Protein 5DOQ (pdb70)

Secondary structure (DSSP, 8-state):
-TTTHHHHHHHHHHHHHHHHHHHTTHHHHHHHHHHHHHHHHHHHHT-TTHHHHHHHHHHHHHHHHHHHHHHHHHHHHHHHHH-HHHHHHHHHHHHHHHHHHHHHHHHHHHHHHHHHHHTTTSS-SHHHHHHHHHHHHHHHHHHHHHHHHHHHHHS--S-EEETTEEE---HHHHHT-SSHHHHHHHHHHHHHHHHHHHHHHHHHHHHHSS--HHHHHHHHHHHHHHHHHHHHHHHHHHHHHHHHHHHH-HHHHHHHTT--S-BSS--EEEEEEE-SSS-EEEEEEE---TTTTSSS-TT--BPPSTTS-TTT---STHHHHHHHHHHHHHHHHHHHHHIIIIIITTS--TT-HHHHHHHHHHHHHHHHHHHHHHHHHHHTTHHHIIIII--GGGT---STTHHHHHHHHHHHHHHHHHHHHHHHHHHHHH--/-HHHHHHHHHHHHHHHHHHHHHHHHHHHHHHHHHHTTSS--HHHHHHHHTTSHHHHHHHHHHHHHHHHHHHHH-HHHHHHHHHH-HHHHHHHHHHHHHHHHHHHHHHT-HHHHHHTTHHHHHHHHHHHHHHHHHHHHTTS-SS--SSS-----GGGSSS-TTHHHHHHHHHHHHHHHHHHHHHHT--SSS-HHHHHHHHHHHHHIIIIIHHHHHHHHHHHTTS-HHHHHHHHHSHHHHHHHHHHHHHHHHHHHS-S-THHHHHHHHHHHHHHHHHHHHHH-S-BSBSTTSTTSSPPPSHHHHHHHHHHHHHHHHHHHHHHHHHHHTT---/-HHHHHHHHHHHHHHHHHHHHHIIIIIS--

Radius of gyration: 27.72 Å; Cα contacts (8 Å, |Δi|>4): 1238; chains: 3; bounding box: 81×44×66 Å

InterPro domains:
  IPR002585 Cytochrome ubiquinol oxidase subunit 1 [PF01654] (9-432)
  IPR002585 Cytochrome ubiquinol oxidase subunit 1 [PIRSF006446] (4-441)
  IPR002585 Cytochrome ubiquinol oxidase subunit 1 [PTHR30365] (5-436)

Organism: Geobacillus thermodenitrificans (strain NG80-2) (NCBI:txid420246)

Structure (mmCIF, N/CA/C/O backbone):
data_5DOQ
#
_entry.id   5DOQ
#
_cell.length_a   110.060
_cell.length_b   120.860
_cell.length_c   122.720
_cell.angle_alpha   90.00
_cell.angle_beta   90.00
_cell.angle_gamma   90.00
#
_symmetry.space_group_name_H-M   'P 21 21 21'
#
loop_
_entity.id
_entity.type
_entity.pdbx_description
1 polymer 'Bd-type quinol oxidase subunit I'
2 polymer 'Bd-type quinol oxidase subunit II'
3 polymer 'Putative membrane protein'
4 non-polymer 'HEME B/C'
5 non-polymer 'CIS-HEME D HYDROXYCHLORIN GAMMA-SPIROLACTONE'
#
loop_
_atom_site.group_PDB
_atom_site.id
_atom_site.type_symbol
_atom_site.label_atom_id
_atom_site.label_alt_id
_atom_site.label_comp_id
_atom_site.label_asym_id
_atom_site.label_entity_id
_atom_site.label_seq_id
_atom_site.pdbx_PDB_ins_code
_atom_site.Cartn_x
_atom_site.Cartn_y
_atom_site.Cartn_z
_atom_site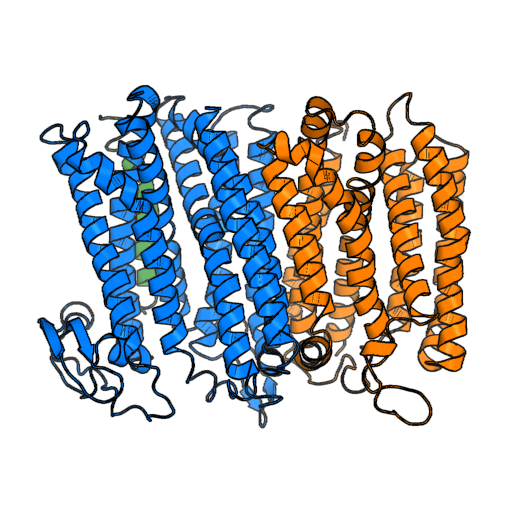.occupancy
_atom_site.B_iso_or_equiv
_atom_site.auth_seq_id
_atom_site.auth_comp_id
_atom_site.auth_asym_id
_atom_site.auth_atom_id
_atom_site.pdbx_PDB_model_num
ATOM 1 N N . MET A 1 1 ? -5.173 10.954 80.109 1.00 194.37 1 MET A N 1
ATOM 2 C CA . MET A 1 1 ? -5.317 11.397 78.686 1.00 170.73 1 MET A CA 1
ATOM 3 C C . MET A 1 1 ? -4.034 11.250 77.844 1.00 173.09 1 MET A C 1
ATOM 4 O O . MET A 1 1 ? -4.065 11.497 76.635 1.00 166.27 1 MET A O 1
ATOM 9 N N . ASN A 1 2 ? -2.918 10.854 78.467 1.00 203.12 2 ASN A N 1
ATOM 10 C CA . ASN A 1 2 ? -1.691 10.517 77.724 1.00 186.28 2 ASN A CA 1
ATOM 11 C C . ASN A 1 2 ? -1.753 9.126 77.067 1.00 181.59 2 ASN A C 1
ATOM 12 O O . ASN A 1 2 ? -0.865 8.762 76.292 1.00 168.85 2 ASN A O 1
ATOM 17 N N . GLY A 1 3 ? -2.791 8.356 77.398 1.00 192.52 3 GLY A N 1
ATOM 18 C CA . GLY A 1 3 ? -3.113 7.108 76.701 1.00 178.51 3 GLY A CA 1
ATOM 19 C C . GLY A 1 3 ? -4.614 6.865 76.587 1.00 194.58 3 GLY A C 1
ATOM 20 O O . GLY A 1 3 ? -5.065 5.718 76.646 1.00 183.35 3 GLY A O 1
ATOM 21 N N . TYR A 1 4 ? -5.384 7.949 76.439 1.00 198.77 4 TYR A N 1
ATOM 22 C CA . TYR A 1 4 ? -6.846 7.880 76.252 1.00 175.07 4 TYR A CA 1
ATOM 23 C C . TYR A 1 4 ? -7.369 8.831 75.149 1.00 160.85 4 TYR A C 1
ATOM 24 O O . TYR A 1 4 ? -8.305 8.482 74.425 1.00 160.47 4 TYR A O 1
ATOM 33 N N . ASP A 1 5 ? -6.772 10.018 75.020 1.00 164.00 5 ASP A N 1
ATOM 34 C CA . ASP A 1 5 ? -6.971 10.868 73.837 1.00 146.10 5 ASP A CA 1
ATOM 35 C C . ASP A 1 5 ? -6.861 10.055 72.541 1.00 125.26 5 ASP A C 1
ATOM 36 O O . ASP A 1 5 ? -7.748 10.128 71.679 1.00 115.07 5 ASP A O 1
ATOM 41 N N . PRO A 1 6 ? -5.777 9.268 72.396 1.00 139.33 6 PRO A N 1
ATOM 42 C CA . PRO A 1 6 ? -5.637 8.437 71.203 1.00 144.94 6 PRO A CA 1
ATOM 43 C C . PRO A 1 6 ? -6.803 7.485 70.949 1.00 126.58 6 PRO A C 1
ATOM 44 O O . PRO A 1 6 ? -7.080 7.173 69.800 1.00 107.38 6 PRO A O 1
ATOM 48 N N . VAL A 1 7 ? -7.487 7.034 71.995 1.00 118.04 7 VAL A N 1
ATOM 49 C CA . VAL A 1 7 ? -8.679 6.212 71.809 1.00 111.58 7 VAL A CA 1
ATOM 50 C C . VAL A 1 7 ? -9.628 6.903 70.833 1.00 131.23 7 VAL A C 1
ATOM 51 O O . VAL A 1 7 ? -10.324 6.243 70.068 1.00 140.39 7 VAL A O 1
ATOM 55 N N . LEU A 1 8 ? -9.636 8.232 70.854 1.00 120.86 8 LEU A N 1
ATOM 56 C CA . LEU A 1 8 ? -10.483 9.014 69.963 1.00 116.47 8 LEU A CA 1
ATOM 57 C C . LEU A 1 8 ? -9.686 9.467 68.737 1.00 103.12 8 LEU A C 1
ATOM 58 O O . LEU A 1 8 ? -10.065 9.187 67.577 1.00 96.57 8 LEU A O 1
ATOM 63 N N . LEU A 1 9 ? -8.557 10.124 68.997 1.00 93.67 9 LEU A N 1
ATOM 64 C CA . LEU A 1 9 ? -7.710 10.653 67.917 1.00 101.89 9 LEU A CA 1
ATOM 65 C C . LEU A 1 9 ? -7.389 9.607 66.844 1.00 115.06 9 LEU A C 1
ATOM 66 O O . LEU A 1 9 ? -7.419 9.908 65.646 1.00 120.77 9 LEU A O 1
ATOM 71 N N . SER A 1 10 ? -7.082 8.387 67.278 1.00 119.71 10 SER A N 1
ATOM 72 C CA . SER A 1 10 ? -6.801 7.287 66.359 1.00 105.12 10 SER A CA 1
ATOM 73 C C . SER A 1 10 ? -8.007 7.002 65.484 1.00 81.46 10 SER A C 1
ATOM 74 O O . SER A 1 10 ? -7.896 6.972 64.255 1.00 66.13 10 SER A O 1
ATOM 77 N N . ARG A 1 11 ? -9.156 6.802 66.128 1.00 88.29 11 ARG A N 1
ATOM 78 C CA . ARG A 1 11 ? -10.409 6.547 65.422 1.00 90.81 11 ARG A CA 1
ATOM 79 C C . ARG A 1 11 ? -10.580 7.631 64.350 1.00 90.95 11 ARG A C 1
ATOM 80 O O . ARG A 1 11 ? -10.753 7.350 63.126 1.00 105.83 11 ARG A O 1
ATOM 88 N N . ILE A 1 12 ? -10.453 8.872 64.817 1.00 86.89 12 ILE A N 1
ATOM 89 C CA . ILE A 1 12 ? -10.563 10.034 63.941 1.00 65.78 12 ILE A CA 1
ATOM 90 C C . ILE A 1 12 ? -9.605 9.953 62.743 1.00 76.98 12 ILE A C 1
ATOM 91 O O . ILE A 1 12 ? -10.042 10.080 61.602 1.00 98.19 12 ILE A O 1
ATOM 96 N N . LEU A 1 13 ? -8.313 9.737 62.997 1.00 71.85 13 LEU A N 1
ATOM 97 C CA . LEU A 1 13 ? -7.317 9.656 61.914 1.00 76.47 13 LEU A CA 1
ATOM 98 C C . LEU A 1 13 ? -7.648 8.550 60.938 1.00 83.85 13 LEU A C 1
ATOM 99 O O . LEU A 1 13 ? -7.704 8.774 59.723 1.00 82.88 13 LEU A O 1
ATOM 104 N N . THR A 1 14 ? -7.836 7.352 61.480 1.00 90.40 14 THR A N 1
ATOM 105 C CA . THR A 1 14 ? -8.184 6.187 60.679 1.00 86.46 14 THR A CA 1
ATOM 106 C C . THR A 1 14 ? -9.368 6.512 59.758 1.00 90.53 1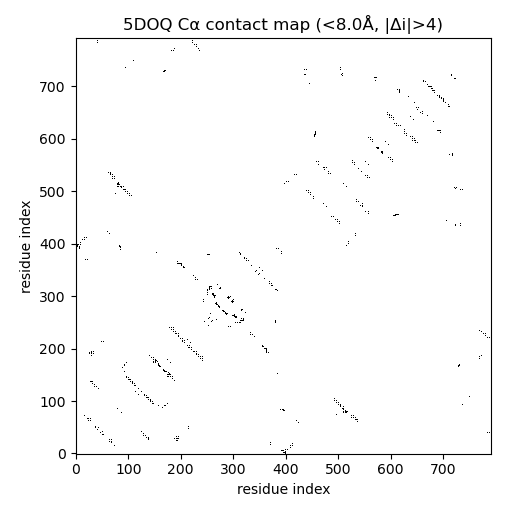4 THR A C 1
ATOM 107 O O . THR A 1 14 ? -9.296 6.311 58.515 1.00 94.39 14 THR A O 1
ATOM 111 N N . GLU A 1 15 ? -10.441 7.045 60.350 1.00 74.36 15 GLU A N 1
ATOM 112 C CA . GLU A 1 15 ? -11.540 7.513 59.513 1.00 71.44 15 GLU A CA 1
ATOM 113 C C . GLU A 1 15 ? -10.996 8.348 58.359 1.00 64.42 15 GLU A C 1
ATOM 114 O O . GLU A 1 15 ? -11.266 8.058 57.213 1.00 61.74 15 GLU A O 1
ATOM 120 N N . LEU A 1 16 ? -10.228 9.384 58.678 1.00 67.81 16 LEU A N 1
ATOM 121 C CA . LEU A 1 16 ? -9.751 10.322 57.669 1.00 69.34 16 LEU A CA 1
ATOM 122 C C . LEU A 1 16 ? -8.933 9.646 56.591 1.00 68.75 16 LEU A C 1
ATOM 123 O O . LEU A 1 16 ? -9.033 10.019 55.429 1.00 81.14 16 LEU A O 1
ATOM 128 N N . THR A 1 17 ? -8.129 8.656 56.956 1.00 64.47 17 THR A N 1
ATOM 129 C CA . THR A 1 17 ? -7.369 7.931 55.940 1.00 70.79 17 THR A CA 1
ATOM 130 C C . THR A 1 17 ? -8.320 7.122 55.092 1.00 60.11 17 THR A C 1
ATOM 131 O O . THR A 1 17 ? -8.476 7.366 53.891 1.00 50.13 17 THR A O 1
ATOM 135 N N . LEU A 1 18 ? -8.987 6.171 55.730 1.00 61.35 18 LEU A N 1
ATOM 136 C CA . LEU A 1 18 ? -9.737 5.176 54.966 1.00 72.10 18 LEU A CA 1
ATOM 137 C C . LEU A 1 18 ? -10.855 5.820 54.132 1.00 61.69 18 LEU A C 1
ATOM 138 O O . LEU A 1 18 ? -11.073 5.467 52.969 1.00 80.99 18 LEU A O 1
ATOM 143 N N . THR A 1 19 ? -11.541 6.783 54.739 1.00 62.77 19 THR A N 1
ATOM 144 C CA . THR A 1 19 ? -12.557 7.587 54.072 1.00 55.43 19 THR A CA 1
ATOM 145 C C . THR A 1 19 ? -12.047 8.015 52.716 1.00 49.76 19 THR A C 1
ATOM 146 O O . THR A 1 19 ? -12.783 7.987 51.739 1.00 48.96 19 THR A O 1
ATOM 150 N N . VAL A 1 20 ? -10.776 8.401 52.666 1.00 50.23 20 VAL A N 1
ATOM 151 C CA . VAL A 1 20 ? -10.147 8.772 51.415 1.00 47.37 20 VAL A CA 1
ATOM 152 C C . VAL A 1 20 ? -9.945 7.500 50.603 1.00 64.43 20 VAL A C 1
ATOM 153 O O . VAL A 1 20 ? -10.470 7.369 49.493 1.00 71.81 20 VAL A O 1
ATOM 157 N N . HIS A 1 21 ? -9.219 6.549 51.176 1.00 60.17 21 HIS A N 1
ATOM 158 C CA . HIS A 1 21 ? -8.967 5.280 50.504 1.00 52.22 21 HIS A CA 1
ATOM 159 C C . HIS A 1 21 ? -10.152 4.856 49.655 1.00 56.44 21 HIS A C 1
ATOM 160 O O . HIS A 1 21 ? -10.001 4.633 48.455 1.00 64.53 21 HIS A O 1
ATOM 167 N N . ILE A 1 22 ? -11.335 4.793 50.262 1.00 49.33 22 ILE A N 1
ATOM 168 C CA . ILE A 1 22 ? -12.516 4.218 49.583 1.00 45.88 22 ILE A CA 1
ATOM 169 C C . ILE A 1 22 ? -12.930 4.932 48.288 1.00 54.63 22 ILE A C 1
ATOM 170 O O . ILE A 1 22 ? -13.375 4.287 47.329 1.00 56.59 22 ILE A O 1
ATOM 175 N N . ILE A 1 23 ? -12.747 6.249 48.256 1.00 66.55 23 ILE A N 1
ATOM 176 C CA . ILE A 1 23 ? -13.045 7.031 47.061 1.00 52.82 23 ILE A CA 1
ATOM 177 C C . ILE A 1 23 ? -12.234 6.467 45.900 1.00 54.47 23 ILE A C 1
ATOM 178 O O . ILE A 1 23 ? -12.733 6.335 44.783 1.00 54.17 23 ILE A O 1
ATOM 183 N N . TYR A 1 24 ? -10.989 6.098 46.195 1.00 56.13 24 TYR A N 1
ATOM 184 C CA . TYR A 1 24 ? -10.056 5.598 45.188 1.00 66.51 24 TYR A CA 1
ATOM 185 C C . TYR A 1 24 ? -10.007 4.073 45.143 1.00 77.39 24 TYR A C 1
ATOM 186 O O . TYR A 1 24 ? -9.005 3.499 44.720 1.00 109.34 24 TYR A O 1
ATOM 195 N N . ALA A 1 25 ? -11.092 3.417 45.544 1.00 58.71 25 ALA A N 1
ATOM 196 C CA . ALA A 1 25 ? -11.047 1.980 45.758 1.00 52.79 25 ALA A CA 1
ATOM 197 C C . ALA A 1 25 ? -12.217 1.261 45.130 1.00 62.88 25 ALA A C 1
ATOM 198 O O . ALA A 1 25 ? -12.026 0.397 44.289 1.00 76.43 25 ALA A O 1
ATOM 200 N N . THR A 1 26 ? -13.430 1.611 45.544 1.00 71.26 26 THR A N 1
ATOM 201 C CA . THR A 1 26 ? -14.646 1.005 44.984 1.00 82.37 26 THR A CA 1
ATOM 202 C C . THR A 1 26 ? -14.686 1.229 43.480 1.00 80.10 26 THR A C 1
ATOM 203 O O . THR A 1 26 ? -15.297 0.465 42.733 1.00 82.75 26 THR A O 1
ATOM 207 N N . ILE A 1 27 ? -14.026 2.302 43.058 1.00 88.55 27 ILE A N 1
ATOM 208 C CA . ILE A 1 27 ? -13.731 2.551 41.663 1.00 81.25 27 ILE A CA 1
ATOM 209 C C . ILE A 1 27 ? -12.823 1.434 41.183 1.00 73.73 27 ILE A C 1
ATOM 210 O O . ILE A 1 27 ? -13.144 0.740 40.237 1.00 68.36 27 ILE A O 1
ATOM 215 N N . GLY A 1 28 ? -11.695 1.257 41.860 1.00 67.46 28 GLY A N 1
ATOM 216 C CA . GLY A 1 28 ? -10.791 0.135 41.603 1.00 68.72 28 GLY A CA 1
ATOM 217 C C . GLY A 1 28 ? -11.473 -1.217 41.463 1.00 68.46 28 GLY A C 1
ATOM 218 O O . GLY A 1 28 ? -11.023 -2.061 40.693 1.00 78.21 28 GLY A O 1
ATOM 219 N N . VAL A 1 29 ? -12.550 -1.415 42.222 1.00 58.96 29 VAL A N 1
ATOM 220 C CA . VAL A 1 29 ? -13.340 -2.647 42.204 1.00 78.15 29 VAL A CA 1
ATOM 221 C C . VAL A 1 29 ? -14.344 -2.695 41.051 1.00 89.25 29 VAL A C 1
ATOM 222 O O . VAL A 1 29 ? -14.456 -3.710 40.358 1.00 95.93 29 VAL A O 1
ATOM 226 N N . GLY A 1 30 ? -15.077 -1.603 40.857 1.00 78.33 30 GLY A N 1
ATOM 227 C CA . GLY A 1 30 ? -16.195 -1.587 39.918 1.00 65.14 30 GLY A CA 1
ATOM 228 C C . GLY A 1 30 ? -15.812 -1.261 38.490 1.00 59.23 30 GLY A C 1
ATOM 229 O O . GLY A 1 30 ? -16.315 -1.858 37.533 1.00 63.24 30 GLY A O 1
ATOM 230 N N . VAL A 1 31 ? -14.918 -0.300 38.342 1.00 57.34 31 VAL A N 1
ATOM 231 C CA . VAL A 1 31 ? -14.454 0.108 37.031 1.00 59.56 31 VAL A CA 1
ATOM 232 C C . VAL A 1 31 ? -14.017 -1.063 36.164 1.00 61.84 31 VAL A C 1
ATOM 233 O O . VAL A 1 31 ? -14.531 -1.216 35.070 1.00 67.05 31 VAL A O 1
ATOM 237 N N . PRO A 1 32 ? -13.080 -1.896 36.647 1.00 61.61 32 PRO A N 1
ATOM 238 C CA . PRO A 1 32 ? -12.545 -2.917 35.752 1.00 65.18 32 PRO A CA 1
ATOM 239 C C . PRO A 1 32 ? -13.624 -3.831 35.188 1.00 65.54 32 PRO A C 1
ATOM 240 O O . PRO A 1 32 ? -13.560 -4.201 34.010 1.00 72.16 32 PRO A O 1
ATOM 244 N N . LEU A 1 33 ? -14.615 -4.174 36.005 1.00 62.74 33 LEU A N 1
ATOM 245 C CA . LEU A 1 33 ? -15.764 -4.915 35.504 1.00 61.87 33 LEU A CA 1
ATOM 246 C C . LEU A 1 33 ? -16.379 -4.183 34.323 1.00 61.10 33 LEU A C 1
ATOM 247 O O . LEU A 1 33 ? -16.558 -4.749 33.243 1.00 67.74 33 LEU A O 1
ATOM 252 N N . MET A 1 34 ? -16.694 -2.914 34.546 1.00 61.75 34 MET A N 1
ATOM 253 C CA . MET A 1 34 ? -17.337 -2.091 33.534 1.00 57.14 34 MET A CA 1
ATOM 254 C C . MET A 1 34 ? -16.506 -2.024 32.263 1.00 61.59 34 MET A C 1
ATOM 255 O O . MET A 1 34 ? -17.033 -2.087 31.154 1.00 63.86 34 MET A O 1
ATOM 260 N N . ILE A 1 35 ? -15.200 -1.911 32.446 1.00 67.64 35 ILE A N 1
ATOM 261 C CA . ILE A 1 35 ? -14.256 -1.886 31.345 1.00 67.31 35 ILE A CA 1
ATOM 262 C C . ILE A 1 35 ? -14.395 -3.196 30.578 1.00 78.14 35 ILE A C 1
ATOM 263 O O . ILE A 1 35 ? -14.711 -3.203 29.375 1.00 94.19 35 ILE A O 1
ATOM 268 N N . ALA A 1 36 ? -14.197 -4.302 31.284 1.00 66.47 36 ALA A N 1
ATOM 269 C CA . ALA A 1 36 ? -14.381 -5.611 30.680 1.00 61.42 36 ALA A CA 1
ATOM 270 C C . ALA A 1 36 ? -15.671 -5.656 29.867 1.00 60.08 36 ALA A C 1
ATOM 271 O O . ALA A 1 36 ? -15.657 -5.993 28.680 1.00 56.81 36 ALA A O 1
ATOM 273 N N . ILE A 1 37 ? -16.779 -5.283 30.502 1.00 60.78 37 ILE A N 1
ATOM 274 C CA . ILE A 1 37 ? -18.081 -5.297 29.839 1.00 63.24 37 ILE A CA 1
ATOM 275 C C . ILE A 1 37 ? -18.085 -4.446 28.580 1.00 63.35 37 ILE A C 1
ATOM 276 O O . ILE A 1 37 ? -18.629 -4.860 27.567 1.00 67.60 37 ILE A O 1
ATOM 281 N N . ALA A 1 38 ? -17.489 -3.259 28.653 1.00 53.49 38 ALA A N 1
ATOM 282 C CA . ALA A 1 38 ? -17.411 -2.350 27.500 1.00 65.25 38 ALA A CA 1
ATOM 283 C C . ALA A 1 38 ? -16.624 -2.959 26.353 1.00 73.04 38 ALA A C 1
ATOM 284 O O . ALA A 1 38 ? -17.058 -2.944 25.193 1.00 85.05 38 ALA A O 1
ATOM 286 N N . GLN A 1 39 ? -15.454 -3.491 26.686 1.00 73.30 39 GLN A N 1
ATOM 287 C CA . GLN A 1 39 ? -14.661 -4.212 25.700 1.00 68.60 39 GLN A CA 1
ATOM 288 C C . GLN A 1 39 ? -15.530 -5.287 25.071 1.00 80.43 39 GLN A C 1
ATOM 289 O O . GLN A 1 39 ? -15.715 -5.304 23.864 1.00 90.74 39 GLN A O 1
ATOM 295 N N . TRP A 1 40 ? -16.081 -6.154 25.915 1.00 73.46 40 TRP A N 1
ATOM 296 C CA . TRP A 1 40 ? -16.900 -7.286 25.475 1.00 90.84 40 TRP A CA 1
ATOM 297 C C . TRP A 1 40 ? -18.042 -6.853 24.559 1.00 101.63 40 TRP A C 1
ATOM 298 O O . TRP A 1 40 ? -18.301 -7.496 23.547 1.00 103.55 40 TRP A O 1
ATOM 309 N N . VAL A 1 41 ? -18.721 -5.768 24.922 1.00 79.80 41 VAL A N 1
ATOM 310 C CA . VAL A 1 41 ? -19.792 -5.213 24.098 1.00 79.18 41 VAL A CA 1
ATOM 311 C C . VAL A 1 41 ? -19.232 -4.736 22.771 1.00 92.65 41 VAL A C 1
ATOM 312 O O . VAL A 1 41 ? -19.794 -5.045 21.722 1.00 101.89 41 VAL A O 1
ATOM 316 N N . GLY A 1 42 ? -18.138 -3.977 22.823 1.00 86.99 42 GLY A N 1
ATOM 317 C CA . GLY A 1 42 ? -17.486 -3.491 21.605 1.00 88.75 42 GLY A CA 1
ATOM 318 C C . GLY A 1 42 ? -17.113 -4.617 20.652 1.00 98.74 42 GLY A C 1
ATOM 319 O O . GLY A 1 42 ? -17.322 -4.515 19.434 1.00 121.08 42 GLY A O 1
ATOM 320 N N . ILE A 1 43 ? -16.569 -5.688 21.228 1.00 84.79 43 ILE A N 1
ATOM 321 C CA . ILE A 1 43 ? -16.140 -6.879 20.501 1.00 104.39 43 ILE A CA 1
ATOM 322 C C . ILE A 1 43 ? -17.336 -7.622 19.924 1.00 105.34 43 ILE A C 1
ATOM 323 O O . ILE A 1 43 ? -17.413 -7.857 18.721 1.00 125.11 43 ILE A O 1
ATOM 328 N N . ARG A 1 44 ? -18.270 -7.985 20.790 1.00 92.96 44 ARG A N 1
ATOM 329 C CA . ARG A 1 44 ? -19.450 -8.727 20.373 1.00 119.00 44 ARG A CA 1
ATOM 330 C C . ARG A 1 44 ? -20.281 -7.951 19.351 1.00 123.10 44 ARG A C 1
ATOM 331 O O . ARG A 1 44 ? -20.907 -8.550 18.480 1.00 146.65 44 ARG A O 1
ATOM 339 N N . LYS A 1 45 ? -20.278 -6.624 19.461 1.00 98.81 45 LYS A N 1
ATOM 340 C CA . LYS A 1 45 ? -21.064 -5.756 18.580 1.00 112.59 45 LYS A CA 1
ATOM 341 C C . LYS A 1 45 ? -20.265 -5.206 17.385 1.00 102.78 45 LYS A C 1
ATOM 342 O O . LYS A 1 45 ? -20.840 -4.573 16.494 1.00 105.09 45 LYS A O 1
ATOM 348 N N . ASN A 1 46 ? -18.954 -5.460 17.364 1.00 92.68 46 ASN A N 1
ATOM 349 C CA . ASN A 1 46 ? -18.042 -4.878 16.373 1.00 108.69 46 ASN A CA 1
ATOM 350 C C . ASN A 1 46 ? -18.232 -3.375 16.299 1.00 90.23 46 ASN A C 1
ATOM 351 O O . ASN A 1 46 ? -18.367 -2.798 15.221 1.00 94.69 46 ASN A O 1
ATOM 356 N N . ASP A 1 47 ? -18.263 -2.752 17.469 1.00 92.77 47 ASP A N 1
ATOM 357 C CA . ASP A 1 47 ? -18.449 -1.317 17.561 1.00 88.91 47 ASP A CA 1
ATOM 358 C C . ASP A 1 47 ? -17.255 -0.774 18.301 1.00 84.71 47 ASP A C 1
ATOM 359 O O . ASP A 1 47 ? -17.179 -0.844 19.528 1.00 82.66 47 ASP A O 1
ATOM 364 N N . MET A 1 48 ? -16.318 -0.226 17.542 1.00 83.08 48 MET A N 1
ATOM 365 C CA . MET A 1 48 ? -15.040 0.178 18.096 1.00 89.76 48 MET A CA 1
ATOM 366 C C . MET A 1 48 ? -15.130 1.593 18.648 1.00 102.60 48 MET A C 1
ATOM 367 O O . MET A 1 48 ? -14.245 2.415 18.433 1.00 111.96 48 MET A O 1
ATOM 372 N N . HIS A 1 49 ? -16.238 1.854 19.340 1.00 114.03 49 HIS A N 1
ATOM 373 C CA . HIS A 1 49 ? -16.418 3.024 20.189 1.00 105.68 49 HIS A CA 1
ATOM 374 C C . HIS A 1 49 ? -16.372 2.579 21.663 1.00 104.43 49 HIS A C 1
ATOM 375 O O . HIS A 1 49 ? -15.731 3.226 22.490 1.00 101.01 49 HIS A O 1
ATOM 382 N N . TYR A 1 50 ? -17.035 1.468 21.983 1.00 102.61 50 TYR A N 1
ATOM 383 C CA . TYR A 1 50 ? -16.999 0.890 23.332 1.00 100.21 50 TYR A CA 1
ATOM 384 C C . TYR A 1 50 ? -15.558 0.548 23.710 1.00 95.90 50 TYR A C 1
ATOM 385 O O . TYR A 1 50 ? -15.065 0.860 24.822 1.00 95.63 50 TYR A O 1
ATOM 394 N N . ILE A 1 51 ? -14.884 -0.069 22.748 1.00 85.31 51 ILE A N 1
ATOM 395 C CA . ILE A 1 51 ? -13.480 -0.399 22.867 1.00 83.62 51 ILE A CA 1
ATOM 396 C C . ILE A 1 51 ? -12.635 0.845 23.132 1.00 96.67 51 ILE A C 1
ATOM 397 O O . ILE A 1 51 ? -11.571 0.748 23.738 1.00 86.49 51 ILE A O 1
ATOM 402 N N . LEU A 1 52 ? -13.100 2.007 22.678 1.00 105.03 52 LEU A N 1
ATOM 403 C CA . LEU A 1 52 ? -12.457 3.270 23.041 1.00 89.85 52 LEU A CA 1
ATOM 404 C C . LEU A 1 52 ? -12.783 3.701 24.469 1.00 110.58 52 LEU A C 1
ATOM 405 O O . LEU A 1 52 ? -11.929 4.264 25.150 1.00 102.20 52 LEU A O 1
ATOM 410 N N . LEU A 1 53 ? -14.013 3.454 24.917 1.00 117.16 53 LEU A N 1
ATOM 411 C CA . LEU A 1 53 ? -14.412 3.791 26.288 1.00 112.61 53 LEU A CA 1
ATOM 412 C C . LEU A 1 53 ? -13.708 2.929 27.330 1.00 94.04 53 LEU A C 1
ATOM 413 O O . LEU A 1 53 ? -13.371 3.419 28.417 1.00 86.54 53 LEU A O 1
ATOM 418 N N . ALA A 1 54 ? -13.487 1.653 27.004 1.00 88.87 54 ALA A N 1
ATOM 419 C CA . ALA A 1 54 ? -12.676 0.783 27.877 1.00 72.05 54 ALA A CA 1
ATOM 420 C C . ALA A 1 54 ? -11.348 1.455 28.281 1.00 94.37 54 ALA A C 1
ATOM 421 O O . ALA A 1 54 ? -11.073 1.673 29.475 1.00 124.90 54 ALA A O 1
ATOM 423 N N . ARG A 1 55 ? -10.542 1.795 27.277 1.00 98.23 55 ARG A N 1
ATOM 424 C CA . ARG A 1 55 ? -9.254 2.451 27.502 1.00 89.76 55 ARG A CA 1
ATOM 425 C C . ARG A 1 55 ? -9.431 3.875 28.017 1.00 81.95 55 ARG A C 1
ATOM 426 O O . ARG A 1 55 ? -8.710 4.295 28.908 1.00 78.53 55 ARG A O 1
ATOM 434 N N . ARG A 1 56 ? -10.392 4.611 27.463 1.00 72.52 56 ARG A N 1
ATOM 435 C CA . ARG A 1 56 ? -10.713 5.959 27.948 1.00 104.43 56 ARG A CA 1
ATOM 436 C C . ARG A 1 56 ? -10.921 5.937 29.460 1.00 100.62 56 ARG A C 1
ATOM 437 O O . ARG A 1 56 ? -10.540 6.876 30.162 1.00 108.75 56 ARG A O 1
ATOM 445 N N . TRP A 1 57 ? -11.528 4.864 29.954 1.00 88.42 57 TRP A N 1
ATOM 446 C CA . TRP A 1 57 ? -11.664 4.667 31.385 1.00 96.80 57 TRP A CA 1
ATOM 447 C C . TRP A 1 57 ? -10.339 4.227 32.001 1.00 81.87 57 TRP A C 1
ATOM 448 O O . TRP A 1 57 ? -9.831 4.861 32.941 1.00 87.89 57 TRP A O 1
ATOM 459 N N . THR A 1 58 ? -9.767 3.154 31.464 1.00 72.99 58 THR A N 1
ATOM 460 C CA . THR A 1 58 ? -8.520 2.614 32.010 1.00 78.19 58 THR A CA 1
ATOM 461 C C . THR A 1 58 ? -7.488 3.720 32.301 1.00 93.16 58 THR A C 1
ATOM 462 O O . THR A 1 58 ? -6.885 3.779 33.401 1.00 115.51 58 THR A O 1
ATOM 466 N N . ARG A 1 59 ? -7.320 4.603 31.317 1.00 75.88 59 ARG A N 1
ATOM 467 C CA . ARG A 1 59 ? -6.349 5.691 31.372 1.00 96.28 59 ARG A CA 1
ATOM 468 C C . ARG A 1 59 ? -6.445 6.484 32.680 1.00 95.57 59 ARG A C 1
ATOM 469 O O . ARG A 1 59 ? -5.429 6.974 33.173 1.00 105.34 59 ARG A O 1
ATOM 477 N N . GLY A 1 60 ? -7.656 6.600 33.235 1.00 92.40 60 GLY A N 1
ATOM 478 C CA . GLY A 1 60 ? -7.874 7.211 34.565 1.00 106.37 60 GLY A CA 1
ATOM 479 C C . GLY A 1 60 ? -7.930 6.199 35.705 1.00 85.57 60 GLY A C 1
ATOM 480 O O . GLY A 1 60 ? -7.489 6.479 36.845 1.00 84.73 60 GLY A O 1
ATOM 481 N N . PHE A 1 61 ? -8.489 5.026 35.397 1.00 83.94 61 PHE A N 1
ATOM 482 C CA . PHE A 1 61 ? -8.405 3.864 36.286 1.00 73.05 61 PHE A CA 1
ATOM 483 C C . PHE A 1 61 ? -7.013 3.748 36.882 1.00 81.25 61 PHE A C 1
ATOM 484 O O . PHE A 1 61 ? -6.870 3.462 38.067 1.00 83.30 61 PHE A O 1
ATOM 492 N N . VAL A 1 62 ? -5.992 3.971 36.055 1.00 81.46 62 VAL A N 1
ATOM 493 C CA . VAL A 1 62 ? -4.613 4.026 36.560 1.00 72.91 62 VAL A CA 1
ATOM 494 C C . VAL A 1 62 ? -4.456 5.014 37.734 1.00 84.18 62 VAL A C 1
ATOM 495 O O . VAL A 1 62 ? -4.063 4.641 38.870 1.00 82.91 62 VAL A O 1
ATOM 499 N N . ILE A 1 63 ? -4.763 6.276 37.451 1.00 84.49 63 ILE A N 1
ATOM 500 C CA . ILE A 1 63 ? -4.549 7.356 38.412 1.00 84.72 63 ILE A CA 1
ATOM 501 C C . ILE A 1 63 ? -5.361 7.121 39.674 1.00 78.96 63 ILE A C 1
ATOM 502 O O . ILE A 1 63 ? -4.860 7.286 40.790 1.00 76.27 63 ILE A O 1
ATOM 507 N N . THR A 1 64 ? -6.621 6.748 39.498 1.00 69.98 64 THR A N 1
ATOM 508 C CA . THR A 1 64 ? -7.409 6.287 40.632 1.00 65.63 64 THR A CA 1
ATOM 509 C C . THR A 1 64 ? -6.603 5.241 41.415 1.00 79.52 64 THR A C 1
ATOM 510 O O . THR A 1 64 ? -6.320 5.400 42.624 1.00 88.98 64 THR A O 1
ATOM 514 N N . VAL A 1 65 ? -6.222 4.184 40.695 1.00 87.43 65 VAL A N 1
ATOM 515 C CA . VAL A 1 65 ? -5.485 3.069 41.276 1.00 76.06 65 VAL A CA 1
ATOM 516 C C . VAL A 1 65 ? -4.343 3.568 42.144 1.00 77.57 65 VAL A C 1
ATOM 517 O O . VAL A 1 65 ? -4.335 3.286 43.330 1.00 86.51 65 VAL A O 1
ATOM 521 N N . ALA A 1 66 ? -3.405 4.327 41.582 1.00 68.29 66 ALA A N 1
ATOM 522 C CA . ALA A 1 66 ? -2.238 4.759 42.391 1.00 72.20 66 ALA A CA 1
ATOM 523 C C . ALA A 1 66 ? -2.602 5.454 43.736 1.00 75.51 66 ALA A C 1
ATOM 524 O O . ALA A 1 66 ? -2.113 5.073 44.842 1.00 78.08 66 ALA A O 1
ATOM 526 N N . VAL A 1 67 ? -3.466 6.464 43.638 1.00 66.25 67 VAL A N 1
ATOM 527 C CA . VAL A 1 67 ? -3.928 7.197 44.817 1.00 63.82 67 VAL A CA 1
ATOM 528 C C . VAL A 1 67 ? -4.530 6.183 45.776 1.00 73.27 67 VAL A C 1
ATOM 529 O O . VAL A 1 67 ? -4.310 6.253 46.987 1.00 83.35 67 VAL A O 1
ATOM 533 N N . GLY A 1 68 ? -5.292 5.239 45.228 1.00 85.24 68 GLY A N 1
ATOM 534 C CA . GLY A 1 68 ? -5.757 4.112 46.021 1.00 76.44 68 GLY A CA 1
ATOM 535 C C . GLY A 1 68 ? -4.611 3.433 46.758 1.00 70.25 68 GLY A C 1
ATOM 536 O O . GLY A 1 68 ? -4.654 3.276 47.979 1.00 64.74 68 GLY A O 1
ATOM 537 N N . VAL A 1 69 ? -3.573 3.057 46.013 1.00 55.45 69 VAL A N 1
ATOM 538 C CA . VAL A 1 69 ? -2.423 2.356 46.572 1.00 57.18 69 VAL A CA 1
ATOM 539 C C . VAL A 1 69 ? -1.867 3.153 47.733 1.00 57.64 69 VAL A C 1
ATOM 540 O O . VAL A 1 69 ? -1.839 2.654 48.857 1.00 77.43 69 VAL A O 1
ATOM 544 N N . VAL A 1 70 ? -1.446 4.391 47.488 1.00 57.41 70 VAL A N 1
ATOM 545 C CA . VAL A 1 70 ? -0.757 5.118 48.582 1.00 58.44 70 VAL A CA 1
ATOM 546 C C . VAL A 1 70 ? -1.569 5.173 49.898 1.00 66.59 70 VAL A C 1
ATOM 547 O O . VAL A 1 70 ? -1.030 4.928 50.997 1.00 74.21 70 VAL A O 1
ATOM 551 N N . THR A 1 71 ? -2.865 5.455 49.778 1.00 64.50 71 THR A N 1
ATOM 552 C CA . THR A 1 71 ? -3.764 5.507 50.936 1.00 66.49 71 THR A CA 1
ATOM 553 C C . THR A 1 71 ? -3.913 4.114 51.549 1.00 68.44 71 THR A C 1
ATOM 554 O O . THR A 1 71 ? -4.017 3.960 52.779 1.00 85.28 71 THR A O 1
ATOM 558 N N . GLY A 1 72 ? -3.919 3.108 50.676 1.00 67.56 72 GLY A N 1
ATOM 559 C CA . GLY A 1 72 ? -3.895 1.711 51.091 1.00 68.28 72 GLY A CA 1
ATOM 560 C C . GLY A 1 72 ? -2.695 1.404 51.961 1.00 67.99 72 GLY A C 1
ATOM 561 O O . GLY A 1 72 ? -2.841 0.831 53.034 1.00 67.05 72 GLY A O 1
ATOM 562 N N . THR A 1 73 ? -1.507 1.791 51.499 1.00 60.39 73 THR A N 1
ATOM 563 C CA . THR A 1 73 ? -0.289 1.656 52.300 1.00 63.12 73 THR A CA 1
ATOM 564 C C . THR A 1 73 ? -0.470 2.406 53.611 1.00 74.17 73 THR A C 1
ATOM 565 O O . THR A 1 73 ? -0.271 1.851 54.701 1.00 73.45 73 THR A O 1
ATOM 569 N N . ALA A 1 74 ? -0.862 3.671 53.499 1.00 75.44 74 ALA A N 1
ATOM 570 C CA . ALA A 1 74 ? -1.095 4.460 54.697 1.00 73.53 74 ALA A CA 1
ATOM 571 C C . ALA A 1 74 ? -1.895 3.638 55.701 1.00 68.32 74 ALA A C 1
ATOM 572 O O . ALA A 1 74 ? -1.373 3.300 56.769 1.00 72.15 74 ALA A O 1
ATOM 574 N N . ILE A 1 75 ? -3.135 3.277 55.352 1.00 59.97 75 ILE A N 1
ATOM 575 C CA . ILE A 1 75 ? -3.975 2.537 56.307 1.00 88.04 75 ILE A CA 1
ATOM 576 C C . ILE A 1 75 ? -3.288 1.259 56.765 1.00 70.70 75 ILE A C 1
ATOM 577 O O . ILE A 1 75 ? -3.248 0.961 57.961 1.00 82.92 75 ILE A O 1
ATOM 582 N N . GLY A 1 76 ? -2.729 0.524 55.812 1.00 59.30 76 GLY A N 1
ATOM 583 C CA . GLY A 1 76 ? -2.041 -0.720 56.106 1.00 92.49 76 GLY A CA 1
ATOM 584 C C . GLY A 1 76 ? -1.095 -0.524 57.262 1.00 104.43 76 GLY A C 1
ATOM 585 O O . GLY A 1 76 ? -1.172 -1.234 58.262 1.00 105.56 76 GLY A O 1
ATOM 586 N N . LEU A 1 77 ? -0.226 0.473 57.140 1.00 96.84 77 LEU A N 1
ATOM 587 C CA . LEU A 1 77 ? 0.735 0.742 58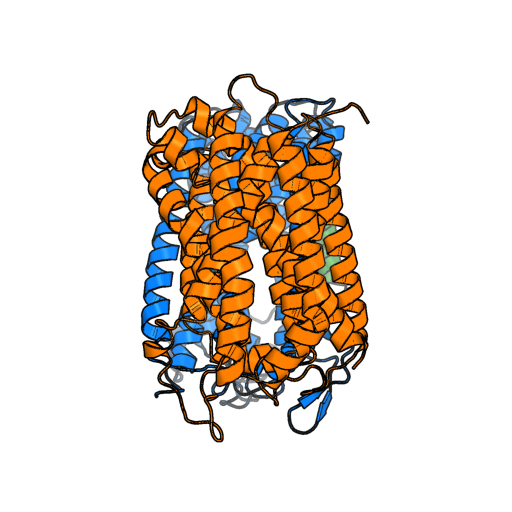.197 1.00 97.46 77 LEU A CA 1
ATOM 588 C C . LEU A 1 77 ? 0.043 1.243 59.456 1.00 87.54 77 LEU A C 1
ATOM 589 O O . LEU A 1 77 ? 0.310 0.746 60.547 1.00 103.82 77 LEU A O 1
ATOM 594 N N . GLN A 1 78 ? -0.865 2.202 59.296 1.00 90.88 78 GLN A N 1
ATOM 595 C CA . GLN A 1 78 ? -1.604 2.773 60.433 1.00 104.75 78 GLN A CA 1
ATOM 596 C C . GLN A 1 78 ? -2.264 1.723 61.321 1.00 81.36 78 GLN A C 1
ATOM 597 O O . GLN A 1 78 ? -2.361 1.900 62.535 1.00 70.46 78 GLN A O 1
ATOM 603 N N . LEU A 1 79 ? -2.715 0.642 60.692 1.00 76.54 79 LEU A N 1
ATOM 604 C CA . LEU A 1 79 ? -3.395 -0.460 61.363 1.00 90.04 79 LEU A CA 1
ATOM 605 C C . LEU A 1 79 ? -2.779 -0.817 62.720 1.00 105.57 79 LEU A C 1
ATOM 606 O O . LEU A 1 79 ? -3.312 -0.442 63.774 1.00 95.42 79 LEU A O 1
ATOM 611 N N . SER A 1 80 ? -1.654 -1.527 62.687 1.00 96.64 80 SER A N 1
ATOM 612 C CA . SER A 1 80 ? -0.994 -1.988 63.902 1.00 98.69 80 SER A CA 1
ATOM 613 C C . SER A 1 80 ? -0.434 -0.821 64.714 1.00 110.47 80 SER A C 1
ATOM 614 O O . SER A 1 80 ? -0.350 -0.904 65.941 1.00 110.48 80 SER A O 1
ATOM 617 N N . LEU A 1 81 ? -0.066 0.261 64.025 1.00 100.37 81 LEU A N 1
ATOM 618 C CA . LEU A 1 81 ? 0.480 1.461 64.667 1.00 87.69 81 LEU A CA 1
ATOM 619 C C . LEU A 1 81 ? -0.487 2.051 65.680 1.00 104.27 81 LEU A C 1
ATOM 620 O O . LEU A 1 81 ? -0.129 2.300 66.835 1.00 132.39 81 LEU A O 1
ATOM 625 N N . LEU A 1 82 ? -1.716 2.265 65.235 1.00 83.72 82 LEU A N 1
ATOM 626 C CA . LEU A 1 82 ? -2.730 2.899 66.060 1.00 96.21 82 LEU A CA 1
ATOM 627 C C . LEU A 1 82 ? -3.417 1.905 66.980 1.00 113.12 82 LEU A C 1
ATOM 628 O O . LEU A 1 82 ? -3.912 2.284 68.038 1.00 112.05 82 LEU A O 1
ATOM 633 N N . TRP A 1 83 ? -3.436 0.635 66.583 1.00 113.01 83 TRP A N 1
ATOM 634 C CA . TRP A 1 83 ? -4.109 -0.396 67.361 1.00 109.79 83 TRP A CA 1
ATOM 635 C C . TRP A 1 83 ? -3.223 -1.608 67.637 1.00 85.82 83 TRP A C 1
ATOM 636 O O . TRP A 1 83 ? -3.555 -2.716 67.225 1.00 77.33 83 TRP A O 1
ATOM 647 N N . PRO A 1 84 ? -2.095 -1.409 68.348 1.00 103.69 84 PRO A N 1
ATOM 648 C CA . PRO A 1 84 ? -1.181 -2.530 68.582 1.00 98.05 84 PRO A CA 1
ATOM 649 C C . PRO A 1 84 ? -1.816 -3.735 69.285 1.00 99.90 84 PRO A C 1
ATOM 650 O O . PRO A 1 84 ? -1.832 -4.832 68.721 1.00 96.53 84 PRO A O 1
ATOM 654 N N . ASN A 1 85 ? -2.349 -3.528 70.488 1.00 96.28 85 ASN A N 1
ATOM 655 C CA . ASN A 1 85 ? -2.893 -4.628 71.297 1.00 119.18 85 ASN A CA 1
ATOM 656 C C . ASN A 1 85 ? -3.954 -5.445 70.560 1.00 118.71 85 ASN A C 1
ATOM 657 O O . ASN A 1 85 ? -4.151 -6.628 70.829 1.00 118.55 85 ASN A O 1
ATOM 662 N N . PHE A 1 86 ? -4.644 -4.790 69.639 1.00 116.64 86 PHE A N 1
ATOM 663 C CA . PHE A 1 86 ? -5.583 -5.450 68.752 1.00 121.66 86 PHE A CA 1
ATOM 664 C C . PHE A 1 86 ? -4.871 -6.529 67.940 1.00 108.91 86 PHE A C 1
ATOM 665 O O . PHE A 1 86 ? -5.231 -7.718 67.972 1.00 91.61 86 PHE A O 1
ATOM 673 N N . MET A 1 87 ? -3.835 -6.102 67.231 1.00 102.03 87 MET A N 1
ATOM 674 C CA . MET A 1 87 ? -3.091 -6.989 66.355 1.00 94.79 87 MET A CA 1
ATOM 675 C C . MET A 1 87 ? -2.311 -8.008 67.182 1.00 100.17 87 MET A C 1
ATOM 676 O O . MET A 1 87 ? -2.112 -9.138 66.734 1.00 91.78 87 MET A O 1
ATOM 681 N N . GLN A 1 88 ? -1.896 -7.612 68.387 1.00 107.53 88 GLN A N 1
ATOM 682 C CA . GLN A 1 88 ? -1.265 -8.529 69.348 1.00 124.46 88 GLN A CA 1
ATOM 683 C C . GLN A 1 88 ? -2.040 -9.848 69.455 1.00 134.54 88 GLN A C 1
ATOM 684 O O . GLN A 1 88 ? -1.443 -10.918 69.594 1.00 132.01 88 GLN A O 1
ATOM 690 N N . LEU A 1 89 ? -3.366 -9.765 69.395 1.00 115.48 89 LEU A N 1
ATOM 691 C CA . LEU A 1 89 ? -4.204 -10.953 69.418 1.00 101.10 89 LEU A CA 1
ATOM 692 C C . LEU A 1 89 ? -4.560 -11.340 68.001 1.00 100.79 89 LEU A C 1
ATOM 693 O O . LEU A 1 89 ? -4.177 -12.406 67.523 1.00 124.17 89 LEU A O 1
ATOM 698 N N . ALA A 1 90 ? -5.276 -10.446 67.325 1.00 100.07 90 ALA A N 1
ATOM 699 C CA . ALA A 1 90 ? -5.997 -10.815 66.111 1.00 76.92 90 ALA A CA 1
ATOM 700 C C . ALA A 1 90 ? -5.120 -10.878 64.863 1.00 79.08 90 ALA A C 1
ATOM 701 O O . ALA A 1 90 ? -5.532 -11.446 63.846 1.00 84.73 90 ALA A O 1
ATOM 703 N N . GLY A 1 91 ? -3.920 -10.301 64.939 1.00 78.90 91 GLY A N 1
ATOM 704 C CA . GLY A 1 91 ? -2.988 -10.280 63.808 1.00 82.26 91 GLY A CA 1
ATOM 705 C C . GLY A 1 91 ? -2.746 -11.657 63.212 1.00 94.16 91 GLY A C 1
ATOM 706 O O . GLY A 1 91 ? -2.659 -11.815 61.986 1.00 109.74 91 GLY A O 1
ATOM 707 N N . GLN A 1 92 ? -2.669 -12.652 64.095 1.00 107.83 92 GLN A N 1
ATOM 708 C CA . GLN A 1 92 ? -2.476 -14.048 63.709 1.00 111.25 92 GLN A CA 1
ATOM 709 C C . GLN A 1 92 ? -3.561 -14.481 62.738 1.00 89.81 92 GLN A C 1
ATOM 710 O O . GLN A 1 92 ? -3.291 -15.215 61.797 1.00 87.60 92 GLN A O 1
ATOM 716 N N . VAL A 1 93 ? -4.779 -13.997 62.977 1.00 94.55 93 VAL A N 1
ATOM 717 C CA . VAL A 1 93 ? -5.973 -14.353 62.202 1.00 100.71 93 VAL A CA 1
ATOM 718 C C . VAL A 1 93 ? -6.239 -13.427 61.007 1.00 97.77 93 VAL A C 1
ATOM 719 O O . VAL A 1 93 ? -6.731 -13.865 59.967 1.00 92.86 93 VAL A O 1
ATOM 723 N N . ILE A 1 94 ? -5.940 -12.145 61.164 1.00 86.52 94 ILE A N 1
ATOM 724 C CA . ILE A 1 94 ? -6.135 -11.184 60.080 1.00 80.77 94 ILE A CA 1
ATOM 725 C C . ILE A 1 94 ? -5.035 -11.250 59.021 1.00 87.83 94 ILE A C 1
ATOM 726 O O . ILE A 1 94 ? -5.290 -10.978 57.848 1.00 83.43 94 ILE A O 1
ATOM 731 N N . SER A 1 95 ? -3.817 -11.587 59.443 1.00 86.92 95 SER A N 1
ATOM 732 C CA . SER A 1 95 ? -2.651 -11.634 58.554 1.00 79.07 95 SER A CA 1
ATOM 733 C C . SER A 1 95 ? -2.949 -12.046 57.115 1.00 69.06 95 SER A C 1
ATOM 734 O O . SER A 1 95 ? -2.641 -11.323 56.172 1.00 77.65 95 SER A O 1
ATOM 737 N N . LEU A 1 96 ? -3.546 -13.218 56.960 1.00 84.12 96 LEU A N 1
ATOM 738 C CA . LEU A 1 96 ? -3.706 -13.838 55.647 1.00 84.09 96 LEU A CA 1
ATOM 739 C C . LEU A 1 96 ? -4.602 -13.055 54.678 1.00 83.05 96 LEU A C 1
ATOM 740 O O . LEU A 1 96 ? -4.124 -12.599 53.636 1.00 89.29 96 LEU A O 1
ATOM 745 N N . PRO A 1 97 ? -5.901 -12.898 55.004 1.00 79.05 97 PRO A N 1
ATOM 746 C CA . PRO A 1 97 ? -6.775 -12.211 54.050 1.00 74.69 97 PRO A CA 1
ATOM 747 C C . PRO A 1 97 ? -6.197 -10.871 53.620 1.00 71.76 97 PRO A C 1
ATOM 748 O O . PRO A 1 97 ? -6.104 -10.588 52.423 1.00 73.91 97 PRO A O 1
ATOM 752 N N . LEU A 1 98 ? -5.789 -10.076 54.605 1.00 71.83 98 LEU A N 1
ATOM 753 C CA . LEU A 1 98 ? -5.151 -8.798 54.357 1.00 66.19 98 LEU A CA 1
ATOM 754 C C . LEU A 1 98 ? -4.103 -8.943 53.264 1.00 66.01 98 LEU A C 1
ATOM 755 O O . LEU A 1 98 ? -4.092 -8.164 52.320 1.00 65.07 98 LEU A O 1
ATOM 760 N N . PHE A 1 99 ? -3.242 -9.953 53.383 1.00 75.88 99 PHE A N 1
ATOM 761 C CA . PHE A 1 99 ? -2.245 -10.261 52.352 1.00 79.54 99 PHE A CA 1
ATOM 762 C C . PHE A 1 99 ? -2.934 -10.569 51.028 1.00 80.99 99 PHE A C 1
ATOM 763 O O . PHE A 1 99 ? -2.582 -10.011 49.976 1.00 90.80 99 PHE A O 1
ATOM 771 N N . MET A 1 100 ? -3.925 -11.455 51.086 1.00 80.37 100 MET A N 1
ATOM 772 C CA . MET A 1 100 ? -4.589 -11.942 49.872 1.00 76.89 100 MET A CA 1
ATOM 773 C C . MET A 1 100 ? -5.276 -10.843 49.058 1.00 75.21 100 MET A C 1
ATOM 774 O O . MET A 1 100 ? -5.338 -10.917 47.826 1.00 73.35 100 MET A O 1
ATOM 779 N N . GLU A 1 101 ? -5.779 -9.828 49.747 1.00 76.13 101 GLU A N 1
ATOM 780 C CA . GLU A 1 101 ? -6.265 -8.626 49.088 1.00 68.73 101 GLU A CA 1
ATOM 781 C C . GLU A 1 101 ? -5.239 -8.098 48.102 1.00 58.37 101 GLU A C 1
ATOM 782 O O . GLU A 1 101 ? -5.497 -7.984 46.897 1.00 61.23 101 GLU A O 1
ATOM 788 N N . THR A 1 102 ? -4.063 -7.790 48.640 1.00 66.25 102 THR A N 1
ATOM 789 C CA . THR A 1 102 ? -3.000 -7.140 47.877 1.00 69.22 102 THR A CA 1
ATOM 790 C C . THR A 1 102 ? -2.348 -8.104 46.892 1.00 70.26 102 THR A C 1
ATOM 791 O O . THR A 1 102 ? -1.899 -7.695 45.819 1.00 65.15 102 THR A O 1
ATOM 795 N N . PHE A 1 103 ? -2.289 -9.381 47.262 1.00 68.02 103 PHE A N 1
ATOM 796 C CA . PHE A 1 103 ? -1.873 -10.410 46.317 1.00 72.93 103 PHE A CA 1
ATOM 797 C C . PHE A 1 103 ? -2.790 -10.410 45.091 1.00 67.91 103 PHE A C 1
ATOM 798 O O . PHE A 1 103 ? -2.320 -10.333 43.940 1.00 53.92 103 PHE A O 1
ATOM 806 N N . ALA A 1 104 ? -4.095 -10.498 45.351 1.00 76.35 104 ALA A N 1
ATOM 807 C CA . ALA A 1 104 ? -5.103 -10.438 44.297 1.00 62.49 104 ALA A CA 1
ATOM 808 C C . ALA A 1 104 ? -4.942 -9.152 43.499 1.00 55.30 104 ALA A C 1
ATOM 809 O O . ALA A 1 104 ? -5.031 -9.146 42.250 1.00 61.66 104 ALA A O 1
ATOM 811 N N . PHE A 1 105 ? -4.683 -8.058 44.215 1.00 68.25 105 PHE A N 1
ATOM 812 C CA . PHE A 1 105 ? -4.405 -6.806 43.529 1.00 77.55 105 PHE A CA 1
ATOM 813 C C . PHE A 1 105 ? -3.184 -6.880 42.598 1.00 79.13 105 PHE A C 1
ATOM 814 O O . PHE A 1 105 ? -3.216 -6.332 41.504 1.00 80.74 105 PHE A O 1
ATOM 822 N N . PHE A 1 106 ? -2.097 -7.511 43.031 1.00 69.53 106 PHE A N 1
ATOM 823 C CA . PHE A 1 106 ? -0.915 -7.624 42.164 1.00 73.06 106 PHE A CA 1
ATOM 824 C C . PHE A 1 106 ? -1.208 -8.529 40.972 1.00 69.47 106 PHE A C 1
ATOM 825 O O . PHE A 1 106 ? -0.904 -8.184 39.815 1.00 70.85 106 PHE A O 1
ATOM 833 N N . PHE A 1 107 ? -1.822 -9.675 41.260 1.00 73.71 107 PHE A N 1
ATOM 834 C CA . PHE A 1 107 ? -2.322 -10.548 40.200 1.00 72.95 107 PHE A CA 1
ATOM 835 C C . PHE A 1 107 ? -3.149 -9.765 39.175 1.00 66.34 107 PHE A C 1
ATOM 836 O O . PHE A 1 107 ? -2.931 -9.929 37.978 1.00 59.12 107 PHE A O 1
ATOM 844 N N . GLU A 1 108 ? -4.085 -8.917 39.618 1.00 61.15 108 GLU A N 1
ATOM 845 C CA . GLU A 1 108 ? -4.825 -8.098 38.637 1.00 58.48 108 GLU A CA 1
ATOM 846 C C . GLU A 1 108 ? -3.913 -7.085 37.955 1.00 58.62 108 GLU A C 1
ATOM 847 O O . GLU A 1 108 ? -4.055 -6.821 36.764 1.00 69.89 108 GLU A O 1
ATOM 853 N N . ALA A 1 109 ? -2.979 -6.532 38.723 1.00 50.39 109 ALA A N 1
ATOM 854 C CA . ALA A 1 109 ? -2.126 -5.437 38.271 1.00 54.88 109 ALA A CA 1
ATOM 855 C C . ALA A 1 109 ? -1.199 -5.876 37.150 1.00 73.05 109 ALA A C 1
ATOM 856 O O . ALA A 1 109 ? -0.904 -5.094 36.235 1.00 83.48 109 ALA A O 1
ATOM 858 N N . ILE A 1 110 ? -0.745 -7.127 37.223 1.00 75.35 110 ILE A N 1
ATOM 859 C CA . ILE A 1 110 ? 0.017 -7.726 36.119 1.00 85.49 110 ILE A CA 1
ATOM 860 C C . ILE A 1 110 ? -0.758 -7.607 34.800 1.00 82.18 110 ILE A C 1
ATOM 861 O O . ILE A 1 110 ? -0.310 -6.955 33.862 1.00 87.42 110 ILE A O 1
ATOM 866 N N . PHE A 1 111 ? -1.935 -8.223 34.757 1.00 88.24 111 PHE A N 1
ATOM 867 C CA . PHE A 1 111 ? -2.746 -8.287 33.544 1.00 97.88 111 PHE A CA 1
ATOM 868 C C . PHE A 1 111 ? -3.208 -6.897 33.119 1.00 90.89 111 PHE A C 1
ATOM 869 O O . PHE A 1 111 ? -3.175 -6.553 31.935 1.00 89.66 111 PHE A O 1
ATOM 877 N N . LEU A 1 112 ? -3.624 -6.098 34.094 1.00 73.18 112 LEU A N 1
ATOM 878 C CA . LEU A 1 112 ? -3.903 -4.690 33.864 1.00 65.67 112 LEU A CA 1
ATOM 879 C C . LEU A 1 112 ? -2.727 -4.063 33.108 1.00 71.36 112 LEU A C 1
ATOM 880 O O . LEU A 1 112 ? -2.914 -3.431 32.058 1.00 93.05 112 LEU A O 1
ATOM 885 N N . GLY A 1 113 ? -1.515 -4.278 33.625 1.00 78.34 113 GLY A N 1
ATOM 886 C CA . GLY A 1 113 ? -0.289 -3.774 32.987 1.00 98.43 113 GLY A CA 1
ATOM 887 C C . GLY A 1 113 ? -0.011 -4.344 31.605 1.00 77.95 113 GLY A C 1
ATOM 888 O O . GLY A 1 113 ? 0.527 -3.657 30.735 1.00 84.19 113 GLY A O 1
ATOM 889 N N . ILE A 1 114 ? -0.368 -5.608 31.409 1.00 77.35 114 ILE A N 1
ATOM 890 C CA . ILE A 1 114 ? -0.255 -6.249 30.106 1.00 92.66 114 ILE A CA 1
ATOM 891 C C . ILE A 1 114 ? -1.194 -5.548 29.135 1.00 96.31 114 ILE A C 1
ATOM 892 O O . ILE A 1 114 ? -0.731 -4.935 28.186 1.00 106.30 114 ILE A O 1
ATOM 897 N N . TYR A 1 115 ? -2.504 -5.619 29.380 1.00 84.94 115 TYR A N 1
ATOM 898 C CA . TYR A 1 115 ? -3.485 -4.919 28.530 1.00 106.74 115 TYR A CA 1
ATOM 899 C C . TYR A 1 115 ? -3.046 -3.484 28.268 1.00 92.74 115 TYR A C 1
ATOM 900 O O . TYR A 1 115 ? -3.051 -3.015 27.129 1.00 90.64 115 TYR A O 1
ATOM 909 N N . LEU A 1 116 ? -2.660 -2.798 29.339 1.00 89.14 116 LEU A N 1
ATOM 910 C CA . LEU A 1 116 ? -2.231 -1.415 29.240 1.00 79.47 116 LEU A CA 1
ATOM 911 C C . LEU A 1 116 ? -1.086 -1.251 28.239 1.00 100.36 116 LEU A C 1
ATOM 912 O O . LEU A 1 116 ? -1.070 -0.287 27.477 1.00 113.10 116 LEU A O 1
ATOM 917 N N . TYR A 1 117 ? -0.144 -2.198 28.236 1.00 115.55 117 TYR A N 1
ATOM 918 C CA . TYR A 1 117 ? 1.041 -2.137 27.363 1.00 124.63 117 TYR A CA 1
ATOM 919 C C . TYR A 1 117 ? 1.162 -3.288 26.350 1.00 102.29 117 TYR A C 1
ATOM 920 O O . TYR A 1 117 ? 2.264 -3.638 25.932 1.00 82.75 117 TYR A O 1
ATOM 929 N N . THR A 1 118 ? 0.033 -3.875 25.964 1.00 113.67 118 THR A N 1
ATOM 930 C CA . THR A 1 118 ? -0.016 -4.808 24.828 1.00 111.50 118 THR A CA 1
ATOM 931 C C . THR A 1 118 ? -1.125 -4.462 23.836 1.00 123.71 118 THR A C 1
ATOM 932 O O . THR A 1 118 ? -1.002 -4.774 22.647 1.00 138.34 118 THR A O 1
ATOM 936 N N . TRP A 1 119 ? -2.205 -3.843 24.322 1.00 124.83 119 TRP A N 1
ATOM 937 C CA . TRP A 1 119 ? -3.251 -3.280 23.458 1.00 126.90 119 TRP A CA 1
ATOM 938 C C . TRP A 1 119 ? -2.680 -2.333 22.399 1.00 150.33 119 TRP A C 1
ATOM 939 O O . TRP A 1 119 ? -3.272 -2.153 21.332 1.00 160.75 119 TRP A O 1
ATOM 950 N N . ASP A 1 120 ? -1.528 -1.736 22.701 1.00 135.87 120 ASP A N 1
ATOM 951 C CA . ASP A 1 120 ? -0.802 -0.896 21.748 1.00 152.31 120 ASP A CA 1
ATOM 952 C C . ASP A 1 120 ? 0.387 -1.617 21.079 1.00 174.49 120 ASP A C 1
ATOM 953 O O . ASP A 1 120 ? 1.330 -0.961 20.631 1.00 164.07 120 ASP A O 1
ATOM 958 N N . ARG A 1 121 ? 0.335 -2.952 20.993 1.00 183.12 121 ARG A N 1
ATOM 959 C CA . ARG A 1 121 ? 1.425 -3.742 20.390 1.00 194.28 121 ARG A CA 1
ATOM 960 C C . ARG A 1 121 ? 0.946 -5.032 19.717 1.00 183.36 121 ARG A C 1
ATOM 961 O O . ARG A 1 121 ? 1.095 -5.196 18.501 1.00 167.27 121 ARG A O 1
ATOM 969 N N . PHE A 1 122 ? 0.380 -5.943 20.509 1.00 183.70 1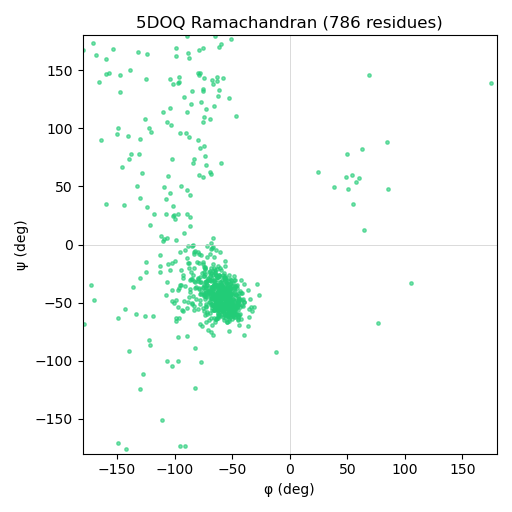22 PHE A N 1
ATOM 970 C CA . PHE A 1 122 ? 0.045 -7.285 20.017 1.00 195.87 122 PHE A CA 1
ATOM 971 C C . PHE A 1 122 ? -1.414 -7.410 19.546 1.00 173.63 122 PHE A C 1
ATOM 972 O O . PHE A 1 122 ? -2.140 -6.418 19.482 1.00 161.70 122 PHE A O 1
ATOM 980 N N . GLU A 1 123 ? -1.831 -8.632 19.217 1.00 167.08 123 GLU A N 1
ATOM 981 C CA . GLU A 1 123 ? -2.947 -8.859 18.294 1.00 152.00 123 GLU A CA 1
ATOM 982 C C . GLU A 1 123 ? -4.329 -9.088 18.923 1.00 155.66 123 GLU A C 1
ATOM 983 O O . GLU A 1 123 ? -4.447 -9.695 19.985 1.00 145.97 123 GLU A O 1
ATOM 989 N N . ASN A 1 124 ? -5.357 -8.577 18.240 1.00 137.53 124 ASN A N 1
ATOM 990 C CA . ASN A 1 124 ? -6.764 -8.955 18.449 1.00 115.61 124 ASN A CA 1
ATOM 991 C C . ASN A 1 124 ? -7.388 -8.516 19.774 1.00 126.33 124 ASN A C 1
ATOM 992 O O . ASN A 1 124 ? -6.727 -8.502 20.811 1.00 142.14 124 ASN A O 1
ATOM 997 N N . GLN A 1 125 ? -8.680 -8.193 19.728 1.00 151.40 125 GLN A N 1
ATOM 998 C CA . GLN A 1 125 ? -9.385 -7.605 20.873 1.00 138.51 125 GLN A CA 1
ATOM 999 C C . GLN A 1 125 ? -9.830 -8.622 21.915 1.00 116.00 125 GLN A C 1
ATOM 1000 O O . GLN A 1 125 ? -9.803 -8.327 23.115 1.00 93.44 125 GLN A O 1
ATOM 1006 N N . LYS A 1 126 ? -10.241 -9.810 21.476 1.00 90.23 126 LYS A N 1
ATOM 1007 C CA . LYS A 1 126 ? -10.542 -10.875 22.423 1.00 102.66 126 LYS A CA 1
ATOM 1008 C C . LYS A 1 126 ? -9.324 -11.100 23.306 1.00 97.52 126 LYS A C 1
ATOM 1009 O O . LYS A 1 126 ? -9.441 -11.133 24.527 1.00 94.71 126 LYS A O 1
ATOM 1015 N N . LYS A 1 127 ? -8.150 -11.209 22.691 1.00 105.42 127 LYS A N 1
ATOM 1016 C CA . LYS A 1 127 ? -6.912 -11.382 23.449 1.00 94.44 127 LYS A CA 1
ATOM 1017 C C . LYS A 1 127 ? -6.617 -10.218 24.397 1.00 84.50 127 LYS A C 1
ATOM 1018 O O . LYS A 1 127 ? -5.665 -10.288 25.167 1.00 89.15 127 LYS A O 1
ATOM 1024 N N . HIS A 1 128 ? -7.415 -9.152 24.323 1.00 75.39 128 HIS A N 1
ATOM 1025 C CA . HIS A 1 128 ? -7.385 -8.087 25.320 1.00 91.68 128 HIS A CA 1
ATOM 1026 C C . HIS A 1 128 ? -8.567 -8.156 26.280 1.00 83.88 128 HIS A C 1
ATOM 1027 O O . HIS A 1 128 ? -8.491 -7.620 27.384 1.00 87.24 128 HIS A O 1
ATOM 1034 N N . LEU A 1 129 ? -9.652 -8.811 25.868 1.00 83.88 129 LEU A N 1
ATOM 1035 C CA . LEU A 1 129 ? -10.723 -9.181 26.791 1.00 86.19 129 LEU A CA 1
ATOM 1036 C C . LEU A 1 129 ? -10.207 -10.180 27.821 1.00 72.88 129 LEU A C 1
ATOM 1037 O O . LEU A 1 129 ? -10.413 -10.020 29.033 1.00 75.18 129 LEU A O 1
ATOM 1042 N N . LEU A 1 130 ? -9.519 -11.202 27.324 1.00 67.53 130 LEU A N 1
ATOM 1043 C CA . LEU A 1 130 ? -8.995 -12.268 28.163 1.00 75.10 130 LEU A CA 1
ATOM 1044 C C . LEU A 1 130 ? -8.005 -11.721 29.185 1.00 80.00 130 LEU A C 1
ATOM 1045 O O . LEU A 1 130 ? -7.825 -12.316 30.238 1.00 85.02 130 LEU A O 1
ATOM 1050 N N . LEU A 1 131 ? -7.368 -10.592 28.866 1.00 79.90 131 LEU A N 1
ATOM 1051 C CA . LEU A 1 131 ? -6.488 -9.892 29.807 1.00 84.75 131 LEU A CA 1
ATOM 1052 C C . LEU A 1 131 ? -7.268 -9.045 30.807 1.00 85.82 131 LEU A C 1
ATOM 1053 O O . LEU A 1 131 ? -6.801 -8.822 31.925 1.00 85.77 131 LEU A O 1
ATOM 1058 N N . LEU A 1 132 ? -8.444 -8.570 30.396 1.00 88.38 132 LEU A N 1
ATOM 1059 C CA . LEU A 1 132 ? -9.301 -7.737 31.244 1.00 80.28 132 LEU A CA 1
ATOM 1060 C C . LEU A 1 132 ? -10.282 -8.529 32.102 1.00 80.69 132 LEU A C 1
ATOM 1061 O O . LEU A 1 132 ? -10.909 -7.967 32.996 1.00 76.27 132 LEU A O 1
ATOM 1066 N N . ILE A 1 133 ? -10.435 -9.820 31.828 1.00 77.35 133 ILE A N 1
ATOM 1067 C CA . ILE A 1 133 ? -11.216 -10.680 32.716 1.00 66.26 133 ILE A CA 1
ATOM 1068 C C . ILE A 1 133 ? -10.518 -10.902 34.068 1.00 66.84 133 ILE A C 1
ATOM 1069 O O . ILE A 1 133 ? -11.140 -10.726 35.114 1.00 72.27 133 ILE A O 1
ATOM 1074 N N . PRO A 1 134 ? -9.229 -11.281 34.056 1.00 64.37 134 PRO A N 1
ATOM 1075 C CA . PRO A 1 134 ? -8.507 -11.501 35.305 1.00 68.13 134 PRO A CA 1
ATOM 1076 C C . PRO A 1 134 ? -8.481 -10.270 36.196 1.00 69.48 134 PRO A C 1
ATOM 1077 O O . PRO A 1 134 ? -8.448 -10.394 37.425 1.00 65.25 134 PRO A O 1
ATOM 1081 N N . VAL A 1 135 ? -8.505 -9.094 35.575 1.00 77.94 135 VAL A N 1
ATOM 1082 C CA . VAL A 1 135 ? -8.427 -7.839 36.308 1.00 74.42 135 VAL A CA 1
ATOM 1083 C C . VAL A 1 135 ? -9.605 -7.731 37.272 1.00 73.96 135 VAL A C 1
ATOM 1084 O O . VAL A 1 135 ? -9.413 -7.686 38.489 1.00 89.13 135 VAL A O 1
ATOM 1088 N N . ALA A 1 136 ? -10.819 -7.717 36.727 1.00 62.56 136 ALA A N 1
ATOM 1089 C CA . ALA A 1 136 ? -12.024 -7.537 37.538 1.00 64.94 136 ALA A CA 1
ATOM 1090 C C . ALA A 1 136 ? -12.143 -8.623 38.608 1.00 68.67 136 ALA A C 1
ATOM 1091 O O . ALA A 1 136 ? -12.495 -8.351 39.771 1.00 78.50 136 ALA A O 1
ATOM 1093 N N . ILE A 1 137 ? -11.823 -9.847 38.198 1.00 61.10 137 ILE A N 1
ATOM 1094 C CA . ILE A 1 137 ? -11.763 -10.996 39.095 1.00 62.47 137 ILE A CA 1
ATOM 1095 C C . ILE A 1 137 ? -10.816 -10.735 40.268 1.00 79.16 137 ILE A C 1
ATOM 1096 O O . ILE A 1 137 ? -11.157 -10.997 41.425 1.00 84.73 137 ILE A O 1
ATOM 1101 N N . GLY A 1 138 ? -9.628 -10.224 39.959 1.00 70.49 138 GLY A N 1
ATOM 1102 C CA . GLY A 1 138 ? -8.657 -9.857 40.989 1.00 67.32 138 GLY A CA 1
ATOM 1103 C C . GLY A 1 138 ? -9.117 -8.700 41.865 1.00 62.41 138 GLY A C 1
ATOM 1104 O O . GLY A 1 138 ? -8.821 -8.654 43.067 1.00 68.94 138 GLY A O 1
ATOM 1105 N N . SER A 1 139 ? -9.835 -7.759 41.257 1.00 56.52 139 SER A N 1
ATOM 1106 C CA . SER A 1 139 ? -10.419 -6.645 41.986 1.00 59.02 139 SER A CA 1
ATOM 1107 C C . SER A 1 139 ? -11.399 -7.181 43.015 1.00 68.91 139 SER A C 1
ATOM 1108 O O . SER A 1 139 ? -11.204 -7.001 44.222 1.00 85.13 139 SER A O 1
ATOM 1111 N N . SER A 1 140 ? -12.424 -7.881 42.533 1.00 57.58 140 SER A N 1
ATOM 1112 C CA . SER A 1 140 ? -13.446 -8.456 43.409 1.00 58.72 140 SER A CA 1
ATOM 1113 C C . SER A 1 140 ? -12.841 -9.429 44.421 1.00 56.20 140 SER A C 1
ATOM 1114 O O . SER A 1 140 ? -13.329 -9.545 45.547 1.00 66.46 140 SER A O 1
ATOM 1117 N N . ALA A 1 141 ? -11.777 -10.119 44.012 1.00 46.54 141 ALA A N 1
ATOM 1118 C CA . ALA A 1 141 ? -11.016 -10.959 44.918 1.00 48.29 141 ALA A CA 1
ATOM 1119 C C . ALA A 1 141 ? -10.414 -10.143 46.062 1.00 55.40 141 ALA A C 1
ATOM 1120 O O . ALA A 1 141 ? -10.427 -10.597 47.207 1.00 68.40 141 ALA A O 1
ATOM 1122 N N . SER A 1 142 ? -9.907 -8.940 45.773 1.00 56.97 142 SER A N 1
ATOM 1123 C CA . SER A 1 142 ? -9.397 -8.063 46.840 1.00 49.89 142 SER A CA 1
ATOM 1124 C C . SER A 1 142 ? -10.484 -7.888 47.861 1.00 60.70 142 SER A C 1
ATOM 1125 O O . SER A 1 142 ? -10.391 -8.395 48.968 1.00 121.40 142 SER A O 1
ATOM 1128 N N . ALA A 1 143 ? -11.542 -7.215 47.437 1.00 56.11 143 ALA A N 1
ATOM 1129 C CA . ALA A 1 143 ? -12.735 -7.030 48.238 1.00 58.78 143 ALA A CA 1
ATOM 1130 C C . ALA A 1 143 ? -13.137 -8.282 49.013 1.00 65.27 143 ALA A C 1
ATOM 1131 O O . ALA A 1 143 ? -13.328 -8.208 50.214 1.00 76.37 143 ALA A O 1
ATOM 1133 N N . MET A 1 144 ? -13.279 -9.427 48.348 1.00 65.51 144 MET A N 1
ATOM 1134 C CA . MET A 1 144 ? -13.624 -10.655 49.071 1.00 61.25 144 MET A CA 1
ATOM 1135 C C . MET A 1 144 ? -12.731 -10.739 50.294 1.00 67.01 144 MET A C 1
ATOM 1136 O O . MET A 1 144 ? -13.203 -10.727 51.440 1.00 78.90 144 MET A O 1
ATOM 1141 N N . PHE A 1 145 ? -11.427 -10.769 50.036 1.00 70.67 145 PHE A N 1
ATOM 1142 C CA . PHE A 1 145 ? -10.475 -11.177 51.052 1.00 72.18 145 PHE A CA 1
ATOM 1143 C C . PHE A 1 145 ? -10.297 -10.151 52.124 1.00 62.89 145 PHE A C 1
ATOM 1144 O O . PHE A 1 145 ? -10.280 -10.474 53.299 1.00 62.96 145 PHE A O 1
ATOM 1152 N N . ILE A 1 146 ? -10.172 -8.908 51.708 1.00 59.95 146 ILE A N 1
ATOM 1153 C CA . ILE A 1 146 ? -10.020 -7.825 52.636 1.00 65.05 146 ILE A CA 1
ATOM 1154 C C . ILE A 1 146 ? -11.288 -7.665 53.459 1.00 70.47 146 ILE A C 1
ATOM 1155 O O . ILE A 1 146 ? -11.197 -7.547 54.670 1.00 73.38 146 ILE A O 1
ATOM 1160 N N . THR A 1 147 ? -12.462 -7.720 52.831 1.00 68.33 147 THR A N 1
ATOM 1161 C CA . THR A 1 147 ? -13.727 -7.634 53.574 1.00 58.41 147 THR A CA 1
ATOM 1162 C C . THR A 1 147 ? -13.849 -8.734 54.586 1.00 68.37 147 THR A C 1
ATOM 1163 O O . THR A 1 147 ? -14.329 -8.501 55.687 1.00 72.20 147 THR A O 1
ATOM 1167 N N . MET A 1 148 ? -13.404 -9.931 54.229 1.00 77.72 148 MET A N 1
ATOM 1168 C CA . MET A 1 148 ? -13.337 -11.003 55.220 1.00 76.54 148 MET A CA 1
ATOM 1169 C C . MET A 1 148 ? -12.664 -10.579 56.537 1.00 67.52 148 MET A C 1
ATOM 1170 O O . MET A 1 148 ? -12.954 -11.144 57.591 1.00 63.03 148 MET A O 1
ATOM 1175 N N . VAL A 1 149 ? -11.767 -9.602 56.486 1.00 62.26 149 VAL A N 1
ATOM 1176 C CA . VAL A 1 149 ? -11.241 -9.052 57.712 1.00 51.33 149 VAL A CA 1
ATOM 1177 C C . VAL A 1 149 ? -12.395 -8.418 58.464 1.00 62.69 149 VAL A C 1
ATOM 1178 O O . VAL A 1 149 ? -12.737 -8.886 59.541 1.00 60.17 149 VAL A O 1
ATOM 1182 N N . ASN A 1 150 ? -13.021 -7.386 57.899 1.00 60.18 150 ASN A N 1
ATOM 1183 C CA . ASN A 1 150 ? -14.050 -6.658 58.640 1.00 86.04 150 ASN A CA 1
ATOM 1184 C C . ASN A 1 150 ? -15.121 -7.623 59.105 1.00 62.07 150 ASN A C 1
ATOM 1185 O O . ASN A 1 150 ? -15.487 -7.653 60.281 1.00 45.76 150 ASN A O 1
ATOM 1190 N N . ALA A 1 151 ? -15.601 -8.431 58.176 1.00 66.44 151 ALA A N 1
ATOM 1191 C CA . ALA A 1 151 ? -16.588 -9.443 58.468 1.00 58.48 151 ALA A CA 1
ATOM 1192 C C . ALA A 1 151 ? -16.219 -10.228 59.718 1.00 59.98 151 ALA A C 1
ATOM 1193 O O . ALA A 1 151 ? -17.071 -10.494 60.568 1.00 58.16 151 ALA A O 1
ATOM 1195 N N . PHE A 1 152 ? -14.943 -10.591 59.817 1.00 62.87 152 PHE A N 1
ATOM 1196 C CA . PHE A 1 152 ? -14.425 -11.322 60.976 1.00 76.50 152 PHE A CA 1
ATOM 1197 C C . PHE A 1 152 ? -14.396 -10.443 62.218 1.00 80.65 152 PHE A C 1
ATOM 1198 O O . PHE A 1 152 ? -14.815 -10.864 63.288 1.00 93.82 152 PHE A O 1
ATOM 1206 N N . MET A 1 153 ? -13.900 -9.221 62.067 1.00 77.07 153 MET A N 1
ATOM 1207 C CA . MET A 1 153 ? -13.893 -8.260 63.160 1.00 70.38 153 MET A CA 1
ATOM 1208 C C . MET A 1 153 ? -15.278 -8.162 63.773 1.00 80.98 153 MET A C 1
ATOM 1209 O O . MET A 1 153 ? -15.418 -8.114 64.991 1.00 99.33 153 MET A O 1
ATOM 1214 N N . ASN A 1 154 ? -16.298 -8.128 62.920 1.00 70.59 154 ASN A N 1
ATOM 1215 C CA . ASN A 1 154 ? -17.690 -8.106 63.376 1.00 85.86 154 ASN A CA 1
ATOM 1216 C C . ASN A 1 154 ? -18.098 -9.378 64.121 1.00 115.18 154 ASN A C 1
ATOM 1217 O O . ASN A 1 154 ? -18.887 -9.320 65.064 1.00 147.38 154 ASN A O 1
ATOM 1222 N N . THR A 1 155 ? -17.564 -10.518 63.694 1.00 87.24 155 THR A N 1
ATOM 1223 C CA . THR A 1 155 ? -17.923 -11.795 64.283 1.00 91.01 155 THR A CA 1
ATOM 1224 C C . THR A 1 155 ? -16.749 -12.782 64.280 1.00 74.38 155 THR A C 1
ATOM 1225 O O . THR A 1 155 ? -16.081 -12.948 63.266 1.00 94.35 155 THR A O 1
ATOM 1229 N N . PRO A 1 156 ? -16.482 -13.419 65.432 1.00 65.98 156 PRO A N 1
ATOM 1230 C CA . PRO A 1 156 ? -15.712 -14.656 65.575 1.00 97.81 156 PRO A CA 1
ATOM 1231 C C . PRO A 1 156 ? -16.213 -15.773 64.637 1.00 122.79 156 PRO A C 1
ATOM 1232 O O . PRO A 1 156 ? -17.216 -15.577 63.954 1.00 155.52 156 PRO A O 1
ATOM 1236 N N . GLN A 1 157 ? -15.573 -16.944 64.613 1.00 111.36 157 GLN A N 1
ATOM 1237 C CA . GLN A 1 157 ? -14.505 -17.321 65.533 1.00 144.97 157 GLN A CA 1
ATOM 1238 C C . GLN A 1 157 ? -13.295 -17.854 64.759 1.00 119.01 157 GLN A C 1
ATOM 1239 O O . GLN A 1 157 ? -12.785 -17.154 63.884 1.00 102.94 157 GLN A O 1
ATOM 1245 N N . GLY A 1 158 ? -12.845 -19.073 65.060 1.00 126.39 158 GLY A N 1
ATOM 1246 C CA . GLY A 1 158 ? -11.551 -19.556 64.598 1.00 130.30 158 GLY A CA 1
ATOM 1247 C C . GLY A 1 158 ? -10.457 -19.107 65.547 1.00 124.72 158 GLY A C 1
ATOM 1248 O O . GLY A 1 158 ? -9.428 -18.587 65.122 1.00 129.85 158 GLY A O 1
ATOM 1249 N N . PHE A 1 159 ? -10.690 -19.297 66.841 1.00 122.19 159 PHE A N 1
ATOM 1250 C CA . PHE A 1 159 ? -9.702 -18.968 67.859 1.00 115.86 159 PHE A CA 1
ATOM 1251 C C . PHE A 1 159 ? -10.149 -19.483 69.218 1.00 142.88 159 PHE A C 1
ATOM 1252 O O . PHE A 1 159 ? -11.264 -19.982 69.370 1.00 137.38 159 PHE A O 1
ATOM 1260 N N . GLU A 1 160 ? -9.260 -19.353 70.195 1.00 129.16 160 GLU A N 1
ATOM 1261 C CA . GLU A 1 160 ? -9.566 -19.640 71.585 1.00 118.44 160 GLU A CA 1
ATOM 1262 C C . GLU A 1 160 ? -8.750 -18.693 72.456 1.00 109.65 160 GLU A C 1
ATOM 1263 O O . GLU A 1 160 ? -7.617 -18.336 72.109 1.00 103.91 160 GLU A O 1
ATOM 1269 N N . LEU A 1 161 ? -9.342 -18.294 73.579 1.00 113.28 161 LEU A N 1
ATOM 1270 C CA . LEU A 1 161 ? -8.754 -17.307 74.477 1.00 111.69 161 LEU A CA 1
ATOM 1271 C C . LEU A 1 161 ? -8.131 -17.952 75.719 1.00 143.72 161 LEU A C 1
ATOM 1272 O O . LEU A 1 161 ? -8.837 -18.355 76.646 1.00 130.35 161 LEU A O 1
ATOM 1277 N N . LYS A 1 162 ? -6.803 -18.047 75.718 1.00 156.32 162 LYS A N 1
ATOM 1278 C CA . LYS A 1 162 ? -6.037 -18.451 76.894 1.00 137.59 162 LYS A CA 1
ATOM 1279 C C . LYS A 1 162 ? -5.735 -17.205 77.734 1.00 154.43 162 LYS A C 1
ATOM 1280 O O . LYS A 1 162 ? -4.737 -16.514 77.490 1.00 145.86 162 LYS A O 1
ATOM 1286 N N . ASN A 1 163 ? -6.611 -16.923 78.704 1.00 164.12 163 ASN A N 1
ATOM 1287 C CA . ASN A 1 163 ? -6.546 -15.709 79.545 1.00 164.68 163 ASN A CA 1
ATOM 1288 C C . ASN A 1 163 ? -6.111 -14.461 78.762 1.00 169.27 163 ASN A C 1
ATOM 1289 O O . ASN A 1 163 ? -5.201 -13.731 79.173 1.00 174.82 163 ASN A O 1
ATOM 1294 N N . GLY A 1 164 ? -6.767 -14.235 77.626 1.00 161.87 164 GLY A N 1
ATOM 1295 C CA . GLY A 1 164 ? -6.464 -13.099 76.756 1.00 137.38 164 GLY A CA 1
ATOM 1296 C C . GLY A 1 164 ? -5.704 -13.468 75.493 1.00 141.59 164 GLY A C 1
ATOM 1297 O O . GLY A 1 164 ? -5.894 -12.834 74.457 1.00 154.87 164 GLY A O 1
ATOM 1298 N N . GLU A 1 165 ? -4.842 -14.483 75.565 1.00 128.27 165 GLU A N 1
ATOM 1299 C CA . GLU A 1 165 ? -4.031 -14.876 74.411 1.00 133.77 165 GLU A CA 1
ATOM 1300 C C . GLU A 1 165 ? -4.837 -15.671 73.386 1.00 141.57 165 GLU A C 1
ATOM 1301 O O . GLU A 1 165 ? -5.392 -16.720 73.697 1.00 137.76 165 GLU A O 1
ATOM 1307 N N . LEU A 1 166 ? -4.867 -15.170 72.156 1.00 138.09 166 LEU A N 1
ATOM 1308 C CA . LEU A 1 166 ? -5.696 -15.729 71.092 1.00 122.47 166 LEU A CA 1
ATOM 1309 C C . LEU A 1 166 ? -4.938 -16.811 70.322 1.00 130.71 166 LEU A C 1
ATOM 1310 O O . LEU A 1 166 ? -3.954 -16.512 69.642 1.00 128.36 166 LEU A O 1
ATOM 1315 N N . VAL A 1 167 ? -5.396 -18.061 70.424 1.00 129.86 167 VAL A N 1
ATOM 1316 C CA . VAL A 1 167 ? -4.717 -19.196 69.769 1.00 123.95 167 VAL A CA 1
ATOM 1317 C C . VAL A 1 167 ? -5.723 -20.209 69.226 1.00 129.29 167 VAL A C 1
ATOM 1318 O O . VAL A 1 167 ? -6.920 -19.973 69.287 1.00 132.69 167 VAL A O 1
ATOM 1322 N N . ASN A 1 168 ? -5.229 -21.327 68.689 1.00 142.33 168 ASN A N 1
ATOM 1323 C CA . ASN A 1 168 ? -6.079 -22.384 68.127 1.00 138.30 168 ASN A CA 1
ATOM 1324 C C . ASN A 1 168 ? -6.928 -21.840 66.986 1.00 132.83 168 ASN A C 1
ATOM 1325 O O . ASN A 1 168 ? -8.157 -21.910 66.994 1.00 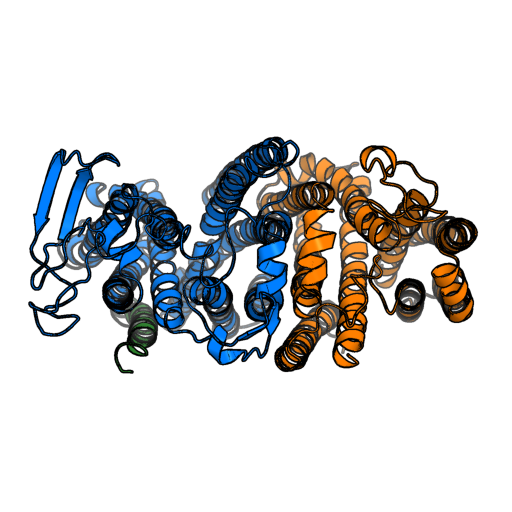123.24 168 ASN A O 1
ATOM 1330 N N . ILE A 1 169 ? -6.225 -21.301 66.000 1.00 137.75 169 ILE A N 1
ATOM 1331 C CA . ILE A 1 169 ? -6.813 -20.559 64.901 1.00 124.18 169 ILE A CA 1
ATOM 1332 C C . ILE A 1 169 ? -7.120 -21.455 63.704 1.00 99.96 169 ILE A C 1
ATOM 1333 O O . ILE A 1 169 ? -6.242 -22.167 63.218 1.00 100.79 169 ILE A O 1
ATOM 1338 N N . ASP A 1 170 ? -8.366 -21.408 63.236 1.00 94.16 170 ASP A N 1
ATOM 1339 C CA . ASP A 1 170 ? -8.748 -22.023 61.964 1.00 113.15 170 ASP A CA 1
ATOM 1340 C C . ASP A 1 170 ? -8.916 -20.941 60.896 1.00 116.86 170 ASP A C 1
ATOM 1341 O O . ASP A 1 170 ? -9.800 -20.091 61.018 1.00 115.83 170 ASP A O 1
ATOM 1346 N N . PRO A 1 171 ? -8.087 -20.982 59.836 1.00 107.00 171 PRO A N 1
ATOM 1347 C CA . PRO A 1 171 ? -8.161 -19.975 58.783 1.00 115.98 171 PRO A CA 1
ATOM 1348 C C . PRO A 1 171 ? -9.5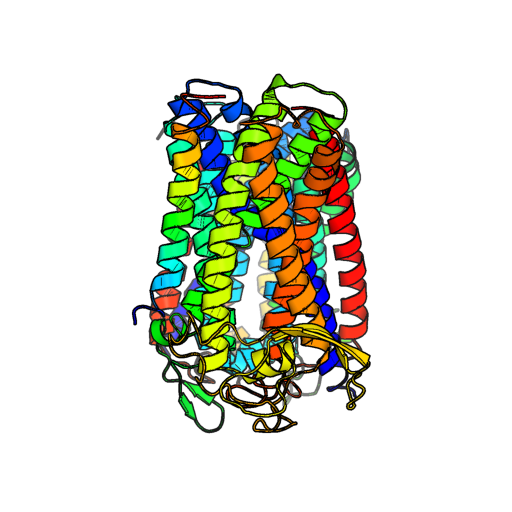72 -19.743 58.265 1.00 106.80 171 PRO A C 1
ATOM 1349 O O . PRO A 1 171 ? -10.114 -18.645 58.412 1.00 105.01 171 PRO A O 1
ATOM 1353 N N . ILE A 1 172 ? -10.174 -20.779 57.699 1.00 107.25 172 ILE A N 1
ATOM 1354 C CA . ILE A 1 172 ? -11.407 -20.595 56.955 1.00 104.92 172 ILE A CA 1
ATOM 1355 C C . ILE A 1 172 ? -12.625 -20.376 57.842 1.00 110.59 172 ILE A C 1
ATOM 1356 O O . ILE A 1 172 ? -13.652 -19.925 57.357 1.00 98.90 172 ILE A O 1
ATOM 1361 N N . VAL A 1 173 ? -12.531 -20.700 59.126 1.00 114.33 173 VAL A N 1
ATOM 1362 C CA . VAL A 1 173 ? -13.625 -20.403 60.045 1.00 108.09 173 VAL A CA 1
ATOM 1363 C C . VAL A 1 173 ? -13.654 -18.912 60.338 1.00 107.22 173 VAL A C 1
ATOM 1364 O O . VAL A 1 173 ? -14.711 -18.285 60.295 1.00 108.26 173 VAL A O 1
ATOM 1368 N N . ALA A 1 174 ? -12.488 -18.357 60.642 1.00 107.28 174 ALA A N 1
ATOM 1369 C CA . ALA A 1 174 ? -12.363 -16.926 60.860 1.00 105.40 174 ALA A CA 1
ATOM 1370 C C . ALA A 1 174 ? -12.599 -16.145 59.568 1.00 91.98 174 ALA A C 1
ATOM 1371 O O . ALA A 1 174 ? -13.246 -15.096 59.588 1.00 83.07 174 ALA A O 1
ATOM 1373 N N . MET A 1 175 ? -12.077 -16.649 58.452 1.00 82.59 175 MET A N 1
ATOM 1374 C CA . MET A 1 175 ? -12.279 -15.992 57.168 1.00 85.09 175 MET A CA 1
ATOM 1375 C C . MET A 1 175 ? -13.733 -16.072 56.726 1.00 95.84 175 MET A C 1
ATOM 1376 O O . MET A 1 175 ? -14.339 -15.048 56.410 1.00 113.30 175 MET A O 1
ATOM 1381 N N . PHE A 1 176 ? -14.290 -17.282 56.717 1.00 89.58 176 PHE A N 1
ATOM 1382 C CA . PHE A 1 176 ? -15.659 -17.513 56.241 1.00 83.05 176 PHE A CA 1
ATOM 1383 C C . PHE A 1 176 ? -16.670 -17.484 57.386 1.00 78.78 176 PHE A C 1
ATOM 1384 O O . PHE A 1 176 ? -17.505 -18.376 57.518 1.00 88.90 176 PHE A O 1
ATOM 1392 N N . ASN A 1 177 ? -16.593 -16.437 58.197 1.00 81.17 177 ASN A N 1
ATOM 1393 C CA . ASN A 1 177 ? -17.534 -16.204 59.290 1.00 79.43 177 ASN A CA 1
ATOM 1394 C C . ASN A 1 177 ? -18.966 -15.943 58.778 1.00 81.47 177 ASN A C 1
ATOM 1395 O O . ASN A 1 177 ? -19.201 -15.953 57.571 1.00 92.33 177 ASN A O 1
ATOM 1400 N N . PRO A 1 178 ? -19.932 -15.727 59.692 1.00 76.63 178 PRO A N 1
ATOM 1401 C CA . PRO A 1 178 ? -21.322 -15.499 59.280 1.00 83.54 178 PRO A CA 1
ATOM 1402 C C . PRO A 1 178 ? -21.590 -14.204 58.502 1.00 94.83 178 PRO A C 1
ATOM 1403 O O . PRO A 1 178 ? -22.563 -14.150 57.745 1.00 95.55 178 PRO A O 1
ATOM 1407 N N . ALA A 1 179 ? -20.763 -13.177 58.702 1.00 94.18 179 ALA A N 1
ATOM 1408 C CA . ALA A 1 179 ? -20.966 -11.863 58.075 1.00 67.72 179 ALA A CA 1
ATOM 1409 C C . ALA A 1 179 ? -20.378 -11.798 56.654 1.00 58.02 179 ALA A C 1
ATOM 1410 O O . ALA A 1 179 ? -20.892 -11.084 55.752 1.00 58.70 179 ALA A O 1
ATOM 1412 N N . MET A 1 180 ? -19.317 -12.578 56.458 1.00 67.74 180 MET A N 1
ATOM 1413 C CA . MET A 1 180 ? -18.559 -12.593 55.212 1.00 58.63 180 MET A CA 1
ATOM 1414 C C . MET A 1 180 ? -19.426 -12.605 53.953 1.00 56.99 180 MET A C 1
ATOM 1415 O O . MET A 1 180 ? -19.160 -11.842 53.026 1.00 68.23 180 MET A O 1
ATOM 1420 N N . PRO A 1 181 ? -20.457 -13.470 53.903 1.00 49.81 181 PRO A N 1
ATOM 1421 C CA . PRO A 1 181 ? -21.270 -13.493 52.690 1.00 59.83 181 PRO A CA 1
ATOM 1422 C C . PRO A 1 181 ? -21.892 -12.136 52.388 1.00 65.77 181 PRO A C 1
ATOM 1423 O O . PRO A 1 181 ? -21.733 -11.603 51.279 1.00 73.28 181 PRO A O 1
ATOM 1427 N N . THR A 1 182 ? -22.557 -11.574 53.395 1.00 68.93 182 THR A N 1
ATOM 1428 C CA . THR A 1 182 ? -23.327 -10.344 53.229 1.00 77.04 182 THR A CA 1
ATOM 1429 C C . THR A 1 182 ? -22.421 -9.155 53.018 1.00 66.00 182 THR A C 1
ATOM 1430 O O . THR A 1 182 ? -22.722 -8.264 52.207 1.00 53.81 182 THR A O 1
ATOM 1434 N N . LYS A 1 183 ? -21.313 -9.145 53.758 1.00 64.48 183 LYS A N 1
ATOM 1435 C CA . LYS A 1 183 ? -20.298 -8.114 53.555 1.00 45.91 183 LYS A CA 1
ATOM 1436 C C . LYS A 1 183 ? -19.753 -8.198 52.131 1.00 48.51 183 LYS A C 1
ATOM 1437 O O . LYS A 1 183 ? -19.899 -7.262 51.347 1.00 56.23 183 LYS A O 1
ATOM 1443 N N . VAL A 1 184 ? -19.168 -9.334 51.781 1.00 86.16 184 VAL A N 1
ATOM 1444 C CA . VAL A 1 184 ? -18.592 -9.485 50.457 1.00 46.97 184 VAL A CA 1
ATOM 1445 C C . VAL A 1 184 ? -19.614 -9.070 49.395 1.00 54.81 184 VAL A C 1
ATOM 1446 O O . VAL A 1 184 ? -19.320 -8.228 48.516 1.00 76.24 184 VAL A O 1
ATOM 1450 N N . ALA A 1 185 ? -20.823 -9.630 49.509 1.00 52.02 185 ALA A N 1
ATOM 1451 C CA . ALA A 1 185 ? -21.878 -9.418 48.512 1.00 63.52 185 ALA A CA 1
ATOM 1452 C C . ALA A 1 185 ? -22.312 -7.957 48.411 1.00 66.36 185 ALA A C 1
ATOM 1453 O O . ALA A 1 185 ? -22.260 -7.344 47.319 1.00 77.68 185 ALA A O 1
ATOM 1455 N N . HIS A 1 186 ? -22.725 -7.393 49.543 1.00 62.35 186 HIS A N 1
ATOM 1456 C CA . HIS A 1 186 ? -23.178 -6.009 49.549 1.00 69.26 186 HIS A CA 1
ATOM 1457 C C . HIS A 1 186 ? -22.081 -5.059 49.113 1.00 66.03 186 HIS A C 1
ATOM 1458 O O . HIS A 1 186 ? -22.345 -4.107 48.380 1.00 76.17 186 HIS A O 1
ATOM 1465 N N . VAL A 1 187 ? -20.854 -5.329 49.553 1.00 49.87 187 VAL A N 1
ATOM 1466 C CA . VAL A 1 187 ? -19.695 -4.526 49.150 1.00 44.60 187 VAL A CA 1
ATOM 1467 C C . VAL A 1 187 ? -19.420 -4.602 47.652 1.00 82.47 187 VAL A C 1
ATOM 1468 O O . VAL A 1 187 ? -19.196 -3.578 47.018 1.00 45.80 187 VAL A O 1
ATOM 1472 N N . LEU A 1 188 ? -19.402 -5.809 47.093 1.00 70.79 188 LEU A N 1
ATOM 1473 C CA . LEU A 1 188 ? -19.209 -5.935 45.647 1.00 74.50 188 LEU A CA 1
ATOM 1474 C C . LEU A 1 188 ? -20.345 -5.259 44.871 1.00 73.01 188 LEU A C 1
ATOM 1475 O O . LEU A 1 188 ? -20.105 -4.410 43.979 1.00 76.02 188 LEU A O 1
ATOM 1480 N N . ALA A 1 189 ? -21.578 -5.615 45.218 1.00 58.96 189 ALA A N 1
ATOM 1481 C CA . ALA A 1 189 ? -22.714 -5.003 44.556 1.00 54.42 189 ALA A CA 1
ATOM 1482 C C . ALA A 1 189 ? -22.632 -3.468 44.632 1.00 60.25 189 ALA A C 1
ATOM 1483 O O . ALA A 1 189 ? -22.570 -2.780 43.593 1.00 56.88 189 ALA A O 1
ATOM 1485 N N . THR A 1 190 ? -22.583 -2.927 45.849 1.00 65.37 190 THR A N 1
ATOM 1486 C CA . THR A 1 190 ? -22.491 -1.470 46.037 1.00 68.76 190 THR A CA 1
ATOM 1487 C C . THR A 1 190 ? -21.057 -0.972 45.819 1.00 70.55 190 THR A C 1
ATOM 1488 O O . THR A 1 190 ? -20.437 -0.386 46.708 1.00 68.19 190 THR A O 1
ATOM 1492 N N . SER A 1 191 ? -20.555 -1.220 44.617 1.00 68.37 191 SER A N 1
ATOM 1493 C CA . SER A 1 191 ? -19.204 -0.838 44.186 1.00 70.77 191 SER A CA 1
ATOM 1494 C C . SER A 1 191 ? -19.103 -1.144 42.705 1.00 65.89 191 SER A C 1
ATOM 1495 O O . SER A 1 191 ? -18.431 -0.429 41.967 1.00 76.36 191 SER A O 1
ATOM 1498 N N . TYR A 1 192 ? -19.762 -2.212 42.266 1.00 62.58 192 TYR A N 1
ATOM 1499 C CA . TYR A 1 192 ? -20.139 -2.256 40.868 1.00 68.09 192 TYR A CA 1
ATOM 1500 C C . TYR A 1 192 ? -21.089 -1.088 40.631 1.00 69.23 192 TYR A C 1
ATOM 1501 O O . TYR A 1 192 ? -20.844 -0.212 39.774 1.00 69.91 192 TYR A O 1
ATOM 1510 N N . MET A 1 193 ? -22.156 -1.052 41.424 1.00 60.99 193 MET A N 1
ATOM 1511 C CA . MET A 1 193 ? -23.155 -0.004 41.278 1.00 60.63 193 MET A CA 1
ATOM 1512 C C . MET A 1 193 ? -22.494 1.368 41.222 1.00 65.93 193 MET A C 1
ATOM 1513 O O . MET A 1 193 ? -22.618 2.096 40.232 1.00 72.28 193 MET A O 1
ATOM 1518 N N . THR A 1 194 ? -21.772 1.702 42.284 1.00 59.22 194 THR A N 1
ATOM 1519 C CA . THR A 1 194 ? -21.202 3.026 42.430 1.00 53.67 194 THR A CA 1
ATOM 1520 C C . THR A 1 194 ? -20.473 3.466 41.177 1.00 57.98 194 THR A C 1
ATOM 1521 O O . THR A 1 194 ? -20.875 4.438 40.547 1.00 59.99 194 THR A O 1
ATOM 1525 N N . SER A 1 195 ? -19.420 2.750 40.802 1.00 56.46 195 SER A N 1
ATOM 1526 C CA . SER A 1 195 ? -18.691 3.058 39.570 1.00 55.44 195 SER A CA 1
ATOM 1527 C C . SER A 1 195 ? -19.625 3.103 38.358 1.00 49.74 195 SER A C 1
ATOM 1528 O O . SER A 1 195 ? -19.470 3.980 37.468 1.00 52.56 195 SER A O 1
ATOM 1531 N N . ALA A 1 196 ? -20.601 2.184 38.334 1.00 49.66 196 ALA A N 1
ATOM 1532 C CA . ALA A 1 196 ? -21.600 2.180 37.254 1.00 55.28 196 ALA A CA 1
ATOM 1533 C C . ALA A 1 196 ? -22.302 3.524 37.142 1.00 65.70 196 ALA A C 1
ATOM 1534 O O . ALA A 1 196 ? -22.485 4.034 36.042 1.00 85.50 196 ALA A O 1
ATOM 1536 N N . PHE A 1 197 ? -22.682 4.104 38.277 1.00 69.39 197 PHE A N 1
ATOM 1537 C CA . PHE A 1 197 ? -23.232 5.466 38.269 1.00 72.26 197 PHE A CA 1
ATOM 1538 C C . PHE A 1 197 ? -22.168 6.539 38.003 1.00 72.06 197 PHE A C 1
ATOM 1539 O O . PHE A 1 197 ? -22.463 7.573 37.397 1.00 68.65 197 PHE A O 1
ATOM 1547 N N . VAL A 1 198 ? -20.938 6.293 38.448 1.00 71.74 198 VAL A N 1
ATOM 1548 C CA . VAL A 1 198 ? -19.832 7.211 38.173 1.00 66.97 198 VAL A CA 1
ATOM 1549 C C . VAL A 1 198 ? -19.569 7.387 36.691 1.00 79.38 198 VAL A C 1
ATOM 1550 O O . VAL A 1 198 ? -19.306 8.497 36.249 1.00 80.34 198 VAL A O 1
ATOM 1554 N N . LEU A 1 199 ? -19.618 6.315 35.914 1.00 79.06 199 LEU A N 1
ATOM 1555 C CA . LEU A 1 199 ? -19.341 6.488 34.477 1.00 74.90 199 LEU A CA 1
ATOM 1556 C C . LEU A 1 199 ? -20.514 7.208 33.775 1.00 75.05 199 LEU A C 1
ATOM 1557 O O . LEU A 1 199 ? -20.326 8.136 32.942 1.00 87.20 199 LEU A O 1
ATOM 1562 N N . ALA A 1 200 ? -21.723 6.809 34.164 1.00 61.93 200 ALA A N 1
ATOM 1563 C CA . ALA A 1 200 ? -22.938 7.505 33.771 1.00 57.30 200 ALA A CA 1
ATOM 1564 C C . ALA A 1 200 ? -22.848 8.993 34.089 1.00 64.55 200 ALA A C 1
ATOM 1565 O O . ALA A 1 200 ? -23.305 9.817 33.316 1.00 71.64 200 ALA A O 1
ATOM 1567 N N . SER A 1 201 ? -22.263 9.337 35.230 1.00 57.82 201 SER A N 1
ATOM 1568 C CA . SER A 1 201 ? -22.066 10.744 35.586 1.00 66.39 201 SER A CA 1
ATOM 1569 C C . SER A 1 201 ? -20.991 11.464 34.762 1.00 70.79 201 SER A C 1
ATOM 1570 O O . SER A 1 201 ? -20.870 12.682 34.850 1.00 72.34 201 SER A O 1
ATOM 1573 N N . ILE A 1 202 ? -20.202 10.732 33.985 1.00 63.03 202 ILE A N 1
ATOM 1574 C CA . ILE A 1 202 ? -19.305 11.363 33.028 1.00 70.51 202 ILE A CA 1
ATOM 1575 C C . ILE A 1 202 ? -20.100 11.510 31.756 1.00 71.17 202 ILE A C 1
ATOM 1576 O O . ILE A 1 202 ? -20.250 12.622 31.217 1.00 77.97 202 ILE A O 1
ATOM 1581 N N . ALA A 1 203 ? -20.641 10.388 31.295 1.00 68.78 203 ALA A N 1
ATOM 1582 C CA . ALA A 1 203 ? -21.398 10.403 30.047 1.00 67.48 203 ALA A CA 1
ATOM 1583 C C . ALA A 1 203 ? -22.494 11.470 30.057 1.00 68.13 203 ALA A C 1
ATOM 1584 O O . ALA A 1 203 ? -22.679 12.167 29.074 1.00 79.61 203 ALA A O 1
ATOM 1586 N N . ALA A 1 204 ? -23.203 11.609 31.170 1.00 70.93 204 ALA A N 1
ATOM 1587 C CA . ALA A 1 204 ? -24.257 12.612 31.281 1.00 73.00 204 ALA A CA 1
ATOM 1588 C C . ALA A 1 204 ? -23.693 14.029 31.344 1.00 76.66 204 ALA A C 1
ATOM 1589 O O . ALA A 1 204 ? -24.362 14.967 30.932 1.00 78.84 204 ALA A O 1
ATOM 1591 N N . TRP A 1 205 ? -22.477 14.193 31.865 1.00 79.91 205 TRP A N 1
ATOM 1592 C CA . TRP A 1 205 ? -21.845 15.506 31.878 1.00 91.18 205 TRP A CA 1
ATOM 1593 C C . TRP A 1 205 ? -21.488 15.847 30.439 1.00 82.63 205 TRP A C 1
ATOM 1594 O O . TRP A 1 205 ? -22.094 16.750 29.828 1.00 104.78 205 TRP A O 1
ATOM 1605 N N . HIS A 1 206 ? -20.566 15.064 29.875 1.00 76.72 206 HIS A N 1
ATOM 1606 C CA . HIS A 1 206 ? -20.091 15.302 28.509 1.00 81.85 206 HIS A CA 1
ATOM 1607 C C . HIS A 1 206 ? -21.237 15.388 27.498 1.00 106.51 206 HIS A C 1
ATOM 1608 O O . HIS A 1 206 ? -21.189 16.212 26.590 1.00 116.51 206 HIS A O 1
ATOM 1615 N N . LEU A 1 207 ? -22.261 14.547 27.657 1.00 102.74 207 LEU A N 1
ATOM 1616 C CA . LEU A 1 207 ? -23.415 14.562 26.752 1.00 88.15 207 LEU A CA 1
ATOM 1617 C C . LEU A 1 207 ? -24.296 15.765 27.008 1.00 84.15 207 LEU A C 1
ATOM 1618 O O . LEU A 1 207 ? -24.869 16.327 26.076 1.00 90.65 207 LEU A O 1
ATOM 1623 N N . TRP A 1 208 ? -24.417 16.153 28.270 1.00 79.69 208 TRP A N 1
ATOM 1624 C CA . TRP A 1 208 ? -25.212 17.313 28.605 1.00 86.59 208 TRP A CA 1
ATOM 1625 C C . TRP A 1 208 ? -24.590 18.540 27.983 1.00 111.17 208 TRP A C 1
ATOM 1626 O O . TRP A 1 208 ? -25.277 19.300 27.305 1.00 125.83 208 TRP A O 1
ATOM 1637 N N . LYS A 1 209 ? -23.288 18.720 28.180 1.00 116.40 209 LYS A N 1
ATOM 1638 C CA . LYS A 1 209 ? -22.624 19.921 27.660 1.00 129.83 209 LYS A CA 1
ATOM 1639 C C . LYS A 1 209 ? -22.359 19.826 26.134 1.00 157.32 209 LYS A C 1
ATOM 1640 O O . LYS A 1 209 ? -23.282 20.036 25.339 1.00 157.29 209 LYS A O 1
ATOM 1646 N N . GLY A 1 210 ? -21.126 19.513 25.724 1.00 170.56 210 GLY A N 1
ATOM 1647 C CA . GLY A 1 210 ? -20.792 19.358 24.303 1.00 163.41 210 GLY A CA 1
ATOM 1648 C C . GLY A 1 210 ? -21.343 18.050 23.766 1.00 137.98 210 GLY A C 1
ATOM 1649 O O . GLY A 1 210 ? -20.637 17.036 23.714 1.00 127.75 210 GLY A O 1
ATOM 1650 N N . ASN A 1 211 ? -22.609 18.085 23.358 1.00 131.44 211 ASN A N 1
ATOM 1651 C CA . ASN A 1 211 ? -23.371 16.884 23.023 1.00 111.54 211 ASN A CA 1
ATOM 1652 C C . ASN A 1 211 ? -22.765 16.063 21.878 1.00 126.87 211 ASN A C 1
ATOM 1653 O O . ASN A 1 211 ? -23.325 16.007 20.779 1.00 116.82 211 ASN A O 1
ATOM 1658 N N . ARG A 1 212 ? -21.627 15.419 22.140 1.00 130.23 212 ARG A N 1
ATOM 1659 C CA . ARG A 1 212 ? -21.027 14.495 21.179 1.00 124.78 212 ARG A CA 1
ATOM 1660 C C . ARG A 1 212 ? -21.725 13.152 21.341 1.00 121.13 212 ARG A C 1
ATOM 1661 O O . ARG A 1 212 ? -21.155 12.219 21.906 1.00 132.13 212 ARG A O 1
ATOM 1669 N N . HIS A 1 213 ? -22.965 13.067 20.862 1.00 112.63 213 HIS A N 1
ATOM 1670 C CA . HIS A 1 213 ? -23.767 11.842 20.967 1.00 124.35 213 HIS A CA 1
ATOM 1671 C C . HIS A 1 213 ? -22.896 10.587 20.860 1.00 120.08 213 HIS A C 1
ATOM 1672 O O . HIS A 1 213 ? -23.014 9.663 21.688 1.00 108.39 213 HIS A O 1
ATOM 1679 N N . ILE A 1 214 ? -22.012 10.611 19.856 1.00 124.53 214 ILE A N 1
ATOM 1680 C CA . ILE A 1 214 ? -21.003 9.575 19.564 1.00 116.29 214 ILE A CA 1
ATOM 1681 C C . ILE A 1 214 ? -20.823 8.537 20.697 1.00 124.41 214 ILE A C 1
ATOM 1682 O O . ILE A 1 214 ? -21.548 7.537 20.729 1.00 122.65 214 ILE A O 1
ATOM 1687 N N . TYR A 1 215 ? -19.884 8.766 21.618 1.00 138.86 215 TYR A N 1
ATOM 1688 C CA . TYR A 1 215 ? -19.660 7.834 22.731 1.00 97.81 215 TYR A CA 1
ATOM 1689 C C . TYR A 1 215 ? -20.750 8.077 23.750 1.00 83.88 215 TYR A C 1
ATOM 1690 O O . TYR A 1 215 ? -21.414 7.156 24.236 1.00 86.51 215 TYR A O 1
ATOM 1699 N N . HIS A 1 216 ? -20.937 9.357 24.036 1.00 91.15 216 HIS A N 1
ATOM 1700 C CA . HIS A 1 216 ? -21.542 9.786 25.271 1.00 85.90 216 HIS A CA 1
ATOM 1701 C C . HIS A 1 216 ? -23.012 9.397 25.417 1.00 95.90 216 HIS A C 1
ATOM 1702 O O . HIS A 1 216 ? -23.527 9.416 26.532 1.00 112.57 216 HIS A O 1
ATOM 1709 N N . ARG A 1 217 ? -23.690 9.022 24.333 1.00 81.43 217 ARG A N 1
ATOM 1710 C CA . ARG A 1 217 ? -25.038 8.466 24.502 1.00 91.26 217 ARG A CA 1
ATOM 1711 C C . ARG A 1 217 ? -24.991 6.961 24.749 1.00 92.61 217 ARG A C 1
ATOM 1712 O O . ARG A 1 217 ? -25.762 6.423 25.563 1.00 109.19 217 ARG A O 1
ATOM 1720 N N . LYS A 1 218 ? -24.072 6.293 24.060 1.00 97.28 218 LYS A N 1
ATOM 1721 C CA . LYS A 1 218 ? -23.865 4.854 24.220 1.00 82.76 218 LYS A CA 1
ATOM 1722 C C . LYS A 1 218 ? -23.436 4.562 25.657 1.00 69.84 218 LYS A C 1
ATOM 1723 O O . LYS A 1 218 ? -24.024 3.701 26.364 1.00 71.35 218 LYS A O 1
ATOM 1729 N N . ALA A 1 219 ? -22.418 5.308 26.086 1.00 74.14 219 ALA A N 1
ATOM 1730 C CA . ALA A 1 219 ? -21.951 5.253 27.460 1.00 73.62 219 ALA A CA 1
ATOM 1731 C C . ALA A 1 219 ? -23.137 5.286 28.412 1.00 79.06 219 ALA A C 1
ATOM 1732 O O . ALA A 1 219 ? -23.402 4.301 29.103 1.00 78.73 219 ALA A O 1
ATOM 1734 N N . LEU A 1 220 ? -23.869 6.399 28.426 1.00 73.67 220 LEU A N 1
ATOM 1735 C CA . LEU A 1 220 ? -25.032 6.516 29.296 1.00 69.19 220 LEU A CA 1
ATOM 1736 C C . LEU A 1 220 ? -25.953 5.319 29.151 1.00 73.35 220 LEU A C 1
ATOM 1737 O O . LEU A 1 220 ? -26.309 4.680 30.157 1.00 83.59 220 LEU A O 1
ATOM 1742 N N . HIS A 1 221 ? -26.327 5.000 27.912 1.00 73.10 221 HIS A N 1
ATOM 1743 C CA . HIS A 1 221 ? -27.272 3.910 27.707 1.00 100.47 221 HIS A CA 1
ATOM 1744 C C . HIS A 1 221 ? -26.814 2.615 28.363 1.00 85.89 221 HIS A C 1
ATOM 1745 O O . HIS A 1 221 ? -27.641 1.906 28.945 1.00 86.75 221 HIS A O 1
ATOM 1752 N N . LEU A 1 222 ? -25.523 2.291 28.271 1.00 70.53 222 LEU A N 1
ATOM 1753 C CA . LEU A 1 222 ? -25.035 1.078 28.951 1.00 75.96 222 LEU A CA 1
ATOM 1754 C C . LEU A 1 222 ? -24.957 1.270 30.482 1.00 71.61 222 LEU A C 1
ATOM 1755 O O . LEU A 1 222 ? -25.638 0.559 31.296 1.00 87.83 222 LEU A O 1
ATOM 1760 N N . THR A 1 223 ? -24.136 2.250 30.863 1.00 57.57 223 THR A N 1
ATOM 1761 C CA . THR A 1 223 ? -23.796 2.460 32.254 1.00 58.12 223 THR A CA 1
ATOM 1762 C C . THR A 1 223 ? -25.068 2.562 33.071 1.00 63.97 223 THR A C 1
ATOM 1763 O O . THR A 1 223 ? -25.167 1.937 34.120 1.00 79.51 223 THR A O 1
ATOM 1767 N N . MET A 1 224 ? -26.060 3.301 32.585 1.00 80.23 224 MET A N 1
ATOM 1768 C CA . MET A 1 224 ? -27.304 3.412 33.342 1.00 65.00 224 MET A CA 1
ATOM 1769 C C . MET A 1 224 ? -27.976 2.056 33.535 1.00 61.38 224 MET A C 1
ATOM 1770 O O . MET A 1 224 ? -28.362 1.693 34.658 1.00 59.64 224 MET A O 1
ATOM 1775 N N . LYS A 1 225 ? -28.082 1.290 32.456 1.00 57.70 225 LYS A N 1
ATOM 1776 C CA . LYS A 1 225 ? -28.772 0.012 32.535 1.00 76.91 225 LYS A CA 1
ATOM 1777 C C . LYS A 1 225 ? -28.048 -0.892 33.517 1.00 69.29 225 LYS A C 1
ATOM 1778 O O . LYS A 1 225 ? -28.673 -1.454 34.430 1.00 72.86 225 LYS A O 1
ATOM 1784 N N . THR A 1 226 ? -26.730 -1.012 33.362 1.00 56.39 226 THR A N 1
ATOM 1785 C CA . THR A 1 226 ? -25.973 -1.836 34.313 1.00 53.31 226 THR A CA 1
ATOM 1786 C C . THR A 1 226 ? -26.138 -1.329 35.769 1.00 64.79 226 THR A C 1
ATOM 1787 O O . THR A 1 226 ? -26.360 -2.119 36.717 1.00 78.58 226 THR A O 1
ATOM 1791 N N . ALA A 1 227 ? -26.071 -0.005 35.921 1.00 55.49 227 ALA A N 1
ATOM 1792 C CA . ALA A 1 227 ? -26.250 0.667 37.214 1.00 59.96 227 ALA A CA 1
ATOM 1793 C C . ALA A 1 227 ? -27.567 0.290 37.861 1.00 51.29 227 ALA A C 1
ATOM 1794 O O . ALA A 1 227 ? -27.622 0.008 39.067 1.00 59.01 227 ALA A O 1
ATOM 1796 N N . PHE A 1 228 ? -28.628 0.277 37.062 1.00 64.83 228 PHE A N 1
ATOM 1797 C CA . PHE A 1 228 ? -29.911 -0.215 37.551 1.00 67.17 228 PHE A CA 1
ATOM 1798 C C . PHE A 1 228 ? -29.739 -1.608 38.171 1.00 68.75 228 PHE A C 1
ATOM 1799 O O . PHE A 1 228 ? -30.024 -1.828 39.370 1.00 67.89 228 PHE A O 1
ATOM 1807 N N . ILE A 1 229 ? -29.226 -2.532 37.364 1.00 55.44 229 ILE A N 1
ATOM 1808 C CA . ILE A 1 229 ? -29.058 -3.924 37.799 1.00 57.49 229 ILE A CA 1
ATOM 1809 C C . ILE A 1 229 ? -28.298 -3.983 39.129 1.00 49.57 229 ILE A C 1
ATOM 1810 O O . ILE A 1 229 ? -28.786 -4.529 40.155 1.00 56.64 229 ILE A O 1
ATOM 1815 N N . PHE A 1 230 ? -27.104 -3.394 39.105 1.00 55.59 230 PHE A N 1
ATOM 1816 C CA . PHE A 1 230 ? -26.255 -3.406 40.288 1.00 57.77 230 PHE A CA 1
ATOM 1817 C C . PHE A 1 230 ? -26.910 -2.754 41.495 1.00 63.73 230 PHE A C 1
ATOM 1818 O O . PHE A 1 230 ? -26.684 -3.190 42.616 1.00 63.75 230 PHE A O 1
ATOM 1826 N N . SER A 1 231 ? -27.712 -1.714 41.279 1.00 55.91 231 SER A N 1
ATOM 1827 C CA . SER A 1 231 ? -28.418 -1.111 42.400 1.00 52.84 231 SER A CA 1
ATOM 1828 C C . SER A 1 231 ? -29.448 -2.080 42.918 1.00 55.75 231 SER A C 1
ATOM 1829 O O . SER A 1 231 ? -29.605 -2.212 44.126 1.00 60.23 231 SER A O 1
ATOM 1832 N N . VAL A 1 232 ? -30.155 -2.756 42.014 1.00 47.30 232 VAL A N 1
ATOM 1833 C CA . VAL A 1 232 ? -31.141 -3.751 42.460 1.00 49.51 232 VAL A CA 1
ATOM 1834 C C . VAL A 1 232 ? -30.472 -4.840 43.293 1.00 54.89 232 VAL A C 1
ATOM 1835 O O . VAL A 1 232 ? -30.870 -5.113 44.442 1.00 72.21 232 VAL A O 1
ATOM 1839 N N . ALA A 1 233 ? -29.453 -5.466 42.717 1.00 46.85 233 ALA A N 1
ATOM 1840 C CA . ALA A 1 233 ? -28.729 -6.492 43.464 1.00 52.42 233 ALA A CA 1
ATOM 1841 C C . ALA A 1 233 ? -28.254 -5.938 44.803 1.00 54.60 233 ALA A C 1
ATOM 1842 O O . ALA A 1 233 ? -28.492 -6.536 45.870 1.00 57.61 233 ALA A O 1
ATOM 1844 N N . SER A 1 234 ? -27.599 -4.780 44.730 1.00 48.66 234 SER A N 1
ATOM 1845 C CA . SER A 1 234 ? -27.157 -4.037 45.910 1.00 50.63 234 SER A CA 1
ATOM 1846 C C . SER A 1 234 ? -28.231 -3.980 46.971 1.00 53.12 234 SER A C 1
ATOM 1847 O O . SER A 1 234 ? -27.975 -4.298 48.129 1.00 51.80 234 SER A O 1
ATOM 1850 N N . ALA A 1 235 ? -29.431 -3.567 46.571 1.00 48.17 235 ALA A N 1
ATOM 1851 C CA . ALA A 1 235 ? -30.567 -3.498 47.496 1.00 51.12 235 ALA A CA 1
ATOM 1852 C C . ALA A 1 235 ? -30.962 -4.878 48.026 1.00 58.29 235 ALA A C 1
ATOM 1853 O O . ALA A 1 235 ? -31.151 -5.051 49.239 1.00 66.00 235 ALA A O 1
ATOM 1855 N N . LEU A 1 236 ? -31.073 -5.864 47.137 1.00 54.10 236 LEU A N 1
ATOM 1856 C CA . LEU A 1 236 ? -31.366 -7.229 47.595 1.00 54.17 236 LEU A CA 1
ATOM 1857 C C . LEU A 1 236 ? -30.406 -7.638 48.719 1.00 56.05 236 LEU A C 1
ATOM 1858 O O . LEU A 1 236 ? -30.834 -8.016 49.840 1.00 58.36 236 LEU A O 1
ATOM 1863 N N . VAL A 1 237 ? -29.106 -7.551 48.415 1.00 43.97 237 VAL A N 1
ATOM 1864 C CA . VAL A 1 237 ? -28.070 -7.953 49.390 1.00 48.86 237 VAL A CA 1
ATOM 1865 C C . VAL A 1 237 ? -28.033 -7.024 50.609 1.00 55.42 237 VAL A C 1
ATOM 1866 O O . VAL A 1 237 ? -27.567 -7.408 51.688 1.00 67.31 237 VAL A O 1
ATOM 1870 N N . GLY A 1 238 ? -28.540 -5.807 50.419 1.00 56.42 238 GLY A N 1
ATOM 1871 C CA . GLY A 1 238 ? -28.885 -4.909 51.516 1.00 52.05 238 GLY A CA 1
ATOM 1872 C C . GLY A 1 238 ? -29.915 -5.519 52.450 1.00 54.25 238 GLY A C 1
ATOM 1873 O O . GLY A 1 238 ? -29.659 -5.645 53.645 1.00 53.77 238 GLY A O 1
ATOM 1874 N N . ASP A 1 239 ? -31.080 -5.896 51.910 1.00 56.07 239 ASP A N 1
ATOM 1875 C CA . ASP A 1 239 ? -32.127 -6.590 52.700 1.00 57.94 239 ASP A CA 1
ATOM 1876 C C . ASP A 1 239 ? -31.554 -7.821 53.369 1.00 55.33 239 ASP A C 1
ATOM 1877 O O . ASP A 1 239 ? -31.759 -8.052 54.572 1.00 76.10 239 ASP A O 1
ATOM 1882 N N . LEU A 1 240 ? -30.834 -8.615 52.582 1.00 50.33 240 LEU A N 1
ATOM 1883 C CA . LEU A 1 240 ? -30.140 -9.772 53.144 1.00 61.05 240 LEU A CA 1
ATOM 1884 C C . LEU A 1 240 ? -29.266 -9.409 54.355 1.00 66.49 240 LEU A C 1
ATOM 1885 O O . LEU A 1 240 ? -29.513 -9.883 55.477 1.00 88.43 240 LEU A O 1
ATOM 1890 N N . SER A 1 241 ? -28.261 -8.564 54.142 1.00 66.61 241 SER A N 1
ATOM 1891 C CA . SER A 1 241 ? -27.395 -8.148 55.242 1.00 56.97 241 SER A CA 1
ATOM 1892 C C . SER A 1 241 ? -28.207 -7.620 56.433 1.00 58.40 241 SER A C 1
ATOM 1893 O O . SER A 1 241 ? -27.932 -7.965 57.581 1.00 65.32 241 SER A O 1
ATOM 1896 N N . GLY A 1 242 ? -29.216 -6.798 56.158 1.00 53.64 242 GLY A N 1
ATOM 1897 C CA . GLY A 1 242 ? -30.124 -6.320 57.206 1.00 52.95 242 GLY A CA 1
ATOM 1898 C C . GLY A 1 242 ? -30.728 -7.456 58.009 1.00 62.32 242 GLY A C 1
ATOM 1899 O O . GLY A 1 242 ? -30.697 -7.453 59.248 1.00 69.55 242 GLY A O 1
ATOM 1900 N N . LYS A 1 243 ? -31.273 -8.441 57.307 1.00 58.13 243 LYS A N 1
ATOM 1901 C CA . LYS A 1 243 ? -31.791 -9.626 57.985 1.00 78.38 243 LYS A CA 1
ATOM 1902 C C . LYS A 1 243 ? -30.682 -10.304 58.820 1.00 69.08 243 LYS A C 1
ATOM 1903 O O . LYS A 1 243 ? -30.895 -10.651 60.004 1.00 74.06 243 LYS A O 1
ATOM 1909 N N . PHE A 1 244 ? -29.499 -10.473 58.217 1.00 57.79 244 PHE A N 1
ATOM 1910 C CA . PHE A 1 244 ? -28.358 -11.020 58.958 1.00 55.03 244 PHE A CA 1
ATOM 1911 C C . PHE A 1 244 ? -28.214 -10.278 60.261 1.00 54.72 244 PHE A C 1
ATOM 1912 O O . PHE A 1 244 ? -28.192 -10.901 61.295 1.00 58.09 244 PHE A O 1
ATOM 1920 N N . LEU A 1 245 ? -28.123 -8.948 60.197 1.00 50.39 245 LEU A N 1
ATOM 1921 C CA . LEU A 1 245 ? -28.012 -8.107 61.406 1.00 52.35 245 LEU A CA 1
ATOM 1922 C C . LEU A 1 245 ? -29.135 -8.373 62.398 1.00 63.85 245 LEU A C 1
ATOM 1923 O O . LEU A 1 245 ? -28.885 -8.598 63.592 1.00 81.86 245 LEU A O 1
ATOM 1928 N N . ALA A 1 246 ? -30.368 -8.316 61.896 1.00 62.34 246 ALA A N 1
ATOM 1929 C CA . ALA A 1 246 ? -31.543 -8.583 62.717 1.00 62.96 246 ALA A CA 1
ATOM 1930 C C . ALA A 1 246 ? -31.444 -9.921 63.434 1.00 75.01 246 ALA A C 1
ATOM 1931 O O . ALA A 1 246 ? -31.940 -10.053 64.552 1.00 82.11 246 ALA A O 1
ATOM 1933 N N . GLU A 1 247 ? -30.820 -10.913 62.796 1.00 72.63 247 GLU A N 1
ATOM 1934 C CA . GLU A 1 247 ? -30.642 -12.213 63.453 1.00 62.07 247 GLU A CA 1
ATOM 1935 C C . GLU A 1 247 ? -29.413 -12.308 64.383 1.00 56.36 247 GLU A C 1
ATOM 1936 O O . GLU A 1 247 ? -29.534 -12.804 65.502 1.00 68.34 247 GLU A O 1
ATOM 1942 N N . TYR A 1 248 ? -28.263 -11.799 63.940 1.00 62.63 248 TYR A N 1
ATOM 1943 C CA . TYR A 1 248 ? -26.955 -12.031 64.587 1.00 66.91 248 TYR A CA 1
ATOM 1944 C C . TYR A 1 248 ? -26.372 -10.844 65.362 1.00 81.50 248 TYR A C 1
ATOM 1945 O O . TYR A 1 248 ? -25.642 -11.047 66.330 1.00 92.64 248 TYR A O 1
ATOM 1954 N N . GLN A 1 249 ? -26.635 -9.620 64.910 1.00 76.20 249 GLN A N 1
ATOM 1955 C CA . GLN A 1 249 ? -26.124 -8.420 65.583 1.00 65.37 249 GLN A CA 1
ATOM 1956 C C . GLN A 1 249 ? -27.114 -7.264 65.481 1.00 74.33 249 GLN A C 1
ATOM 1957 O O . GLN A 1 249 ? -26.833 -6.250 64.828 1.00 76.39 249 GLN A O 1
ATOM 1963 N N . PRO A 1 250 ? -28.279 -7.407 66.137 1.00 72.41 250 PRO A N 1
ATOM 1964 C CA . PRO A 1 250 ? -29.277 -6.335 66.165 1.00 99.27 250 PRO A CA 1
ATOM 1965 C C . PRO A 1 250 ? -28.851 -5.103 66.966 1.00 91.26 250 PRO A C 1
ATOM 1966 O O . PRO A 1 250 ? -29.590 -4.132 67.008 1.00 76.60 250 PRO A O 1
ATOM 1970 N N . GLU A 1 251 ? -27.691 -5.146 67.618 1.00 94.69 251 GLU A N 1
ATOM 1971 C CA . GLU A 1 251 ? -27.158 -3.957 68.268 1.00 92.28 251 GLU A CA 1
ATOM 1972 C C . GLU A 1 251 ? -27.029 -2.835 67.247 1.00 87.13 251 GLU A C 1
ATOM 1973 O O . GLU A 1 251 ? -27.403 -1.698 67.523 1.00 89.28 251 GLU A O 1
ATOM 1979 N N . LYS A 1 252 ? -26.541 -3.168 66.055 1.00 83.81 252 LYS A N 1
ATOM 1980 C CA . LYS A 1 252 ? -26.389 -2.179 65.005 1.00 88.40 252 LYS A CA 1
ATOM 1981 C C . LYS A 1 252 ? -27.765 -1.798 64.566 1.00 88.18 252 LYS A C 1
ATOM 1982 O O . LYS A 1 252 ? -28.167 -0.652 64.689 1.00 114.68 252 LYS A O 1
ATOM 1988 N N . LEU A 1 253 ? -28.500 -2.798 64.106 1.00 78.75 253 LEU A N 1
ATOM 1989 C CA . LEU A 1 253 ? -29.752 -2.582 63.412 1.00 80.75 253 LEU A CA 1
ATOM 1990 C C . LEU A 1 253 ? -30.772 -1.812 64.234 1.00 101.15 253 LEU A C 1
ATOM 1991 O O . LEU A 1 253 ? -31.464 -0.949 63.714 1.00 105.25 253 LEU A O 1
ATOM 1996 N N . ALA A 1 254 ? -30.855 -2.135 65.517 1.00 94.13 254 ALA A N 1
ATOM 1997 C CA . ALA A 1 254 ? -31.776 -1.487 66.434 1.00 80.97 254 ALA A CA 1
ATOM 1998 C C . ALA A 1 254 ? -31.367 -0.051 66.716 1.00 80.61 254 ALA A C 1
ATOM 1999 O O . ALA A 1 254 ? -32.197 0.758 67.128 1.00 86.41 254 ALA A O 1
ATOM 2001 N N . ALA A 1 255 ? -30.081 0.237 66.531 1.00 88.92 255 ALA A N 1
ATOM 2002 C CA . ALA A 1 255 ? -29.552 1.590 66.645 1.00 87.31 255 ALA A CA 1
ATOM 2003 C C . ALA A 1 255 ? -29.773 2.344 65.351 1.00 78.27 255 ALA A C 1
ATOM 2004 O O . ALA A 1 255 ? -29.925 3.565 65.345 1.00 97.19 255 ALA A O 1
ATOM 2006 N N . ALA A 1 256 ? -29.759 1.605 64.253 1.00 77.83 256 ALA A N 1
ATOM 2007 C CA . ALA A 1 256 ? -30.021 2.157 62.950 1.00 70.11 256 ALA A CA 1
ATOM 2008 C C . ALA A 1 256 ? -31.484 2.536 62.851 1.00 80.61 256 ALA A C 1
ATOM 2009 O O . ALA A 1 256 ? -31.816 3.595 62.337 1.00 90.71 256 ALA A O 1
ATOM 2011 N N . GLU A 1 257 ? -32.357 1.679 63.365 1.00 78.84 257 GLU A N 1
ATOM 2012 C CA . GLU A 1 257 ? -33.791 1.881 63.235 1.00 92.97 257 GLU A CA 1
ATOM 2013 C C . GLU A 1 257 ? -34.438 2.329 64.543 1.00 108.82 257 GLU A C 1
ATOM 2014 O O . GLU A 1 257 ? -35.657 2.462 64.615 1.00 111.38 257 GLU A O 1
ATOM 2020 N N . TRP A 1 258 ? -33.622 2.587 65.561 1.00 84.41 258 TRP A N 1
ATOM 2021 C CA . TRP A 1 258 ? -34.111 3.011 66.870 1.00 103.13 258 TRP A CA 1
ATOM 2022 C C . TRP A 1 258 ? -35.245 2.119 67.384 1.00 107.39 258 TRP A C 1
ATOM 2023 O O . TRP A 1 258 ? -36.352 2.596 67.647 1.00 126.57 258 TRP A O 1
ATOM 2034 N N . HIS A 1 259 ? -34.974 0.819 67.505 1.00 109.29 259 HIS A N 1
ATOM 2035 C CA . HIS A 1 259 ? -35.928 -0.093 68.147 1.00 116.34 259 HIS A CA 1
ATOM 2036 C C . HIS A 1 259 ? -35.455 -0.387 69.546 1.00 125.85 259 HIS A C 1
ATOM 2037 O O . HIS A 1 259 ? -34.975 -1.475 69.832 1.00 113.87 259 HIS A O 1
ATOM 2044 N N . PHE A 1 260 ? -35.603 0.597 70.420 1.00 135.25 260 PHE A N 1
ATOM 2045 C CA . PHE A 1 260 ? -35.237 0.434 71.817 1.00 119.99 260 PHE A CA 1
ATOM 2046 C C . PHE A 1 260 ? -35.992 -0.750 72.387 1.00 121.71 260 PHE A C 1
ATOM 2047 O O . PHE A 1 260 ? -35.422 -1.568 73.118 1.00 119.36 260 PHE A O 1
ATOM 2055 N N . GLU A 1 261 ? -37.262 -0.845 71.998 1.00 126.72 261 GLU A N 1
ATOM 2056 C CA . GLU A 1 261 ? -38.174 -1.860 72.492 1.00 126.14 261 GLU A CA 1
ATOM 2057 C C . GLU A 1 261 ? -38.244 -3.050 71.521 1.00 145.75 261 GLU A C 1
ATOM 2058 O O . GLU A 1 261 ? -38.245 -2.874 70.300 1.00 128.07 261 GLU A O 1
ATOM 2064 N N . THR A 1 262 ? -38.291 -4.254 72.087 1.00 151.61 262 THR A N 1
ATOM 2065 C CA . THR A 1 262 ? -38.406 -5.498 71.329 1.00 112.26 262 THR A CA 1
ATOM 2066 C C . THR A 1 262 ? -39.871 -5.797 71.019 1.00 143.91 262 THR A C 1
ATOM 2067 O O . THR A 1 262 ? -40.712 -5.759 71.915 1.00 137.28 262 THR A O 1
ATOM 2071 N N . SER A 1 263 ? -40.168 -6.120 69.762 1.00 132.34 263 SER A N 1
ATOM 2072 C CA . SER A 1 263 ? -41.546 -6.382 69.339 1.00 133.64 263 SER A CA 1
ATOM 2073 C C . SER A 1 263 ? -41.614 -7.322 68.137 1.00 125.71 263 SER A C 1
ATOM 2074 O O . SER A 1 263 ? -40.603 -7.600 67.490 1.00 116.24 263 SER A O 1
ATOM 2077 N N . SER A 1 264 ? -42.824 -7.797 67.852 1.00 139.94 264 SER A N 1
ATOM 2078 C CA . SER A 1 264 ? -43.076 -8.680 66.717 1.00 146.28 264 SER A CA 1
ATOM 2079 C C . SER A 1 264 ? -43.073 -7.889 65.410 1.00 144.79 264 SER A C 1
ATOM 2080 O O . SER A 1 264 ? -42.150 -8.021 64.605 1.00 148.47 264 SER A O 1
ATOM 2083 N N . HIS A 1 265 ? -44.102 -7.065 65.213 1.00 144.07 265 HIS A N 1
ATOM 2084 C CA . HIS A 1 265 ? -44.205 -6.212 64.030 1.00 139.96 265 HIS A CA 1
ATOM 2085 C C . HIS A 1 265 ? -43.646 -4.835 64.376 1.00 112.78 265 HIS A C 1
ATOM 2086 O O . HIS A 1 265 ? -44.351 -4.002 64.940 1.00 84.79 265 HIS A O 1
ATOM 2093 N N . ALA A 1 266 ? -42.375 -4.610 64.042 1.00 111.73 266 ALA A N 1
ATOM 2094 C CA . ALA A 1 266 ? -41.655 -3.401 64.452 1.00 136.59 266 ALA A CA 1
ATOM 2095 C C . ALA A 1 266 ? -41.369 -2.447 63.283 1.00 114.92 266 ALA A C 1
ATOM 2096 O O . ALA A 1 266 ? -40.575 -2.773 62.397 1.00 109.59 266 ALA A O 1
ATOM 2098 N N . PRO A 1 267 ? -41.981 -1.246 63.299 1.00 111.18 267 PRO A N 1
ATOM 2099 C CA . PRO A 1 267 ? -41.859 -0.336 62.159 1.00 124.71 267 PRO A CA 1
ATOM 2100 C C . PRO A 1 267 ? -40.451 0.235 61.916 1.00 103.20 267 PRO A C 1
ATOM 2101 O O . PRO A 1 267 ? -39.756 0.624 62.853 1.00 106.57 267 PRO A O 1
ATOM 2105 N N . LEU A 1 268 ? -40.058 0.287 60.649 1.00 91.21 268 LEU A N 1
ATOM 2106 C CA . LEU A 1 268 ? -38.840 0.946 60.229 1.00 93.99 268 LEU A CA 1
ATOM 2107 C C . LEU A 1 268 ? -39.065 2.441 60.164 1.00 115.24 268 LEU A C 1
ATOM 2108 O O . LEU A 1 268 ? -40.197 2.905 60.200 1.00 123.11 268 LEU A O 1
ATOM 2113 N N . ILE A 1 269 ? -37.977 3.191 60.041 1.00 114.72 269 ILE A N 1
ATOM 2114 C CA . ILE A 1 269 ? -38.048 4.641 60.008 1.00 119.73 269 ILE A CA 1
ATOM 2115 C C . ILE A 1 269 ? -37.373 5.191 58.764 1.00 108.94 269 ILE A C 1
ATOM 2116 O O . ILE A 1 269 ? -36.337 4.688 58.324 1.00 97.43 269 ILE A O 1
ATOM 2121 N N . LEU A 1 270 ? -37.983 6.238 58.217 1.00 137.88 270 LEU A N 1
ATOM 2122 C CA . LEU A 1 270 ? -37.523 6.895 56.999 1.00 153.19 270 LEU A CA 1
ATOM 2123 C C . LEU A 1 270 ? -36.516 7.972 57.354 1.00 123.25 270 LEU A C 1
ATOM 2124 O O . LEU A 1 270 ? -35.445 8.062 56.765 1.00 103.63 270 LEU A O 1
ATOM 2129 N N . PHE A 1 271 ? -36.890 8.807 58.310 1.00 113.59 271 PHE A N 1
ATOM 2130 C CA . PHE A 1 271 ? -35.986 9.787 58.856 1.00 101.37 271 PHE A CA 1
ATOM 2131 C C . PHE A 1 271 ? -36.601 10.307 60.132 1.00 88.88 271 PHE A C 1
ATOM 2132 O O . PHE A 1 271 ? -37.812 10.512 60.208 1.00 97.13 271 PHE A O 1
ATOM 2140 N N . GLY A 1 272 ? -35.758 10.507 61.136 1.00 97.25 272 GLY A N 1
ATOM 2141 C CA . GLY A 1 272 ? -36.186 11.114 62.378 1.00 103.38 272 GLY A CA 1
ATOM 2142 C C . GLY A 1 272 ? -35.062 11.892 63.016 1.00 104.27 272 GLY A C 1
ATOM 2143 O O . GLY A 1 272 ? -34.015 12.104 62.403 1.00 109.02 272 GLY A O 1
ATOM 2144 N N . THR A 1 273 ? -35.294 12.330 64.249 1.00 118.75 273 THR A N 1
ATOM 2145 C CA . THR A 1 273 ? -34.275 13.011 65.037 1.00 119.21 273 THR A CA 1
ATOM 2146 C C . THR A 1 273 ? -34.494 12.757 66.519 1.00 127.85 273 THR A C 1
ATOM 2147 O O . THR A 1 273 ? -35.294 13.427 67.166 1.00 128.79 273 THR A O 1
ATOM 2151 N N . LEU A 1 274 ? -33.787 11.758 67.030 1.00 134.80 274 LEU A N 1
ATOM 2152 C CA . LEU A 1 274 ? -33.669 11.525 68.456 1.00 140.38 274 LEU A CA 1
ATOM 2153 C C . LEU A 1 274 ? -32.262 11.939 68.822 1.00 149.30 274 LEU A C 1
ATOM 2154 O O . LEU A 1 274 ? -31.304 11.236 68.497 1.00 142.79 274 LEU A O 1
ATOM 2159 N N . GLU A 1 275 ? -32.133 13.096 69.465 1.00 167.80 275 GLU A N 1
ATOM 2160 C CA . GLU A 1 275 ? -30.850 13.503 70.027 1.00 175.36 275 GLU A CA 1
ATOM 2161 C C . GLU A 1 275 ? -30.509 12.469 71.105 1.00 180.96 275 GLU A C 1
ATOM 2162 O O . GLU A 1 275 ? -31.398 12.023 71.834 1.00 195.04 275 GLU A O 1
ATOM 2168 N N . GLU A 1 276 ? -29.231 12.097 71.193 1.00 180.53 276 GLU A N 1
ATOM 2169 C CA . GLU A 1 276 ? -28.752 10.948 72.001 1.00 163.20 276 GLU A CA 1
ATOM 2170 C C . GLU A 1 276 ? -29.586 10.586 73.256 1.00 158.69 276 GLU A C 1
ATOM 2171 O O . GLU A 1 276 ? -29.700 9.406 73.607 1.00 146.48 276 GLU A O 1
ATOM 2177 N N . ASP A 1 277 ? -30.166 11.593 73.912 1.00 183.71 277 ASP A N 1
ATOM 2178 C CA . ASP A 1 277 ? -30.889 11.411 75.182 1.00 196.60 277 ASP A CA 1
ATOM 2179 C C . ASP A 1 277 ? -32.431 11.482 75.078 1.00 222.60 277 ASP A C 1
ATOM 2180 O O . ASP A 1 277 ? -33.070 12.308 75.739 1.00 225.89 277 ASP A O 1
ATOM 2185 N N . ASN A 1 278 ? -33.019 10.597 74.271 1.00 215.37 278 ASN A N 1
ATOM 2186 C CA . ASN A 1 278 ? -34.484 10.505 74.115 1.00 200.25 278 ASN A CA 1
ATOM 2187 C C . ASN A 1 278 ? -35.172 11.845 73.846 1.00 189.93 278 ASN A C 1
ATOM 2188 O O . ASN A 1 278 ? -35.77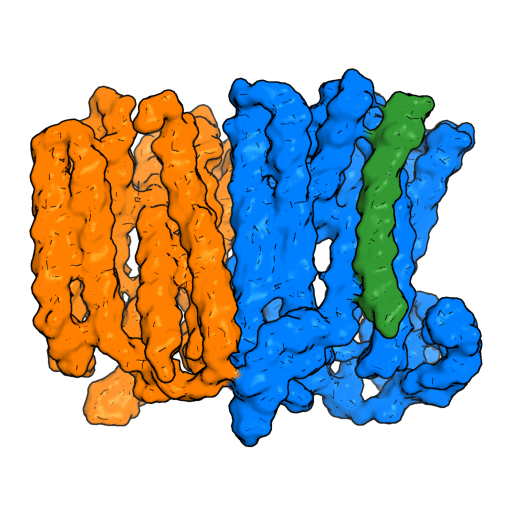3 12.452 74.742 1.00 163.94 278 ASN A O 1
ATOM 2193 N N . GLU A 1 279 ? -35.068 12.290 72.598 1.00 196.41 279 GLU A N 1
ATOM 2194 C CA . GLU A 1 279 ? -35.677 13.533 72.145 1.00 171.09 279 GLU A CA 1
ATOM 2195 C C . GLU A 1 279 ? -36.251 13.296 70.751 1.00 168.59 279 GLU A C 1
ATOM 2196 O O . GLU A 1 279 ? -35.706 13.765 69.753 1.00 169.02 279 GLU A O 1
ATOM 2202 N N . VAL A 1 280 ? -37.359 12.557 70.703 1.00 198.65 280 VAL A N 1
ATOM 2203 C CA . VAL A 1 280 ? -38.007 12.176 69.441 1.00 175.69 280 VAL A CA 1
ATOM 2204 C C . VAL A 1 280 ? -38.617 13.416 68.776 1.00 198.91 280 VAL A C 1
ATOM 2205 O O . VAL A 1 280 ? -39.617 13.952 69.259 1.00 217.02 280 VAL A O 1
ATOM 2209 N N . LYS A 1 281 ? -38.010 13.871 67.677 1.00 175.15 281 LYS A N 1
ATOM 2210 C CA . LYS A 1 281 ? -38.498 15.047 66.942 1.00 154.02 281 LYS A CA 1
ATOM 2211 C C . LYS A 1 281 ? -39.253 14.614 65.669 1.00 132.15 281 LYS A C 1
ATOM 2212 O O . LYS A 1 281 ? -40.391 14.149 65.763 1.00 102.18 281 LYS A O 1
ATOM 2218 N N . TYR A 1 282 ? -38.637 14.757 64.493 1.00 148.54 282 TYR A N 1
ATOM 2219 C CA . TYR A 1 282 ? -39.260 14.309 63.243 1.00 144.44 282 TYR A CA 1
ATOM 2220 C C . TYR A 1 282 ? -39.484 12.810 63.343 1.00 137.01 282 TYR A C 1
ATOM 2221 O O . TYR A 1 282 ? -38.599 12.077 63.774 1.00 168.30 282 TYR A O 1
ATOM 2230 N N . ALA A 1 283 ? -40.678 12.364 62.975 1.00 141.64 283 ALA A N 1
ATOM 2231 C CA . ALA A 1 283 ? -41.054 10.969 63.163 1.00 151.78 283 ALA A CA 1
ATOM 2232 C C . ALA A 1 283 ? -41.847 10.470 61.969 1.00 160.68 283 ALA A C 1
ATOM 2233 O O . ALA A 1 283 ? -43.069 10.627 61.906 1.00 151.11 283 ALA A O 1
ATOM 2235 N N . LEU A 1 284 ? -41.129 9.875 61.024 1.00 156.81 284 LEU A N 1
ATOM 2236 C CA . LEU A 1 284 ? -41.729 9.313 59.826 1.00 150.39 284 LEU A CA 1
ATOM 2237 C C . LEU A 1 284 ? -41.290 7.850 59.724 1.00 113.17 284 LEU A C 1
ATOM 2238 O O . LEU A 1 284 ? -40.128 7.553 59.444 1.00 108.10 284 LEU A O 1
ATOM 2243 N N . GLU A 1 285 ? -42.232 6.946 59.986 1.00 97.85 285 GLU A N 1
ATOM 2244 C CA . GLU A 1 285 ? -41.948 5.520 60.107 1.00 93.03 285 GLU A CA 1
ATOM 2245 C C . GLU A 1 285 ? -43.028 4.677 59.439 1.00 107.89 285 GLU A C 1
ATOM 2246 O O . GLU A 1 285 ? -44.192 5.071 59.385 1.00 123.11 285 GLU A O 1
ATOM 2252 N N . ILE A 1 286 ? -42.629 3.508 58.951 1.00 108.75 286 ILE A N 1
ATOM 2253 C CA . ILE A 1 286 ? -43.530 2.592 58.248 1.00 96.09 286 ILE A CA 1
ATOM 2254 C C . ILE A 1 286 ? -43.497 1.240 58.938 1.00 124.69 286 ILE A C 1
ATOM 2255 O O . ILE A 1 286 ? -42.583 0.989 59.696 1.00 169.93 286 ILE A O 1
ATOM 2260 N N . PRO A 1 287 ? -44.477 0.356 58.670 1.00 107.36 287 PRO A N 1
ATOM 2261 C CA . PRO A 1 287 ? -44.410 -0.998 59.251 1.00 105.45 287 PRO A CA 1
ATOM 2262 C C . PRO A 1 287 ? -43.181 -1.816 58.814 1.00 114.11 287 PRO A C 1
ATOM 2263 O O . PRO A 1 287 ? -42.449 -1.412 57.906 1.00 121.78 287 PRO A O 1
ATOM 2267 N N . TYR A 1 288 ? -42.972 -2.960 59.461 1.00 119.89 288 TYR A N 1
ATOM 2268 C CA . TYR A 1 288 ? -41.693 -3.677 59.388 1.00 122.71 288 TYR A CA 1
ATOM 2269 C C . TYR A 1 288 ? -41.461 -4.401 58.072 1.00 116.88 288 TYR A C 1
ATOM 2270 O O . TYR A 1 288 ? -42.392 -4.955 57.495 1.00 133.20 288 TYR A O 1
ATOM 2279 N N . ALA A 1 289 ? -40.213 -4.400 57.609 1.00 111.87 289 ALA A N 1
ATOM 2280 C CA . ALA A 1 289 ? -39.830 -5.138 56.414 1.00 133.94 289 ALA A CA 1
ATOM 2281 C C . ALA A 1 289 ? -39.197 -6.471 56.774 1.00 114.35 289 ALA A C 1
ATOM 2282 O O . ALA A 1 289 ? -39.782 -7.528 56.522 1.00 122.11 289 ALA A O 1
ATOM 2284 N N . LEU A 1 290 ? -38.032 -6.414 57.415 1.00 116.95 290 LEU A N 1
ATOM 2285 C CA . LEU A 1 290 ? -37.122 -7.566 57.505 1.00 119.29 290 LEU A CA 1
ATOM 2286 C C . LEU A 1 290 ? -37.673 -8.688 58.385 1.00 145.42 290 LEU A C 1
ATOM 2287 O O . LEU A 1 290 ? -37.074 -9.090 59.390 1.00 114.03 290 LEU A O 1
ATOM 2292 N N . SER A 1 291 ? -38.803 -9.218 57.932 1.00 145.74 291 SER A N 1
ATOM 2293 C CA . SER A 1 291 ? -39.608 -10.189 58.661 1.00 147.47 291 SER A CA 1
ATOM 2294 C C . SER A 1 291 ? -40.683 -10.763 57.747 1.00 148.76 291 SER A C 1
ATOM 2295 O O . SER A 1 291 ? -40.854 -11.974 57.681 1.00 139.06 291 SER A O 1
ATOM 2298 N N . ILE A 1 292 ? -41.390 -9.883 57.035 1.00 141.03 292 ILE A N 1
ATOM 2299 C CA . ILE A 1 292 ? -42.522 -10.282 56.186 1.00 172.43 292 ILE A CA 1
ATOM 2300 C C . ILE A 1 292 ? -42.087 -11.151 54.997 1.00 193.32 292 ILE A C 1
ATOM 2301 O O . ILE A 1 292 ? -42.612 -12.250 54.807 1.00 185.79 292 ILE A O 1
ATOM 2306 N N . LEU A 1 293 ? -41.160 -10.636 54.188 1.00 190.07 293 LEU A N 1
ATOM 2307 C CA . LEU A 1 293 ? -40.591 -11.379 53.052 1.00 176.92 293 LEU A CA 1
ATOM 2308 C C . LEU A 1 293 ? -39.161 -11.863 53.337 1.00 168.10 293 LEU A C 1
ATOM 2309 O O . LEU A 1 293 ? -38.654 -12.746 52.640 1.00 156.93 293 LEU A O 1
ATOM 2314 N N . ALA A 1 294 ? -38.521 -11.284 54.355 1.00 176.25 294 ALA A N 1
ATOM 2315 C CA . ALA A 1 294 ? -37.209 -11.734 54.817 1.00 160.13 294 ALA A CA 1
ATOM 2316 C C . ALA A 1 294 ? -37.368 -13.000 55.665 1.00 184.59 294 ALA A C 1
ATOM 2317 O O . ALA A 1 294 ? -36.966 -14.080 55.235 1.00 195.08 294 ALA A O 1
ATOM 2319 N N . HIS A 1 295 ? -37.967 -12.871 56.852 1.00 180.96 295 HIS A N 1
ATOM 2320 C CA . HIS A 1 295 ? -38.240 -14.026 57.725 1.00 159.70 295 HIS A CA 1
ATOM 2321 C C . HIS A 1 295 ? -39.484 -14.829 57.308 1.00 181.15 295 HIS A C 1
ATOM 2322 O O . HIS A 1 295 ? -39.761 -15.874 57.900 1.00 185.00 295 HIS A O 1
ATOM 2329 N N . ASN A 1 296 ? -40.233 -14.339 56.315 1.00 186.95 296 ASN A N 1
ATOM 2330 C CA . ASN A 1 296 ? -41.484 -14.973 55.846 1.00 181.12 296 ASN A CA 1
ATOM 2331 C C . ASN A 1 296 ? -42.627 -14.994 56.888 1.00 194.70 296 ASN A C 1
ATOM 2332 O O . ASN A 1 296 ? -43.639 -15.672 56.685 1.00 189.99 296 ASN A O 1
ATOM 2337 N N . HIS A 1 297 ? -42.471 -14.238 57.980 1.00 193.79 297 HIS A N 1
ATOM 2338 C CA . HIS A 1 297 ? -43.462 -14.165 59.063 1.00 183.29 297 HIS A CA 1
ATOM 2339 C C . HIS A 1 297 ? -43.427 -12.773 59.717 1.00 169.89 297 HIS A C 1
ATOM 2340 O O . HIS A 1 297 ? -42.561 -12.507 60.557 1.00 176.03 297 HIS A O 1
ATOM 2347 N N . PRO A 1 298 ? -44.377 -11.886 59.349 1.00 157.48 298 PRO A N 1
ATOM 2348 C CA . PRO A 1 298 ? -44.389 -10.478 59.783 1.00 120.55 298 PRO A CA 1
ATOM 2349 C C . PRO A 1 298 ? -44.142 -10.269 61.275 1.00 140.81 298 PRO A C 1
ATOM 2350 O O . PRO A 1 298 ? -43.496 -9.295 61.662 1.00 138.41 298 PRO A O 1
ATOM 2354 N N . ALA A 1 299 ? -44.653 -11.184 62.096 1.00 155.55 299 ALA A N 1
ATOM 2355 C CA . ALA A 1 299 ? -44.521 -11.098 63.549 1.00 156.38 299 ALA A CA 1
ATOM 2356 C C . ALA A 1 299 ? -43.226 -11.727 64.086 1.00 156.32 299 ALA A C 1
ATOM 2357 O O . ALA A 1 299 ? -43.175 -12.122 65.253 1.00 143.73 299 ALA A O 1
ATOM 2359 N N . ALA A 1 300 ? -42.189 -11.826 63.249 1.00 172.30 300 ALA A N 1
ATOM 2360 C CA . ALA A 1 300 ? -40.862 -12.233 63.722 1.00 158.83 300 ALA A CA 1
ATOM 2361 C C . ALA A 1 300 ? -40.322 -11.163 64.669 1.00 159.91 300 ALA A C 1
ATOM 2362 O O . ALA A 1 300 ? -40.139 -10.010 64.273 1.00 134.39 300 ALA A O 1
ATOM 2364 N N . VAL A 1 301 ? -40.068 -11.552 65.916 1.00 145.19 301 VAL A N 1
ATOM 2365 C CA . VAL A 1 301 ? -39.764 -10.595 66.972 1.00 124.87 301 VAL A CA 1
ATOM 2366 C C . VAL A 1 301 ? -38.356 -10.038 66.837 1.00 133.73 301 VAL A C 1
ATOM 2367 O O . VAL A 1 301 ? -37.373 -10.747 67.064 1.00 162.49 301 VAL A O 1
ATOM 2371 N N . VAL A 1 302 ? -38.271 -8.764 66.466 1.00 124.50 302 VAL A N 1
ATOM 2372 C CA . VAL A 1 302 ? -36.987 -8.087 66.359 1.00 110.85 302 VAL A CA 1
ATOM 2373 C C . VAL A 1 302 ? -36.463 -7.761 67.740 1.00 125.69 302 VAL A C 1
ATOM 2374 O O . VAL A 1 302 ? -37.185 -7.227 68.579 1.00 140.33 302 VAL A O 1
ATOM 2378 N N . THR A 1 303 ? -35.197 -8.079 67.967 1.00 95.92 303 THR A N 1
ATOM 2379 C CA . THR A 1 303 ? -34.554 -7.754 69.222 1.00 103.80 303 THR A CA 1
ATOM 2380 C C . THR A 1 303 ? -34.516 -6.235 69.384 1.00 127.68 303 THR A C 1
ATOM 2381 O O . THR A 1 303 ? -34.371 -5.501 68.407 1.00 145.69 303 THR A O 1
ATOM 2385 N N . GLY A 1 304 ? -34.671 -5.779 70.623 1.00 97.11 304 GLY A N 1
ATOM 2386 C CA . GLY A 1 304 ? -34.638 -4.358 70.947 1.00 116.77 304 GLY A CA 1
ATOM 2387 C C . GLY A 1 304 ? -33.280 -3.940 71.481 1.00 130.76 304 GLY A C 1
ATOM 2388 O O . GLY A 1 304 ? -32.485 -4.775 71.911 1.00 123.47 304 GLY A O 1
ATOM 2389 N N . LEU A 1 305 ? -33.020 -2.639 71.460 1.00 102.11 305 LEU A N 1
ATOM 2390 C CA . LEU A 1 305 ? -31.742 -2.094 71.897 1.00 97.36 305 LEU A CA 1
ATOM 2391 C C . LEU A 1 305 ? -31.658 -1.995 73.415 1.00 116.18 305 LEU A C 1
ATOM 2392 O O . LEU A 1 305 ? -30.572 -2.105 73.992 1.00 129.24 305 LEU A O 1
ATOM 2397 N N . ASN A 1 306 ? -32.794 -1.775 74.069 1.00 117.51 306 ASN A N 1
ATOM 2398 C CA . ASN A 1 306 ? -32.805 -1.767 75.520 1.00 115.83 306 ASN A CA 1
ATOM 2399 C C . ASN A 1 306 ? -32.253 -3.081 76.034 1.00 113.11 306 ASN A C 1
ATOM 2400 O O . ASN A 1 306 ? -31.448 -3.097 76.959 1.00 133.43 306 ASN A O 1
ATOM 2405 N N . ASP A 1 307 ? -32.649 -4.176 75.390 1.00 102.87 307 ASP A N 1
ATOM 2406 C CA . ASP A 1 307 ? -32.162 -5.504 75.757 1.00 93.22 307 ASP A CA 1
ATOM 2407 C C . ASP A 1 307 ? -30.664 -5.697 75.492 1.00 89.55 307 ASP A C 1
ATOM 2408 O O . ASP A 1 307 ? -30.115 -6.757 75.788 1.00 90.28 307 ASP A O 1
ATOM 2413 N N . ILE A 1 308 ? -30.010 -4.682 74.932 1.00 107.86 308 ILE A N 1
ATOM 2414 C CA . ILE A 1 308 ? -28.560 -4.663 74.814 1.00 126.58 308 ILE A CA 1
ATOM 2415 C C . ILE A 1 308 ? -28.008 -3.768 75.913 1.00 150.31 308 ILE A C 1
ATOM 2416 O O . ILE A 1 308 ? -28.573 -2.702 76.175 1.00 145.59 308 ILE A O 1
ATOM 2421 N N . PRO A 1 309 ? -26.907 -4.197 76.563 1.00 162.32 309 PRO A N 1
ATOM 2422 C CA . PRO A 1 309 ? -26.246 -3.352 77.558 1.00 153.74 309 PRO A CA 1
ATOM 2423 C C . PRO A 1 309 ? -25.810 -2.017 76.973 1.00 112.44 309 PRO A C 1
ATOM 2424 O O . PRO A 1 309 ? -25.373 -1.955 75.821 1.00 125.74 309 PRO A O 1
ATOM 2428 N N . GLU A 1 310 ? -25.908 -0.961 77.769 1.00 123.37 310 GLU A N 1
ATOM 2429 C CA . GLU A 1 310 ? -25.634 0.380 77.275 1.00 130.78 310 GLU A CA 1
ATOM 2430 C C . GLU A 1 310 ? -24.133 0.650 77.180 1.00 113.43 310 GLU A C 1
ATOM 2431 O O . GLU A 1 310 ? -23.721 1.683 76.652 1.00 124.86 310 GLU A O 1
ATOM 2437 N N . ASP A 1 311 ? -23.326 -0.271 77.702 1.00 108.94 311 ASP A N 1
ATOM 2438 C CA . ASP A 1 311 ? -21.890 -0.289 77.421 1.00 122.26 311 ASP A CA 1
ATOM 2439 C C . ASP A 1 311 ? -21.597 -1.112 76.170 1.00 118.16 311 ASP A C 1
ATOM 2440 O O . ASP A 1 311 ? -20.502 -1.028 75.611 1.00 121.43 311 ASP A O 1
ATOM 2445 N N . GLU A 1 312 ? -22.575 -1.914 75.751 1.00 113.33 312 GLU A N 1
ATOM 2446 C CA . GLU A 1 312 ? -22.471 -2.729 74.541 1.00 115.11 312 GLU A CA 1
ATOM 2447 C C . GLU A 1 312 ? -23.173 -2.109 73.322 1.00 110.93 312 GLU A C 1
ATOM 2448 O O . GLU A 1 312 ? -22.948 -2.559 72.200 1.00 138.16 312 GLU A O 1
ATOM 2454 N N . ARG A 1 313 ? -24.014 -1.092 73.530 1.00 107.94 313 ARG A N 1
ATOM 2455 C CA . ARG A 1 313 ? -24.696 -0.413 72.417 1.00 111.06 313 ARG A CA 1
ATOM 2456 C C . ARG A 1 313 ? -23.786 0.605 71.713 1.00 86.74 313 ARG A C 1
ATOM 2457 O O . ARG A 1 313 ? -22.935 1.224 72.353 1.00 111.41 313 ARG A O 1
ATOM 2465 N N . PRO A 1 314 ? -23.966 0.785 70.391 1.00 105.72 314 PRO A N 1
ATOM 2466 C CA . PRO A 1 314 ? -23.319 1.870 69.663 1.00 98.06 314 PRO A CA 1
ATOM 2467 C C . PRO A 1 314 ? -24.202 3.122 69.686 1.00 108.43 314 PRO A C 1
ATOM 2468 O O . PRO A 1 314 ? -25.287 3.086 70.275 1.00 117.37 314 PRO A O 1
ATOM 2472 N N . PRO A 1 315 ? -23.744 4.227 69.064 1.00 102.28 315 PRO A N 1
ATOM 2473 C CA . PRO A 1 315 ? -24.512 5.479 69.070 1.00 89.83 315 PRO A CA 1
ATOM 2474 C C . PRO A 1 315 ? -25.896 5.381 68.437 1.00 82.70 315 PRO A C 1
ATOM 2475 O O . PRO A 1 315 ? -26.246 4.357 67.854 1.00 95.33 315 PRO A O 1
ATOM 2479 N N . LEU A 1 316 ? -26.666 6.456 68.564 1.00 85.75 316 LEU A N 1
ATOM 2480 C CA . LEU A 1 316 ? -27.993 6.549 67.965 1.00 87.60 316 LEU A CA 1
ATOM 2481 C C . LEU A 1 316 ? -27.984 7.399 66.696 1.00 78.14 316 LEU A C 1
ATOM 2482 O O . LEU A 1 316 ? -28.913 7.328 65.889 1.00 76.98 316 LEU A O 1
ATOM 2487 N N . TYR A 1 317 ? -26.918 8.174 66.508 1.00 74.08 317 TYR A N 1
ATOM 2488 C CA . TYR A 1 317 ? -26.731 8.949 65.288 1.00 77.03 317 TYR A CA 1
ATOM 2489 C C . TYR A 1 317 ? -26.481 8.072 64.071 1.00 69.40 317 TYR A C 1
ATOM 2490 O O . TYR A 1 317 ? -26.354 8.587 62.965 1.00 73.53 317 TYR A O 1
ATOM 2499 N N . ILE A 1 318 ? -26.400 6.757 64.280 1.00 69.61 318 ILE A N 1
ATOM 2500 C CA . ILE A 1 318 ? -26.281 5.787 63.193 1.00 64.76 318 ILE A CA 1
ATOM 2501 C C . ILE A 1 318 ? -27.483 5.831 62.242 1.00 65.14 318 ILE A C 1
ATOM 2502 O O . ILE A 1 318 ? -27.299 5.806 61.030 1.00 68.08 318 ILE A O 1
ATOM 2507 N N . HIS A 1 319 ? -28.697 5.905 62.779 1.00 67.76 319 HIS A N 1
ATOM 2508 C CA . HIS A 1 319 ? -29.906 5.972 61.952 1.00 74.06 319 HIS A CA 1
ATOM 2509 C C . HIS A 1 319 ? -29.754 6.857 60.700 1.00 78.79 319 HIS A C 1
ATOM 2510 O O . HIS A 1 319 ? -30.048 6.439 59.558 1.00 77.93 319 HIS A O 1
ATOM 2517 N N . TYR A 1 320 ? -29.246 8.064 60.920 1.00 80.21 320 TYR A N 1
ATOM 2518 C CA . TYR A 1 320 ? -29.100 9.065 59.865 1.00 71.97 320 TYR A CA 1
ATOM 2519 C C . TYR A 1 320 ? -28.391 8.453 58.651 1.00 66.27 320 TYR A C 1
ATOM 2520 O O . TYR A 1 320 ? -28.783 8.662 57.495 1.00 66.94 320 TYR A O 1
ATOM 2529 N N . LEU A 1 321 ? -27.369 7.659 58.932 1.00 55.03 321 LEU A N 1
ATOM 2530 C CA . LEU A 1 321 ? -26.593 7.010 57.895 1.00 52.02 321 LEU A CA 1
ATOM 2531 C C . LEU A 1 321 ? -27.409 5.994 57.123 1.00 60.37 321 LEU A C 1
ATOM 2532 O O . LEU A 1 321 ? -27.309 5.913 55.905 1.00 60.84 321 LEU A O 1
ATOM 2537 N N . PHE A 1 322 ? -28.210 5.215 57.832 1.00 56.80 322 PHE A N 1
ATOM 2538 C CA . PHE A 1 322 ? -29.077 4.246 57.189 1.00 61.17 322 PHE A CA 1
ATOM 2539 C C . PHE A 1 322 ? -30.016 5.005 56.282 1.00 57.37 322 PHE A C 1
ATOM 2540 O O . PHE A 1 322 ? -30.215 4.651 55.109 1.00 57.06 322 PHE A O 1
ATOM 2548 N N . ASP A 1 323 ? -30.578 6.074 56.828 1.00 53.34 323 ASP A N 1
ATOM 2549 C CA . ASP A 1 323 ? -31.421 6.939 56.023 1.00 63.72 323 ASP A CA 1
ATOM 2550 C C . ASP A 1 323 ? -30.679 7.300 54.731 1.00 46.26 323 ASP A C 1
ATOM 2551 O O . ASP A 1 323 ? -31.095 6.896 53.632 1.00 47.19 323 ASP A O 1
ATOM 2556 N N . VAL A 1 324 ? -29.561 8.016 54.879 1.00 57.12 324 VAL A N 1
ATOM 2557 C CA . VAL A 1 324 ? -28.750 8.443 53.731 1.00 58.39 324 VAL A CA 1
ATOM 2558 C C . VAL A 1 324 ? -28.596 7.285 52.742 1.00 64.84 324 VAL A C 1
ATOM 2559 O O . VAL A 1 324 ? -29.165 7.290 51.637 1.00 70.65 324 VAL A O 1
ATOM 2563 N N . MET A 1 325 ? -27.845 6.282 53.182 1.00 64.15 325 MET A N 1
ATOM 2564 C CA . MET A 1 325 ? -27.461 5.138 52.371 1.00 62.95 325 MET A CA 1
ATOM 2565 C C . MET A 1 325 ? -28.669 4.549 51.643 1.00 60.34 325 MET A C 1
ATOM 2566 O O . MET A 1 325 ? -28.710 4.523 50.402 1.00 67.32 325 MET A O 1
ATOM 2571 N N . VAL A 1 326 ? -29.679 4.142 52.403 1.00 58.73 326 VAL A N 1
ATOM 2572 C CA . VAL A 1 326 ? -30.841 3.502 51.797 1.00 53.39 326 VAL A CA 1
ATOM 2573 C C . VAL A 1 326 ? -31.568 4.410 50.813 1.00 54.64 326 VAL A C 1
ATOM 2574 O O . VAL A 1 326 ? -31.897 3.993 49.693 1.00 63.89 326 VAL A O 1
ATOM 2578 N N . THR A 1 327 ? -31.829 5.644 51.234 1.00 51.80 327 THR A N 1
ATOM 2579 C CA . THR A 1 327 ? -32.603 6.565 50.402 1.00 55.26 327 THR A CA 1
ATOM 2580 C C . THR A 1 327 ? -31.869 6.860 49.108 1.00 49.11 327 THR A C 1
ATOM 2581 O O . THR A 1 327 ? -32.472 6.870 48.029 1.00 62.78 327 THR A O 1
ATOM 2585 N N . ILE A 1 328 ? -30.561 7.080 49.217 1.00 48.30 328 ILE A N 1
ATOM 2586 C CA . ILE A 1 328 ? -29.734 7.207 48.026 1.00 46.95 328 ILE A CA 1
ATOM 2587 C C . ILE A 1 328 ? -29.919 5.954 47.184 1.00 55.42 328 ILE A C 1
ATOM 2588 O O . ILE A 1 328 ? -30.202 6.044 45.989 1.00 63.71 328 ILE A O 1
ATOM 2593 N N . GLY A 1 329 ? -29.769 4.793 47.818 1.00 54.06 329 GLY A N 1
ATOM 2594 C CA . GLY A 1 329 ? -30.030 3.526 47.144 1.00 49.29 329 GLY A CA 1
ATOM 2595 C C . GLY A 1 329 ? -31.273 3.579 46.290 1.00 52.43 329 GLY A C 1
ATOM 2596 O O . GLY A 1 329 ? -31.192 3.496 45.052 1.00 72.18 329 GLY A O 1
ATOM 2597 N N . VAL A 1 330 ? -32.415 3.776 46.948 1.00 57.88 330 VAL A N 1
ATOM 2598 C CA . VAL A 1 330 ? -33.722 3.759 46.266 1.00 61.41 330 VAL A CA 1
ATOM 2599 C C . VAL A 1 330 ? -33.870 4.856 45.208 1.00 64.65 330 VAL A C 1
ATOM 2600 O O . VAL A 1 330 ? -34.192 4.578 44.057 1.00 65.62 330 VAL A O 1
ATOM 2604 N N . PHE A 1 331 ? -33.661 6.100 45.614 1.00 59.79 331 PHE A N 1
ATOM 2605 C CA . PHE A 1 331 ? -33.709 7.214 44.685 1.00 51.54 331 PHE A CA 1
ATOM 2606 C C . PHE A 1 331 ? -32.905 6.921 43.420 1.00 56.35 331 PHE A C 1
ATOM 2607 O O . PHE A 1 331 ? -33.408 7.003 42.284 1.00 67.69 331 PHE A O 1
ATOM 2615 N N . LEU A 1 332 ? -31.644 6.570 43.645 1.00 57.49 332 LEU A N 1
ATOM 2616 C CA . LEU A 1 332 ? -30.678 6.382 42.572 1.00 60.79 332 LEU A CA 1
ATOM 2617 C C . LEU A 1 332 ? -31.101 5.206 41.686 1.00 95.32 332 LEU A C 1
ATOM 2618 O O . LEU A 1 332 ? -31.063 5.280 40.425 1.00 65.98 332 LEU A O 1
ATOM 2623 N N . MET A 1 333 ? -31.550 4.138 42.345 1.00 62.91 333 MET A N 1
ATOM 2624 C CA . MET A 1 333 ? -32.178 3.048 41.619 1.00 69.77 333 MET A CA 1
ATOM 2625 C C . MET A 1 333 ? -33.318 3.543 40.747 1.00 76.88 333 MET A C 1
ATOM 2626 O O . MET A 1 333 ? -33.447 3.096 39.625 1.00 93.83 333 MET A O 1
ATOM 2631 N N . VAL A 1 334 ? -34.161 4.431 41.263 1.00 58.24 334 VAL A N 1
ATOM 2632 C CA . VAL A 1 334 ? -35.287 4.941 40.479 1.00 63.29 334 VAL A CA 1
ATOM 2633 C C . VAL A 1 334 ? -34.800 5.743 39.290 1.00 74.19 334 VAL A C 1
ATOM 2634 O O . VAL A 1 334 ? -35.193 5.477 38.159 1.00 79.20 334 VAL A O 1
ATOM 2638 N N . VAL A 1 335 ? -33.944 6.723 39.545 1.00 66.46 335 VAL A N 1
ATOM 2639 C CA . VAL A 1 335 ? -33.336 7.468 38.441 1.00 52.45 335 VAL A CA 1
ATOM 2640 C C . VAL A 1 335 ? -32.831 6.498 37.363 1.00 65.57 335 VAL A C 1
ATOM 2641 O O . VAL A 1 335 ? -33.185 6.620 36.165 1.00 76.61 335 VAL A O 1
ATOM 2645 N N . ALA A 1 336 ? -32.022 5.527 37.796 1.00 74.94 336 ALA A N 1
ATOM 2646 C CA . ALA A 1 336 ? -31.517 4.514 36.860 1.00 71.79 336 ALA A CA 1
ATOM 2647 C C . ALA A 1 336 ? -32.628 3.809 36.099 1.00 70.02 336 ALA A C 1
ATOM 2648 O O . ALA A 1 336 ? -32.585 3.720 34.882 1.00 85.16 336 ALA A O 1
ATOM 2650 N N . ALA A 1 337 ? -33.621 3.334 36.844 1.00 68.22 337 ALA A N 1
ATOM 2651 C CA . ALA A 1 337 ? -34.752 2.558 36.324 1.00 74.34 337 ALA A CA 1
ATOM 2652 C C . ALA A 1 337 ? -35.608 3.349 35.357 1.00 89.02 337 ALA A C 1
ATOM 2653 O O . ALA A 1 337 ? -36.272 2.768 34.506 1.00 93.90 337 ALA A O 1
ATOM 2655 N N . VAL A 1 338 ? -35.627 4.667 35.514 1.00 91.84 338 VAL A N 1
ATOM 2656 C CA . VAL A 1 338 ? -36.326 5.510 34.569 1.00 78.72 338 VAL A CA 1
ATOM 2657 C C . VAL A 1 338 ? -35.452 5.779 33.371 1.00 73.09 338 VAL A C 1
ATOM 2658 O O . VAL A 1 338 ? -35.889 5.564 32.257 1.00 80.98 338 VAL A O 1
ATOM 2662 N N . TYR A 1 339 ? -34.227 6.261 33.585 1.00 71.42 339 TYR A N 1
ATOM 2663 C CA . TYR A 1 339 ? -33.413 6.662 32.436 1.00 84.67 339 TYR A CA 1
ATOM 2664 C C . TYR A 1 339 ? -33.630 5.742 31.233 1.00 88.30 339 TYR A C 1
ATOM 2665 O O . TYR A 1 339 ? -34.236 6.154 30.242 1.00 139.08 339 TYR A O 1
ATOM 2674 N N . TRP A 1 340 ? -33.155 4.503 31.328 1.00 72.98 340 TRP A N 1
ATOM 2675 C CA . TRP A 1 340 ? -33.244 3.563 30.213 1.00 96.29 340 TRP A CA 1
ATOM 2676 C C . TRP A 1 340 ? -34.687 3.331 29.793 1.00 113.22 340 TRP A C 1
ATOM 2677 O O . TRP A 1 340 ? -34.987 3.267 28.604 1.00 122.85 340 TRP A O 1
ATOM 2688 N N . LEU A 1 341 ? -35.577 3.213 30.769 1.00 97.16 341 LEU A N 1
ATOM 2689 C CA . LEU A 1 341 ? -36.971 2.924 30.483 1.00 90.95 341 LEU A CA 1
ATOM 2690 C C . LEU A 1 341 ? -37.598 4.109 29.749 1.00 99.84 341 LEU A C 1
ATOM 2691 O O . LEU A 1 341 ? -37.727 4.088 28.514 1.00 130.61 341 LEU A O 1
ATOM 2696 N N . GLY A 1 342 ? -37.931 5.152 30.509 1.00 94.74 342 GLY A N 1
ATOM 2697 C CA . GLY A 1 342 ? -38.636 6.322 30.006 1.00 151.68 342 GLY A CA 1
ATOM 2698 C C . GLY A 1 342 ? -37.843 7.209 29.060 1.00 158.88 342 GLY A C 1
ATOM 2699 O O . GLY A 1 342 ? -38.385 7.673 28.042 1.00 165.88 342 GLY A O 1
ATOM 2700 N N . SER A 1 343 ? -36.567 7.447 29.378 1.00 150.35 343 SER A N 1
ATOM 2701 C CA . SER A 1 343 ? -35.778 8.425 28.621 1.00 140.73 343 SER A CA 1
ATOM 2702 C C . SER A 1 343 ? -35.170 7.860 27.330 1.00 142.03 343 SER A C 1
ATOM 2703 O O . SER A 1 343 ? -34.611 8.624 26.533 1.00 146.87 343 SER A O 1
ATOM 2706 N N . ILE A 1 344 ? -35.279 6.541 27.137 1.00 138.24 344 ILE A N 1
ATOM 2707 C CA . ILE A 1 344 ? -34.819 5.872 25.915 1.00 142.39 344 ILE A CA 1
ATOM 2708 C C . ILE A 1 344 ? -35.935 5.036 25.274 1.00 153.47 344 ILE A C 1
ATOM 2709 O O . ILE A 1 344 ? -36.337 5.315 24.140 1.00 165.36 344 ILE A O 1
ATOM 2714 N N . PHE A 1 345 ? -36.444 4.027 25.987 1.00 131.51 345 PHE A N 1
ATOM 2715 C CA . PHE A 1 345 ? -37.392 3.079 25.377 1.00 130.14 345 PHE A CA 1
ATOM 2716 C C . PHE A 1 345 ? -38.853 3.529 25.445 1.00 146.77 345 PHE A C 1
ATOM 2717 O O . PHE A 1 345 ? -39.764 2.725 25.231 1.00 116.85 345 PHE A O 1
ATOM 2725 N N . ARG A 1 346 ? -39.069 4.812 25.728 1.00 156.12 346 ARG A N 1
ATOM 2726 C CA . ARG A 1 346 ? -40.401 5.400 25.704 1.00 133.78 346 ARG A CA 1
ATOM 2727 C C . ARG A 1 346 ? -40.360 6.799 25.081 1.00 124.40 346 ARG A C 1
ATOM 2728 O O . ARG A 1 346 ? -40.439 6.920 23.861 1.00 112.93 346 ARG A O 1
ATOM 2736 N N . TRP A 1 347 ? -40.190 7.838 25.905 1.00 118.45 347 TRP A N 1
ATOM 2737 C CA . TRP A 1 347 ? -40.474 9.218 25.489 1.00 129.79 347 TRP A CA 1
ATOM 2738 C C . TRP A 1 347 ? -39.220 10.069 25.260 1.00 136.85 347 TRP A C 1
ATOM 2739 O O . TRP A 1 347 ? -39.203 11.250 25.608 1.00 120.88 347 TRP A O 1
ATOM 2750 N N . LYS A 1 348 ? -38.184 9.474 24.668 1.00 135.02 348 LYS A N 1
ATOM 2751 C CA . LYS A 1 348 ? -36.938 10.186 24.329 1.00 182.09 348 LYS A CA 1
ATOM 2752 C C . LYS A 1 348 ? -36.672 11.429 25.194 1.00 177.12 348 LYS A C 1
ATOM 2753 O O . LYS A 1 348 ? -36.619 12.561 24.700 1.00 169.10 348 LYS A O 1
ATOM 2759 N N . TRP A 1 349 ? -36.520 11.191 26.493 1.00 177.54 349 TRP A N 1
ATOM 2760 C CA . TRP A 1 349 ? -36.132 12.226 27.448 1.00 154.84 349 TRP A CA 1
ATOM 2761 C C . TRP A 1 349 ? -34.619 12.325 27.657 1.00 157.88 349 TRP A C 1
ATOM 2762 O O . TRP A 1 349 ? -34.165 13.226 28.360 1.00 118.51 349 TRP A O 1
ATOM 2773 N N . THR A 1 350 ? -33.838 11.424 27.054 1.00 174.68 350 THR A N 1
ATOM 2774 C CA . THR A 1 350 ? -32.376 11.429 27.237 1.00 161.50 350 THR A CA 1
ATOM 2775 C C . THR A 1 350 ? -31.775 12.831 27.107 1.00 156.80 350 THR A C 1
ATOM 2776 O O . THR A 1 350 ? -31.087 13.296 28.015 1.00 146.22 350 THR A O 1
ATOM 2780 N N . ALA A 1 351 ? -32.059 13.501 25.990 1.00 171.53 351 ALA A N 1
ATOM 2781 C CA . ALA A 1 351 ? -31.505 14.834 25.708 1.00 165.65 351 ALA A CA 1
ATOM 2782 C C . ALA A 1 351 ? -31.987 15.927 26.673 1.00 162.07 351 ALA A C 1
ATOM 2783 O O . ALA A 1 351 ? -31.451 17.042 26.661 1.00 116.15 351 ALA A O 1
ATOM 2785 N N . LYS A 1 352 ? -32.996 15.619 27.492 1.00 151.24 352 LYS A N 1
ATOM 2786 C CA . LYS A 1 352 ? -33.446 16.546 28.530 1.00 139.64 352 LYS A CA 1
ATOM 2787 C C . LYS A 1 352 ? -32.365 16.698 29.593 1.00 145.41 352 LYS A C 1
ATOM 2788 O O . LYS A 1 352 ? -31.692 15.729 29.956 1.00 140.92 352 LYS A O 1
ATOM 2794 N N . ASN A 1 353 ? -32.206 17.921 30.086 1.00 160.79 353 ASN A N 1
ATOM 2795 C CA . ASN A 1 353 ? -31.269 18.203 31.169 1.00 141.67 353 ASN A CA 1
ATOM 2796 C C . ASN A 1 353 ? -31.804 17.625 32.482 1.00 108.15 353 ASN A C 1
ATOM 2797 O O . ASN A 1 353 ? -31.028 17.132 33.316 1.00 108.81 353 ASN A O 1
ATOM 2802 N N . TRP A 1 354 ? -33.136 17.665 32.626 1.00 124.10 354 TRP A N 1
ATOM 2803 C CA . TRP A 1 354 ? -33.862 17.081 33.768 1.00 120.33 354 TRP A CA 1
ATOM 2804 C C . TRP A 1 354 ? -33.327 15.703 34.172 1.00 129.73 354 TRP A C 1
ATOM 2805 O O . TRP A 1 354 ? -33.414 15.327 35.341 1.00 141.90 354 TRP A O 1
ATOM 2816 N N . PHE A 1 355 ? -32.797 14.947 33.210 1.00 124.83 355 PHE A N 1
ATOM 2817 C CA . PHE A 1 355 ? -32.088 13.708 33.518 1.00 115.65 355 PHE A CA 1
ATOM 2818 C C . PHE A 1 355 ? -30.595 13.939 33.661 1.00 102.43 355 PHE A C 1
ATOM 2819 O O . PHE A 1 355 ? -30.026 13.632 34.707 1.00 100.75 355 PHE A O 1
ATOM 2827 N N . PHE A 1 356 ? -29.971 14.503 32.628 1.00 89.07 356 PHE A N 1
ATOM 2828 C CA . PHE A 1 356 ? -28.515 14.639 32.607 1.00 83.17 356 PHE A CA 1
ATOM 2829 C C . PHE A 1 356 ? -27.973 15.215 33.909 1.00 89.67 356 PHE A C 1
ATOM 2830 O O . PHE A 1 356 ? -26.904 14.809 34.353 1.00 98.39 356 PHE A O 1
ATOM 2838 N N . GLY A 1 357 ? -28.703 16.141 34.526 1.00 84.13 357 GLY A N 1
ATOM 2839 C CA . GLY A 1 357 ? -28.301 16.684 35.827 1.00 82.85 357 GLY A CA 1
ATOM 2840 C C . GLY A 1 357 ? -28.280 15.632 36.926 1.00 78.47 357 GLY A C 1
ATOM 2841 O O . GLY A 1 357 ? -27.257 15.417 37.605 1.00 82.60 357 GLY A O 1
ATOM 2842 N N . LEU A 1 358 ? -29.419 14.967 37.091 1.00 87.21 358 LEU A N 1
ATOM 2843 C CA . LEU A 1 358 ? -29.564 13.890 38.062 1.00 76.07 358 LEU A CA 1
ATOM 2844 C C . LEU A 1 358 ? -28.528 12.805 37.846 1.00 83.15 358 LEU A C 1
ATOM 2845 O O . LEU A 1 358 ? -27.980 12.257 38.803 1.00 97.06 358 LEU A O 1
ATOM 2850 N N . LEU A 1 359 ? -28.272 12.507 36.576 1.00 77.02 359 LEU A N 1
ATOM 2851 C CA . LEU A 1 359 ? -27.321 11.475 36.190 1.00 93.10 359 LEU A CA 1
ATOM 2852 C C . LEU A 1 359 ? -25.889 11.953 36.406 1.00 82.49 359 LEU A C 1
ATOM 2853 O O . LEU A 1 359 ? -24.999 11.135 36.619 1.00 91.78 359 LEU A O 1
ATOM 2858 N N . VAL A 1 360 ? -25.674 13.268 36.342 1.00 76.51 360 VAL A N 1
ATOM 2859 C CA . VAL A 1 360 ? -24.413 13.861 36.772 1.00 63.80 360 VAL A CA 1
ATOM 2860 C C . VAL A 1 360 ? -24.265 13.701 38.280 1.00 55.96 360 VAL A C 1
ATOM 2861 O O . VAL A 1 360 ? -23.212 13.287 38.752 1.00 74.48 360 VAL A O 1
ATOM 2865 N N . ALA A 1 361 ? -25.310 14.003 39.044 1.00 54.32 361 ALA A N 1
ATOM 2866 C CA . ALA A 1 361 ? -25.254 13.775 40.504 1.00 70.38 361 ALA A CA 1
ATOM 2867 C C . ALA A 1 361 ? -25.088 12.283 40.877 1.00 64.77 361 ALA A C 1
ATOM 2868 O O . ALA A 1 361 ? -24.523 11.932 41.931 1.00 55.89 361 ALA A O 1
ATOM 2870 N N . GLY A 1 362 ? -25.584 11.423 39.988 1.00 74.84 362 GLY A N 1
ATOM 2871 C CA . GLY A 1 362 ? -25.647 9.977 40.181 1.00 71.53 362 GLY A CA 1
ATOM 2872 C C . GLY A 1 362 ? -24.505 9.333 40.928 1.00 72.28 362 GLY A C 1
ATOM 2873 O O . GLY A 1 362 ? -24.710 8.759 41.989 1.00 89.28 362 GLY A O 1
ATOM 2874 N N . GLY A 1 363 ? -23.303 9.426 40.370 1.00 61.67 363 GLY A N 1
ATOM 2875 C CA . GLY A 1 363 ? -22.119 8.808 40.964 1.00 65.35 363 GLY A CA 1
ATOM 2876 C C . GLY A 1 363 ? -21.755 9.365 42.331 1.00 64.73 363 GLY A C 1
ATOM 2877 O O . GLY A 1 363 ? -21.633 8.608 43.309 1.00 69.63 363 GLY A O 1
ATOM 2878 N N . PRO A 1 364 ? -21.567 10.692 42.416 1.00 61.59 364 PRO A N 1
ATOM 2879 C CA . PRO A 1 364 ? -21.285 11.308 43.707 1.00 93.86 364 PRO A CA 1
ATOM 2880 C C . PRO A 1 364 ? -22.262 10.871 44.806 1.00 55.41 364 PRO A C 1
ATOM 2881 O O . PRO A 1 364 ? -21.835 10.535 45.925 1.00 51.54 364 PRO A O 1
ATOM 2885 N N . LEU A 1 365 ? -23.552 10.830 44.475 1.00 64.24 365 LEU A N 1
ATOM 2886 C CA . LEU A 1 365 ? -24.550 10.308 45.412 1.00 67.83 365 LEU A CA 1
ATOM 2887 C C . LEU A 1 365 ? -24.189 8.898 45.884 1.00 67.89 365 LEU A C 1
ATOM 2888 O O . LEU A 1 365 ? -24.213 8.600 47.086 1.00 75.04 365 LEU A O 1
ATOM 2893 N N . ALA A 1 366 ? -23.842 8.036 44.934 1.00 70.77 366 ALA A N 1
ATOM 2894 C CA . ALA A 1 366 ? -23.441 6.679 45.258 1.00 64.46 366 ALA A CA 1
ATOM 2895 C C . ALA A 1 366 ? -22.210 6.669 46.153 1.00 61.94 366 ALA A C 1
ATOM 2896 O O . ALA A 1 366 ? -22.217 6.019 47.186 1.00 65.62 366 ALA A O 1
ATOM 2898 N N . MET A 1 367 ? -21.163 7.397 45.793 1.00 67.80 367 MET A N 1
ATOM 2899 C CA . MET A 1 367 ? -19.979 7.406 46.653 1.00 71.23 367 MET A CA 1
ATOM 2900 C C . MET A 1 367 ? -20.341 7.887 48.069 1.00 76.68 367 MET A C 1
ATOM 2901 O O . MET A 1 367 ? -19.908 7.302 49.098 1.00 71.22 367 MET A O 1
ATOM 2906 N N . ILE A 1 368 ? -21.164 8.932 48.126 1.00 73.16 368 ILE A N 1
ATOM 2907 C CA . ILE A 1 368 ? -21.681 9.413 49.410 1.00 67.65 368 ILE A CA 1
ATOM 2908 C C . ILE A 1 368 ? -22.321 8.250 50.170 1.00 65.60 368 ILE A C 1
ATOM 2909 O O . ILE A 1 368 ? -21.962 7.973 51.330 1.00 80.39 368 ILE A O 1
ATOM 2914 N N . ALA A 1 369 ? -23.249 7.560 49.503 1.00 61.09 369 ALA A N 1
ATOM 2915 C CA . ALA A 1 369 ? -23.901 6.384 50.093 1.00 59.86 369 ALA A CA 1
ATOM 2916 C C . ALA A 1 369 ? -22.894 5.341 50.551 1.00 65.36 369 ALA A C 1
ATOM 2917 O O . ALA A 1 369 ? -23.139 4.642 51.528 1.00 67.34 369 ALA A O 1
ATOM 2919 N N . ILE A 1 370 ? -21.775 5.239 49.837 1.00 70.88 370 ILE A N 1
ATOM 2920 C CA . ILE A 1 370 ? -20.673 4.370 50.229 1.00 63.94 370 ILE A CA 1
ATOM 2921 C C . ILE A 1 370 ? -20.117 4.822 51.572 1.00 63.48 370 ILE A C 1
ATOM 2922 O O . ILE A 1 370 ? -20.180 4.084 52.588 1.00 69.29 370 ILE A O 1
ATOM 2927 N N . GLU A 1 371 ? -19.586 6.043 51.596 1.00 57.51 371 GLU A N 1
ATOM 2928 C CA . GLU A 1 371 ? -19.002 6.536 52.853 1.00 60.70 371 GLU A CA 1
ATOM 2929 C C . GLU A 1 371 ? -20.007 6.342 54.015 1.00 60.74 371 GLU A C 1
ATOM 2930 O O . GLU A 1 371 ? -19.684 5.746 55.080 1.00 71.92 371 GLU A O 1
ATOM 2936 N N . ALA A 1 372 ? -21.234 6.811 53.776 1.00 55.46 372 ALA A N 1
ATOM 2937 C CA . ALA A 1 372 ? -22.321 6.679 54.742 1.00 52.91 372 ALA A CA 1
ATOM 2938 C C . ALA A 1 372 ? -22.467 5.247 55.222 1.00 59.37 372 ALA A C 1
ATOM 2939 O O . ALA A 1 372 ? -22.367 4.962 56.418 1.00 69.65 372 ALA A O 1
ATOM 2941 N N . GLY A 1 373 ? -22.708 4.346 54.279 1.00 58.53 373 GLY A N 1
ATOM 2942 C CA . GLY A 1 373 ? -22.872 2.935 54.597 1.00 59.57 373 GLY A CA 1
ATOM 2943 C C . GLY A 1 373 ? -21.730 2.431 55.455 1.00 64.67 373 GLY A C 1
ATOM 2944 O O . GLY A 1 373 ? -21.961 1.802 56.508 1.00 62.18 373 GLY A O 1
ATOM 2945 N N . TRP A 1 374 ? -20.495 2.722 55.026 1.00 65.57 374 TRP A N 1
ATOM 2946 C CA . TRP A 1 374 ? -19.327 2.262 55.801 1.00 64.66 374 TRP A CA 1
ATOM 2947 C C . TRP A 1 374 ? -19.342 2.790 57.219 1.00 74.13 374 TRP A C 1
ATOM 2948 O O . TRP A 1 374 ? -19.102 2.027 58.179 1.00 64.01 374 TRP A O 1
ATOM 2959 N N . TYR A 1 375 ? -19.635 4.088 57.346 1.00 73.97 375 TYR A N 1
ATOM 2960 C CA . TYR A 1 375 ? -19.836 4.673 58.676 1.00 71.95 375 TYR A CA 1
ATOM 2961 C C . TYR A 1 375 ? -20.877 3.849 59.446 1.00 68.49 375 TYR A C 1
ATOM 2962 O O . TYR A 1 375 ? -20.639 3.465 60.586 1.00 98.35 375 TYR A O 1
ATOM 2971 N N . LEU A 1 376 ? -22.009 3.552 58.812 1.00 50.27 376 LEU A N 1
ATOM 2972 C CA . LEU A 1 376 ? -23.070 2.797 59.482 1.00 68.66 376 LEU A CA 1
ATOM 2973 C C . LEU A 1 376 ? -22.586 1.448 59.977 1.00 75.77 376 LEU A C 1
ATOM 2974 O O . LEU A 1 376 ? -22.685 1.139 61.164 1.00 80.59 376 LEU A O 1
ATOM 2979 N N . ALA A 1 377 ? -22.073 0.641 59.058 1.00 54.10 377 ALA A N 1
ATOM 2980 C CA . ALA A 1 377 ? -21.655 -0.719 59.403 1.00 71.31 377 ALA A CA 1
ATOM 2981 C C . ALA A 1 377 ? -20.469 -0.756 60.369 1.00 76.13 377 ALA A C 1
ATOM 2982 O O . ALA A 1 377 ? -20.365 -1.673 61.182 1.00 93.37 377 ALA A O 1
ATOM 2984 N N . GLU A 1 378 ? -19.583 0.236 60.283 1.00 56.95 378 GLU A N 1
ATOM 2985 C CA . GLU A 1 378 ? -18.399 0.265 61.144 1.00 46.57 378 GLU A CA 1
ATOM 2986 C C . GLU A 1 378 ? -18.630 0.903 62.515 1.00 70.49 378 GLU A C 1
ATOM 2987 O O . GLU A 1 378 ? -17.949 0.558 63.473 1.00 120.48 378 GLU A O 1
ATOM 2993 N N . VAL A 1 379 ? -19.553 1.856 62.604 1.00 68.60 379 VAL A N 1
ATOM 2994 C CA . VAL A 1 379 ? -19.783 2.577 63.859 1.00 53.06 379 VAL A CA 1
ATOM 2995 C C . VAL A 1 379 ? -20.757 1.830 64.749 1.00 66.70 379 VAL A C 1
ATOM 2996 O O . VAL A 1 379 ? -20.718 1.984 65.964 1.00 92.53 379 VAL A O 1
ATOM 3000 N N . GLY A 1 380 ? -21.595 0.982 64.165 1.00 62.94 380 GLY A N 1
ATOM 3001 C CA . GLY A 1 380 ? -22.358 0.021 64.961 1.00 79.26 380 GLY A CA 1
ATOM 3002 C C . GLY A 1 380 ? -21.460 -1.024 65.626 1.00 75.60 380 GLY A C 1
ATOM 3003 O O . GLY A 1 380 ? -21.942 -1.958 66.292 1.00 57.30 380 GLY A O 1
ATOM 3004 N N . ARG A 1 381 ? -20.148 -0.832 65.473 1.00 87.85 381 ARG A N 1
ATOM 3005 C CA . ARG A 1 381 ? -19.137 -1.827 65.787 1.00 83.99 381 ARG A CA 1
ATOM 3006 C C . ARG A 1 381 ? -18.235 -1.468 66.982 1.00 98.30 381 ARG A C 1
ATOM 3007 O O . ARG A 1 381 ? -17.594 -2.350 67.553 1.00 107.19 381 ARG A O 1
ATOM 3015 N N . GLN A 1 382 ? -18.192 -0.193 67.372 1.00 76.53 382 GLN A N 1
ATOM 3016 C CA . GLN A 1 382 ? -17.166 0.292 68.310 1.00 89.00 382 GLN A CA 1
ATOM 3017 C C . GLN A 1 382 ? -17.192 -0.380 69.686 1.00 75.52 382 GLN A C 1
ATOM 3018 O O . GLN A 1 382 ? -16.135 -0.673 70.255 1.00 97.94 382 GLN A O 1
ATOM 3024 N N . PRO A 1 383 ? -18.396 -0.626 70.223 1.00 87.35 383 PRO A N 1
ATOM 3025 C CA . PRO A 1 383 ? -18.511 -1.205 71.557 1.00 107.31 383 PRO A CA 1
ATOM 3026 C C . PRO A 1 383 ? -18.586 -2.741 71.638 1.00 135.77 383 PRO A C 1
ATOM 3027 O O . PRO A 1 383 ? -18.875 -3.261 72.718 1.00 156.74 383 PRO A O 1
ATOM 3031 N N . TRP A 1 384 ? -18.348 -3.468 70.542 1.00 131.23 384 TRP A N 1
ATOM 3032 C CA . TRP A 1 384 ? -18.181 -4.934 70.633 1.00 132.62 384 TRP A CA 1
ATOM 3033 C C . TRP A 1 384 ? -16.711 -5.326 70.679 1.00 178.19 384 TRP A C 1
ATOM 3034 O O . TRP A 1 384 ? -16.344 -6.255 71.402 1.00 189.00 384 TRP A O 1
ATOM 3045 N N . ILE A 1 385 ? -15.876 -4.640 69.897 1.00 162.34 385 ILE A N 1
ATOM 3046 C CA . ILE A 1 385 ? -14.435 -4.898 69.910 1.00 169.34 385 ILE A CA 1
ATOM 3047 C C . ILE A 1 385 ? -13.906 -4.894 71.348 1.00 176.59 385 ILE A C 1
ATOM 3048 O O . ILE A 1 385 ? -13.053 -5.701 71.688 1.00 169.23 385 ILE A O 1
ATOM 3053 N N . LEU A 1 386 ? -14.452 -4.030 72.199 1.00 161.85 386 LEU A N 1
ATOM 3054 C CA . LEU A 1 386 ? -14.052 -3.992 73.606 1.00 144.77 386 LEU A CA 1
ATOM 3055 C C . LEU A 1 386 ? -14.448 -5.203 74.480 1.00 168.91 386 LEU A C 1
ATOM 3056 O O . LEU A 1 386 ? -14.134 -5.206 75.672 1.00 192.80 386 LEU A O 1
ATOM 3061 N N . ARG A 1 387 ? -15.104 -6.224 73.911 1.00 181.13 387 ARG A N 1
ATOM 3062 C CA . ARG A 1 387 ? -15.576 -7.399 74.682 1.00 176.59 387 ARG A CA 1
ATOM 3063 C C . ARG A 1 387 ? -15.006 -8.747 74.186 1.00 176.02 387 ARG A C 1
ATOM 3064 O O . ARG A 1 387 ? -13.993 -9.218 74.709 1.00 151.42 387 ARG A O 1
ATOM 3072 N N . GLY A 1 388 ? -15.650 -9.366 73.194 1.00 168.96 388 GLY A N 1
ATOM 3073 C CA . GLY A 1 388 ? -15.241 -10.686 72.709 1.00 144.16 388 GLY A CA 1
ATOM 3074 C C . GLY A 1 388 ? -13.864 -10.660 72.082 1.00 112.99 388 GLY A C 1
ATOM 3075 O O . GLY A 1 388 ? -13.203 -11.693 71.975 1.00 89.01 388 GLY A O 1
ATOM 3076 N N . TYR A 1 389 ? -13.454 -9.468 71.650 1.00 128.14 389 TYR A N 1
ATOM 3077 C CA . TYR A 1 389 ? -12.094 -9.209 71.191 1.00 147.68 389 TYR A CA 1
ATOM 3078 C C . TYR A 1 389 ? -11.266 -8.601 72.326 1.00 141.52 389 TYR A C 1
ATOM 3079 O O . TYR A 1 389 ? -10.808 -9.330 73.206 1.00 147.86 389 TYR A O 1
ATOM 3088 N N . MET A 1 390 ? -11.092 -7.279 72.316 1.00 121.29 390 MET A N 1
ATOM 3089 C CA . MET A 1 390 ? -10.280 -6.588 73.316 1.00 170.52 390 MET A CA 1
ATOM 3090 C C . MET A 1 390 ? -10.632 -5.097 73.411 1.00 175.65 390 MET A C 1
ATOM 3091 O O . MET A 1 390 ? -10.987 -4.466 72.412 1.00 164.86 390 MET A O 1
ATOM 3096 N N . LYS A 1 391 ? -10.526 -4.548 74.622 1.00 209.12 391 LYS A N 1
ATOM 3097 C CA . LYS A 1 391 ? -10.937 -3.166 74.919 1.00 200.10 391 LYS A CA 1
ATOM 3098 C C . LYS A 1 391 ? -10.425 -2.149 73.886 1.00 182.12 391 LYS A C 1
ATOM 3099 O O . LYS A 1 391 ? -9.225 -1.897 73.802 1.00 172.06 391 LYS A O 1
ATOM 3105 N N . THR A 1 392 ? -11.337 -1.590 73.089 1.00 185.05 392 THR A N 1
ATOM 3106 C CA . THR A 1 392 ? -11.003 -0.494 72.183 1.00 164.02 392 THR A CA 1
ATOM 3107 C C . THR A 1 392 ? -10.243 0.586 72.948 1.00 171.09 392 THR A C 1
ATOM 3108 O O . THR A 1 392 ? -9.201 1.062 72.495 1.00 135.91 392 THR A O 1
ATOM 3112 N N . ALA A 1 393 ? -10.763 0.941 74.123 1.00 178.99 393 ALA A N 1
ATOM 3113 C CA . ALA A 1 393 ? -10.114 1.902 75.019 1.00 190.32 393 ALA A CA 1
ATOM 3114 C C . ALA A 1 393 ? -8.651 1.542 75.285 1.00 186.46 393 ALA A C 1
ATOM 3115 O O . ALA A 1 393 ? -7.802 2.427 75.400 1.00 190.96 393 ALA A O 1
ATOM 3117 N N . GLU A 1 394 ? -8.368 0.245 75.387 1.00 188.61 394 GLU A N 1
ATOM 3118 C CA . GLU A 1 394 ? -7.001 -0.253 75.533 1.00 197.34 394 GLU A CA 1
ATOM 3119 C C . GLU A 1 394 ? -6.489 -0.845 74.211 1.00 186.42 394 GLU A C 1
ATOM 3120 O O . GLU A 1 394 ? -5.885 -1.919 74.191 1.00 163.22 394 GLU A O 1
ATOM 3126 N N . GLY A 1 395 ? -6.747 -0.142 73.108 1.00 163.09 395 GLY A N 1
ATOM 3127 C CA . GLY A 1 395 ? -6.218 -0.519 71.797 1.00 118.21 395 GLY A CA 1
ATOM 3128 C C . GLY A 1 395 ? -5.202 0.456 71.218 1.00 133.84 395 GLY A C 1
ATOM 3129 O O . GLY A 1 395 ? -4.390 0.067 70.387 1.00 125.19 395 GLY A O 1
ATOM 3130 N N . ALA A 1 396 ? -5.238 1.715 71.661 1.00 143.12 396 AL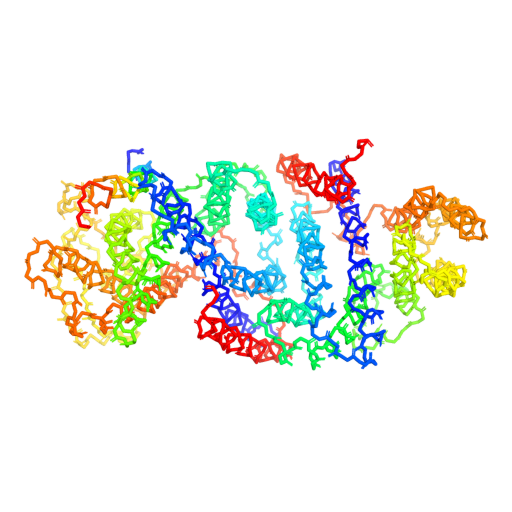A A N 1
ATOM 3131 C CA . ALA A 1 396 ? -4.367 2.775 71.135 1.00 114.40 396 ALA A CA 1
ATOM 3132 C C . ALA A 1 396 ? -3.055 2.904 71.924 1.00 133.12 396 ALA A C 1
ATOM 3133 O O . ALA A 1 396 ? -2.786 2.088 72.800 1.00 147.49 396 ALA A O 1
ATOM 3135 N N . THR A 1 397 ? -2.248 3.925 71.619 1.00 124.36 397 THR A N 1
ATOM 3136 C CA . THR A 1 397 ? -0.904 4.073 72.215 1.00 154.93 397 THR A CA 1
ATOM 3137 C C . THR A 1 397 ? -0.657 5.394 72.969 1.00 168.93 397 THR A C 1
ATOM 3138 O O . THR A 1 397 ? -0.752 5.426 74.197 1.00 179.18 397 THR A O 1
ATOM 3142 N N . THR A 1 398 ? -0.327 6.465 72.238 1.00 183.06 398 THR A N 1
ATOM 3143 C CA . THR A 1 398 ? 0.041 7.764 72.834 1.00 168.37 398 THR A CA 1
ATOM 3144 C C . THR A 1 398 ? -0.713 8.919 72.164 1.00 151.28 398 THR A C 1
ATOM 3145 O O . THR A 1 398 ? -1.277 8.746 71.088 1.00 142.40 398 THR A O 1
ATOM 3149 N N . SER A 1 399 ? -0.703 10.096 72.793 1.00 155.49 399 SER A N 1
ATOM 3150 C CA . SER A 1 399 ? -1.535 11.233 72.358 1.00 154.96 399 SER A CA 1
ATOM 3151 C C . SER A 1 399 ? -0.790 12.277 71.513 1.00 153.68 399 SER A C 1
ATOM 3152 O O . SER A 1 399 ? -1.119 12.484 70.335 1.00 149.81 399 SER A O 1
ATOM 3155 N N . ALA A 1 400 ? 0.217 12.915 72.115 1.00 148.26 400 ALA A N 1
ATOM 3156 C CA . ALA A 1 400 ? 0.880 14.104 71.542 1.00 155.55 400 ALA A CA 1
ATOM 3157 C C . ALA A 1 400 ? 1.623 13.873 70.216 1.00 160.70 400 ALA A C 1
ATOM 3158 O O . ALA A 1 400 ? 2.148 14.824 69.626 1.00 151.82 400 ALA A O 1
ATOM 3160 N N . HIS A 1 401 ? 1.682 12.620 69.769 1.00 149.65 401 HIS A N 1
ATOM 3161 C CA . HIS A 1 401 ? 2.115 12.291 68.416 1.00 127.69 401 HIS A CA 1
ATOM 3162 C C . HIS A 1 401 ? 0.914 12.231 67.476 1.00 136.08 401 HIS A C 1
ATOM 3163 O O . HIS A 1 401 ? 0.914 12.840 66.395 1.00 123.21 401 HIS A O 1
ATOM 3170 N N . VAL A 1 402 ? -0.119 11.510 67.907 1.00 146.00 402 VAL A N 1
ATOM 3171 C CA . VAL A 1 402 ? -1.277 11.256 67.060 1.00 137.95 402 VAL A CA 1
ATOM 3172 C C . VAL A 1 402 ? -1.931 12.565 66.637 1.00 115.57 402 VAL A C 1
ATOM 3173 O O . VAL A 1 402 ? -2.156 12.778 65.453 1.00 84.43 402 VAL A O 1
ATOM 3177 N N . ASP A 1 403 ? -2.206 13.447 67.597 1.00 122.23 403 ASP A N 1
ATOM 3178 C CA . ASP A 1 403 ? -2.902 14.707 67.301 1.00 121.97 403 ASP A CA 1
ATOM 3179 C C . ASP A 1 403 ? -2.295 15.458 66.107 1.00 106.75 403 ASP A C 1
ATOM 3180 O O . ASP A 1 403 ? -3.022 16.044 65.308 1.00 109.84 403 ASP A O 1
ATOM 3185 N N . THR A 1 404 ? -0.969 15.418 65.989 1.00 127.29 404 THR A N 1
ATOM 3186 C CA . THR A 1 404 ? -0.246 16.136 64.938 1.00 127.64 404 THR A CA 1
ATOM 3187 C C . THR A 1 404 ? -0.183 15.335 63.633 1.00 90.59 404 THR A C 1
ATOM 3188 O O . THR A 1 404 ? -0.514 15.848 62.545 1.00 94.19 404 THR A O 1
ATOM 3192 N N . MET A 1 405 ? 0.240 14.077 63.750 1.00 88.58 405 MET A N 1
ATOM 3193 C CA . MET A 1 405 ? 0.309 13.185 62.592 1.00 88.58 405 MET A CA 1
ATOM 3194 C C . MET A 1 405 ? -1.047 13.129 61.886 1.00 88.01 405 MET A C 1
ATOM 3195 O O . MET A 1 405 ? -1.122 13.066 60.655 1.00 89.71 405 MET A O 1
ATOM 3200 N N . LEU A 1 406 ? -2.110 13.173 62.683 1.00 79.22 406 LEU A N 1
ATOM 3201 C CA . LEU A 1 406 ? -3.474 13.264 62.184 1.00 77.52 406 LEU A CA 1
ATOM 3202 C C . LEU A 1 406 ? -3.665 14.433 61.244 1.00 81.48 406 LEU A C 1
ATOM 3203 O O . LEU A 1 406 ? -4.286 14.292 60.193 1.00 90.72 406 LEU A O 1
ATOM 3208 N N . VAL A 1 407 ? -3.153 15.593 61.642 1.00 96.19 407 VAL A N 1
ATOM 3209 C CA . VAL A 1 407 ? -3.286 16.809 60.844 1.00 92.13 407 VAL A CA 1
ATOM 3210 C C . VAL A 1 407 ? -2.348 16.766 59.634 1.00 96.64 407 VAL A C 1
ATOM 3211 O O . VAL A 1 407 ? -2.746 17.132 58.521 1.00 89.22 407 VAL A O 1
ATOM 3215 N N . LEU A 1 408 ? -1.110 16.322 59.847 1.00 85.79 408 LEU A N 1
ATOM 3216 C CA . LEU A 1 408 ? -0.200 16.083 58.726 1.00 70.88 408 LEU A CA 1
ATOM 3217 C C . LEU A 1 408 ? -0.915 15.263 57.656 1.00 91.73 408 LEU A C 1
ATOM 3218 O O . LEU A 1 408 ? -1.039 15.679 56.494 1.00 95.30 408 LEU A O 1
ATOM 3223 N N . PHE A 1 409 ? -1.395 14.095 58.064 1.00 79.58 409 PHE A N 1
ATOM 3224 C CA . PHE A 1 409 ? -2.119 13.232 57.154 1.00 79.18 409 PHE A CA 1
ATOM 3225 C C . PHE A 1 409 ? -3.331 13.941 56.576 1.00 81.01 409 PHE A C 1
ATOM 3226 O O . PHE A 1 409 ? -3.573 13.856 55.379 1.00 88.24 409 PHE A O 1
ATOM 3234 N N . CYS A 1 410 ? -4.078 14.644 57.424 1.00 78.01 410 CYS A N 1
ATOM 3235 C CA . CYS A 1 410 ? -5.228 15.426 56.977 1.00 70.32 410 CYS A CA 1
ATOM 3236 C C . CYS A 1 410 ? -4.823 16.264 55.758 1.00 62.82 410 CYS A C 1
ATOM 3237 O O . CYS A 1 410 ? -5.328 16.056 54.642 1.00 78.93 410 CYS A O 1
ATOM 3240 N N . LEU A 1 411 ? -3.873 17.169 55.959 1.00 66.17 411 LEU A N 1
ATOM 3241 C CA . LEU A 1 411 ? -3.282 17.905 54.848 1.00 78.89 411 LEU A CA 1
ATOM 3242 C C . LEU A 1 411 ? -2.955 16.974 53.668 1.00 81.50 411 LEU A C 1
ATOM 3243 O O . LEU A 1 411 ? -3.499 17.131 52.564 1.00 75.58 411 LEU A O 1
ATOM 3248 N N . LEU A 1 412 ? -2.077 16.002 53.911 1.00 80.26 412 LEU A N 1
ATOM 3249 C CA . LEU A 1 412 ? -1.597 15.127 52.842 1.00 58.76 412 LEU A CA 1
ATOM 3250 C C . LEU A 1 412 ? -2.743 14.664 51.957 1.00 59.19 412 LEU A C 1
ATOM 3251 O O . LEU A 1 412 ? -2.754 14.885 50.739 1.00 77.11 412 LEU A O 1
ATOM 3256 N N . TYR A 1 413 ? -3.726 14.047 52.591 1.00 50.34 413 TYR A N 1
ATOM 3257 C CA . TYR A 1 413 ? -4.866 13.519 51.878 1.00 59.66 413 TYR A CA 1
ATOM 3258 C C . TYR A 1 413 ? -5.611 14.635 51.189 1.00 65.31 413 TYR A C 1
ATOM 3259 O O . TYR A 1 413 ? -5.976 14.502 50.014 1.00 69.55 413 TYR A O 1
ATOM 3268 N N . ILE A 1 414 ? -5.824 15.741 51.901 1.00 68.70 414 ILE A N 1
ATOM 3269 C CA . ILE A 1 414 ? -6.476 16.897 51.281 1.00 70.27 414 ILE A CA 1
ATOM 3270 C C . ILE A 1 414 ? -5.820 17.181 49.937 1.00 73.20 414 ILE A C 1
ATOM 3271 O O . ILE A 1 414 ? -6.495 17.255 48.910 1.00 96.53 414 ILE A O 1
ATOM 3276 N N . VAL A 1 415 ? -4.499 17.315 49.952 1.00 71.01 415 VAL A N 1
ATOM 3277 C CA . VAL A 1 415 ? -3.752 17.524 48.716 1.00 78.44 415 VAL A CA 1
ATOM 3278 C C . VAL A 1 415 ? -4.034 16.396 47.716 1.00 82.27 415 VAL A C 1
ATOM 3279 O O . VAL A 1 415 ? -4.432 16.653 46.558 1.00 72.02 415 VAL A O 1
ATOM 3283 N N . LEU A 1 416 ? -3.847 15.154 48.170 1.00 91.65 416 LEU A N 1
ATOM 3284 C CA . LEU A 1 416 ? -4.054 13.998 47.292 1.00 75.96 416 LEU A CA 1
ATOM 3285 C C . LEU A 1 416 ? -5.348 14.138 46.513 1.00 74.09 416 LEU A C 1
ATOM 3286 O O . LEU A 1 416 ? -5.345 14.193 45.267 1.00 75.83 416 LEU A O 1
ATOM 3291 N N . VAL A 1 417 ? -6.444 14.231 47.265 1.00 70.57 417 VAL A N 1
ATOM 3292 C CA . VAL A 1 417 ? -7.795 14.211 46.693 1.00 82.20 417 VAL A CA 1
ATOM 3293 C C . VAL A 1 417 ? -7.947 15.270 45.606 1.00 91.81 417 VAL A C 1
ATOM 3294 O O . VAL A 1 417 ? -8.324 14.983 44.453 1.00 97.79 417 VAL A O 1
ATOM 3298 N N . ILE A 1 418 ? -7.623 16.494 46.000 1.00 89.12 418 ILE A N 1
ATOM 3299 C CA . ILE A 1 418 ? -7.699 17.648 45.126 1.00 81.19 418 ILE A CA 1
ATOM 3300 C C . ILE A 1 418 ? -6.884 17.388 43.864 1.00 94.41 418 ILE A C 1
ATOM 3301 O O . ILE A 1 418 ? -7.427 17.383 42.747 1.00 87.76 418 ILE A O 1
ATOM 3306 N N . ALA A 1 419 ? -5.585 17.150 44.050 1.00 77.75 419 ALA A N 1
ATOM 3307 C CA . ALA A 1 419 ? -4.682 16.982 42.913 1.00 76.56 419 ALA A CA 1
ATOM 3308 C C . ALA A 1 419 ? -5.207 15.917 41.950 1.00 76.64 419 ALA A C 1
ATOM 3309 O O . ALA A 1 419 ? -5.345 16.147 40.719 1.00 91.78 419 ALA A O 1
ATOM 3311 N N . SER A 1 420 ? -5.511 14.756 42.526 1.00 69.31 420 SER A N 1
ATOM 3312 C CA . SER A 1 420 ? -6.081 13.658 41.763 1.00 83.99 420 SER A CA 1
ATOM 3313 C C . SER A 1 420 ? -7.292 14.133 40.975 1.00 92.89 420 SER A C 1
ATOM 3314 O O . SER A 1 420 ? -7.325 13.997 39.750 1.00 89.58 420 SER A O 1
ATOM 3317 N N . ALA A 1 421 ? -8.270 14.718 41.662 1.00 85.59 421 ALA A N 1
ATOM 3318 C CA . ALA A 1 421 ? -9.440 15.243 40.956 1.00 59.51 421 ALA A CA 1
ATOM 3319 C C . ALA A 1 421 ? -9.007 16.110 39.776 1.00 72.03 421 ALA A C 1
ATOM 3320 O O . ALA A 1 421 ? -9.430 15.883 38.636 1.00 85.52 421 ALA A O 1
ATOM 3322 N N . THR A 1 422 ? -8.134 17.077 40.052 1.00 74.64 422 THR A N 1
ATOM 3323 C CA . THR A 1 422 ? -7.653 18.007 39.017 1.00 85.02 422 THR A CA 1
ATOM 3324 C C . THR A 1 422 ? -7.071 17.288 37.794 1.00 99.83 422 THR A C 1
ATOM 3325 O O . THR A 1 422 ? -7.575 17.445 36.664 1.00 86.01 422 THR A O 1
ATOM 3329 N N . VAL A 1 423 ? -6.022 16.495 38.017 1.00 88.80 423 VAL A N 1
ATOM 3330 C CA . VAL A 1 423 ? -5.380 15.787 36.897 1.00 81.66 423 VAL A CA 1
ATOM 3331 C C . VAL A 1 423 ? -6.421 14.943 36.161 1.00 93.31 423 VAL A C 1
ATOM 3332 O O . VAL A 1 423 ? -6.515 14.960 34.918 1.00 104.13 423 VAL A O 1
ATOM 3336 N N . LEU A 1 424 ? -7.219 14.237 36.961 1.00 101.91 424 LEU A N 1
ATOM 3337 C CA . LEU A 1 424 ? -8.233 13.309 36.466 1.00 104.95 424 LEU A CA 1
ATOM 3338 C C . LEU A 1 424 ? -9.359 14.007 35.690 1.00 106.55 424 LEU A C 1
ATOM 3339 O O . LEU A 1 424 ? -10.075 13.362 34.927 1.00 111.23 424 LEU A O 1
ATOM 3344 N N . ILE A 1 425 ? -9.532 15.311 35.894 1.00 96.02 425 ILE A N 1
ATOM 3345 C CA . ILE A 1 425 ? -10.413 16.108 35.031 1.00 90.25 425 ILE A CA 1
ATOM 3346 C C . ILE A 1 425 ? -9.648 16.562 33.781 1.00 93.24 425 ILE A C 1
ATOM 3347 O O . ILE A 1 425 ? -10.098 16.365 32.627 1.00 96.12 425 ILE A O 1
ATOM 3352 N N . ARG A 1 426 ? -8.480 17.157 34.026 1.00 89.21 426 ARG A N 1
ATOM 3353 C CA . ARG A 1 426 ? -7.589 17.604 32.950 1.00 105.69 426 ARG A CA 1
ATOM 3354 C C . ARG A 1 426 ? -7.489 16.565 31.838 1.00 112.61 426 ARG A C 1
ATOM 3355 O O . ARG A 1 426 ? -7.726 16.876 30.662 1.00 111.72 426 ARG A O 1
ATOM 3363 N N . MET A 1 427 ? -7.152 15.330 32.211 1.00 115.41 427 MET A N 1
ATOM 3364 C CA . MET A 1 427 ? -7.113 14.243 31.229 1.00 101.21 427 MET A CA 1
ATOM 3365 C C . MET A 1 427 ? -8.397 14.220 30.398 1.00 126.21 427 MET A C 1
ATOM 3366 O O . MET A 1 427 ? -8.334 14.324 29.174 1.00 145.60 427 MET A O 1
ATOM 3371 N N . PHE A 1 428 ? -9.557 14.109 31.055 1.00 131.12 428 PHE A N 1
ATOM 3372 C CA . PHE A 1 428 ? -10.834 13.972 30.329 1.00 134.15 428 PHE A CA 1
ATOM 3373 C C . PHE A 1 428 ? -11.075 15.175 29.426 1.00 113.56 428 PHE A C 1
ATOM 3374 O O . PHE A 1 428 ? -11.628 15.028 28.331 1.00 105.13 428 PHE A O 1
ATOM 3382 N N . ARG A 1 429 ? -10.653 16.357 29.877 1.00 107.77 429 ARG A N 1
ATOM 3383 C CA . ARG A 1 429 ? -10.798 17.556 29.044 1.00 132.24 429 ARG A CA 1
ATOM 3384 C C . ARG A 1 429 ? -9.792 17.592 27.886 1.00 135.13 429 ARG A C 1
ATOM 3385 O O . ARG A 1 429 ? -10.048 18.248 26.879 1.00 114.67 429 ARG A O 1
ATOM 3393 N N . ARG A 1 430 ? -8.662 16.892 28.021 1.00 123.33 430 ARG A N 1
ATOM 3394 C CA . ARG A 1 430 ? -7.740 16.686 26.884 1.00 121.36 430 ARG A CA 1
ATOM 3395 C C . ARG A 1 430 ? -8.308 15.778 25.781 1.00 127.13 430 ARG A C 1
ATOM 3396 O O . ARG A 1 430 ? -7.820 15.798 24.652 1.00 122.66 430 ARG A O 1
ATOM 3404 N N . ASN A 1 431 ? -9.312 14.973 26.127 1.00 147.38 431 ASN A N 1
ATOM 3405 C CA . ASN A 1 431 ? -9.976 14.047 25.198 1.00 135.42 431 ASN A CA 1
ATOM 3406 C C . ASN A 1 431 ? -9.038 13.073 24.454 1.00 169.11 431 ASN A C 1
ATOM 3407 O O . ASN A 1 431 ? -8.979 13.089 23.223 1.00 171.46 431 ASN A O 1
ATOM 3412 N N . PRO A 1 432 ? -8.294 12.231 25.202 1.00 159.45 432 PRO A N 1
ATOM 3413 C CA . PRO A 1 432 ? -7.594 11.099 24.584 1.00 187.74 432 PRO A CA 1
ATOM 3414 C C . PRO A 1 432 ? -8.459 9.826 24.525 1.00 170.25 432 PRO A C 1
ATOM 3415 O O . PRO A 1 432 ? -9.652 9.835 24.846 1.00 163.70 432 PRO A O 1
ATOM 3419 N N . MET B 2 1 ? 8.426 -23.979 66.866 1.00 165.54 1 MET B N 1
ATOM 3420 C CA . MET B 2 1 ? 8.812 -22.612 66.389 1.00 160.32 1 MET B CA 1
ATOM 3421 C C . MET B 2 1 ? 9.716 -22.599 65.138 1.00 173.68 1 MET B C 1
ATOM 3422 O O . MET B 2 1 ? 10.219 -21.540 64.756 1.00 172.36 1 MET B O 1
ATOM 3427 N N . THR B 2 2 ? 9.901 -23.750 64.487 1.00 178.55 2 THR B N 1
ATOM 3428 C CA . THR B 2 2 ? 10.705 -23.830 63.258 1.00 172.40 2 THR B CA 1
ATOM 3429 C C . THR B 2 2 ? 10.052 -23.000 62.162 1.00 157.70 2 THR B C 1
ATOM 3430 O O . THR B 2 2 ? 10.690 -22.140 61.540 1.00 144.14 2 THR B O 1
ATOM 3434 N N . LEU B 2 3 ? 8.762 -23.248 61.965 1.00 163.50 3 LEU B N 1
ATOM 3435 C CA . LEU B 2 3 ? 7.955 -22.499 61.014 1.00 147.53 3 LEU B CA 1
ATOM 3436 C C . LEU B 2 3 ? 8.092 -21.000 61.264 1.00 151.62 3 LEU B C 1
ATOM 3437 O O . LEU B 2 3 ? 8.131 -20.210 60.322 1.00 161.60 3 LEU B O 1
ATOM 3442 N N . GLU B 2 4 ? 8.182 -20.619 62.537 1.00 159.29 4 GLU B N 1
ATOM 3443 C CA . GLU B 2 4 ? 8.345 -19.218 62.912 1.00 154.23 4 GLU B CA 1
ATOM 3444 C C . GLU B 2 4 ? 9.718 -18.659 62.513 1.00 141.98 4 GLU B C 1
ATOM 3445 O O . GLU B 2 4 ? 9.828 -17.474 62.207 1.00 120.85 4 GLU B O 1
ATOM 3451 N N . VAL B 2 5 ? 10.749 -19.506 62.492 1.00 148.85 5 VAL B N 1
ATOM 3452 C CA . VAL B 2 5 ? 12.079 -19.091 62.017 1.00 146.63 5 VAL B CA 1
ATOM 3453 C C . VAL B 2 5 ? 12.124 -19.067 60.487 1.00 154.12 5 VAL B C 1
ATOM 3454 O O . VAL B 2 5 ? 12.753 -18.189 59.885 1.00 149.95 5 VAL B O 1
ATOM 3458 N N . ILE B 2 6 ? 11.451 -20.030 59.863 1.00 168.66 6 ILE B N 1
ATOM 3459 C CA . ILE B 2 6 ? 11.354 -20.075 58.405 1.00 154.29 6 ILE B CA 1
ATOM 3460 C C . ILE B 2 6 ? 10.598 -18.849 57.895 1.00 135.20 6 ILE B C 1
ATOM 3461 O O . ILE B 2 6 ? 11.004 -18.223 56.917 1.00 112.30 6 ILE B O 1
ATOM 3466 N N . GLY B 2 7 ? 9.500 -18.513 58.566 1.00 149.26 7 GLY B N 1
ATOM 3467 C CA . GLY B 2 7 ? 8.713 -17.336 58.224 1.00 126.62 7 GLY B CA 1
ATOM 3468 C C . GLY B 2 7 ? 9.578 -16.096 58.130 1.00 132.98 7 GLY B C 1
ATOM 3469 O O . GLY B 2 7 ? 9.675 -15.481 57.067 1.00 135.36 7 GLY B O 1
ATOM 3470 N N . ILE B 2 8 ? 10.222 -15.743 59.241 1.00 129.30 8 ILE B N 1
ATOM 3471 C CA . ILE B 2 8 ? 11.127 -14.589 59.277 1.00 142.24 8 ILE B CA 1
ATOM 3472 C C . ILE B 2 8 ? 12.274 -14.766 58.274 1.00 147.47 8 ILE B C 1
ATOM 3473 O O . ILE B 2 8 ? 12.679 -13.800 57.613 1.00 155.89 8 ILE B O 1
ATOM 3478 N N . SER B 2 9 ? 12.774 -15.996 58.141 1.00 129.56 9 SER B N 1
ATOM 3479 C CA . SER B 2 9 ? 13.791 -16.293 57.133 1.00 146.10 9 SER B CA 1
ATOM 3480 C C . SER B 2 9 ? 13.344 -15.839 55.741 1.00 152.38 9 SER B C 1
ATOM 3481 O O . SER B 2 9 ? 14.105 -15.181 55.035 1.00 173.35 9 SER B O 1
ATOM 3484 N N . VAL B 2 10 ? 12.110 -16.172 55.362 1.00 150.42 10 VAL B N 1
ATOM 3485 C CA . VAL B 2 10 ? 11.574 -15.806 54.039 1.00 148.90 10 VAL B CA 1
ATOM 3486 C C . VAL B 2 10 ? 11.213 -14.328 53.948 1.00 126.85 10 VAL B C 1
ATOM 3487 O O . VAL B 2 10 ? 11.506 -13.664 52.951 1.00 113.21 10 VAL B O 1
ATOM 3491 N N . LEU B 2 11 ? 10.552 -13.827 54.984 1.00 141.35 11 LEU B N 1
ATOM 3492 C CA . LEU B 2 11 ? 10.126 -12.434 55.014 1.00 124.27 11 LEU B CA 1
ATOM 3493 C C . LEU B 2 11 ? 11.330 -11.491 54.950 1.00 141.13 11 LEU B C 1
ATOM 3494 O O . LEU B 2 11 ? 11.263 -10.424 54.325 1.00 162.44 11 LEU B O 1
ATOM 3499 N N . TRP B 2 12 ? 12.436 -11.893 55.574 1.00 150.97 12 TRP B N 1
ATOM 3500 C CA . TRP B 2 12 ? 13.694 -11.166 55.417 1.00 145.77 12 TRP B CA 1
ATOM 3501 C C . TRP B 2 12 ? 14.044 -11.030 53.937 1.00 163.47 12 TRP B C 1
ATOM 3502 O O . TRP B 2 12 ? 14.493 -9.976 53.483 1.00 163.32 12 TRP B O 1
ATOM 3513 N N . LEU B 2 13 ? 13.820 -12.107 53.193 1.00 163.12 13 LEU B N 1
ATOM 3514 C CA . LEU B 2 13 ? 14.070 -12.125 51.759 1.00 159.57 13 LEU B CA 1
ATOM 3515 C C . LEU B 2 13 ? 12.949 -11.439 50.971 1.00 149.85 13 LEU B C 1
ATOM 3516 O O . LEU B 2 13 ? 13.129 -11.122 49.798 1.00 144.04 13 LEU B O 1
ATOM 3521 N N . PHE B 2 14 ? 11.794 -11.227 51.601 1.00 160.64 14 PHE B N 1
ATOM 3522 C CA . PHE B 2 14 ? 10.816 -10.265 51.075 1.00 149.53 14 PHE B CA 1
ATOM 3523 C C . PHE B 2 14 ? 11.344 -8.847 51.212 1.00 127.08 14 PHE B C 1
ATOM 3524 O O . PHE B 2 14 ? 11.192 -8.042 50.300 1.00 122.17 14 PHE B O 1
ATOM 3532 N N . LEU B 2 15 ? 11.934 -8.538 52.364 1.00 127.90 15 LEU B N 1
ATOM 3533 C CA . LEU B 2 15 ? 12.547 -7.228 52.574 1.00 114.83 15 LEU B CA 1
ATOM 3534 C C . LEU B 2 15 ? 13.711 -7.037 51.610 1.00 122.99 15 LEU B C 1
ATOM 3535 O O . LEU B 2 15 ? 13.876 -5.963 51.038 1.00 129.52 15 LEU B O 1
ATOM 3540 N N . PHE B 2 16 ? 14.508 -8.083 51.420 1.00 118.52 16 PHE B N 1
ATOM 3541 C CA . PHE B 2 16 ? 15.563 -8.044 50.417 1.00 143.65 16 PHE B CA 1
ATOM 3542 C C . PHE B 2 16 ? 14.970 -7.861 49.029 1.00 145.42 16 PHE B C 1
ATOM 3543 O O . PHE B 2 16 ? 15.378 -6.975 48.292 1.00 145.30 16 PHE B O 1
ATOM 3551 N N . GLY B 2 17 ? 14.005 -8.708 48.684 1.00 135.10 17 GLY B N 1
ATOM 3552 C CA . GLY B 2 17 ? 13.312 -8.629 47.400 1.00 131.08 17 GLY B CA 1
ATOM 3553 C C . GLY B 2 17 ? 12.774 -7.239 47.131 1.00 122.54 17 GLY B C 1
ATOM 3554 O O . GLY B 2 17 ? 12.772 -6.772 45.991 1.00 119.60 17 GLY B O 1
ATOM 3555 N N . TYR B 2 18 ? 12.313 -6.584 48.192 1.00 121.33 18 TYR B N 1
ATOM 3556 C CA . TYR B 2 18 ? 11.924 -5.192 48.130 1.00 112.13 18 TYR B CA 1
ATOM 3557 C C . TYR B 2 18 ? 13.149 -4.348 47.848 1.00 120.37 18 TYR B C 1
ATOM 3558 O O . TYR B 2 18 ? 13.182 -3.591 46.879 1.00 133.44 18 TYR B O 1
ATOM 3567 N N . ILE B 2 19 ? 14.156 -4.491 48.704 1.00 117.01 19 ILE B N 1
ATOM 3568 C CA . ILE B 2 19 ? 15.397 -3.742 48.569 1.00 119.77 19 ILE B CA 1
ATOM 3569 C C . ILE B 2 19 ? 15.883 -3.742 47.117 1.00 126.69 19 ILE B C 1
ATOM 3570 O O . ILE B 2 19 ? 16.269 -2.696 46.593 1.00 136.86 19 ILE B O 1
ATOM 3575 N N . ILE B 2 20 ? 15.826 -4.902 46.467 1.00 130.24 20 ILE B N 1
ATOM 3576 C CA . ILE B 2 20 ? 16.287 -5.049 45.084 1.00 141.08 20 ILE B CA 1
ATOM 3577 C C . ILE B 2 20 ? 15.641 -4.007 44.171 1.00 136.15 20 ILE B C 1
ATOM 3578 O O . ILE B 2 20 ? 16.322 -3.133 43.633 1.00 129.38 20 ILE B O 1
ATOM 3583 N N . VAL B 2 21 ? 14.326 -4.112 44.004 1.00 152.77 21 VAL B N 1
ATOM 3584 C CA . VAL B 2 21 ? 13.589 -3.238 43.082 1.00 136.27 21 VAL B CA 1
ATOM 3585 C C . VAL B 2 21 ? 13.584 -1.794 43.580 1.00 109.47 21 VAL B C 1
ATOM 3586 O O . VAL B 2 21 ? 13.828 -0.853 42.809 1.00 95.48 21 VAL B O 1
ATOM 3590 N N . ALA B 2 22 ? 13.366 -1.637 44.882 1.00 115.71 22 ALA B N 1
ATOM 3591 C CA . ALA B 2 22 ? 13.343 -0.327 45.513 1.00 110.09 22 ALA B CA 1
ATOM 3592 C C . ALA B 2 22 ? 14.638 0.429 45.245 1.00 121.56 22 ALA B C 1
ATOM 3593 O O . ALA B 2 22 ? 14.614 1.636 45.023 1.00 118.30 22 ALA B O 1
ATOM 3595 N N . SER B 2 23 ? 15.765 -0.281 45.265 1.00 127.64 23 SER B N 1
ATOM 3596 C CA . SER B 2 23 ? 17.046 0.325 44.904 1.00 151.89 23 SER B CA 1
ATOM 3597 C C . SER B 2 23 ? 16.973 0.886 43.493 1.00 134.77 23 SER B C 1
ATOM 3598 O O . SER B 2 23 ? 17.349 2.033 43.252 1.00 126.37 23 SER B O 1
ATOM 3601 N N . ILE B 2 24 ? 16.463 0.075 42.571 1.00 138.56 24 ILE B N 1
ATOM 3602 C CA . ILE B 2 24 ? 16.429 0.449 41.165 1.00 116.40 24 ILE B CA 1
ATOM 3603 C C . ILE B 2 24 ? 15.538 1.667 40.978 1.00 128.93 24 ILE B C 1
ATOM 3604 O O . ILE B 2 24 ? 15.928 2.651 40.336 1.00 114.35 24 ILE B O 1
ATOM 3609 N N . ASP B 2 25 ? 14.346 1.600 41.561 1.00 123.87 25 ASP B N 1
ATOM 3610 C CA . ASP B 2 25 ? 13.376 2.681 41.436 1.00 133.61 25 ASP B CA 1
ATOM 3611 C C . ASP B 2 25 ? 13.818 3.972 42.127 1.00 131.10 25 ASP B C 1
ATOM 3612 O O . ASP B 2 25 ? 13.662 5.054 41.568 1.00 132.60 25 ASP B O 1
ATOM 3617 N N . PHE B 2 26 ? 14.343 3.860 43.345 1.00 124.94 26 PHE B N 1
ATOM 3618 C CA . PHE B 2 26 ? 14.771 5.036 44.105 1.00 123.08 26 PHE B CA 1
ATOM 3619 C C . PHE B 2 26 ? 16.067 5.621 43.575 1.00 136.09 26 PHE B C 1
ATOM 3620 O O . PHE B 2 26 ? 16.316 6.815 43.736 1.00 136.02 26 PHE B O 1
ATOM 3628 N N . GLY B 2 27 ? 16.895 4.781 42.961 1.00 127.78 27 GLY B N 1
ATOM 3629 C CA . GLY B 2 27 ? 18.064 5.257 42.233 1.00 135.41 27 GLY B CA 1
ATOM 3630 C C . GLY B 2 27 ? 17.629 5.977 40.971 1.00 147.09 27 GLY B C 1
ATOM 3631 O O . GLY B 2 27 ? 18.071 7.101 40.695 1.00 144.56 27 GLY B O 1
ATOM 3632 N N . ALA B 2 28 ? 16.751 5.327 40.207 1.00 130.51 28 ALA B N 1
ATOM 3633 C CA . ALA B 2 28 ? 16.207 5.926 38.994 1.00 133.86 28 ALA B CA 1
ATOM 3634 C C . ALA B 2 28 ? 15.573 7.284 39.302 1.00 168.28 28 ALA B C 1
ATOM 3635 O O . ALA B 2 28 ? 16.093 8.323 38.875 1.00 158.63 28 ALA B O 1
ATOM 3637 N N . GLY B 2 29 ? 14.482 7.273 40.071 1.00 163.88 29 GLY B N 1
ATOM 3638 C CA . GLY B 2 29 ? 13.764 8.490 40.466 1.00 153.94 29 GLY B CA 1
ATOM 3639 C C . GLY B 2 29 ? 14.578 9.351 41.414 1.00 145.80 29 GLY B C 1
ATOM 3640 O O . GLY B 2 29 ? 14.167 9.630 42.547 1.00 133.73 29 GLY B O 1
ATOM 3641 N N . PHE B 2 30 ? 15.734 9.777 40.914 1.00 151.78 30 PHE B N 1
ATOM 3642 C CA . PHE B 2 30 ? 16.730 10.511 41.673 1.00 143.28 30 PHE B CA 1
ATOM 3643 C C . PHE B 2 30 ? 17.877 10.836 40.704 1.00 150.72 30 PHE B C 1
ATOM 3644 O O . PHE B 2 30 ? 18.042 11.993 40.300 1.00 151.50 30 PHE B O 1
ATOM 3652 N N . PHE B 2 31 ? 18.618 9.815 40.271 1.00 134.48 31 PHE B N 1
ATOM 3653 C CA . PHE B 2 31 ? 19.659 10.019 39.259 1.00 150.47 31 PHE B CA 1
ATOM 3654 C C . PHE B 2 31 ? 19.034 10.602 38.007 1.00 155.70 31 PHE B C 1
ATOM 3655 O O . PHE B 2 31 ? 19.533 11.585 37.448 1.00 178.38 31 PHE B O 1
ATOM 3663 N N . SER B 2 32 ? 17.938 9.982 37.575 1.00 145.58 32 SER B N 1
ATOM 3664 C CA . SER B 2 32 ? 17.177 10.486 36.442 1.00 149.40 32 SER B CA 1
ATOM 3665 C C . SER B 2 32 ? 16.691 11.907 36.719 1.00 173.90 32 SER B C 1
ATOM 3666 O O . SER B 2 32 ? 16.644 12.738 35.810 1.00 179.39 32 SER B O 1
ATOM 3669 N N . VAL B 2 33 ? 16.342 12.180 37.978 1.00 168.19 33 VAL B N 1
ATOM 3670 C CA . VAL B 2 33 ? 15.844 13.497 38.369 1.00 161.91 33 VAL B CA 1
ATOM 3671 C C . VAL B 2 33 ? 16.937 14.551 38.203 1.00 176.68 33 VAL B C 1
ATOM 3672 O O . VAL B 2 33 ? 16.667 15.627 37.668 1.00 198.51 33 VAL B O 1
ATOM 3676 N N . TYR B 2 34 ? 18.162 14.254 38.649 1.00 176.65 34 TYR B N 1
ATOM 3677 C CA . TYR B 2 34 ? 19.272 15.187 38.426 1.00 171.89 34 TYR B CA 1
ATOM 3678 C C . TYR B 2 34 ? 19.600 15.277 36.943 1.00 185.12 34 TYR B C 1
ATOM 3679 O O . TYR B 2 34 ? 19.642 16.373 36.382 1.00 191.92 34 TYR B O 1
ATOM 3688 N N . SER B 2 35 ? 19.812 14.128 36.306 1.00 177.52 35 SER B N 1
ATOM 3689 C CA . SER B 2 35 ? 20.149 14.112 34.879 1.00 189.02 35 SER B CA 1
ATOM 3690 C C . SER B 2 35 ? 19.090 14.823 34.012 1.00 195.14 35 SER B C 1
ATOM 3691 O O . SER B 2 35 ? 19.408 15.287 32.917 1.00 199.34 35 SER B O 1
ATOM 3694 N N . HIS B 2 36 ? 17.847 14.899 34.497 1.00 190.41 36 HIS B N 1
ATOM 3695 C CA . HIS B 2 36 ? 16.795 15.686 33.835 1.00 194.00 36 HIS B CA 1
ATOM 3696 C C . HIS B 2 36 ? 16.395 16.963 34.590 1.00 205.58 36 HIS B C 1
ATOM 3697 O O . HIS B 2 36 ? 15.463 17.655 34.172 1.00 212.17 36 HIS B O 1
ATOM 3704 N N . TRP B 2 37 ? 17.081 17.276 35.692 1.00 207.86 37 TRP B N 1
ATOM 3705 C CA . TRP B 2 37 ? 16.961 18.602 36.311 1.00 187.38 37 TRP B CA 1
ATOM 3706 C C . TRP B 2 37 ? 17.414 19.627 35.280 1.00 199.63 37 TRP B C 1
ATOM 3707 O O . TRP B 2 37 ? 16.753 20.645 35.062 1.00 190.90 37 TRP B O 1
ATOM 3718 N N . ALA B 2 38 ? 18.551 19.333 34.650 1.00 193.10 38 ALA B N 1
ATOM 3719 C CA . ALA B 2 38 ? 18.979 20.029 33.443 1.00 210.56 38 ALA B CA 1
ATOM 3720 C C . ALA B 2 38 ? 18.089 19.560 32.293 1.00 218.51 38 ALA B C 1
ATOM 3721 O O . ALA B 2 38 ? 18.092 18.376 31.945 1.00 201.70 38 ALA B O 1
ATOM 3723 N N . ASN B 2 39 ? 17.324 20.491 31.722 1.00 205.88 39 ASN B N 1
ATOM 3724 C CA . ASN B 2 39 ? 16.345 20.191 30.673 1.00 188.97 39 ASN B CA 1
ATOM 3725 C C . ASN B 2 39 ? 15.238 19.253 31.169 1.00 216.16 39 ASN B C 1
ATOM 3726 O O . ASN B 2 39 ? 15.286 18.037 30.952 1.00 219.39 39 ASN B O 1
ATOM 3731 N N . GLN B 2 40 ? 14.247 19.833 31.843 1.00 227.71 40 GLN B N 1
ATOM 3732 C CA . GLN B 2 40 ? 13.076 19.086 32.302 1.00 214.19 40 GLN B CA 1
ATOM 3733 C C . GLN B 2 40 ? 12.165 18.772 31.116 1.00 212.12 40 GLN B C 1
ATOM 3734 O O . GLN B 2 40 ? 11.122 19.404 30.939 1.00 202.28 40 GLN B O 1
ATOM 3740 N N . GLN B 2 41 ? 12.563 17.785 30.315 1.00 214.63 41 GLN B N 1
ATOM 3741 C CA . GLN B 2 41 ? 11.872 17.471 29.065 1.00 214.70 41 GLN B CA 1
ATOM 3742 C C . GLN B 2 41 ? 10.693 16.530 29.313 1.00 188.83 41 GLN B C 1
ATOM 3743 O O . GLN B 2 41 ? 10.874 15.422 29.817 1.00 191.42 41 GLN B O 1
ATOM 3749 N N . HIS B 2 42 ? 9.493 16.982 28.948 1.00 194.97 42 HIS B N 1
ATOM 3750 C CA . HIS B 2 42 ? 8.268 16.192 29.114 1.00 191.64 42 HIS B CA 1
ATOM 3751 C C . HIS B 2 42 ? 8.236 14.987 28.174 1.00 200.22 42 HIS B C 1
ATOM 3752 O O . HIS B 2 42 ? 7.575 14.001 28.468 1.00 201.96 42 HIS B O 1
ATOM 3759 N N . ILE B 2 43 ? 8.915 15.090 27.032 1.00 200.60 43 ILE B N 1
ATOM 3760 C CA . ILE B 2 43 ? 9.094 13.957 26.120 1.00 199.25 43 ILE B CA 1
ATOM 3761 C C . ILE B 2 43 ? 9.859 12.854 26.843 1.00 203.32 43 ILE B C 1
ATOM 3762 O O . ILE B 2 43 ? 9.434 11.694 26.873 1.00 197.60 43 ILE B O 1
ATOM 3767 N N . LEU B 2 44 ? 10.982 13.241 27.441 1.00 200.56 44 LEU B N 1
ATOM 3768 C CA . LEU B 2 44 ? 11.860 12.302 28.123 1.00 182.67 44 LEU B CA 1
ATOM 3769 C C . LEU B 2 44 ? 11.225 11.789 29.406 1.00 166.34 44 LEU B C 1
ATOM 3770 O O . LEU B 2 44 ? 11.328 10.617 29.702 1.00 155.69 44 LEU B O 1
ATOM 3775 N N . HIS B 2 45 ? 10.557 12.661 30.154 1.00 182.40 45 HIS B N 1
ATOM 3776 C CA . HIS B 2 45 ? 9.850 12.237 31.363 1.00 172.06 45 HIS B CA 1
ATOM 3777 C C . HIS B 2 45 ? 8.666 11.352 31.032 1.00 168.64 45 HIS B C 1
ATOM 3778 O O . HIS B 2 45 ? 8.359 10.436 31.773 1.00 164.70 45 HIS B O 1
ATOM 3785 N N . ARG B 2 46 ? 7.988 11.650 29.929 1.00 168.18 46 ARG B N 1
ATOM 3786 C CA . ARG B 2 46 ? 6.898 10.816 29.437 1.00 162.25 46 ARG B CA 1
ATOM 3787 C C . ARG B 2 46 ? 7.460 9.443 29.088 1.00 181.31 46 ARG B C 1
ATOM 3788 O O . ARG B 2 46 ? 7.044 8.430 29.672 1.00 183.08 46 ARG B O 1
ATOM 3796 N N . ILE B 2 47 ? 8.432 9.423 28.172 1.00 192.25 47 ILE B N 1
ATOM 3797 C CA . ILE B 2 47 ? 9.045 8.168 27.702 1.00 192.47 47 ILE B CA 1
ATOM 3798 C C . ILE B 2 47 ? 9.635 7.350 28.867 1.00 174.66 47 ILE B C 1
ATOM 3799 O O . ILE B 2 47 ? 9.517 6.123 28.891 1.00 145.22 47 ILE B O 1
ATOM 3804 N N . ILE B 2 48 ? 10.254 8.037 29.826 1.00 176.00 48 ILE B N 1
ATOM 3805 C CA . ILE B 2 48 ? 10.793 7.410 31.039 1.00 152.59 48 ILE B CA 1
ATOM 3806 C C . ILE B 2 48 ? 9.651 6.838 31.879 1.00 135.42 48 ILE B C 1
ATOM 3807 O O . ILE B 2 48 ? 9.476 5.614 32.002 1.00 148.70 48 ILE B O 1
ATOM 3812 N N . GLN B 2 49 ? 8.841 7.751 32.401 1.00 142.59 49 GLN B N 1
ATOM 3813 C CA . GLN B 2 49 ? 7.842 7.443 33.412 1.00 133.44 49 GLN B CA 1
ATOM 3814 C C . GLN B 2 49 ? 6.656 6.645 32.850 1.00 146.37 49 GLN B C 1
ATOM 3815 O O . GLN B 2 49 ? 5.735 6.302 33.593 1.00 159.44 49 GLN B O 1
ATOM 3821 N N . ARG B 2 50 ? 6.669 6.355 31.548 1.00 153.81 50 ARG B N 1
ATOM 3822 C CA . ARG B 2 50 ? 5.773 5.336 30.997 1.00 147.96 50 ARG B CA 1
ATOM 3823 C C . ARG B 2 50 ? 6.152 3.926 31.472 1.00 125.84 50 ARG B C 1
ATOM 3824 O O . ARG B 2 50 ? 5.298 3.038 31.499 1.00 116.97 50 ARG B O 1
ATOM 3832 N N . TYR B 2 51 ? 7.419 3.715 31.838 1.00 131.88 51 TYR B N 1
ATOM 3833 C CA . TYR B 2 51 ? 7.883 2.375 32.231 1.00 129.93 51 TYR B CA 1
ATOM 3834 C C . TYR B 2 51 ? 8.544 2.261 33.615 1.00 124.19 51 TYR B C 1
ATOM 3835 O O . TYR B 2 51 ? 8.710 1.153 34.127 1.00 111.84 51 TYR B O 1
ATOM 3844 N N . LEU B 2 52 ? 8.917 3.388 34.218 1.00 128.74 52 LEU B N 1
ATOM 3845 C CA . LEU B 2 52 ? 9.546 3.394 35.546 1.00 114.22 52 LEU B CA 1
ATOM 3846 C C . LEU B 2 52 ? 8.584 2.892 36.628 1.00 116.03 52 LEU B C 1
ATOM 3847 O O . LEU B 2 52 ? 8.891 1.958 37.383 1.00 124.17 52 LEU B O 1
ATOM 3852 N N . SER B 2 53 ? 7.412 3.521 36.666 1.00 121.28 53 SER B N 1
ATOM 3853 C CA . SER B 2 53 ? 6.416 3.313 37.717 1.00 116.60 53 SER B CA 1
ATOM 3854 C C . SER B 2 53 ? 6.077 1.853 38.028 1.00 101.20 53 SER B C 1
ATOM 3855 O O . SER B 2 53 ? 6.029 1.480 39.191 1.00 102.19 53 SER B O 1
ATOM 3858 N N . PRO B 2 54 ? 5.819 1.028 37.001 1.00 108.40 54 PRO B N 1
ATOM 3859 C CA . PRO B 2 54 ? 5.556 -0.384 37.269 1.00 101.55 54 PRO B CA 1
ATOM 3860 C C . PRO B 2 54 ? 6.502 -0.998 38.296 1.00 104.48 54 PRO B C 1
ATOM 3861 O O . PRO B 2 54 ? 6.066 -1.768 39.150 1.00 107.34 54 PRO B O 1
ATOM 3865 N N . VAL B 2 55 ? 7.781 -0.646 38.225 1.00 95.53 55 VAL B N 1
ATOM 3866 C CA . VAL B 2 55 ? 8.743 -1.142 39.200 1.00 96.72 55 VAL B CA 1
ATOM 3867 C C . VAL B 2 55 ? 8.251 -0.737 40.589 1.00 102.14 55 VAL B C 1
ATOM 3868 O O . VAL B 2 55 ? 7.946 -1.590 41.435 1.00 89.25 55 VAL B O 1
ATOM 3872 N N . TRP B 2 56 ? 8.138 0.573 40.790 1.00 112.02 56 TRP B N 1
ATOM 3873 C CA . TRP B 2 56 ? 7.635 1.154 42.032 1.00 101.90 56 TRP B CA 1
ATOM 3874 C C . TRP B 2 56 ? 6.343 0.497 42.508 1.00 92.88 56 TRP B C 1
ATOM 3875 O O . TRP B 2 56 ? 6.133 0.339 43.708 1.00 104.26 56 TRP B O 1
ATOM 3886 N N . GLU B 2 57 ? 5.474 0.125 41.576 1.00 86.74 57 GLU B N 1
ATOM 3887 C CA . GLU B 2 57 ? 4.284 -0.636 41.924 1.00 85.46 57 GLU B CA 1
ATOM 3888 C C . GLU B 2 57 ? 4.694 -1.997 42.464 1.00 87.30 57 GLU B C 1
ATOM 3889 O O . GLU B 2 57 ? 4.209 -2.411 43.514 1.00 96.04 57 GLU B O 1
ATOM 3895 N N . VAL B 2 58 ? 5.599 -2.679 41.757 1.00 82.45 58 VAL B N 1
ATOM 3896 C CA . VAL B 2 58 ? 6.078 -4.001 42.189 1.00 97.45 58 VAL B CA 1
ATOM 3897 C C . VAL B 2 58 ? 6.709 -3.944 43.587 1.00 92.00 58 VAL B C 1
ATOM 3898 O O . VAL B 2 58 ? 6.523 -4.861 44.388 1.00 94.30 58 VAL B O 1
ATOM 3902 N N . THR B 2 59 ? 7.428 -2.862 43.878 1.00 89.35 59 THR B N 1
ATOM 3903 C CA . THR B 2 59 ? 8.104 -2.706 45.179 1.00 116.45 59 THR B CA 1
ATOM 3904 C C . THR B 2 59 ? 7.132 -2.865 46.372 1.00 106.12 59 THR B C 1
ATOM 3905 O O . THR B 2 59 ? 7.329 -3.698 47.297 1.00 93.29 59 THR B O 1
ATOM 3909 N N . ASN B 2 60 ? 6.065 -2.072 46.329 1.00 90.44 60 ASN B N 1
ATOM 3910 C CA . ASN B 2 60 ? 5.113 -1.998 47.435 1.00 91.85 60 ASN B CA 1
ATOM 3911 C C . ASN B 2 60 ? 4.482 -3.349 47.716 1.00 86.14 60 ASN B C 1
ATOM 3912 O O . ASN B 2 60 ? 3.993 -3.600 48.817 1.00 94.86 60 ASN B O 1
ATOM 3917 N N . VAL B 2 61 ? 4.503 -4.219 46.711 1.00 96.03 61 VAL B N 1
ATOM 3918 C CA . VAL B 2 61 ? 4.030 -5.575 46.881 1.00 90.54 61 VAL B CA 1
ATOM 3919 C C . VAL B 2 61 ? 4.983 -6.324 47.798 1.00 81.05 61 VAL B C 1
ATOM 3920 O O . VAL B 2 61 ? 4.549 -6.922 48.769 1.00 75.87 61 VAL B O 1
ATOM 3924 N N . PHE B 2 62 ? 6.279 -6.286 47.503 1.00 69.25 62 PHE B N 1
ATOM 3925 C CA . PHE B 2 62 ? 7.259 -6.851 48.420 1.00 100.46 62 PHE B CA 1
ATOM 3926 C C . PHE B 2 62 ? 7.006 -6.237 49.780 1.00 87.17 62 PHE B C 1
ATOM 3927 O O . PHE B 2 62 ? 6.790 -6.949 50.771 1.00 85.64 62 PHE B O 1
ATOM 3935 N N . LEU B 2 63 ? 7.014 -4.905 49.812 1.00 84.61 63 LEU B N 1
ATOM 3936 C CA . LEU B 2 63 ? 6.913 -4.179 51.084 1.00 82.32 63 LEU B CA 1
ATOM 3937 C C . LEU B 2 63 ? 5.748 -4.646 51.956 1.00 92.58 63 LEU B C 1
ATOM 3938 O O . LEU B 2 63 ? 5.909 -5.001 53.133 1.00 92.64 63 LEU B O 1
ATOM 3943 N N . VAL B 2 64 ? 4.568 -4.627 51.357 1.00 84.11 64 VAL B N 1
ATOM 3944 C CA . VAL B 2 64 ? 3.343 -4.935 52.067 1.00 90.53 64 VAL B CA 1
ATOM 3945 C C . VAL B 2 64 ? 3.217 -6.432 52.331 1.00 99.67 64 VAL B C 1
ATOM 3946 O O . VAL B 2 64 ? 2.694 -6.828 53.356 1.00 121.05 64 VAL B O 1
ATOM 3950 N N . PHE B 2 65 ? 3.685 -7.263 51.409 1.00 94.17 65 PHE B N 1
ATOM 3951 C CA . PHE B 2 65 ? 3.777 -8.699 51.665 1.00 103.69 65 PHE B CA 1
ATOM 3952 C C . PHE B 2 65 ? 4.584 -8.923 52.934 1.00 105.75 65 PHE B C 1
ATOM 3953 O O . PHE B 2 65 ? 4.154 -9.649 53.826 1.00 78.43 65 PHE B O 1
ATOM 3961 N N . PHE B 2 66 ? 5.754 -8.288 53.005 1.00 108.44 66 PHE B N 1
ATOM 3962 C CA . PHE B 2 66 ? 6.579 -8.336 54.216 1.00 116.70 66 PHE B CA 1
ATOM 3963 C C . PHE B 2 66 ? 5.776 -7.853 55.433 1.00 116.15 66 PHE B C 1
ATOM 3964 O O . PHE B 2 66 ? 5.536 -8.619 56.393 1.00 102.71 66 PHE B O 1
ATOM 3972 N N . PHE B 2 67 ? 5.336 -6.598 55.363 1.00 105.29 67 PHE B N 1
ATOM 3973 C CA . PHE B 2 67 ? 4.647 -5.959 56.483 1.00 96.91 67 PHE B CA 1
ATOM 3974 C C . PHE B 2 67 ? 3.457 -6.768 57.013 1.00 105.62 67 PHE B C 1
ATOM 3975 O O . PHE B 2 67 ? 3.232 -6.840 58.219 1.00 119.43 67 PHE B O 1
ATOM 3983 N N . VAL B 2 68 ? 2.692 -7.355 56.102 1.00 81.12 68 VAL B N 1
ATOM 3984 C CA . VAL B 2 68 ? 1.491 -8.100 56.450 1.00 102.92 68 VAL B CA 1
ATOM 3985 C C . VAL B 2 68 ? 1.855 -9.513 56.886 1.00 113.46 68 VAL B C 1
ATOM 3986 O O . VAL B 2 68 ? 1.175 -10.102 57.729 1.00 124.72 68 VAL B O 1
ATOM 3990 N N . GLY B 2 69 ? 2.922 -10.056 56.306 1.00 103.38 69 GLY B N 1
ATOM 3991 C CA . GLY B 2 69 ? 3.410 -11.379 56.669 1.00 118.62 69 GLY B CA 1
ATOM 3992 C C . GLY B 2 69 ? 3.968 -11.413 58.080 1.00 118.57 69 GLY B C 1
ATOM 3993 O O . GLY B 2 69 ? 3.523 -12.216 58.908 1.00 97.75 69 GLY B O 1
ATOM 3994 N N . ILE B 2 70 ? 4.923 -10.523 58.360 1.00 139.27 70 ILE B N 1
ATOM 3995 C CA . ILE B 2 70 ? 5.627 -10.518 59.663 1.00 122.22 70 ILE B CA 1
ATOM 3996 C C . ILE B 2 70 ? 4.696 -10.625 60.898 1.00 105.22 70 ILE B C 1
ATOM 3997 O O . ILE B 2 70 ? 4.972 -11.389 61.839 1.00 114.85 70 ILE B O 1
ATOM 4002 N N . VAL B 2 71 ? 3.585 -9.894 60.877 1.00 90.13 71 VAL B N 1
ATOM 4003 C CA . VAL B 2 71 ? 2.661 -9.876 62.014 1.00 95.89 71 VAL B CA 1
ATOM 4004 C C . VAL B 2 71 ? 1.840 -11.157 62.137 1.00 107.62 71 VAL B C 1
ATOM 4005 O O . VAL B 2 71 ? 1.291 -11.436 63.202 1.00 119.21 71 VAL B O 1
ATOM 4009 N N . GLY B 2 72 ? 1.747 -11.923 61.053 1.00 87.31 72 GLY B N 1
ATOM 4010 C CA . GLY B 2 72 ? 1.098 -13.232 61.091 1.00 100.94 72 GLY B CA 1
ATOM 4011 C C . GLY B 2 72 ? 1.886 -14.235 61.909 1.00 118.43 72 GLY B C 1
ATOM 4012 O O . GLY B 2 72 ? 1.310 -15.084 62.596 1.00 91.02 72 GLY B O 1
ATOM 4013 N N . PHE B 2 73 ? 3.209 -14.136 61.824 1.00 123.39 73 PHE B N 1
ATOM 4014 C CA . PHE B 2 73 ? 4.104 -14.951 62.633 1.00 116.49 73 PHE B CA 1
ATOM 4015 C C . PHE B 2 73 ? 4.366 -14.319 63.986 1.00 107.96 73 PHE B C 1
ATOM 4016 O O . PHE B 2 73 ? 4.595 -15.031 64.962 1.00 118.52 73 PHE B O 1
ATOM 4024 N N . PHE B 2 74 ? 4.340 -12.990 64.050 1.00 115.30 74 PHE B N 1
ATOM 4025 C CA . PHE B 2 74 ? 4.697 -12.303 65.286 1.00 107.98 74 PHE B CA 1
ATOM 4026 C C . PHE B 2 74 ? 3.781 -11.126 65.614 1.00 102.72 74 PHE B C 1
ATOM 4027 O O . PHE B 2 74 ? 4.166 -9.975 65.432 1.00 104.93 74 PHE B O 1
ATOM 4035 N N . PRO B 2 75 ? 2.572 -11.406 66.134 1.00 98.01 75 PRO B N 1
ATOM 4036 C CA . PRO B 2 75 ? 1.675 -10.311 66.529 1.00 107.32 75 PRO B CA 1
ATOM 4037 C C . PRO B 2 75 ? 2.259 -9.427 67.644 1.00 138.77 75 PRO B C 1
ATOM 4038 O O . PRO B 2 75 ? 1.951 -8.222 67.741 1.00 122.55 75 PRO B O 1
ATOM 4042 N N . LYS B 2 76 ? 3.114 -10.027 68.467 1.00 136.00 76 LYS B N 1
ATOM 4043 C CA . LYS B 2 76 ? 3.770 -9.307 69.550 1.00 129.31 76 LYS B CA 1
ATOM 4044 C C . LYS B 2 76 ? 4.644 -8.171 69.005 1.00 126.64 76 LYS B C 1
ATOM 4045 O O . LYS B 2 76 ? 4.859 -7.181 69.693 1.00 132.67 76 LYS B O 1
ATOM 4051 N N . THR B 2 77 ? 5.129 -8.297 67.771 1.00 110.37 77 THR B N 1
ATOM 4052 C CA . THR B 2 77 ? 5.796 -7.167 67.122 1.00 114.60 77 THR B CA 1
ATOM 4053 C C . THR B 2 77 ? 4.762 -6.091 66.834 1.00 114.87 77 THR B C 1
ATOM 4054 O O . THR B 2 77 ? 4.978 -4.911 67.105 1.00 111.60 77 THR B O 1
ATOM 4058 N N . ALA B 2 78 ? 3.625 -6.510 66.288 1.00 110.40 78 ALA B N 1
ATOM 4059 C CA . ALA B 2 78 ? 2.520 -5.590 66.043 1.00 119.27 78 ALA B CA 1
ATOM 4060 C C . ALA B 2 78 ? 2.147 -4.863 67.329 1.00 122.16 78 ALA B C 1
ATOM 4061 O O . ALA B 2 78 ? 1.735 -3.703 67.282 1.00 106.07 78 ALA B O 1
ATOM 4063 N N . TYR B 2 79 ? 2.291 -5.536 68.473 1.00 102.07 79 TYR B N 1
ATOM 4064 C CA . TYR B 2 79 ? 2.213 -4.829 69.759 1.00 112.80 79 TYR B CA 1
ATOM 4065 C C . TYR B 2 79 ? 3.406 -3.873 69.938 1.00 125.36 79 TYR B C 1
ATOM 4066 O O . TYR B 2 79 ? 3.241 -2.653 69.889 1.00 113.88 79 TYR B O 1
ATOM 4075 N N . TYR B 2 80 ? 4.601 -4.427 70.120 1.00 127.48 80 TYR B N 1
ATOM 4076 C CA . TYR B 2 80 ? 5.770 -3.626 70.484 1.00 110.93 80 TYR B CA 1
ATOM 4077 C C . TYR B 2 80 ? 6.217 -2.695 69.343 1.00 117.66 80 TYR B C 1
ATOM 4078 O O . TYR B 2 80 ? 5.961 -1.485 69.407 1.00 130.83 80 TYR B O 1
ATOM 4087 N N . TYR B 2 81 ? 6.855 -3.240 68.305 1.00 119.11 81 TYR B N 1
ATOM 4088 C CA . TYR B 2 81 ? 7.246 -2.433 67.140 1.00 114.96 81 TYR B CA 1
ATOM 4089 C C . TYR B 2 81 ? 6.141 -1.453 66.767 1.00 104.33 81 TYR B C 1
ATOM 4090 O O . TYR B 2 81 ? 6.411 -0.281 66.534 1.00 104.77 81 TYR B O 1
ATOM 4099 N N . GLY B 2 82 ? 4.901 -1.930 66.709 1.00 105.04 82 GLY B N 1
ATOM 4100 C CA . GLY B 2 82 ? 3.776 -1.053 66.395 1.00 108.96 82 GLY B CA 1
ATOM 4101 C C . GLY B 2 82 ? 3.708 0.125 67.347 1.00 108.20 82 GLY B C 1
ATOM 4102 O O . GLY B 2 82 ? 3.765 1.281 66.929 1.00 120.31 82 GLY B O 1
ATOM 4103 N N . SER B 2 83 ? 3.619 -0.177 68.636 1.00 119.47 83 SER B N 1
ATOM 4104 C CA . SER B 2 83 ? 3.465 0.848 69.661 1.00 117.13 83 SER B CA 1
ATOM 4105 C C . SER B 2 83 ? 4.664 1.788 69.769 1.00 104.18 83 SER B C 1
ATOM 4106 O O . SER B 2 83 ? 4.519 2.926 70.208 1.00 86.00 83 SER B O 1
ATOM 4109 N N . ILE B 2 84 ? 5.843 1.313 69.384 1.00 111.72 84 ILE B N 1
ATOM 4110 C CA . ILE B 2 84 ? 7.043 2.142 69.428 1.00 118.30 84 ILE B CA 1
ATOM 4111 C C . ILE B 2 84 ? 7.150 3.021 68.190 1.00 115.78 84 ILE B C 1
ATOM 4112 O O . ILE B 2 84 ? 7.233 4.249 68.292 1.00 98.30 84 ILE B O 1
ATOM 4117 N N . LEU B 2 85 ? 7.138 2.376 67.026 1.00 132.95 85 LEU B N 1
ATOM 4118 C CA . LEU B 2 85 ? 7.494 3.009 65.753 1.00 115.05 85 LEU B CA 1
ATOM 4119 C C . LEU B 2 85 ? 6.386 3.929 65.256 1.00 123.92 85 LEU B C 1
ATOM 4120 O O . LEU B 2 85 ? 5.892 3.785 64.136 1.00 122.65 85 LEU B O 1
ATOM 4125 N N . LEU B 2 86 ? 6.037 4.908 66.084 1.00 136.79 86 LEU B N 1
ATOM 4126 C CA . LEU B 2 86 ? 4.827 5.693 65.890 1.00 133.20 86 LEU B CA 1
ATOM 4127 C C . LEU B 2 86 ? 4.980 6.738 64.799 1.00 128.41 86 LEU B C 1
ATOM 4128 O O . LEU B 2 86 ? 4.067 6.946 64.006 1.00 119.10 86 LEU B O 1
ATOM 4133 N N . VAL B 2 87 ? 6.131 7.393 64.762 1.00 114.25 87 VAL B N 1
ATOM 4134 C CA . VAL B 2 87 ? 6.345 8.507 63.841 1.00 103.48 87 VAL B CA 1
ATOM 4135 C C . VAL B 2 87 ? 6.971 8.128 62.484 1.00 113.62 87 VAL B C 1
ATOM 4136 O O . VAL B 2 87 ? 6.366 8.405 61.448 1.00 124.67 87 VAL B O 1
ATOM 4140 N N . PRO B 2 88 ? 8.164 7.490 62.472 1.00 118.10 88 PRO B N 1
ATOM 4141 C CA . PRO B 2 88 ? 8.883 7.254 61.197 1.00 119.47 88 PRO B CA 1
ATOM 4142 C C . PRO B 2 88 ? 7.998 6.654 60.107 1.00 111.42 88 PRO B C 1
ATOM 4143 O O . PRO B 2 88 ? 8.111 7.015 58.922 1.00 96.26 88 PRO B O 1
ATOM 4147 N N . ALA B 2 89 ? 7.135 5.733 60.532 1.00 124.83 89 ALA B N 1
ATOM 4148 C CA . ALA B 2 89 ? 6.126 5.131 59.675 1.00 126.65 89 ALA B CA 1
ATOM 4149 C C . ALA B 2 89 ? 5.343 6.199 58.912 1.00 118.55 89 ALA B C 1
ATOM 4150 O O . ALA B 2 89 ? 5.367 6.236 57.681 1.00 102.21 89 ALA B O 1
ATOM 4152 N N . SER B 2 90 ? 4.675 7.081 59.651 1.00 101.09 90 SER B N 1
ATOM 4153 C CA . SER B 2 90 ? 3.863 8.131 59.047 1.00 103.41 90 SER B CA 1
ATOM 4154 C C . SER B 2 90 ? 4.660 8.934 58.032 1.00 80.06 90 SER B C 1
ATOM 4155 O O . SER B 2 90 ? 4.174 9.224 56.949 1.00 71.80 90 SER B O 1
ATOM 4158 N N . ILE B 2 91 ? 5.891 9.275 58.387 1.00 85.29 91 ILE B N 1
ATOM 4159 C CA . ILE B 2 91 ? 6.756 10.028 57.492 1.00 88.89 91 ILE B CA 1
ATOM 4160 C C . ILE B 2 91 ? 6.969 9.226 56.217 1.00 83.27 91 ILE B C 1
ATOM 4161 O O . ILE B 2 91 ? 6.641 9.690 55.115 1.00 86.78 91 ILE B O 1
ATOM 4166 N N . ALA B 2 92 ? 7.495 8.014 56.377 1.00 72.81 92 ALA B N 1
ATOM 4167 C CA . ALA B 2 92 ? 7.721 7.131 55.237 1.00 98.27 92 ALA B CA 1
ATOM 4168 C C . ALA B 2 92 ? 6.486 7.094 54.346 1.00 85.75 92 ALA B C 1
ATOM 4169 O O . ALA B 2 92 ? 6.582 7.174 53.117 1.00 78.76 92 ALA B O 1
ATOM 4171 N N . ILE B 2 93 ? 5.326 7.002 54.989 1.00 78.64 93 ILE B N 1
ATOM 4172 C CA . ILE B 2 93 ? 4.040 6.957 54.306 1.00 76.87 93 ILE B CA 1
ATOM 4173 C C . ILE B 2 93 ? 3.734 8.259 53.572 1.00 83.41 93 ILE B C 1
ATOM 4174 O O . ILE B 2 93 ? 3.156 8.231 52.495 1.00 83.37 93 ILE B O 1
ATOM 4179 N N . VAL B 2 94 ? 4.113 9.391 54.157 1.00 91.34 94 VAL B N 1
ATOM 4180 C CA . VAL B 2 94 ? 3.989 10.677 53.483 1.00 83.56 94 VAL B CA 1
ATOM 4181 C C . VAL B 2 94 ? 4.845 10.638 52.237 1.00 79.02 94 VAL B C 1
ATOM 4182 O O . VAL B 2 94 ? 4.365 10.900 51.138 1.00 73.17 94 VAL B O 1
ATOM 4186 N N . LEU B 2 95 ? 6.114 10.291 52.429 1.00 77.90 95 LEU B N 1
ATOM 4187 C CA . LEU B 2 95 ? 7.074 10.219 51.325 1.00 85.13 95 LEU B CA 1
ATOM 4188 C C . LEU B 2 95 ? 6.529 9.349 50.199 1.00 77.27 95 LEU B C 1
ATOM 4189 O O . LEU B 2 95 ? 6.574 9.725 49.020 1.00 82.44 95 LEU B O 1
ATOM 4194 N N . LEU B 2 96 ? 5.994 8.193 50.573 1.00 75.75 96 LEU B N 1
ATOM 4195 C CA . LEU B 2 96 ? 5.360 7.311 49.603 1.00 74.21 96 LEU B CA 1
ATOM 4196 C C . LEU B 2 96 ? 4.210 8.023 48.911 1.00 79.92 96 LEU B C 1
ATOM 4197 O O . LEU B 2 96 ? 4.166 8.120 47.682 1.00 75.28 96 LEU B O 1
ATOM 4202 N N . ALA B 2 97 ? 3.289 8.535 49.718 1.00 80.78 97 ALA B N 1
ATOM 4203 C CA . ALA B 2 97 ? 2.124 9.238 49.212 1.00 78.21 97 ALA B CA 1
ATOM 4204 C C . ALA B 2 97 ? 2.571 10.185 48.132 1.00 83.50 97 ALA B C 1
ATOM 4205 O O . ALA B 2 97 ? 2.024 10.197 47.039 1.00 89.09 97 ALA B O 1
ATOM 4207 N N . ILE B 2 98 ? 3.606 10.945 48.444 1.00 86.54 98 ILE B N 1
ATOM 4208 C CA . ILE B 2 98 ? 4.179 11.884 47.505 1.00 81.82 98 ILE B CA 1
ATOM 4209 C C . ILE B 2 98 ? 4.666 11.152 46.255 1.00 80.63 98 ILE B C 1
ATOM 4210 O O . ILE B 2 98 ? 4.242 11.477 45.128 1.00 79.03 98 ILE B O 1
ATOM 4215 N N . ARG B 2 99 ? 5.531 10.155 46.454 1.00 82.39 99 ARG B N 1
ATOM 4216 C CA . ARG B 2 99 ? 6.070 9.391 45.324 1.00 84.94 99 ARG B CA 1
ATOM 4217 C C . ARG B 2 99 ? 4.938 9.057 44.379 1.00 90.73 99 ARG B C 1
ATOM 4218 O O . ARG B 2 99 ? 4.911 9.518 43.241 1.00 86.09 99 ARG B O 1
ATOM 4226 N N . GLY B 2 100 ? 3.986 8.287 44.893 1.00 93.72 100 GLY B N 1
ATOM 4227 C CA . GLY B 2 100 ? 2.898 7.731 44.098 1.00 89.60 100 GLY B CA 1
ATOM 4228 C C . GLY B 2 100 ? 1.981 8.774 43.497 1.00 83.22 100 GLY B C 1
ATOM 4229 O O . GLY B 2 100 ? 1.719 8.760 42.290 1.00 75.41 100 GLY B O 1
ATOM 4230 N N . SER B 2 101 ? 1.492 9.680 44.340 1.00 72.00 101 SER B N 1
ATOM 4231 C CA . SER B 2 101 ? 0.676 10.783 43.865 1.00 85.71 101 SER B CA 1
ATOM 4232 C C . SER B 2 101 ? 1.286 11.313 42.580 1.00 90.41 101 SER B C 1
ATOM 4233 O O . SER B 2 101 ? 0.612 11.403 41.548 1.00 101.48 101 SER B O 1
ATOM 4236 N N . TYR B 2 102 ? 2.576 11.622 42.625 1.00 79.34 102 TYR B N 1
ATOM 4237 C CA . TYR B 2 102 ? 3.197 12.214 41.459 1.00 93.99 102 TYR B CA 1
ATOM 4238 C C . TYR B 2 102 ? 3.490 11.210 40.359 1.00 89.80 102 TYR B C 1
ATOM 4239 O O . TYR B 2 102 ? 3.409 11.558 39.189 1.00 103.21 102 TYR B O 1
ATOM 4248 N N . TYR B 2 103 ? 3.794 9.966 40.714 1.00 80.96 103 TYR B N 1
ATOM 4249 C CA . TYR B 2 103 ? 3.917 8.916 39.702 1.00 79.50 103 TYR B CA 1
ATOM 4250 C C . TYR B 2 103 ? 2.647 8.856 38.862 1.00 84.98 103 TYR B C 1
ATOM 4251 O O . TYR B 2 103 ? 2.718 8.681 37.644 1.00 85.90 103 TYR B O 1
ATOM 4260 N N . ALA B 2 104 ? 1.495 9.027 39.511 1.00 73.37 104 ALA B N 1
ATOM 4261 C CA . ALA B 2 104 ? 0.205 9.052 38.819 1.00 73.74 104 ALA B CA 1
ATOM 4262 C C . ALA B 2 104 ? 0.017 10.357 38.063 1.00 94.23 104 ALA B C 1
ATOM 4263 O O . ALA B 2 104 ? -0.170 10.368 36.841 1.00 99.49 104 ALA B O 1
ATOM 4265 N N . PHE B 2 105 ? 0.099 11.461 38.795 1.00 90.55 105 PHE B N 1
ATOM 4266 C CA . PHE B 2 105 ? -0.195 12.771 38.230 1.00 84.48 105 PHE B CA 1
ATOM 4267 C C . PHE B 2 105 ? 0.669 13.076 37.025 1.00 96.04 105 PHE B C 1
ATOM 4268 O O . PHE B 2 105 ? 0.196 13.648 36.053 1.00 98.49 105 PHE B O 1
ATOM 4276 N N . HIS B 2 106 ? 1.928 12.664 37.085 1.00 101.21 106 HIS B N 1
ATOM 4277 C CA . HIS B 2 106 ? 2.844 12.851 35.969 1.00 115.92 106 HIS B CA 1
ATOM 4278 C C . HIS B 2 106 ? 2.377 12.099 34.723 1.00 121.61 106 HIS B C 1
ATOM 4279 O O . HIS B 2 106 ? 2.551 12.598 33.611 1.00 150.79 106 HIS B O 1
ATOM 4286 N N . THR B 2 107 ? 1.774 10.920 34.900 1.00 107.83 107 THR B N 1
ATOM 4287 C CA . THR B 2 107 ? 1.342 10.099 33.756 1.00 119.71 107 THR B CA 1
ATOM 4288 C C . THR B 2 107 ? 0.496 10.910 32.782 1.00 128.05 107 THR B C 1
ATOM 4289 O O . THR B 2 107 ? 0.647 10.787 31.563 1.00 129.39 107 THR B O 1
ATOM 4293 N N . TYR B 2 108 ? -0.392 11.731 33.339 1.00 124.12 108 TYR B N 1
ATOM 4294 C CA . TYR B 2 108 ? -1.232 12.630 32.557 1.00 146.82 108 TYR B CA 1
ATOM 4295 C C . TYR B 2 108 ? -1.211 14.033 33.165 1.00 143.52 108 TYR B C 1
ATOM 4296 O O . TYR B 2 108 ? -2.257 14.641 33.401 1.00 139.27 108 TYR B O 1
ATOM 4305 N N . GLY B 2 109 ? -0.002 14.537 33.406 1.00 132.82 109 GLY B N 1
ATOM 4306 C CA . GLY B 2 109 ? 0.188 15.869 33.972 1.00 137.09 109 GLY B CA 1
ATOM 4307 C C . GLY B 2 109 ? 1.607 16.382 33.806 1.00 161.78 109 GLY B C 1
ATOM 4308 O O . GLY B 2 109 ? 2.476 16.175 34.668 1.00 158.01 109 GLY B O 1
ATOM 4309 N N . GLU B 2 110 ? 1.830 17.071 32.691 1.00 185.60 110 GLU B N 1
ATOM 4310 C CA . GLU B 2 110 ? 3.150 17.620 32.356 1.00 180.01 110 GLU B CA 1
ATOM 4311 C C . GLU B 2 110 ? 3.590 18.782 33.269 1.00 182.33 110 GLU B C 1
ATOM 4312 O O . GLU B 2 110 ? 4.789 19.052 33.383 1.00 167.27 110 GLU B O 1
ATOM 4318 N N . THR B 2 111 ? 2.629 19.464 33.903 1.00 198.50 111 THR B N 1
ATOM 4319 C CA . THR B 2 111 ? 2.922 20.519 34.892 1.00 194.84 111 THR B CA 1
ATOM 4320 C C . THR B 2 111 ? 3.643 19.926 36.104 1.00 174.62 111 THR B C 1
ATOM 4321 O O . THR B 2 111 ? 4.619 20.495 36.599 1.00 161.33 111 THR B O 1
ATOM 4325 N N . GLU B 2 112 ? 3.149 18.782 36.569 1.00 187.24 112 GLU B N 1
ATOM 4326 C CA . GLU B 2 112 ? 3.729 18.084 37.710 1.00 143.80 112 GLU B CA 1
ATOM 4327 C C . GLU B 2 112 ? 4.982 17.333 37.270 1.00 144.10 112 GLU B C 1
ATOM 4328 O O . GLU B 2 112 ? 6.011 17.347 37.977 1.00 150.81 112 GLU B O 1
ATOM 4334 N N . ARG B 2 113 ? 4.862 16.693 36.098 1.00 144.88 113 ARG B N 1
ATOM 4335 C CA . ARG B 2 113 ? 5.951 15.975 35.399 1.00 151.14 113 ARG B CA 1
ATOM 4336 C C . ARG B 2 113 ? 7.350 16.598 35.501 1.00 170.71 113 ARG B C 1
ATOM 4337 O O . ARG B 2 113 ? 8.340 15.872 35.608 1.00 156.23 113 ARG B O 1
ATOM 4345 N N . ASN B 2 114 ? 7.427 17.927 35.444 1.00 180.64 114 ASN B N 1
ATOM 4346 C CA . ASN B 2 114 ? 8.704 18.648 35.482 1.00 175.26 114 ASN B CA 1
ATOM 4347 C C . ASN B 2 114 ? 9.037 19.237 36.856 1.00 172.32 114 ASN B C 1
ATOM 4348 O O . ASN B 2 114 ? 10.135 19.030 37.375 1.00 163.88 114 ASN B O 1
ATOM 4353 N N . TRP B 2 115 ? 8.086 19.966 37.436 1.00 162.53 115 TRP B N 1
ATOM 4354 C CA . TRP B 2 115 ? 8.294 20.645 38.720 1.00 139.37 115 TRP B CA 1
ATOM 4355 C C . TRP B 2 115 ? 8.366 19.690 39.913 1.00 146.08 115 TRP B C 1
ATOM 4356 O O . TRP B 2 115 ? 9.205 19.884 40.796 1.00 135.31 115 TRP B O 1
ATOM 4367 N N . TYR B 2 116 ? 7.515 18.660 39.948 1.00 155.51 116 TYR B N 1
ATOM 4368 C CA . TYR B 2 116 ? 7.493 17.765 41.120 1.00 152.79 116 TYR B CA 1
ATOM 4369 C C . TYR B 2 116 ? 8.466 16.578 41.010 1.00 143.69 116 TYR B C 1
ATOM 4370 O O . TYR B 2 116 ? 8.255 15.529 41.622 1.00 139.82 116 TYR B O 1
ATOM 4379 N N . LEU B 2 117 ? 9.533 16.753 40.234 1.00 153.94 117 LEU B N 1
ATOM 4380 C CA . LEU B 2 117 ? 10.667 15.836 40.260 1.00 146.11 117 LEU B CA 1
ATOM 4381 C C . LEU B 2 117 ? 11.532 16.171 41.468 1.00 143.51 117 LEU B C 1
ATOM 4382 O O . LEU B 2 117 ? 12.201 15.300 42.028 1.00 140.80 117 LEU B O 1
ATOM 4387 N N . LEU B 2 118 ? 11.520 17.448 41.845 1.00 143.27 118 LEU B N 1
ATOM 4388 C CA . LEU B 2 118 ? 11.952 17.895 43.168 1.00 139.97 118 LEU B CA 1
ATOM 4389 C C . LEU B 2 118 ? 11.572 16.849 44.221 1.00 143.75 118 LEU B C 1
ATOM 4390 O O . LEU B 2 118 ? 12.421 16.346 44.974 1.00 115.73 118 LEU B O 1
ATOM 4395 N N . ALA B 2 119 ? 10.282 16.526 44.244 1.00 152.87 119 ALA B N 1
ATOM 4396 C CA . ALA B 2 119 ? 9.727 15.553 45.177 1.00 126.90 119 ALA B CA 1
ATOM 4397 C C . ALA B 2 119 ? 10.409 14.189 45.085 1.00 112.51 119 ALA B C 1
ATOM 4398 O O . ALA B 2 119 ? 10.592 13.526 46.096 1.00 110.21 119 ALA B O 1
ATOM 4400 N N . TYR B 2 120 ? 10.762 13.767 43.876 1.00 108.34 120 TYR B N 1
ATOM 4401 C CA . TYR B 2 120 ? 11.460 12.494 43.667 1.00 107.71 120 TYR B CA 1
ATOM 4402 C C . TYR B 2 120 ? 12.892 12.572 44.147 1.00 113.26 120 TYR B C 1
ATOM 4403 O O . TYR B 2 120 ? 13.443 11.588 44.657 1.00 106.18 120 TYR B O 1
ATOM 4412 N N . GLY B 2 121 ? 13.487 13.748 43.973 1.00 119.70 121 GLY B N 1
ATOM 4413 C CA . GLY B 2 121 ? 14.761 14.058 44.599 1.00 117.82 121 GLY B CA 1
ATOM 4414 C C . GLY B 2 121 ? 14.665 13.875 46.100 1.00 122.61 121 GLY B C 1
ATOM 4415 O O . GLY B 2 121 ? 15.446 13.127 46.693 1.00 115.53 121 GLY B O 1
ATOM 4416 N N . LEU B 2 122 ? 13.687 14.546 46.709 1.00 132.65 122 LEU B N 1
ATOM 4417 C CA . LEU B 2 122 ? 13.471 14.450 48.159 1.00 130.50 122 LEU B CA 1
ATOM 4418 C C . LEU B 2 122 ? 13.248 12.999 48.607 1.00 118.42 122 LEU B C 1
ATOM 4419 O O . LEU B 2 122 ? 14.063 12.429 49.325 1.00 119.80 122 LEU B O 1
ATOM 4424 N N . THR B 2 123 ? 12.151 12.415 48.136 1.00 125.89 123 THR B N 1
ATOM 4425 C CA . THR B 2 123 ? 11.671 11.100 48.556 1.00 108.36 123 THR B CA 1
ATOM 4426 C C . THR B 2 123 ? 12.597 9.963 48.147 1.00 110.49 123 THR B C 1
ATOM 4427 O O . THR B 2 123 ? 12.988 9.135 48.984 1.00 113.05 123 THR B O 1
ATOM 4431 N N . GLY B 2 124 ? 12.931 9.931 46.857 1.00 95.53 124 GLY B N 1
ATOM 4432 C CA . GLY B 2 124 ? 13.822 8.922 46.297 1.00 100.68 124 GLY B CA 1
ATOM 4433 C C . GLY B 2 124 ? 14.989 8.600 47.210 1.00 119.97 124 GLY B C 1
ATOM 4434 O O . GLY B 2 124 ? 15.452 7.463 47.257 1.00 126.92 124 GLY B O 1
ATOM 4435 N N . LEU B 2 125 ? 15.466 9.607 47.937 1.00 123.90 125 LEU B N 1
ATOM 4436 C CA . LEU B 2 125 ? 16.512 9.415 48.935 1.00 139.46 125 LEU B CA 1
ATOM 4437 C C . LEU B 2 125 ? 15.959 9.305 50.358 1.00 123.61 125 LEU B C 1
ATOM 4438 O O . LEU B 2 125 ? 16.349 8.411 51.112 1.00 118.48 125 LEU B O 1
ATOM 4443 N N . PHE B 2 126 ? 15.064 10.220 50.724 1.00 125.31 126 PHE B N 1
ATOM 4444 C CA . PHE B 2 126 ? 14.526 10.290 52.089 1.00 114.26 126 PHE B CA 1
ATOM 4445 C C . PHE B 2 126 ? 13.913 8.970 52.545 1.00 120.42 126 PHE B C 1
ATOM 4446 O O . PHE B 2 126 ? 13.984 8.632 53.726 1.00 118.05 126 PHE B O 1
ATOM 4454 N N . ILE B 2 127 ? 13.310 8.231 51.617 1.00 120.70 127 ILE B N 1
ATOM 4455 C CA . ILE B 2 127 ? 12.637 6.974 51.963 1.00 111.80 127 ILE B CA 1
ATOM 4456 C C . ILE B 2 127 ? 13.605 5.925 52.554 1.00 107.27 127 ILE B C 1
ATOM 4457 O O . ILE B 2 127 ? 13.372 5.412 53.679 1.00 110.33 127 ILE B O 1
ATOM 4462 N N . PRO B 2 128 ? 14.689 5.604 51.812 1.00 101.13 128 PRO B N 1
ATOM 4463 C CA . PRO B 2 128 ? 15.739 4.734 52.322 1.00 115.08 128 PRO B CA 1
ATOM 4464 C C . PRO B 2 128 ? 16.082 4.982 53.788 1.00 123.70 128 PRO B C 1
ATOM 4465 O O . PRO B 2 128 ? 16.118 4.036 54.572 1.00 128.29 128 PRO B O 1
ATOM 4469 N N . ALA B 2 129 ? 16.316 6.242 54.150 1.00 117.43 129 ALA B N 1
ATOM 4470 C CA . ALA B 2 129 ? 16.594 6.611 55.538 1.00 131.70 129 ALA B CA 1
ATOM 4471 C C . ALA B 2 129 ? 15.413 6.278 56.447 1.00 118.29 129 ALA B C 1
ATOM 4472 O O . ALA B 2 129 ? 15.577 5.641 57.493 1.00 109.87 129 ALA B O 1
ATOM 4474 N N . SER B 2 130 ? 14.219 6.686 56.024 1.00 118.76 130 SER B N 1
ATOM 4475 C CA . SER B 2 130 ? 13.010 6.480 56.819 1.00 113.01 130 SER B CA 1
ATOM 4476 C C . SER B 2 130 ? 12.690 5.001 57.056 1.00 106.27 130 SER B C 1
ATOM 4477 O O . SER B 2 130 ? 12.056 4.677 58.058 1.00 116.85 130 SER B O 1
ATOM 4480 N N . LEU B 2 131 ? 13.105 4.109 56.150 1.00 109.90 131 LEU B N 1
ATOM 4481 C CA . LEU B 2 131 ? 13.107 2.660 56.483 1.00 132.14 131 LEU B CA 1
ATOM 4482 C C . LEU B 2 131 ? 14.309 2.303 57.393 1.00 125.27 131 LEU B C 1
ATOM 4483 O O . LEU B 2 131 ? 14.191 1.537 58.394 1.00 113.50 131 LEU B O 1
ATOM 4488 N N . SER B 2 132 ? 15.462 2.879 57.044 1.00 120.67 132 SER B N 1
ATOM 4489 C CA . SER B 2 132 ? 16.718 2.628 57.753 1.00 119.34 132 SER B CA 1
ATOM 4490 C C . SER B 2 132 ? 16.632 2.933 59.245 1.00 112.53 132 SER B C 1
ATOM 4491 O O . SER B 2 132 ? 17.375 2.356 60.029 1.00 128.67 132 SER B O 1
ATOM 4494 N N . ILE B 2 133 ? 15.741 3.843 59.634 1.00 110.25 133 ILE B N 1
ATOM 4495 C CA . ILE B 2 133 ? 15.498 4.114 61.056 1.00 103.69 133 ILE B CA 1
ATOM 4496 C C . ILE B 2 133 ? 14.898 2.877 61.749 1.00 112.11 133 ILE B C 1
ATOM 4497 O O . ILE B 2 133 ? 15.314 2.510 62.857 1.00 103.80 133 ILE B O 1
ATOM 4502 N N . VAL B 2 134 ? 13.927 2.238 61.095 1.00 119.12 134 VAL B N 1
ATOM 4503 C CA . VAL B 2 134 ? 13.271 1.056 61.662 1.00 102.84 134 VAL B CA 1
ATOM 4504 C C . VAL B 2 134 ? 14.222 -0.119 61.586 1.00 102.68 134 VAL B C 1
ATOM 4505 O O . VAL B 2 134 ? 14.349 -0.890 62.545 1.00 115.11 134 VAL B O 1
ATOM 4509 N N . LEU B 2 135 ? 14.894 -0.250 60.443 1.00 111.32 135 LEU B N 1
ATOM 4510 C CA . LEU B 2 135 ? 15.907 -1.297 60.309 1.00 99.62 135 LEU B CA 1
ATOM 4511 C C . LEU B 2 135 ? 17.004 -1.133 61.379 1.00 120.62 135 LEU B C 1
ATOM 4512 O O . LEU B 2 135 ? 17.518 -2.121 61.904 1.00 110.81 135 LEU B O 1
ATOM 4517 N N . THR B 2 136 ? 17.336 0.117 61.708 1.00 129.05 136 THR B N 1
ATOM 4518 C CA . THR B 2 136 ? 18.290 0.438 62.775 1.00 133.78 136 THR B CA 1
ATOM 4519 C C . THR B 2 136 ? 17.721 0.014 64.120 1.00 118.10 136 THR B C 1
ATOM 4520 O O . THR B 2 136 ? 18.260 -0.872 64.786 1.00 131.75 136 THR B O 1
ATOM 4524 N N . ILE B 2 137 ? 16.609 0.642 64.495 1.00 115.43 137 ILE B N 1
ATOM 4525 C CA . ILE B 2 137 ? 16.000 0.432 65.808 1.00 114.05 137 ILE B CA 1
ATOM 4526 C C . ILE B 2 137 ? 15.686 -1.049 66.059 1.00 137.00 137 ILE B C 1
ATOM 4527 O O . ILE B 2 137 ? 15.758 -1.512 67.202 1.00 131.34 137 ILE B O 1
ATOM 4532 N N . SER B 2 138 ? 15.369 -1.793 64.994 1.00 137.99 138 SER B N 1
ATOM 4533 C CA . SER B 2 138 ? 15.153 -3.248 65.097 1.00 159.59 138 SER B CA 1
ATOM 4534 C C . SER B 2 138 ? 16.337 -4.021 65.705 1.00 143.88 138 SER B C 1
ATOM 4535 O O . SER B 2 138 ? 16.173 -5.166 66.131 1.00 126.81 138 SER B O 1
ATOM 4538 N N . GLU B 2 139 ? 17.523 -3.410 65.715 1.00 146.01 139 GLU B N 1
ATOM 4539 C CA . GLU B 2 139 ? 18.685 -3.968 66.408 1.00 136.58 139 GLU B CA 1
ATOM 4540 C C . GLU B 2 139 ? 19.245 -2.962 67.426 1.00 129.96 139 GLU B C 1
ATOM 4541 O O . GLU B 2 139 ? 20.453 -2.936 67.679 1.00 136.94 139 GLU B O 1
ATOM 4547 N N . GLY B 2 140 ? 18.361 -2.151 68.015 1.00 133.91 140 GLY B N 1
ATOM 4548 C CA . GLY B 2 140 ? 18.762 -1.071 68.928 1.00 155.12 140 GLY B CA 1
ATOM 4549 C C . GLY B 2 140 ? 18.048 -1.098 70.271 1.00 166.26 140 GLY B C 1
ATOM 4550 O O . GLY B 2 140 ? 18.281 -1.995 71.083 1.00 165.83 140 GLY B O 1
ATOM 4551 N N . GLY B 2 141 ? 17.184 -0.112 70.512 1.00 166.58 141 GLY B N 1
ATOM 4552 C CA . GLY B 2 141 ? 16.442 -0.039 71.770 1.00 129.06 141 GLY B CA 1
ATOM 4553 C C . GLY B 2 141 ? 15.594 1.209 71.959 1.00 140.29 141 GLY B C 1
ATOM 4554 O O . GLY B 2 141 ? 16.016 2.316 71.617 1.00 171.45 141 GLY B O 1
ATOM 4555 N N . PHE B 2 142 ? 14.394 1.016 72.503 1.00 149.22 142 PHE B N 1
ATOM 4556 C CA . PHE B 2 142 ? 13.524 2.117 72.924 1.00 176.86 142 PHE B CA 1
ATOM 4557 C C . PHE B 2 142 ? 13.585 2.293 74.443 1.00 182.51 142 PHE B C 1
ATOM 4558 O O . PHE B 2 142 ? 13.556 3.420 74.942 1.00 170.28 142 PHE B O 1
ATOM 4566 N N . VAL B 2 143 ? 13.631 1.173 75.166 1.00 211.88 143 VAL B N 1
ATOM 4567 C CA . VAL B 2 143 ? 13.997 1.156 76.590 1.00 216.10 143 VAL B CA 1
ATOM 4568 C C . VAL B 2 143 ? 15.077 0.082 76.834 1.00 232.06 143 VAL B C 1
ATOM 4569 O O . VAL B 2 143 ? 15.050 -0.625 77.848 1.00 218.40 143 VAL B O 1
ATOM 4573 N N . GLU B 2 144 ? 16.032 -0.014 75.900 1.00 232.71 144 GLU B N 1
ATOM 4574 C CA . GLU B 2 144 ? 17.107 -1.023 75.934 1.00 207.38 144 GLU B CA 1
ATOM 4575 C C . GLU B 2 144 ? 18.510 -0.404 75.729 1.00 203.59 144 GLU B C 1
ATOM 4576 O O . GLU B 2 144 ? 18.982 -0.280 74.591 1.00 157.60 144 GLU B O 1
ATOM 4582 N N . GLU B 2 145 ? 19.160 -0.023 76.835 1.00 228.20 145 GLU B N 1
ATOM 4583 C CA . GLU B 2 145 ? 20.547 0.486 76.834 1.00 236.76 145 GLU B CA 1
ATOM 4584 C C . GLU B 2 145 ? 21.457 -0.566 77.511 1.00 220.93 145 GLU B C 1
ATOM 4585 O O . GLU B 2 145 ? 21.148 -1.760 77.455 1.00 215.75 145 GLU B O 1
ATOM 4591 N N . ASN B 2 146 ? 22.552 -0.151 78.152 1.00 203.85 146 ASN B N 1
ATOM 4592 C CA . ASN B 2 146 ? 23.645 -1.078 78.482 1.00 194.18 146 ASN B CA 1
ATOM 4593 C C . ASN B 2 146 ? 23.472 -1.924 79.757 1.00 196.46 146 ASN B C 1
ATOM 4594 O O . ASN B 2 146 ? 22.938 -3.034 79.688 1.00 206.58 146 ASN B O 1
ATOM 4599 N N . ALA B 2 147 ? 23.918 -1.401 80.902 1.00 209.98 147 ALA B N 1
ATOM 4600 C CA . ALA B 2 147 ? 24.137 -2.211 82.117 1.00 208.69 147 ALA B CA 1
ATOM 4601 C C . ALA B 2 147 ? 23.006 -3.197 82.431 1.00 232.96 147 ALA B C 1
ATOM 4602 O O . ALA B 2 147 ? 23.261 -4.386 82.643 1.00 248.12 147 ALA B O 1
ATOM 4604 N N . ALA B 2 148 ? 21.768 -2.702 82.464 1.00 232.52 148 ALA B N 1
ATOM 4605 C CA . ALA B 2 148 ? 20.588 -3.562 82.654 1.00 209.33 148 ALA B CA 1
ATOM 4606 C C . ALA B 2 148 ? 19.269 -2.919 82.186 1.00 234.87 148 ALA B C 1
ATOM 4607 O O . ALA B 2 148 ? 18.214 -3.153 82.784 1.00 228.79 148 ALA B O 1
ATOM 4609 N N . GLY B 2 149 ? 19.328 -2.127 81.115 1.00 246.87 149 GLY B N 1
ATOM 4610 C CA . GLY B 2 149 ? 18.132 -1.516 80.529 1.00 239.93 149 GLY B CA 1
ATOM 4611 C C . GLY B 2 149 ? 17.681 -0.213 81.172 1.00 214.62 149 GLY B C 1
ATOM 4612 O O . GLY B 2 149 ? 16.858 -0.219 82.092 1.00 188.39 149 GLY B O 1
ATOM 4613 N N . VAL B 2 150 ? 18.218 0.901 80.676 1.00 227.70 150 VAL B N 1
ATOM 4614 C CA . VAL B 2 150 ? 17.795 2.243 81.087 1.00 237.33 150 VAL B CA 1
ATOM 4615 C C . VAL B 2 150 ? 16.792 2.784 80.072 1.00 237.01 150 VAL B C 1
ATOM 4616 O O . VAL B 2 150 ? 16.966 2.601 78.868 1.00 220.96 150 VAL B O 1
ATOM 4620 N N . ALA B 2 151 ? 15.748 3.451 80.561 1.00 247.38 151 ALA B N 1
ATOM 4621 C CA . ALA B 2 151 ? 14.749 4.068 79.690 1.00 229.25 151 ALA B CA 1
ATOM 4622 C C . ALA B 2 151 ? 15.406 5.148 78.828 1.00 219.08 151 ALA B C 1
ATOM 4623 O O . ALA B 2 151 ? 16.087 6.032 79.355 1.00 206.42 151 ALA B O 1
ATOM 4625 N N . LEU B 2 152 ? 15.204 5.067 77.510 1.00 228.58 152 LEU B N 1
ATOM 4626 C CA . LEU B 2 152 ? 15.900 5.935 76.548 1.00 236.53 152 LEU B CA 1
ATOM 4627 C C . LEU B 2 152 ? 15.022 7.056 75.982 1.00 227.92 152 LEU B C 1
ATOM 4628 O O . LEU B 2 152 ? 13.834 6.856 75.713 1.00 231.65 152 LEU B O 1
ATOM 4633 N N . ASP B 2 153 ? 15.637 8.226 75.792 1.00 214.71 153 ASP B N 1
ATOM 4634 C CA . ASP B 2 153 ? 14.996 9.376 75.151 1.00 199.59 153 ASP B CA 1
ATOM 4635 C C . ASP B 2 153 ? 15.038 9.175 73.631 1.00 198.66 153 ASP B C 1
ATOM 4636 O O . ASP B 2 153 ? 15.996 9.579 72.957 1.00 175.53 153 ASP B O 1
ATOM 4641 N N . TYR B 2 154 ? 13.992 8.533 73.107 1.00 211.00 154 TYR B N 1
ATOM 4642 C CA . TYR B 2 154 ? 13.855 8.251 71.669 1.00 202.71 154 TYR B CA 1
ATOM 4643 C C . TYR B 2 154 ? 14.139 9.467 70.768 1.00 188.62 154 TYR B C 1
ATOM 4644 O O . TYR B 2 154 ? 14.617 9.309 69.644 1.00 166.05 154 TYR B O 1
ATOM 4653 N N . GLY B 2 155 ? 13.855 10.671 71.266 1.00 189.17 155 GLY B N 1
ATOM 4654 C CA . GLY B 2 155 ? 14.142 11.907 70.539 1.00 165.76 155 GLY B CA 1
ATOM 4655 C C . GLY B 2 155 ? 15.615 12.196 70.290 1.00 149.30 155 GLY B C 1
ATOM 4656 O O . GLY B 2 155 ? 15.946 12.941 69.368 1.00 145.58 155 GLY B O 1
ATOM 4657 N N . LYS B 2 156 ? 16.498 11.626 71.112 1.00 160.53 156 LYS B N 1
ATOM 4658 C CA . LYS B 2 156 ? 17.943 11.828 70.962 1.00 173.71 156 LYS B CA 1
ATOM 4659 C C . LYS B 2 156 ? 18.696 10.574 70.486 1.00 161.84 156 LYS B C 1
ATOM 4660 O O . LYS B 2 156 ? 19.918 10.603 70.366 1.00 155.81 156 LYS B O 1
ATOM 4666 N N . LEU B 2 157 ? 17.980 9.484 70.210 1.00 166.14 157 LEU B N 1
ATOM 4667 C CA . LEU B 2 157 ? 18.598 8.293 69.612 1.00 149.13 157 LEU B CA 1
ATOM 4668 C C . LEU B 2 157 ? 18.719 8.411 68.089 1.00 157.02 157 LEU B C 1
ATOM 4669 O O . LEU B 2 157 ? 19.313 7.536 67.450 1.00 144.65 157 LEU B O 1
ATOM 4674 N N . PHE B 2 158 ? 18.142 9.470 67.512 1.00 179.98 158 PHE B N 1
ATOM 4675 C CA . PHE B 2 158 ? 18.323 9.782 66.090 1.00 178.12 158 PHE B CA 1
ATOM 4676 C C . PHE B 2 158 ? 19.808 9.855 65.761 1.00 179.76 158 PHE B C 1
ATOM 4677 O O . PHE B 2 158 ? 20.318 9.061 64.967 1.00 181.15 158 PHE B O 1
ATOM 4685 N N . ALA B 2 159 ? 20.493 10.807 66.390 1.00 179.61 159 ALA B N 1
ATOM 4686 C CA . ALA B 2 159 ? 21.919 11.020 66.165 1.00 169.73 159 ALA B CA 1
ATOM 4687 C C . ALA B 2 159 ? 22.742 9.946 66.875 1.00 190.63 159 ALA B C 1
ATOM 4688 O O . ALA B 2 159 ? 22.881 9.966 68.100 1.00 196.44 159 ALA B O 1
ATOM 4690 N N . SER B 2 160 ? 23.271 9.002 66.100 1.00 182.89 160 SER B N 1
ATOM 4691 C CA . SER B 2 160 ? 24.154 7.969 66.634 1.00 172.24 160 SER B CA 1
ATOM 4692 C C . SER B 2 160 ? 25.038 7.391 65.529 1.00 197.04 160 SER B C 1
ATOM 4693 O O . SER B 2 160 ? 24.610 7.298 64.376 1.00 200.58 160 SER B O 1
ATOM 4696 N N . PRO B 2 161 ? 26.276 6.991 65.881 1.00 194.13 161 PRO B N 1
ATOM 4697 C CA . PRO B 2 161 ? 27.226 6.450 64.902 1.00 195.17 161 PRO B CA 1
ATOM 4698 C C . PRO B 2 161 ? 26.846 5.068 64.356 1.00 185.89 161 PRO B C 1
ATOM 4699 O O . PRO B 2 161 ? 27.492 4.583 63.427 1.00 183.24 161 PRO B O 1
ATOM 4703 N N . LEU B 2 162 ? 25.820 4.444 64.937 1.00 198.77 162 LEU B N 1
ATOM 4704 C CA . LEU B 2 162 ? 25.285 3.170 64.454 1.00 185.42 162 LEU B CA 1
ATOM 4705 C C . LEU B 2 162 ? 24.127 3.356 63.462 1.00 183.38 162 LEU B C 1
ATOM 4706 O O . LEU B 2 162 ? 23.885 2.488 62.624 1.00 171.36 162 LEU B O 1
ATOM 4711 N N . SER B 2 163 ? 23.415 4.478 63.560 1.00 182.37 163 SER B N 1
ATOM 4712 C CA . SER B 2 163 ? 22.251 4.741 62.707 1.00 178.17 163 SER B CA 1
ATOM 4713 C C . SER B 2 163 ? 22.673 5.192 61.314 1.00 167.13 163 SER B C 1
ATOM 4714 O O . SER B 2 163 ? 22.215 4.643 60.307 1.00 165.16 163 SER B O 1
ATOM 4717 N N . TRP B 2 164 ? 23.554 6.189 61.262 1.00 182.29 164 TRP B N 1
ATOM 4718 C CA . TRP B 2 164 ? 24.086 6.666 59.987 1.00 156.01 164 TRP B CA 1
ATOM 4719 C C . TRP B 2 164 ? 24.903 5.590 59.305 1.00 158.04 164 TRP B C 1
ATOM 4720 O O . TRP B 2 164 ? 25.074 5.628 58.096 1.00 164.46 164 TRP B O 1
ATOM 4731 N N . SER B 2 165 ? 25.433 4.652 60.089 1.00 170.68 165 SER B N 1
ATOM 4732 C CA . SER B 2 165 ? 26.059 3.458 59.532 1.00 193.76 165 SER B CA 1
ATOM 4733 C C . SER B 2 165 ? 25.031 2.667 58.724 1.00 178.01 165 SER B C 1
ATOM 4734 O O . SER B 2 165 ? 25.357 2.134 57.671 1.00 175.20 165 SER B O 1
ATOM 4737 N N . VAL B 2 166 ? 23.794 2.604 59.215 1.00 174.67 166 VAL B N 1
ATOM 4738 C CA . VAL B 2 166 ? 22.699 1.967 58.476 1.00 159.35 166 VAL B CA 1
ATOM 4739 C C . VAL B 2 166 ? 22.218 2.864 57.324 1.00 152.52 166 VAL B C 1
ATOM 4740 O O . VAL B 2 166 ? 21.883 2.365 56.247 1.00 155.35 166 VAL B O 1
ATOM 4744 N N . VAL B 2 167 ? 22.192 4.179 57.544 1.00 140.60 167 VAL B N 1
ATOM 4745 C CA . VAL B 2 167 ? 21.860 5.133 56.470 1.00 156.65 167 VAL B CA 1
ATOM 4746 C C . VAL B 2 167 ? 22.834 4.982 55.294 1.00 156.69 167 VAL B C 1
ATOM 4747 O O . VAL B 2 167 ? 22.441 5.070 54.125 1.00 136.60 167 VAL B O 1
ATOM 4751 N N . LEU B 2 168 ? 24.102 4.751 55.623 1.00 160.18 168 LEU B N 1
ATOM 4752 C CA . LEU B 2 168 ? 25.138 4.471 54.637 1.00 146.95 168 LEU B CA 1
ATOM 4753 C C . LEU B 2 168 ? 24.966 3.062 54.069 1.00 169.01 168 LEU B C 1
ATOM 4754 O O . LEU B 2 168 ? 25.028 2.877 52.855 1.00 157.63 168 LEU B O 1
ATOM 4759 N N . LEU B 2 169 ? 24.730 2.083 54.945 1.00 158.27 169 LEU B N 1
ATOM 4760 C CA . LEU B 2 169 ? 24.444 0.700 54.532 1.00 149.37 169 LEU B CA 1
ATOM 4761 C C . LEU B 2 169 ? 23.313 0.680 53.506 1.00 151.57 169 LEU B C 1
ATOM 4762 O O . LEU B 2 169 ? 23.268 -0.209 52.656 1.00 149.41 169 LEU B O 1
ATOM 4767 N N . SER B 2 170 ? 22.409 1.659 53.588 1.00 147.05 170 SER B N 1
ATOM 4768 C CA . SER B 2 170 ? 21.341 1.823 52.598 1.00 140.41 170 SER B CA 1
ATOM 4769 C C . SER B 2 170 ? 21.747 2.715 51.416 1.00 129.78 170 SER B C 1
ATOM 4770 O O . SER B 2 170 ? 22.098 2.220 50.344 1.00 143.57 170 SER B O 1
ATOM 4773 N N . VAL B 2 171 ? 21.717 4.026 51.629 1.00 138.62 171 VAL B N 1
ATOM 4774 C CA . VAL B 2 171 ? 21.753 5.007 50.538 1.00 132.45 171 VAL B CA 1
ATOM 4775 C C . VAL B 2 171 ? 22.784 4.661 49.453 1.00 132.89 171 VAL B C 1
ATOM 4776 O O . VAL B 2 171 ? 22.452 4.458 48.266 1.00 130.03 171 VAL B O 1
ATOM 4780 N N . THR B 2 172 ? 24.037 4.575 49.880 1.00 131.48 172 THR B N 1
ATOM 4781 C CA . THR B 2 172 ? 25.148 4.310 48.969 1.00 138.75 172 THR B CA 1
ATOM 4782 C C . THR B 2 172 ? 24.937 3.029 48.163 1.00 146.27 172 THR B C 1
ATOM 4783 O O . THR B 2 172 ? 25.219 2.990 46.963 1.00 140.61 172 THR B O 1
ATOM 4787 N N . SER B 2 173 ? 24.439 1.987 48.826 1.00 147.63 173 SER B N 1
ATOM 4788 C CA . SER B 2 173 ? 24.179 0.712 48.157 1.00 148.23 173 SER B CA 1
ATOM 4789 C C . SER B 2 173 ? 22.953 0.802 47.248 1.00 151.21 173 SER B C 1
ATOM 4790 O O . SER B 2 173 ? 22.896 0.118 46.231 1.00 146.58 173 SER B O 1
ATOM 4793 N N . VAL B 2 174 ? 21.976 1.635 47.609 1.00 135.32 174 VAL B N 1
ATOM 4794 C CA . VAL B 2 174 ? 20.882 1.957 46.690 1.00 129.27 174 VAL B CA 1
ATOM 4795 C C . VAL B 2 174 ? 21.535 2.486 45.425 1.00 154.00 174 VAL B C 1
ATOM 4796 O O . VAL B 2 174 ? 21.354 1.932 44.317 1.00 151.35 174 VAL B O 1
ATOM 4800 N N . LEU B 2 175 ? 22.338 3.532 45.620 1.00 147.69 175 LEU B N 1
ATOM 4801 C CA . LEU B 2 175 ? 23.073 4.149 44.516 1.00 150.44 175 LEU B CA 1
ATOM 4802 C C . LEU B 2 175 ? 23.812 3.100 43.657 1.00 167.03 175 LEU B C 1
ATOM 4803 O O . LEU B 2 175 ? 23.605 3.015 42.431 1.00 143.84 175 LEU B O 1
ATOM 4808 N N . TYR B 2 176 ? 24.636 2.286 44.316 1.00 170.00 176 TYR B N 1
ATOM 4809 C CA . TYR B 2 176 ? 25.470 1.285 43.633 1.00 169.08 176 TYR B CA 1
ATOM 4810 C C . TYR B 2 176 ? 24.669 0.212 42.905 1.00 150.39 176 TYR B C 1
ATOM 4811 O O . TYR B 2 176 ? 24.900 -0.044 41.732 1.00 143.52 176 TYR B O 1
ATOM 4820 N N . ILE B 2 177 ? 23.751 -0.426 43.622 1.00 144.00 177 ILE B N 1
ATOM 4821 C CA . ILE B 2 177 ? 22.883 -1.454 43.053 1.00 145.90 177 ILE B CA 1
ATOM 4822 C C . ILE B 2 177 ? 22.143 -0.881 41.853 1.00 155.68 177 ILE B C 1
ATOM 4823 O O . ILE B 2 177 ? 22.199 -1.440 40.736 1.00 170.81 177 ILE B O 1
ATOM 4828 N N . SER B 2 178 ? 21.460 0.242 42.080 1.00 156.59 178 SER B N 1
ATOM 4829 C CA . SER B 2 178 ? 20.743 0.895 40.991 1.00 164.65 178 SER B CA 1
ATOM 4830 C C . SER B 2 178 ? 21.686 1.104 39.805 1.00 160.98 178 SER B C 1
ATOM 4831 O O . SER B 2 178 ? 21.377 0.693 38.677 1.00 158.92 178 SER B O 1
ATOM 4834 N N . ALA B 2 179 ? 22.849 1.704 40.071 1.00 153.61 179 ALA B N 1
ATOM 4835 C CA . ALA B 2 179 ? 23.848 1.933 39.017 1.00 148.91 179 ALA B CA 1
ATOM 4836 C C . ALA B 2 179 ? 24.245 0.648 38.267 1.00 153.77 179 ALA B C 1
ATOM 4837 O O . ALA B 2 179 ? 24.381 0.663 37.037 1.00 152.13 179 ALA B O 1
ATOM 4839 N N . VAL B 2 180 ? 24.418 -0.452 39.005 1.00 158.20 180 VAL B N 1
ATOM 4840 C CA . VAL B 2 180 ? 24.742 -1.750 38.406 1.00 167.33 180 VAL B CA 1
ATOM 4841 C C . VAL B 2 180 ? 23.596 -2.206 37.521 1.00 156.13 180 VAL B C 1
ATOM 4842 O O . VAL B 2 180 ? 23.832 -2.649 36.397 1.00 195.26 180 VAL B O 1
ATOM 4846 N N . PHE B 2 181 ? 22.361 -2.118 38.020 1.00 162.48 181 PHE B N 1
ATOM 4847 C CA . PHE B 2 181 ? 21.220 -2.518 37.187 1.00 145.33 181 PHE B CA 1
ATOM 4848 C C . PHE B 2 181 ? 21.136 -1.665 35.926 1.00 154.69 181 PHE B C 1
ATOM 4849 O O . PHE B 2 181 ? 20.946 -2.190 34.834 1.00 175.14 181 PHE B O 1
ATOM 4857 N N . LEU B 2 182 ? 21.286 -0.353 36.079 1.00 160.04 182 LEU B N 1
ATOM 4858 C CA . LEU B 2 182 ? 21.245 0.554 34.929 1.00 155.49 182 LEU B CA 1
ATOM 4859 C C . LEU B 2 182 ? 22.354 0.242 33.932 1.00 148.39 182 LEU B C 1
ATOM 4860 O O . LEU B 2 182 ? 22.139 0.254 32.719 1.00 139.87 182 LEU B O 1
ATOM 4865 N N . THR B 2 183 ? 23.537 -0.043 34.461 1.00 163.53 183 THR B N 1
ATOM 4866 C CA . THR B 2 183 ? 24.676 -0.419 33.643 1.00 158.91 183 THR B CA 1
ATOM 4867 C C . THR B 2 183 ? 24.437 -1.735 32.901 1.00 150.68 183 THR B C 1
ATOM 4868 O O . THR B 2 183 ? 24.734 -1.833 31.713 1.00 135.86 183 THR B O 1
ATOM 4872 N N . TYR B 2 184 ? 23.895 -2.732 33.600 1.00 167.56 184 TYR B N 1
ATOM 4873 C CA . TYR B 2 184 ? 23.698 -4.072 33.034 1.00 163.60 184 TYR B CA 1
ATOM 4874 C C . TYR B 2 184 ? 23.109 -4.039 31.630 1.00 166.27 184 TYR B C 1
ATOM 4875 O O . TYR B 2 184 ? 23.623 -4.692 30.723 1.00 186.98 184 TYR B O 1
ATOM 4884 N N . TYR B 2 185 ? 22.038 -3.270 31.459 1.00 172.40 185 TYR B N 1
ATOM 4885 C CA . TYR B 2 185 ? 21.359 -3.163 30.168 1.00 170.14 185 TYR B CA 1
ATOM 4886 C C . TYR B 2 185 ? 21.624 -1.810 29.514 1.00 168.87 185 TYR B C 1
ATOM 4887 O O . TYR B 2 185 ? 20.830 -1.350 28.693 1.00 180.12 185 TYR B O 1
ATOM 4896 N N . ALA B 2 186 ? 22.751 -1.186 29.846 1.00 149.21 186 ALA B N 1
ATOM 4897 C CA . ALA B 2 186 ? 23.105 0.102 29.265 1.00 141.47 186 ALA B CA 1
ATOM 4898 C C . ALA B 2 186 ? 23.519 -0.084 27.805 1.00 160.41 186 ALA B C 1
ATOM 4899 O O . ALA B 2 186 ? 24.682 0.104 27.441 1.00 167.23 186 ALA B O 1
ATOM 4901 N N . ASP B 2 187 ? 22.540 -0.447 26.976 1.00 148.49 187 ASP B N 1
ATOM 4902 C CA . ASP B 2 187 ? 22.759 -0.741 25.564 1.00 171.96 187 ASP B CA 1
ATOM 4903 C C . ASP B 2 187 ? 22.750 0.565 24.784 1.00 172.70 187 ASP B C 1
ATOM 4904 O O . ASP B 2 187 ? 21.818 0.847 24.027 1.00 146.45 187 ASP B O 1
ATOM 4909 N N . ALA B 2 188 ? 23.796 1.360 24.987 1.00 190.00 188 ALA B N 1
ATOM 4910 C CA . ALA B 2 188 ? 23.925 2.662 24.344 1.00 213.72 188 ALA B CA 1
ATOM 4911 C C . ALA B 2 188 ? 25.379 3.114 24.347 1.00 212.84 188 ALA B C 1
ATOM 4912 O O . ALA B 2 188 ? 26.188 2.624 25.134 1.00 189.52 188 ALA B O 1
ATOM 4914 N N . ALA B 2 189 ? 25.705 4.044 23.455 1.00 219.59 189 ALA B N 1
ATOM 4915 C CA . ALA B 2 189 ? 27.028 4.656 23.430 1.00 201.04 189 ALA B CA 1
ATOM 4916 C C . ALA B 2 189 ? 27.176 5.623 24.602 1.00 199.00 189 ALA B C 1
ATOM 4917 O O . ALA B 2 189 ? 28.289 5.881 25.058 1.00 195.37 189 ALA B O 1
ATOM 4919 N N . GLY B 2 190 ? 26.048 6.145 25.087 1.00 193.07 190 GLY B N 1
ATOM 4920 C CA . GLY B 2 190 ? 26.026 7.026 26.249 1.00 185.19 190 GLY B CA 1
ATOM 4921 C C . GLY B 2 190 ? 25.881 6.275 27.561 1.00 178.37 190 GLY B C 1
ATOM 4922 O O . GLY B 2 190 ? 25.072 6.655 28.406 1.00 168.97 190 GLY B O 1
ATOM 4923 N N . ASP B 2 191 ? 26.663 5.210 27.731 1.00 177.24 191 ASP B N 1
ATOM 4924 C CA . ASP B 2 191 ? 26.646 4.408 28.959 1.00 181.79 191 ASP B CA 1
ATOM 4925 C C . ASP B 2 191 ? 27.946 4.547 29.761 1.00 180.61 191 ASP B C 1
ATOM 4926 O O . ASP B 2 191 ? 28.147 3.845 30.755 1.00 172.34 191 ASP B O 1
ATOM 4931 N N . GLU B 2 192 ? 28.816 5.458 29.326 1.00 178.89 192 GLU B N 1
ATOM 4932 C CA . GLU B 2 192 ? 30.098 5.705 29.992 1.00 191.95 192 GLU B CA 1
ATOM 4933 C C . GLU B 2 192 ? 29.945 6.398 31.350 1.00 190.49 192 GLU B C 1
ATOM 4934 O O . GLU B 2 192 ? 30.774 6.201 32.241 1.00 205.22 192 GLU B O 1
ATOM 4940 N N . GLN B 2 193 ? 28.890 7.199 31.502 1.00 194.53 193 GLN B N 1
ATOM 4941 C CA . GLN B 2 193 ? 28.639 7.951 32.742 1.00 188.16 193 GLN B CA 1
ATOM 4942 C C . GLN B 2 193 ? 28.125 7.002 33.839 1.00 171.90 193 GLN B C 1
ATOM 4943 O O . GLN B 2 193 ? 28.539 7.082 35.014 1.00 133.46 193 GLN B O 1
ATOM 4949 N N . ALA B 2 194 ? 27.226 6.104 33.431 1.00 185.84 194 ALA B N 1
ATOM 4950 C CA . ALA B 2 194 ? 26.638 5.094 34.314 1.00 193.05 194 ALA B CA 1
ATOM 4951 C C . ALA B 2 194 ? 27.697 4.239 35.000 1.00 180.73 194 ALA B C 1
ATOM 4952 O O . ALA B 2 194 ? 27.564 3.921 36.178 1.00 145.33 194 ALA B O 1
ATOM 4954 N N . ARG B 2 195 ? 28.738 3.874 34.256 1.00 182.56 195 ARG B N 1
ATOM 4955 C CA . ARG B 2 195 ? 29.829 3.055 34.785 1.00 161.21 195 ARG B CA 1
ATOM 4956 C C . ARG B 2 195 ? 30.818 3.849 35.647 1.00 165.81 195 ARG B C 1
ATOM 4957 O O . ARG B 2 195 ? 31.444 3.285 36.549 1.00 156.66 195 ARG B O 1
ATOM 4965 N N . ALA B 2 196 ? 30.953 5.147 35.375 1.00 180.01 196 ALA B N 1
ATOM 4966 C CA . ALA B 2 196 ? 31.768 6.037 36.207 1.00 166.90 196 ALA B CA 1
ATOM 4967 C C . ALA B 2 196 ? 31.075 6.305 37.546 1.00 166.09 196 ALA B C 1
ATOM 4968 O O . ALA B 2 196 ? 31.681 6.144 38.621 1.00 166.55 196 ALA B O 1
ATOM 4970 N N . LEU B 2 197 ? 29.803 6.704 37.487 1.00 160.25 197 LEU B N 1
ATOM 4971 C CA . LEU B 2 197 ? 29.020 6.880 38.717 1.00 169.12 197 LEU B CA 1
ATOM 4972 C C . LEU B 2 197 ? 28.870 5.540 39.456 1.00 161.09 197 LEU B C 1
ATOM 4973 O O . LEU B 2 197 ? 28.971 5.482 40.690 1.00 174.53 197 LEU B O 1
ATOM 4978 N N . LEU B 2 198 ? 28.664 4.467 38.693 1.00 153.96 198 LEU B N 1
ATOM 4979 C CA . LEU B 2 198 ? 28.675 3.114 39.244 1.00 148.84 198 LEU B CA 1
ATOM 4980 C C . LEU B 2 198 ? 30.002 2.796 39.919 1.00 168.78 198 LEU B C 1
ATOM 4981 O O . LEU B 2 198 ? 30.015 2.120 40.935 1.00 150.08 198 LEU B O 1
ATOM 4986 N N . ARG B 2 199 ? 31.110 3.246 39.329 1.00 167.67 199 ARG B N 1
ATOM 4987 C CA . ARG B 2 199 ? 32.429 3.112 39.956 1.00 176.92 199 ARG B CA 1
ATOM 4988 C C . ARG B 2 199 ? 32.474 3.905 41.260 1.00 170.35 199 ARG B C 1
ATOM 4989 O O . ARG B 2 199 ? 32.897 3.376 42.287 1.00 161.77 199 ARG B O 1
ATOM 4997 N N . ARG B 2 200 ? 32.038 5.165 41.224 1.00 170.52 200 ARG B N 1
ATOM 4998 C CA . ARG B 2 200 ? 31.988 5.971 42.451 1.00 137.74 200 ARG B CA 1
ATOM 4999 C C . ARG B 2 200 ? 31.189 5.266 43.540 1.00 144.98 200 ARG B C 1
ATOM 5000 O O . ARG B 2 200 ? 31.620 5.208 44.694 1.00 145.36 200 ARG B O 1
ATOM 5008 N N . TYR B 2 201 ? 30.039 4.713 43.164 1.00 166.98 201 TYR B N 1
ATOM 5009 C CA . TYR B 2 201 ? 29.161 4.051 44.133 1.00 166.18 201 TYR B CA 1
ATOM 5010 C C . TYR B 2 201 ? 29.669 2.671 44.551 1.00 154.81 201 TYR B C 1
ATOM 5011 O O . TYR B 2 201 ? 29.340 2.183 45.632 1.00 152.00 201 TYR B O 1
ATOM 5020 N N . ALA B 2 202 ? 30.472 2.050 43.693 1.00 159.61 202 ALA B N 1
ATOM 5021 C CA . ALA B 2 202 ? 31.164 0.813 44.022 1.00 174.18 202 ALA B CA 1
ATOM 5022 C C . ALA B 2 202 ? 32.247 1.112 45.043 1.00 153.89 202 ALA B C 1
ATOM 5023 O O . ALA B 2 202 ? 32.419 0.364 46.000 1.00 130.97 202 ALA B O 1
ATOM 5025 N N . LEU B 2 203 ? 32.970 2.212 44.832 1.00 173.21 203 LEU B N 1
ATOM 5026 C CA . LEU B 2 203 ? 33.942 2.702 45.811 1.00 176.75 203 LEU B CA 1
ATOM 5027 C C . LEU B 2 203 ? 33.249 3.126 47.106 1.00 173.19 203 LEU B C 1
ATOM 5028 O O . LEU B 2 203 ? 33.814 2.967 48.190 1.00 170.89 203 LEU B O 1
ATOM 5033 N N . LEU B 2 204 ? 32.038 3.671 46.998 1.00 169.11 204 LEU B N 1
ATOM 5034 C CA . LEU B 2 204 ? 31.218 3.913 48.187 1.00 161.33 204 LEU B CA 1
ATOM 5035 C C . LEU B 2 204 ? 30.827 2.591 48.867 1.00 151.27 204 LEU B C 1
ATOM 5036 O O . LEU B 2 204 ? 30.753 2.523 50.104 1.00 137.24 204 LEU B O 1
ATOM 5041 N N . TRP B 2 205 ? 30.578 1.553 48.062 1.00 152.12 205 TRP B N 1
ATOM 5042 C CA . TRP B 2 205 ? 30.250 0.222 48.589 1.00 173.07 205 TRP B CA 1
ATOM 5043 C C . TRP B 2 205 ? 31.437 -0.381 49.332 1.00 179.02 205 TRP B C 1
ATOM 5044 O O . TRP B 2 205 ? 31.305 -0.808 50.474 1.00 176.33 205 TRP B O 1
ATOM 5055 N N . SER B 2 206 ? 32.595 -0.424 48.680 1.00 169.27 206 SER B N 1
ATOM 5056 C CA . SER B 2 206 ? 33.815 -0.897 49.337 1.00 188.52 206 SER B CA 1
ATOM 5057 C C . SER B 2 206 ? 34.107 -0.030 50.563 1.00 182.90 206 SER B C 1
ATOM 5058 O O . SER B 2 206 ? 34.507 -0.539 51.611 1.00 174.16 206 SER B O 1
ATOM 5061 N N . GLY B 2 207 ? 33.888 1.277 50.420 1.00 176.87 207 GLY B N 1
ATOM 5062 C CA . GLY B 2 207 ? 33.975 2.212 51.533 1.00 160.73 207 GLY B CA 1
ATOM 5063 C C . GLY B 2 207 ? 32.669 2.198 52.308 1.00 156.55 207 GLY B C 1
ATOM 5064 O O . GLY B 2 207 ? 32.227 1.134 52.723 1.00 159.69 207 GLY B O 1
ATOM 5065 N N . PRO B 2 208 ? 32.013 3.366 52.461 1.00 157.53 208 PRO B N 1
ATOM 5066 C CA . PRO B 2 208 ? 30.870 3.569 53.355 1.00 163.56 208 PRO B CA 1
ATOM 5067 C C . PRO B 2 208 ? 29.998 2.354 53.695 1.00 156.35 208 PRO B C 1
ATOM 5068 O O . PRO B 2 208 ? 29.632 2.188 54.859 1.00 152.24 208 PRO B O 1
ATOM 5072 N N . THR B 2 209 ? 29.672 1.517 52.712 1.00 147.73 209 THR B N 1
ATOM 5073 C CA . THR B 2 209 ? 28.828 0.342 52.970 1.00 151.64 209 THR B CA 1
ATOM 5074 C C . THR B 2 209 ? 29.571 -0.750 53.743 1.00 157.95 209 THR B C 1
ATOM 5075 O O . THR B 2 209 ? 29.234 -1.030 54.891 1.00 169.55 209 THR B O 1
ATOM 5079 N N . MET B 2 210 ? 30.581 -1.355 53.121 1.00 146.86 210 MET B N 1
ATOM 5080 C CA . MET B 2 210 ? 31.364 -2.411 53.762 1.00 151.72 210 MET B CA 1
ATOM 5081 C C . MET B 2 210 ? 32.103 -1.842 54.976 1.00 154.12 210 MET B C 1
ATOM 5082 O O . MET B 2 210 ? 32.426 -2.574 55.910 1.00 165.17 210 MET B O 1
ATOM 5087 N N . LEU B 2 211 ? 32.369 -0.535 54.946 1.00 163.17 211 LEU B N 1
ATOM 5088 C CA . LEU B 2 211 ? 32.805 0.222 56.119 1.00 165.70 211 LEU B CA 1
ATOM 5089 C C . LEU B 2 211 ? 31.765 0.083 57.220 1.00 148.11 211 LEU B C 1
ATOM 5090 O O . LEU B 2 211 ? 32.085 -0.344 58.322 1.00 140.53 211 LEU B O 1
ATOM 5095 N N . SER B 2 212 ? 30.518 0.430 56.906 1.00 142.07 212 SER B N 1
ATOM 5096 C CA . SER B 2 212 ? 29.432 0.375 57.880 1.00 156.33 212 SER B CA 1
ATOM 5097 C C . SER B 2 212 ? 29.134 -1.038 58.366 1.00 180.38 212 SER B C 1
ATOM 5098 O O . SER B 2 212 ? 28.718 -1.221 59.507 1.00 186.32 212 SER B O 1
ATOM 5101 N N . ALA B 2 213 ? 29.356 -2.029 57.503 1.00 183.92 213 ALA B N 1
ATOM 5102 C CA . ALA B 2 213 ? 29.292 -3.431 57.905 1.00 179.49 213 ALA B CA 1
ATOM 5103 C C . ALA B 2 213 ? 30.232 -3.676 59.084 1.00 177.18 213 ALA B C 1
ATOM 5104 O O . ALA B 2 213 ? 29.964 -4.534 59.924 1.00 170.05 213 ALA B O 1
ATOM 5106 N N . LEU B 2 214 ? 31.327 -2.914 59.139 1.00 179.16 214 LEU B N 1
ATOM 5107 C CA . LEU B 2 214 ? 32.242 -2.948 60.277 1.00 197.24 214 LEU B CA 1
ATOM 5108 C C . LEU B 2 214 ? 31.913 -1.903 61.351 1.00 183.84 214 LEU B C 1
ATOM 5109 O O . LEU B 2 214 ? 32.205 -2.133 62.511 1.00 182.95 214 LEU B O 1
ATOM 5114 N N . LEU B 2 215 ? 31.321 -0.766 60.979 1.00 170.64 215 LEU B N 1
ATOM 5115 C CA . LEU B 2 215 ? 30.860 0.223 61.963 1.00 174.36 215 LEU B CA 1
ATOM 5116 C C . LEU B 2 215 ? 29.835 -0.415 62.881 1.00 179.92 215 LEU B C 1
ATOM 5117 O O . LEU B 2 215 ? 29.816 -0.156 64.080 1.00 186.65 215 LEU B O 1
ATOM 5122 N N . ILE B 2 216 ? 28.986 -1.253 62.294 1.00 170.56 216 ILE B N 1
ATOM 5123 C CA . ILE B 2 216 ? 28.020 -2.041 63.044 1.00 183.77 216 ILE B CA 1
ATOM 5124 C C . ILE B 2 216 ? 28.752 -3.015 63.983 1.00 194.50 216 ILE B C 1
ATOM 5125 O O . ILE B 2 216 ? 28.410 -3.095 65.160 1.00 205.99 216 ILE B O 1
ATOM 5130 N N . ILE B 2 217 ? 29.765 -3.726 63.475 1.00 188.31 217 ILE B N 1
ATOM 5131 C CA . ILE B 2 217 ? 30.572 -4.653 64.301 1.00 196.47 217 ILE B CA 1
ATOM 5132 C C . ILE B 2 217 ? 31.237 -3.931 65.485 1.00 203.10 217 ILE B C 1
ATOM 5133 O O . ILE B 2 217 ? 31.194 -4.415 66.620 1.00 193.48 217 ILE B O 1
ATOM 5138 N N . TYR B 2 218 ? 31.831 -2.772 65.208 1.00 202.44 218 TYR B N 1
ATOM 5139 C CA . TYR B 2 218 ? 32.546 -1.968 66.207 1.00 202.23 218 TYR B CA 1
ATOM 5140 C C . TYR B 2 218 ? 31.611 -1.038 67.009 1.00 208.38 218 TYR B C 1
ATOM 5141 O O . TYR B 2 218 ? 32.067 -0.311 67.896 1.00 203.75 218 TYR B O 1
ATOM 5150 N N . GLN B 2 219 ? 30.316 -1.056 66.684 1.00 204.08 219 GLN B N 1
ATOM 5151 C CA . GLN B 2 219 ? 29.276 -0.484 67.547 1.00 183.00 219 GLN B CA 1
ATOM 5152 C C . GLN B 2 219 ? 28.661 -1.548 68.454 1.00 187.74 219 GLN B C 1
ATOM 5153 O O . GLN B 2 219 ? 28.294 -1.257 69.592 1.00 176.25 219 GLN B O 1
ATOM 5159 N N . LEU B 2 220 ? 28.544 -2.770 67.937 1.00 196.90 220 LEU B N 1
ATOM 5160 C CA . LEU B 2 220 ? 27.978 -3.889 68.690 1.00 180.46 220 LEU B CA 1
ATOM 5161 C C . LEU B 2 220 ? 28.889 -4.359 69.821 1.00 189.99 220 LEU B C 1
ATOM 5162 O O . LEU B 2 220 ? 28.401 -4.848 70.839 1.00 203.78 220 LEU B O 1
ATOM 5167 N N . ARG B 2 221 ? 30.203 -4.216 69.641 1.00 199.50 221 ARG B N 1
ATOM 5168 C CA . ARG B 2 221 ? 31.168 -4.524 70.706 1.00 206.16 221 ARG B CA 1
ATOM 5169 C C . ARG B 2 221 ? 30.844 -3.758 71.993 1.00 199.72 221 ARG B C 1
ATOM 5170 O O . ARG B 2 221 ? 30.998 -4.291 73.096 1.00 203.93 221 ARG B O 1
ATOM 5178 N N . TYR B 2 222 ? 30.394 -2.513 71.837 1.00 207.23 222 TYR B N 1
ATOM 5179 C CA . TYR B 2 222 ? 29.966 -1.680 72.961 1.00 201.94 222 TYR B CA 1
ATOM 5180 C C . TYR B 2 222 ? 28.450 -1.760 73.199 1.00 213.74 222 TYR B C 1
ATOM 5181 O O . TYR B 2 222 ? 27.981 -1.461 74.300 1.00 207.98 222 TYR B O 1
ATOM 5190 N N . HIS B 2 223 ? 27.695 -2.159 72.174 1.00 195.74 223 HIS B N 1
ATOM 5191 C CA . HIS B 2 223 ? 26.237 -2.269 72.267 1.00 197.87 223 HIS B CA 1
ATOM 5192 C C . HIS B 2 223 ? 25.749 -3.703 72.563 1.00 201.83 223 HIS B C 1
ATOM 5193 O O . HIS B 2 223 ? 25.416 -4.011 73.710 1.00 202.89 223 HIS B O 1
ATOM 5200 N N . ASN B 2 224 ? 25.706 -4.567 71.546 1.00 207.16 224 ASN B N 1
ATOM 5201 C CA . ASN B 2 224 ? 25.187 -5.935 71.691 1.00 207.63 224 ASN B CA 1
ATOM 5202 C C . ASN B 2 224 ? 26.236 -7.011 71.345 1.00 210.68 224 ASN B C 1
ATOM 5203 O O . ASN B 2 224 ? 26.421 -7.366 70.161 1.00 194.12 224 ASN B O 1
ATOM 5208 N N . PRO B 2 225 ? 26.911 -7.553 72.381 1.00 216.36 225 PRO B N 1
ATOM 5209 C CA . PRO B 2 225 ? 28.003 -8.511 72.166 1.00 220.33 225 PRO B CA 1
ATOM 5210 C C . PRO B 2 225 ? 27.560 -9.848 71.553 1.00 227.13 225 PRO B C 1
ATOM 5211 O O . PRO B 2 225 ? 28.338 -10.480 70.835 1.00 217.97 225 PRO B O 1
ATOM 5215 N N . GLU B 2 226 ? 26.328 -10.268 71.835 1.00 225.17 226 GLU B N 1
ATOM 5216 C CA . GLU B 2 226 ? 25.761 -11.485 71.247 1.00 202.43 226 GLU B CA 1
ATOM 5217 C C . GLU B 2 226 ? 25.623 -11.320 69.726 1.00 189.85 226 GLU B C 1
ATOM 5218 O O . GLU B 2 226 ? 26.049 -12.187 68.937 1.00 204.55 226 GLU B O 1
ATOM 5224 N N . HIS B 2 227 ? 25.044 -10.188 69.330 1.00 186.55 227 HIS B N 1
ATOM 5225 C CA . HIS B 2 227 ? 24.916 -9.814 67.923 1.00 176.17 227 HIS B CA 1
ATOM 5226 C C . HIS B 2 227 ? 26.306 -9.685 67.288 1.00 183.91 227 HIS B C 1
ATOM 5227 O O . HIS B 2 227 ? 26.527 -10.195 66.184 1.00 194.03 227 HIS B O 1
ATOM 5234 N N . TYR B 2 228 ? 27.238 -9.019 67.981 1.00 190.65 228 TYR B N 1
ATOM 5235 C CA . TYR B 2 228 ? 28.640 -8.969 67.511 1.00 182.90 228 TYR B CA 1
ATOM 5236 C C . TYR B 2 228 ? 29.192 -10.377 67.248 1.00 192.53 228 TYR B C 1
ATOM 5237 O O . TYR B 2 228 ? 29.730 -10.652 66.166 1.00 174.84 228 TYR B O 1
ATOM 5246 N N . ASP B 2 229 ? 29.049 -11.257 68.240 1.00 214.88 229 ASP B N 1
ATOM 5247 C CA . ASP B 2 229 ? 29.521 -12.643 68.133 1.00 202.30 229 ASP B CA 1
ATOM 5248 C C . ASP B 2 229 ? 28.882 -13.352 66.940 1.00 180.79 229 ASP B C 1
ATOM 5249 O O . ASP B 2 229 ? 29.592 -13.914 66.102 1.00 165.30 229 ASP B O 1
ATOM 5254 N N . ASN B 2 230 ? 27.551 -13.316 66.855 1.00 198.02 230 ASN B N 1
ATOM 5255 C CA . ASN B 2 230 ? 26.860 -13.882 65.687 1.00 175.73 230 ASN B CA 1
ATOM 5256 C C . ASN B 2 230 ? 27.412 -13.327 64.373 1.00 166.77 230 ASN B C 1
ATOM 5257 O O . ASN B 2 230 ? 27.686 -14.081 63.429 1.00 168.11 230 ASN B O 1
ATOM 5262 N N . LEU B 2 231 ? 27.591 -12.008 64.333 1.00 171.51 231 LEU B N 1
ATOM 5263 C CA . LEU B 2 231 ? 28.083 -11.327 63.137 1.00 171.55 231 LEU B CA 1
ATOM 5264 C C . LEU B 2 231 ? 29.517 -11.724 62.786 1.00 186.95 231 LEU B C 1
ATOM 5265 O O . LEU B 2 231 ? 29.882 -11.749 61.610 1.00 182.91 231 LEU B O 1
ATOM 5270 N N . TRP B 2 232 ? 30.326 -12.028 63.800 1.00 171.14 232 TRP B N 1
ATOM 5271 C CA . TRP B 2 232 ? 31.644 -12.626 63.568 1.00 181.57 232 TRP B CA 1
ATOM 5272 C C . TRP B 2 232 ? 31.501 -14.081 63.106 1.00 178.50 232 TRP B C 1
ATOM 5273 O O . TRP B 2 232 ? 32.332 -14.580 62.343 1.00 178.31 232 TRP B O 1
ATOM 5284 N N . ASN B 2 233 ? 30.451 -14.755 63.573 1.00 169.76 233 ASN B N 1
ATOM 5285 C CA . ASN B 2 233 ? 30.143 -16.118 63.134 1.00 162.78 233 ASN B CA 1
ATOM 5286 C C . ASN B 2 233 ? 29.542 -16.190 61.733 1.00 150.80 233 ASN B C 1
ATOM 5287 O O . ASN B 2 233 ? 29.473 -17.274 61.148 1.00 121.71 233 ASN B O 1
ATOM 5292 N N . VAL B 2 234 ? 29.091 -15.052 61.207 1.00 175.65 234 VAL B N 1
ATOM 5293 C CA . VAL B 2 234 ? 28.693 -14.969 59.796 1.00 159.28 234 VAL B CA 1
ATOM 5294 C C . VAL B 2 234 ? 29.488 -13.920 58.998 1.00 148.09 234 VAL B C 1
ATOM 5295 O O . VAL B 2 234 ? 29.092 -13.549 57.893 1.00 144.53 234 VAL B O 1
ATOM 5299 N N . ALA B 2 235 ? 30.625 -13.474 59.534 1.00 158.57 235 ALA B N 1
ATOM 5300 C CA . ALA B 2 235 ? 31.473 -12.487 58.851 1.00 157.77 235 ALA B CA 1
ATOM 5301 C C . ALA B 2 235 ? 32.010 -13.037 57.527 1.00 162.77 235 ALA B C 1
ATOM 5302 O O . ALA B 2 235 ? 32.153 -12.298 56.551 1.00 155.08 235 ALA B O 1
ATOM 5304 N N . TRP B 2 236 ? 32.305 -14.336 57.505 1.00 163.25 236 TRP B N 1
ATOM 5305 C CA . TRP B 2 236 ? 32.659 -15.049 56.271 1.00 147.34 236 TRP B CA 1
ATOM 5306 C C . TRP B 2 236 ? 31.649 -14.829 55.140 1.00 141.28 236 TRP B C 1
ATOM 5307 O O . TRP B 2 236 ? 32.018 -14.848 53.962 1.00 126.16 236 TRP B O 1
ATOM 5318 N N . MET B 2 237 ? 30.382 -14.622 55.497 1.00 139.97 237 MET B N 1
ATOM 5319 C CA . MET B 2 237 ? 29.361 -14.266 54.513 1.00 146.79 237 MET B CA 1
ATOM 5320 C C . MET B 2 237 ? 29.572 -12.840 53.988 1.00 149.47 237 MET B C 1
ATOM 5321 O O . MET B 2 237 ? 29.385 -12.593 52.800 1.00 148.10 237 MET B O 1
ATOM 5326 N N . LEU B 2 238 ? 29.950 -11.909 54.867 1.00 171.62 238 LEU B N 1
ATOM 5327 C CA . LEU B 2 238 ? 30.303 -10.541 54.450 1.00 166.02 238 LEU B CA 1
ATOM 5328 C C . LEU B 2 238 ? 31.557 -10.543 53.587 1.00 141.01 238 LEU B C 1
ATOM 5329 O O . LEU B 2 238 ? 31.701 -9.721 52.682 1.00 129.10 238 LEU B O 1
ATOM 5334 N N . VAL B 2 239 ? 32.472 -11.458 53.899 1.00 139.10 239 VAL B N 1
ATOM 5335 C CA . VAL B 2 239 ? 33.644 -11.701 53.067 1.00 156.46 239 VAL B CA 1
ATOM 5336 C C . VAL B 2 239 ? 33.174 -12.178 51.698 1.00 158.75 239 VAL B C 1
ATOM 5337 O O . VAL B 2 239 ? 33.439 -11.524 50.696 1.00 160.60 239 VAL B O 1
ATOM 5341 N N . ILE B 2 240 ? 32.455 -13.301 51.668 1.00 149.42 240 ILE B N 1
ATOM 5342 C CA . ILE B 2 240 ? 31.866 -13.811 50.423 1.00 134.00 240 ILE B CA 1
ATOM 5343 C C . ILE B 2 240 ? 31.244 -12.663 49.627 1.00 147.14 240 ILE B C 1
ATOM 5344 O O . ILE B 2 240 ? 31.481 -12.520 48.423 1.00 121.79 240 ILE B O 1
ATOM 5349 N N . SER B 2 241 ? 30.461 -11.846 50.326 1.00 151.95 241 SER B N 1
ATOM 5350 C CA . SER B 2 241 ? 29.791 -10.692 49.738 1.00 154.47 241 SER B CA 1
ATOM 5351 C C . SER B 2 241 ? 30.784 -9.703 49.161 1.00 168.14 241 SER B C 1
ATOM 5352 O O . SER B 2 241 ? 30.575 -9.183 48.074 1.00 152.49 241 SER B O 1
ATOM 5355 N N . PHE B 2 242 ? 31.853 -9.435 49.902 1.00 145.02 242 PHE B N 1
ATOM 5356 C CA . PHE B 2 242 ? 32.909 -8.563 49.417 1.00 153.97 242 PHE B CA 1
ATOM 5357 C C . PHE B 2 242 ? 33.548 -9.139 48.157 1.00 142.72 242 PHE B C 1
ATOM 5358 O O . PHE B 2 242 ? 33.878 -8.402 47.233 1.00 145.46 242 PHE B O 1
ATOM 5366 N N . LEU B 2 243 ? 33.706 -10.459 48.122 1.00 141.49 243 LEU B N 1
ATOM 5367 C CA . LEU B 2 243 ? 34.284 -11.142 46.968 1.00 149.04 243 LEU B CA 1
ATOM 5368 C C . LEU B 2 243 ? 33.361 -11.033 45.761 1.00 150.36 243 LEU B C 1
ATOM 5369 O O . LEU B 2 243 ? 33.803 -10.721 44.652 1.00 143.65 243 LEU B O 1
ATOM 5374 N N . PHE B 2 244 ? 32.075 -11.284 45.980 1.00 175.22 244 PHE B N 1
ATOM 5375 C CA . PHE B 2 244 ? 31.086 -11.097 44.922 1.00 151.60 244 PHE B CA 1
ATOM 5376 C C . PHE B 2 244 ? 31.076 -9.644 44.433 1.00 138.16 244 PHE B C 1
ATOM 5377 O O . PHE B 2 244 ? 31.032 -9.381 43.223 1.00 140.74 244 PHE B O 1
ATOM 5385 N N . PHE B 2 245 ? 31.140 -8.707 45.376 1.00 129.46 245 PHE B N 1
ATOM 5386 C CA . PHE B 2 245 ? 31.298 -7.294 45.046 1.00 153.56 245 PHE B CA 1
ATOM 5387 C C . PHE B 2 245 ? 32.515 -7.099 44.158 1.00 151.48 245 PHE B C 1
ATOM 5388 O O . PHE B 2 245 ? 32.444 -6.388 43.164 1.00 162.54 245 PHE B O 1
ATOM 5396 N N . VAL B 2 246 ? 33.627 -7.729 44.526 1.00 155.62 246 VAL B N 1
ATOM 5397 C CA . VAL B 2 246 ? 34.837 -7.682 43.710 1.00 138.25 246 VAL B CA 1
ATOM 5398 C C . VAL B 2 246 ? 34.580 -8.269 42.317 1.00 142.54 246 VAL B C 1
ATOM 5399 O O . VAL B 2 246 ? 35.123 -7.771 41.334 1.00 153.34 246 VAL B O 1
ATOM 5403 N N . ILE B 2 247 ? 33.756 -9.314 42.231 1.00 134.49 247 ILE B N 1
ATOM 5404 C CA . ILE B 2 247 ? 33.376 -9.880 40.928 1.00 150.14 247 ILE B CA 1
ATOM 5405 C C . ILE B 2 247 ? 32.584 -8.852 40.094 1.00 152.34 247 ILE B C 1
ATOM 5406 O O . ILE B 2 247 ? 32.915 -8.586 38.915 1.00 149.94 247 ILE B O 1
ATOM 5411 N N . THR B 2 248 ? 31.558 -8.258 40.709 1.00 156.62 248 THR B N 1
ATOM 5412 C CA . THR B 2 248 ? 30.782 -7.189 40.054 1.00 163.82 248 THR B CA 1
ATOM 5413 C C . THR B 2 248 ? 31.682 -6.013 39.629 1.00 149.79 248 THR B C 1
ATOM 5414 O O . THR B 2 248 ? 31.469 -5.401 38.574 1.00 149.02 248 THR B O 1
ATOM 5418 N N . VAL B 2 249 ? 32.683 -5.713 40.458 1.00 163.89 249 VAL B N 1
ATOM 5419 C CA . VAL B 2 249 ? 33.686 -4.687 40.165 1.00 143.31 249 VAL B CA 1
ATOM 5420 C C . VAL B 2 249 ? 34.573 -5.090 38.987 1.00 144.34 249 VAL B C 1
ATOM 5421 O O . VAL B 2 249 ? 34.934 -4.248 38.170 1.00 145.14 249 VAL B O 1
ATOM 5425 N N . TRP B 2 250 ? 34.941 -6.368 38.919 1.00 157.12 250 TRP B N 1
ATOM 5426 C CA . TRP B 2 250 ? 35.716 -6.890 37.789 1.00 186.12 250 TRP B CA 1
ATOM 5427 C C . TRP B 2 250 ? 34.888 -6.769 36.515 1.00 169.03 250 TRP B C 1
ATOM 5428 O O . TRP B 2 250 ? 35.386 -6.282 35.488 1.00 174.76 250 TRP B O 1
ATOM 5439 N N . LEU B 2 251 ? 33.621 -7.189 36.585 1.00 163.34 251 LEU B N 1
ATOM 5440 C CA . LEU B 2 251 ? 32.719 -6.991 35.441 1.00 158.95 251 LEU B CA 1
ATOM 5441 C C . LEU B 2 251 ? 32.567 -5.509 35.085 1.00 169.53 251 LEU B C 1
ATOM 5442 O O . LEU B 2 251 ? 32.467 -5.164 33.906 1.00 174.79 251 LEU B O 1
ATOM 5447 N N . LEU B 2 252 ? 32.543 -4.646 36.101 1.00 166.90 252 LEU B N 1
ATOM 5448 C CA . LEU B 2 252 ? 32.574 -3.192 35.886 1.00 184.97 252 LEU B CA 1
ATOM 5449 C C . LEU B 2 252 ? 33.813 -2.777 35.089 1.00 182.24 252 LEU B C 1
ATOM 5450 O O . LEU B 2 252 ? 33.705 -2.132 34.043 1.00 175.66 252 LEU B O 1
ATOM 5455 N N . GLY B 2 253 ? 34.982 -3.158 35.593 1.00 175.67 253 GLY B N 1
ATOM 5456 C CA . GLY B 2 253 ? 36.253 -2.790 34.986 1.00 164.89 253 GLY B CA 1
ATOM 5457 C C . GLY B 2 253 ? 36.430 -3.329 33.581 1.00 167.04 253 GLY B C 1
ATOM 5458 O O . GLY B 2 253 ? 36.937 -2.621 32.708 1.00 147.94 253 GLY B O 1
ATOM 5459 N N . ARG B 2 254 ? 36.001 -4.571 33.356 1.00 171.62 254 ARG B N 1
ATOM 5460 C CA . ARG B 2 254 ? 36.252 -5.241 32.077 1.00 174.48 254 ARG B CA 1
ATOM 5461 C C . ARG B 2 254 ? 35.010 -5.372 31.173 1.00 154.25 254 ARG B C 1
ATOM 5462 O O . ARG B 2 254 ? 34.612 -4.402 30.519 1.00 135.91 254 ARG B O 1
ATOM 5470 N N . GLN B 2 255 ? 34.394 -6.555 31.163 1.00 161.24 255 GLN B N 1
ATOM 5471 C CA . GLN B 2 255 ? 33.556 -6.999 30.040 1.00 169.95 255 GLN B CA 1
ATOM 5472 C C . GLN B 2 255 ? 32.183 -6.339 29.965 1.00 170.71 255 GLN B C 1
ATOM 5473 O O . GLN B 2 255 ? 31.752 -5.658 30.897 1.00 173.82 255 GLN B O 1
ATOM 5479 N N . ARG B 2 256 ? 31.511 -6.558 28.834 1.00 174.16 256 ARG B N 1
ATOM 5480 C CA . ARG B 2 256 ? 30.161 -6.047 28.598 1.00 191.39 256 ARG B CA 1
ATOM 5481 C C . ARG B 2 256 ? 29.077 -7.003 29.121 1.00 193.23 256 ARG B C 1
ATOM 5482 O O . ARG B 2 256 ? 27.922 -6.609 29.280 1.00 192.14 256 ARG B O 1
ATOM 5490 N N . ARG B 2 257 ? 29.445 -8.254 29.390 1.00 203.87 257 ARG B N 1
ATOM 5491 C CA . ARG B 2 257 ? 28.496 -9.226 29.931 1.00 195.98 257 ARG B CA 1
ATOM 5492 C C . ARG B 2 257 ? 28.286 -8.986 31.426 1.00 182.21 257 ARG B C 1
ATOM 5493 O O . ARG B 2 257 ? 28.904 -9.639 32.271 1.00 172.85 257 ARG B O 1
ATOM 5501 N N . PHE B 2 258 ? 27.399 -8.043 31.737 1.00 180.03 258 PHE B N 1
ATOM 5502 C CA . PHE B 2 258 ? 27.116 -7.660 33.122 1.00 170.25 258 PHE B CA 1
ATOM 5503 C C . PHE B 2 258 ? 26.098 -8.561 33.811 1.00 177.05 258 PHE B C 1
ATOM 5504 O O . PHE B 2 258 ? 25.790 -8.338 34.973 1.00 178.60 258 PHE B O 1
ATOM 5512 N N . GLY B 2 259 ? 25.574 -9.568 33.112 1.00 173.26 259 GLY B N 1
ATOM 5513 C CA . GLY B 2 259 ? 24.723 -10.572 33.751 1.00 163.25 259 GLY B CA 1
ATOM 5514 C C . GLY B 2 259 ? 25.378 -11.092 35.018 1.00 171.47 259 GLY B C 1
ATOM 5515 O O . GLY B 2 259 ? 24.761 -11.123 36.086 1.00 163.64 259 GLY B O 1
ATOM 5516 N N . TRP B 2 260 ? 26.651 -11.460 34.896 1.00 170.77 260 TRP B N 1
ATOM 5517 C CA . TRP B 2 260 ? 27.431 -11.945 36.031 1.00 164.37 260 TRP B CA 1
ATOM 5518 C C . TRP B 2 260 ? 27.699 -10.835 37.045 1.00 146.93 260 TRP B C 1
ATOM 5519 O O . TRP B 2 260 ? 27.908 -11.112 38.221 1.00 140.38 260 TRP B O 1
ATOM 5530 N N . ALA B 2 261 ? 27.711 -9.585 36.589 1.00 152.27 261 ALA B N 1
ATOM 5531 C CA . ALA B 2 261 ? 27.799 -8.443 37.496 1.00 151.96 261 ALA B CA 1
ATOM 5532 C C . ALA B 2 261 ? 26.539 -8.352 38.348 1.00 144.02 261 ALA B C 1
ATOM 5533 O O . ALA B 2 261 ? 26.605 -8.036 39.531 1.00 146.88 261 ALA B O 1
ATOM 5535 N N . PHE B 2 262 ? 25.397 -8.629 37.727 1.00 146.49 262 PHE B N 1
ATOM 5536 C CA . PHE B 2 262 ? 24.112 -8.622 38.403 1.00 170.00 262 PHE B CA 1
ATOM 5537 C C . PHE B 2 262 ? 23.956 -9.835 39.306 1.00 161.42 262 PHE B C 1
ATOM 5538 O O . PHE B 2 262 ? 23.396 -9.715 40.384 1.00 159.73 262 PHE B O 1
ATOM 5546 N N . ILE B 2 263 ? 24.420 -11.002 38.863 1.00 160.15 263 ILE B N 1
ATOM 5547 C CA . ILE B 2 263 ? 24.362 -12.204 39.702 1.00 153.06 263 ILE B CA 1
ATOM 5548 C C . ILE B 2 263 ? 25.299 -12.032 40.893 1.00 141.95 263 ILE B C 1
ATOM 5549 O O . ILE B 2 263 ? 24.937 -12.323 42.039 1.00 131.06 263 ILE B O 1
ATOM 5554 N N . ALA B 2 264 ? 26.510 -11.565 40.603 1.00 139.69 264 ALA B N 1
ATOM 5555 C CA . ALA B 2 264 ? 27.508 -11.310 41.631 1.00 144.91 264 ALA B CA 1
ATOM 5556 C C . ALA B 2 264 ? 27.022 -10.236 42.596 1.00 132.43 264 ALA B C 1
ATOM 5557 O O . ALA B 2 264 ? 27.209 -10.360 43.793 1.00 142.70 264 ALA B O 1
ATOM 5559 N N . LEU B 2 265 ? 26.387 -9.194 42.070 1.00 134.28 265 LEU B N 1
ATOM 5560 C CA . LEU B 2 265 ? 25.781 -8.158 42.898 1.00 126.10 265 LEU B CA 1
ATOM 5561 C C . LEU B 2 265 ? 24.696 -8.757 43.789 1.00 131.99 265 LEU B C 1
ATOM 5562 O O . LEU B 2 265 ? 24.648 -8.519 45.015 1.00 132.59 265 LEU B O 1
ATOM 5567 N N . LEU B 2 266 ? 23.826 -9.528 43.141 1.00 132.85 266 LEU B N 1
ATOM 5568 C CA . LEU B 2 266 ? 22.718 -10.204 43.791 1.00 143.40 266 LEU B CA 1
ATOM 5569 C C . LEU B 2 266 ? 23.247 -11.003 44.950 1.00 147.25 266 LEU B C 1
ATOM 5570 O O . LEU B 2 266 ? 22.923 -10.695 46.073 1.00 138.13 266 LEU B O 1
ATOM 5575 N N . PHE B 2 267 ? 24.078 -12.008 44.686 1.00 126.26 267 PHE B N 1
ATOM 5576 C CA . PHE B 2 267 ? 24.609 -12.834 45.773 1.00 147.26 267 PHE B CA 1
ATOM 5577 C C . PHE B 2 267 ? 25.381 -11.982 46.790 1.00 137.54 267 PHE B C 1
ATOM 5578 O O . PHE B 2 267 ? 25.301 -12.229 47.999 1.00 125.58 267 PHE B O 1
ATOM 5586 N N . GLN B 2 268 ? 26.102 -10.976 46.289 1.00 123.06 268 GLN B N 1
ATOM 5587 C CA . GLN B 2 268 ? 26.838 -10.013 47.123 1.00 142.80 268 GLN B CA 1
ATOM 5588 C C . GLN B 2 268 ? 25.945 -9.383 48.185 1.00 146.25 268 GLN B C 1
ATOM 5589 O O . GLN B 2 268 ? 26.052 -9.729 49.373 1.00 136.36 268 GLN B O 1
ATOM 5595 N N . TYR B 2 269 ? 25.065 -8.461 47.788 1.00 126.84 269 TYR B N 1
ATOM 5596 C CA . TYR B 2 269 ? 24.292 -7.783 48.823 1.00 129.85 269 TYR B CA 1
ATOM 5597 C C . TYR B 2 269 ? 23.221 -8.690 49.426 1.00 144.23 269 TYR B C 1
ATOM 5598 O O . TYR B 2 269 ? 22.757 -8.450 50.538 1.00 135.74 269 TYR B O 1
ATOM 5607 N N . ALA B 2 270 ? 22.847 -9.738 48.698 1.00 135.33 270 ALA B N 1
ATOM 5608 C CA . ALA B 2 270 ? 21.966 -10.775 49.222 1.00 150.88 270 ALA B CA 1
ATOM 5609 C C . ALA B 2 270 ? 22.590 -11.379 50.454 1.00 127.80 270 ALA B C 1
ATOM 5610 O O . ALA B 2 270 ? 21.942 -11.454 51.478 1.00 123.25 270 ALA B O 1
ATOM 5612 N N . PHE B 2 271 ? 23.845 -11.811 50.354 1.00 127.04 271 PHE B N 1
ATOM 5613 C CA . PHE B 2 271 ? 24.536 -12.369 51.516 1.00 132.92 271 PHE B CA 1
ATOM 5614 C C . PHE B 2 271 ? 24.905 -11.283 52.535 1.00 151.49 271 PHE B C 1
ATOM 5615 O O . PHE B 2 271 ? 24.798 -11.513 53.750 1.00 140.96 271 PHE B O 1
ATOM 5623 N N . ALA B 2 272 ? 25.305 -10.101 52.049 1.00 151.79 272 ALA B N 1
ATOM 5624 C CA . ALA B 2 272 ? 25.630 -8.963 52.937 1.00 141.08 272 ALA B CA 1
ATOM 5625 C C . ALA B 2 272 ? 24.428 -8.469 53.759 1.00 154.64 272 ALA B C 1
ATOM 5626 O O . ALA B 2 272 ? 24.598 -7.800 54.784 1.00 155.24 272 ALA B O 1
ATOM 5628 N N . PHE B 2 273 ? 23.226 -8.783 53.278 1.00 161.92 273 PHE B N 1
ATOM 5629 C CA . PHE B 2 273 ? 21.968 -8.492 53.965 1.00 148.76 273 PHE B CA 1
ATOM 5630 C C . PHE B 2 273 ? 21.473 -9.704 54.765 1.00 146.68 273 PHE B C 1
ATOM 5631 O O . PHE B 2 273 ? 20.931 -9.562 55.861 1.00 133.32 273 PHE B O 1
ATOM 5639 N N . TYR B 2 274 ? 21.669 -10.893 54.202 1.00 136.83 274 TYR B N 1
ATOM 5640 C CA . TYR B 2 274 ? 21.184 -12.149 54.767 1.00 126.50 274 TYR B CA 1
ATOM 5641 C C . TYR B 2 274 ? 21.981 -12.545 55.994 1.00 123.53 274 TYR B C 1
ATOM 5642 O O . TYR B 2 274 ? 21.423 -13.087 56.935 1.00 128.79 274 TYR B O 1
ATOM 5651 N N . ALA B 2 275 ? 23.284 -12.281 55.979 1.00 129.03 275 ALA B N 1
ATOM 5652 C CA . ALA B 2 275 ? 24.089 -12.422 57.187 1.00 127.21 275 ALA B CA 1
ATOM 5653 C C . ALA B 2 275 ? 23.639 -11.375 58.203 1.00 147.52 275 ALA B C 1
ATOM 5654 O O . ALA B 2 275 ? 23.306 -11.704 59.348 1.00 136.79 275 ALA B O 1
ATOM 5656 N N . TYR B 2 276 ? 23.606 -10.120 57.749 1.00 140.64 276 TYR B N 1
ATOM 5657 C CA . TYR B 2 276 ? 23.165 -8.971 58.549 1.00 130.35 276 TYR B CA 1
ATOM 5658 C C . TYR B 2 276 ? 21.830 -9.245 59.247 1.00 119.16 276 TYR B C 1
ATOM 5659 O O . TYR B 2 276 ? 21.571 -8.727 60.335 1.00 106.33 276 TYR B O 1
ATOM 5668 N N . GLY B 2 277 ? 20.993 -10.064 58.615 1.00 124.14 277 GLY B N 1
ATOM 5669 C CA . GLY B 2 277 ? 19.795 -10.594 59.258 1.00 139.89 277 GLY B CA 1
ATOM 5670 C C . GLY B 2 277 ? 20.090 -11.768 60.177 1.00 146.22 277 GLY B C 1
ATOM 5671 O O . GLY B 2 277 ? 19.743 -11.740 61.356 1.00 172.48 277 GLY B O 1
ATOM 5672 N N . ILE B 2 278 ? 20.733 -12.799 59.631 1.00 140.52 278 ILE B N 1
ATOM 5673 C CA . ILE B 2 278 ? 21.029 -14.038 60.357 1.00 129.65 278 ILE B CA 1
ATOM 5674 C C . ILE B 2 278 ? 21.588 -13.750 61.740 1.00 133.12 278 ILE B C 1
ATOM 5675 O O . ILE B 2 278 ? 21.101 -14.277 62.741 1.00 119.23 278 ILE B O 1
ATOM 5680 N N . SER B 2 279 ? 22.612 -12.907 61.780 1.00 131.47 279 SER B N 1
ATOM 5681 C CA . SER B 2 279 ? 23.233 -12.499 63.034 1.00 160.33 279 SER B CA 1
ATOM 5682 C C . SER B 2 279 ? 22.214 -11.967 64.046 1.00 154.11 279 SER B C 1
ATOM 5683 O O . SER B 2 279 ? 22.235 -12.346 65.219 1.00 156.17 279 SER B O 1
ATOM 5686 N N . HIS B 2 280 ? 21.320 -11.099 63.579 1.00 142.64 280 HIS B N 1
ATOM 5687 C CA . HIS B 2 280 ? 20.242 -10.568 64.411 1.00 138.47 280 HIS B CA 1
ATOM 5688 C C . HIS B 2 280 ? 19.317 -11.671 64.920 1.00 147.61 280 HIS B C 1
ATOM 5689 O O . HIS B 2 280 ? 18.694 -11.527 65.967 1.00 145.32 280 HIS B O 1
ATOM 5696 N N . TYR B 2 281 ? 19.227 -12.767 64.172 1.00 155.20 281 TYR B N 1
ATOM 5697 C CA . TYR B 2 281 ? 18.361 -13.878 64.541 1.00 166.02 281 TYR B CA 1
ATOM 5698 C C . TYR B 2 281 ? 19.067 -14.876 65.457 1.00 135.42 281 TYR B C 1
ATOM 5699 O O . TYR B 2 281 ? 20.290 -14.827 65.599 1.00 111.41 281 TYR B O 1
ATOM 5708 N N . PRO B 2 282 ? 18.291 -15.761 66.114 1.00 135.95 282 PRO B N 1
ATOM 5709 C CA . PRO B 2 282 ? 16.826 -15.799 66.144 1.00 177.53 282 PRO B CA 1
ATOM 5710 C C . PRO B 2 282 ? 16.222 -14.981 67.295 1.00 194.41 282 PRO B C 1
ATOM 5711 O O . PRO B 2 282 ? 16.131 -15.469 68.422 1.00 191.22 282 PRO B O 1
ATOM 5715 N N . TYR B 2 283 ? 15.833 -13.741 66.988 1.00 189.23 283 TYR B N 1
ATOM 5716 C CA . TYR B 2 283 ? 15.080 -12.855 67.889 1.00 156.98 283 TYR B CA 1
ATOM 5717 C C . TYR B 2 283 ? 14.826 -11.530 67.174 1.00 165.22 283 TYR B C 1
ATOM 5718 O O . TYR B 2 283 ? 15.430 -11.262 66.133 1.00 162.89 283 TYR B O 1
ATOM 5727 N N . LEU B 2 284 ? 13.948 -10.703 67.738 1.00 188.32 284 LEU B N 1
ATOM 5728 C CA . LEU B 2 284 ? 13.581 -9.427 67.116 1.00 175.56 284 LEU B CA 1
ATOM 5729 C C . LEU B 2 284 ? 13.657 -8.262 68.100 1.00 141.17 284 LEU B C 1
ATOM 5730 O O . LEU B 2 284 ? 12.639 -7.799 68.610 1.00 119.64 284 LEU B O 1
ATOM 5735 N N . LEU B 2 285 ? 14.879 -7.800 68.354 1.00 150.90 285 LEU B N 1
ATOM 5736 C CA . LEU B 2 285 ? 15.160 -6.652 69.232 1.00 159.10 285 LEU B CA 1
ATOM 5737 C C . LEU B 2 285 ? 15.058 -7.004 70.713 1.00 164.16 285 LEU B C 1
ATOM 5738 O O . LEU B 2 285 ? 16.058 -6.990 71.438 1.00 127.37 285 LEU B O 1
ATOM 5743 N N . TYR B 2 286 ? 13.839 -7.296 71.154 1.00 166.50 286 TYR B N 1
ATOM 5744 C CA . TYR B 2 286 ? 13.584 -7.597 72.552 1.00 180.82 286 TYR B CA 1
ATOM 5745 C C . TYR B 2 286 ? 13.784 -9.069 72.858 1.00 198.67 286 TYR B C 1
ATOM 5746 O O . TYR B 2 286 ? 13.771 -9.906 71.951 1.00 196.96 286 TYR B O 1
ATOM 5755 N N . PRO B 2 287 ? 13.978 -9.385 74.149 1.00 199.14 287 PRO B N 1
ATOM 5756 C CA . PRO B 2 287 ? 13.895 -10.762 74.625 1.00 203.29 287 PRO B CA 1
ATOM 5757 C C . PRO B 2 287 ? 12.442 -11.258 74.688 1.00 209.59 287 PRO B C 1
ATOM 5758 O O . PRO B 2 287 ? 12.212 -12.467 74.714 1.00 206.86 287 PRO B O 1
ATOM 5762 N N . TYR B 2 288 ? 11.483 -10.330 74.725 1.00 201.44 288 TYR B N 1
ATOM 5763 C CA . TYR B 2 288 ? 10.056 -10.657 74.628 1.00 167.52 288 TYR B CA 1
ATOM 5764 C C . TYR B 2 288 ? 9.631 -10.811 73.169 1.00 172.59 288 TYR B C 1
ATOM 5765 O O . TYR B 2 288 ? 8.600 -11.420 72.883 1.00 190.65 288 TYR B O 1
ATOM 5774 N N . LEU B 2 289 ? 10.424 -10.249 72.258 1.00 178.14 289 LEU B N 1
ATOM 5775 C CA . LEU B 2 289 ? 10.192 -10.367 70.819 1.00 165.79 289 LEU B CA 1
ATOM 5776 C C . LEU B 2 289 ? 11.105 -11.414 70.187 1.00 167.56 289 LEU B C 1
ATOM 5777 O O . LEU B 2 289 ? 11.535 -11.269 69.041 1.00 148.86 289 LEU B O 1
ATOM 5782 N N . THR B 2 290 ? 11.412 -12.466 70.935 1.00 163.82 290 THR B N 1
ATOM 5783 C CA . THR B 2 290 ? 12.106 -13.606 70.366 1.00 154.53 290 THR B CA 1
ATOM 5784 C C . THR B 2 290 ? 11.092 -14.445 69.596 1.00 163.79 290 THR B C 1
ATOM 5785 O O . THR B 2 290 ? 9.927 -14.554 69.995 1.00 169.67 290 THR B O 1
ATOM 5789 N N . ILE B 2 291 ? 11.557 -15.047 68.505 1.00 158.63 291 ILE B N 1
ATOM 5790 C CA . ILE B 2 291 ? 10.696 -15.732 67.532 1.00 154.73 291 ILE B CA 1
ATOM 5791 C C . ILE B 2 291 ? 9.595 -16.591 68.181 1.00 145.48 291 ILE B C 1
ATOM 5792 O O . ILE B 2 291 ? 8.453 -16.574 67.721 1.00 140.53 291 ILE B O 1
ATOM 5797 N N . TYR B 2 292 ? 9.926 -17.314 69.251 1.00 143.11 292 TYR B N 1
ATOM 5798 C CA . TYR B 2 292 ? 8.971 -18.251 69.863 1.00 153.39 292 TYR B CA 1
ATOM 5799 C C . TYR B 2 292 ? 8.055 -17.657 70.946 1.00 175.52 292 TYR B C 1
ATOM 5800 O O . TYR B 2 292 ? 7.206 -18.372 71.484 1.00 168.05 292 TYR B O 1
ATOM 5809 N N . ASP B 2 293 ? 8.204 -16.368 71.255 1.00 172.73 293 ASP B N 1
ATOM 5810 C CA . ASP B 2 293 ? 7.339 -15.723 72.256 1.00 165.06 293 ASP B CA 1
ATOM 5811 C C . ASP B 2 293 ? 5.962 -15.388 71.695 1.00 177.52 293 ASP B C 1
ATOM 5812 O O . ASP B 2 293 ? 5.823 -15.067 70.512 1.00 161.67 293 ASP B O 1
ATOM 5817 N N . GLY B 2 294 ? 4.952 -15.444 72.562 1.00 167.91 294 GLY B N 1
ATOM 5818 C CA . GLY B 2 294 ? 3.568 -15.242 72.147 1.00 176.06 294 GLY B CA 1
ATOM 5819 C C . GLY B 2 294 ? 3.200 -16.252 71.083 1.00 160.81 294 GLY B C 1
ATOM 5820 O O . GLY B 2 294 ? 2.752 -15.885 69.994 1.00 127.86 294 GLY B O 1
ATOM 5821 N N . PHE B 2 295 ? 3.410 -17.527 71.407 1.00 176.90 295 PHE B N 1
ATOM 5822 C CA . PHE B 2 295 ? 3.285 -18.614 70.439 1.00 174.93 295 PHE B CA 1
ATOM 5823 C C . PHE B 2 295 ? 1.934 -18.577 69.735 1.00 158.55 295 PHE B C 1
ATOM 5824 O O . PHE B 2 295 ? 0.882 -18.551 70.378 1.00 133.67 295 PHE B O 1
ATOM 5832 N N . THR B 2 296 ? 1.985 -18.564 68.408 1.00 164.12 296 THR B N 1
ATOM 5833 C CA . THR B 2 296 ? 0.791 -18.483 67.583 1.00 172.37 296 THR B CA 1
ATOM 5834 C C . THR B 2 296 ? 0.399 -19.870 67.095 1.00 171.34 296 THR B C 1
ATOM 5835 O O . THR B 2 296 ? 1.156 -20.832 67.242 1.00 158.49 296 THR B O 1
ATOM 5839 N N . ASN B 2 297 ? -0.793 -19.963 66.518 1.00 176.74 297 ASN B N 1
ATOM 5840 C CA . ASN B 2 297 ? -1.233 -21.183 65.865 1.00 148.15 297 ASN B CA 1
ATOM 5841 C C . ASN B 2 297 ? -0.526 -21.321 64.522 1.00 147.57 297 ASN B C 1
ATOM 5842 O O . ASN B 2 297 ? -0.470 -20.363 63.750 1.00 155.88 297 ASN B O 1
ATOM 5847 N N . GLU B 2 298 ? -0.013 -22.517 64.240 1.00 124.49 298 GLU B N 1
ATOM 5848 C CA . GLU B 2 298 ? 0.952 -22.714 63.150 1.00 119.53 298 GLU B CA 1
ATOM 5849 C C . GLU B 2 298 ? 0.376 -23.238 61.828 1.00 117.24 298 GLU B C 1
ATOM 5850 O O . GLU B 2 298 ? 1.125 -23.496 60.883 1.00 105.86 298 GLU B O 1
ATOM 5856 N N . THR B 2 299 ? -0.942 -23.384 61.750 1.00 128.83 299 THR B N 1
ATOM 5857 C CA . THR B 2 299 ? -1.588 -23.748 60.488 1.00 117.79 299 THR B CA 1
ATOM 5858 C C . THR B 2 299 ? -1.544 -22.539 59.558 1.00 125.40 299 THR B C 1
ATOM 5859 O O . THR B 2 299 ? -1.050 -22.612 58.425 1.00 123.93 299 THR B O 1
ATOM 5863 N N . MET B 2 300 ? -2.048 -21.417 60.061 1.00 144.44 300 MET B N 1
ATOM 5864 C CA . MET B 2 300 ? -2.004 -20.172 59.318 1.00 130.53 300 MET B CA 1
ATOM 5865 C C . MET B 2 300 ? -0.569 -19.746 59.056 1.00 127.53 300 MET B C 1
ATOM 5866 O O . MET B 2 300 ? -0.341 -18.917 58.198 1.00 112.88 300 MET B O 1
ATOM 5871 N N . ALA B 2 301 ? 0.392 -20.287 59.802 1.00 125.63 301 ALA B N 1
ATOM 5872 C CA . ALA B 2 301 ? 1.799 -20.126 59.450 1.00 100.43 301 ALA B CA 1
ATOM 5873 C C . ALA B 2 301 ? 2.066 -20.787 58.105 1.00 107.84 301 ALA B C 1
ATOM 5874 O O . ALA B 2 301 ? 2.619 -20.163 57.194 1.00 121.21 301 ALA B O 1
ATOM 5876 N N . MET B 2 302 ? 1.657 -22.047 57.983 1.00 109.90 302 MET B N 1
ATOM 5877 C CA . MET B 2 302 ? 1.780 -22.776 56.723 1.00 119.94 302 MET B CA 1
ATOM 5878 C C . MET B 2 302 ? 0.995 -22.087 55.608 1.00 114.39 302 MET B C 1
ATOM 5879 O O . MET B 2 302 ? 1.501 -21.931 54.497 1.00 91.98 302 MET B O 1
ATOM 5884 N N . ALA B 2 303 ? -0.240 -21.687 55.906 1.00 114.43 303 ALA B N 1
ATOM 5885 C CA . ALA B 2 303 ? -1.067 -20.966 54.930 1.00 109.58 303 ALA B CA 1
ATOM 5886 C C . ALA B 2 303 ? -0.393 -19.671 54.479 1.00 117.01 303 ALA B C 1
ATOM 5887 O O . ALA B 2 303 ? -0.377 -19.344 53.290 1.00 135.93 303 ALA B O 1
ATOM 5889 N N . LEU B 2 304 ? 0.153 -18.938 55.445 1.00 122.09 304 LEU B N 1
ATOM 5890 C CA . LEU B 2 304 ? 0.875 -17.697 55.183 1.00 117.65 304 LEU B CA 1
ATOM 5891 C C . LEU B 2 304 ? 2.094 -17.969 54.324 1.00 116.94 304 LEU B C 1
ATOM 5892 O O . LEU B 2 304 ? 2.362 -17.236 53.382 1.00 94.68 304 LEU B O 1
ATOM 5897 N N . ILE B 2 305 ? 2.824 -19.030 54.642 1.00 125.25 305 ILE B N 1
ATOM 5898 C CA . ILE B 2 305 ? 3.938 -19.445 53.803 1.00 103.72 305 ILE B CA 1
ATOM 5899 C C . ILE B 2 305 ? 3.450 -19.725 52.385 1.00 94.46 305 ILE B C 1
ATOM 5900 O O . ILE B 2 305 ? 4.054 -19.272 51.416 1.00 92.23 305 ILE B O 1
ATOM 5905 N N . VAL B 2 306 ? 2.347 -20.457 52.272 1.00 97.90 306 VAL B N 1
ATOM 5906 C CA . VAL B 2 306 ? 1.711 -20.688 50.976 1.00 112.43 306 VAL B CA 1
ATOM 5907 C C . VAL B 2 306 ? 1.459 -19.353 50.269 1.00 102.95 306 VAL B C 1
ATOM 5908 O O . VAL B 2 306 ? 1.754 -19.211 49.081 1.00 104.88 306 VAL B O 1
ATOM 5912 N N . ALA B 2 307 ? 0.931 -18.381 51.008 1.00 102.46 307 ALA B N 1
ATOM 5913 C CA . ALA B 2 307 ? 0.683 -17.044 50.465 1.00 97.68 307 ALA B CA 1
ATOM 5914 C C . ALA B 2 307 ? 1.964 -16.327 50.025 1.00 99.60 307 ALA B C 1
ATOM 5915 O O . ALA B 2 307 ? 1.961 -15.597 49.031 1.00 107.48 307 ALA B O 1
ATOM 5917 N N . PHE B 2 308 ? 3.050 -16.532 50.762 1.00 93.64 308 PHE B N 1
ATOM 5918 C CA . PHE B 2 308 ? 4.340 -15.937 50.422 1.00 97.32 308 PHE B CA 1
ATOM 5919 C C . PHE B 2 308 ? 4.894 -16.577 49.166 1.00 103.29 308 PHE B C 1
ATOM 5920 O O . PHE B 2 308 ? 5.444 -15.891 48.300 1.00 78.43 308 PHE B O 1
ATOM 5928 N N . ILE B 2 309 ? 4.745 -17.896 49.077 1.00 105.99 309 ILE B N 1
ATOM 5929 C CA . ILE B 2 309 ? 5.117 -18.633 47.876 1.00 123.51 309 ILE B CA 1
ATOM 5930 C C . ILE B 2 309 ? 4.321 -18.076 46.708 1.00 112.89 309 ILE B C 1
ATOM 5931 O O . ILE B 2 309 ? 4.898 -17.680 45.702 1.00 98.96 309 ILE B O 1
ATOM 5936 N N . ALA B 2 310 ? 2.996 -18.041 46.861 1.00 116.01 310 ALA B N 1
ATOM 5937 C CA . ALA B 2 310 ? 2.106 -17.492 45.835 1.00 96.85 310 ALA B CA 1
ATOM 5938 C C . ALA B 2 310 ? 2.526 -16.078 45.439 1.00 99.66 310 ALA B C 1
ATOM 5939 O O . ALA B 2 310 ? 2.479 -15.714 44.265 1.00 105.50 310 ALA B O 1
ATOM 5941 N N . GLY B 2 311 ? 2.945 -15.294 46.428 1.00 103.76 311 GLY B N 1
ATOM 5942 C CA . GLY B 2 311 ? 3.471 -13.959 46.183 1.00 103.57 311 GLY B CA 1
ATOM 5943 C C . GLY B 2 311 ? 4.730 -13.961 45.334 1.00 113.26 311 GLY B C 1
ATOM 5944 O O . GLY B 2 311 ? 4.745 -13.407 44.229 1.00 101.58 311 GLY B O 1
ATOM 5945 N N . LEU B 2 312 ? 5.784 -14.597 45.839 1.00 104.96 312 LEU B N 1
ATOM 5946 C CA . LEU B 2 312 ? 7.068 -14.611 45.139 1.00 105.65 312 LEU B CA 1
ATOM 5947 C C . LEU B 2 312 ? 6.929 -15.181 43.741 1.00 100.01 312 LEU B C 1
ATOM 5948 O O . LEU B 2 312 ? 7.481 -14.650 42.780 1.00 113.45 312 LEU B O 1
ATOM 5953 N N . LEU B 2 313 ? 6.159 -16.258 43.649 1.00 105.53 313 LEU B N 1
ATOM 5954 C CA . LEU B 2 313 ? 5.848 -16.921 42.388 1.00 117.29 313 LEU B CA 1
ATOM 5955 C C . LEU B 2 313 ? 5.211 -15.978 41.361 1.00 125.02 313 LEU B C 1
ATOM 5956 O O . LEU B 2 313 ? 5.105 -16.324 40.186 1.00 113.81 313 LEU B O 1
ATOM 5961 N N . LEU B 2 314 ? 4.756 -14.808 41.805 1.00 120.06 314 LEU B N 1
ATOM 5962 C CA . LEU B 2 314 ? 4.391 -13.732 40.889 1.00 123.33 314 LEU B CA 1
ATOM 5963 C C . LEU B 2 314 ? 5.481 -12.678 40.832 1.00 135.20 314 LEU B C 1
ATOM 5964 O O . LEU B 2 314 ? 5.898 -12.285 39.752 1.00 139.65 314 LEU B O 1
ATOM 5969 N N . LEU B 2 315 ? 5.944 -12.227 41.991 1.00 133.81 315 LEU B N 1
ATOM 5970 C CA . LEU B 2 315 ? 6.928 -11.148 42.050 1.00 116.15 315 LEU B CA 1
ATOM 5971 C C . LEU B 2 315 ? 8.136 -11.406 41.172 1.00 117.49 315 LEU B C 1
ATOM 5972 O O . LEU B 2 315 ? 8.593 -10.519 40.449 1.00 115.04 315 LEU B O 1
ATOM 5977 N N . ILE B 2 316 ? 8.649 -12.626 41.237 1.00 133.18 316 ILE B N 1
ATOM 5978 C CA . ILE B 2 316 ? 9.836 -12.978 40.479 1.00 119.95 316 ILE B CA 1
ATOM 5979 C C . ILE B 2 316 ? 9.499 -13.083 38.979 1.00 117.26 316 ILE B C 1
ATOM 5980 O O . ILE B 2 316 ? 10.051 -12.322 38.185 1.00 132.93 316 ILE B O 1
ATOM 5985 N N . PRO B 2 317 ? 8.568 -13.981 38.586 1.00 117.38 317 PRO B N 1
ATOM 5986 C CA . PRO B 2 317 ? 8.245 -14.090 37.156 1.00 138.47 317 PRO B CA 1
ATOM 5987 C C . PRO B 2 317 ? 7.692 -12.822 36.502 1.00 125.88 317 PRO B C 1
ATOM 5988 O O . PRO B 2 317 ? 7.741 -12.705 35.284 1.00 136.41 317 PRO B O 1
ATOM 5992 N N . SER B 2 318 ? 7.167 -11.890 37.291 1.00 96.09 318 SER B N 1
ATOM 5993 C CA . SER B 2 318 ? 6.767 -10.587 36.767 1.00 107.92 318 SER B CA 1
ATOM 5994 C C . SER B 2 318 ? 7.990 -9.891 36.213 1.00 122.63 318 SER B C 1
ATOM 5995 O O . SER B 2 318 ? 7.950 -9.286 35.145 1.00 127.31 318 SER B O 1
ATOM 5998 N N . LEU B 2 319 ? 9.080 -9.999 36.960 1.00 137.13 319 LEU B N 1
ATOM 5999 C CA . LEU B 2 319 ? 10.345 -9.400 36.585 1.00 135.05 319 LEU B CA 1
ATOM 6000 C C . LEU B 2 319 ? 11.070 -10.244 35.532 1.00 164.62 319 LEU B C 1
ATOM 6001 O O . LEU B 2 319 ? 11.680 -9.694 34.619 1.00 158.72 319 LEU B O 1
ATOM 6006 N N . TYR B 2 320 ? 10.998 -11.571 35.659 1.00 159.15 320 TYR B N 1
ATOM 6007 C CA . TYR B 2 320 ? 11.579 -12.501 34.667 1.00 154.65 320 TYR B CA 1
ATOM 6008 C C . TYR B 2 320 ? 10.906 -12.348 33.293 1.00 164.85 320 TYR B C 1
ATOM 6009 O O . TYR B 2 320 ? 11.569 -12.478 32.261 1.00 164.30 320 TYR B O 1
ATOM 6018 N N . LEU B 2 321 ? 9.600 -12.063 33.291 1.00 174.24 321 LEU B N 1
ATOM 6019 C CA . LEU B 2 321 ? 8.850 -11.782 32.054 1.00 184.96 321 LEU B CA 1
ATOM 6020 C C . LEU B 2 321 ? 9.028 -10.320 31.615 1.00 192.31 321 LEU B C 1
ATOM 6021 O O . LEU B 2 321 ? 9.128 -10.032 30.412 1.00 214.37 321 LEU B O 1
ATOM 6026 N N . LEU B 2 322 ? 9.086 -9.409 32.588 1.00 176.51 322 LEU B N 1
ATOM 6027 C CA . LEU B 2 322 ? 9.476 -8.015 32.341 1.00 175.20 322 LEU B CA 1
ATOM 6028 C C . LEU B 2 322 ? 10.853 -7.922 31.668 1.00 190.36 322 LEU B C 1
ATOM 6029 O O . LEU B 2 322 ? 11.125 -6.963 30.942 1.00 170.99 322 LEU B O 1
ATOM 6034 N N . MET B 2 323 ? 11.711 -8.912 31.931 1.00 204.22 323 MET B N 1
ATOM 6035 C CA . MET B 2 323 ? 13.007 -9.067 31.254 1.00 209.22 323 MET B CA 1
ATOM 6036 C C . MET B 2 323 ? 12.975 -10.115 30.120 1.00 209.38 323 MET B C 1
ATOM 6037 O O . MET B 2 323 ? 14.016 -10.674 29.756 1.00 195.91 323 MET B O 1
ATOM 6042 N N . ARG B 2 324 ? 11.780 -10.396 29.590 1.00 212.14 324 ARG B N 1
ATOM 6043 C CA . ARG B 2 324 ? 11.617 -11.119 28.314 1.00 195.07 324 ARG B CA 1
ATOM 6044 C C . ARG B 2 324 ? 10.770 -10.334 27.301 1.00 197.57 324 ARG B C 1
ATOM 6045 O O . ARG B 2 324 ? 10.887 -10.560 26.088 1.00 190.58 324 ARG B O 1
ATOM 6053 N N . LEU B 2 325 ? 9.920 -9.428 27.794 1.00 206.86 325 LEU B N 1
ATOM 6054 C CA . LEU B 2 325 ? 9.222 -8.461 26.936 1.00 212.37 325 LEU B CA 1
ATOM 6055 C C . LEU B 2 325 ? 10.177 -7.430 26.316 1.00 213.72 325 LEU B C 1
ATOM 6056 O O . LEU B 2 325 ? 9.939 -6.949 25.205 1.00 216.13 325 LEU B O 1
ATOM 6061 N N . PHE B 2 326 ? 11.249 -7.094 27.035 1.00 222.20 326 PHE B N 1
ATOM 6062 C CA . PHE B 2 326 ? 12.268 -6.166 26.527 1.00 210.61 326 PHE B CA 1
ATOM 6063 C C . PHE B 2 326 ? 13.302 -6.852 25.607 1.00 207.15 326 PHE B C 1
ATOM 6064 O O . PHE B 2 326 ? 14.151 -6.170 25.025 1.00 176.81 326 PHE B O 1
ATOM 6072 N N . LEU B 2 327 ? 13.224 -8.182 25.473 1.00 231.24 327 LEU B N 1
ATOM 6073 C CA . LEU B 2 327 ? 14.166 -8.969 24.659 1.00 230.62 327 LEU B CA 1
ATOM 6074 C C . LEU B 2 327 ? 13.479 -9.707 23.501 1.00 209.49 327 LEU B C 1
ATOM 6075 O O . LEU B 2 327 ? 13.800 -9.468 22.334 1.00 203.95 327 LEU B O 1
ATOM 6080 N N . PHE B 2 328 ? 12.551 -10.607 23.836 1.00 204.27 328 PHE B N 1
ATOM 6081 C CA . PHE B 2 328 ? 11.944 -11.533 22.866 1.00 205.98 328 PHE B CA 1
ATOM 6082 C C . PHE B 2 328 ? 12.999 -12.359 22.111 1.00 213.73 328 PHE B C 1
ATOM 6083 O O . PHE B 2 328 ? 12.830 -12.666 20.929 1.00 222.21 328 PHE B O 1
ATOM 6091 N N . ASN B 2 329 ? 14.082 -12.713 22.803 1.00 205.14 329 ASN B N 1
ATOM 6092 C CA . ASN B 2 329 ? 15.151 -13.537 22.227 1.00 212.11 329 ASN B CA 1
ATOM 6093 C C . ASN B 2 329 ? 15.253 -14.928 22.861 1.00 198.19 329 ASN B C 1
ATOM 6094 O O . ASN B 2 329 ? 15.995 -15.778 22.366 1.00 191.38 329 ASN B O 1
ATOM 6099 N N . LYS B 2 330 ? 14.510 -15.144 23.951 1.00 203.08 330 LYS B N 1
ATOM 6100 C CA . LYS B 2 330 ? 14.532 -16.400 24.711 1.00 199.22 330 LYS B CA 1
ATOM 6101 C C . LYS B 2 330 ? 15.936 -16.747 25.220 1.00 193.56 330 LYS B C 1
ATOM 6102 O O . LYS B 2 330 ? 16.783 -15.868 25.397 1.00 200.19 330 LYS B O 1
ATOM 6108 N N . PHE C 3 4 ? -28.853 -21.708 55.673 1.00 169.90 766 PHE C N 1
ATOM 6109 C CA . PHE C 3 4 ? -27.920 -22.067 54.559 1.00 169.14 766 PHE C CA 1
ATOM 6110 C C . PHE C 3 4 ? -28.265 -21.301 53.277 1.00 179.22 766 PHE C C 1
ATOM 6111 O O . PHE C 3 4 ? -27.385 -20.704 52.638 1.00 153.95 766 PHE C O 1
ATOM 6119 N N . LEU C 3 5 ? -29.554 -21.297 52.938 1.00 194.61 767 LEU C N 1
ATOM 6120 C CA . LEU C 3 5 ? -30.061 -20.666 51.721 1.00 184.53 767 LEU C CA 1
ATOM 6121 C C . LEU C 3 5 ? -29.811 -19.165 51.733 1.00 164.79 767 LEU C C 1
ATOM 6122 O O . LEU C 3 5 ? -29.420 -18.585 50.720 1.00 155.31 767 LEU C O 1
ATOM 6127 N N . ILE C 3 6 ? -30.021 -18.553 52.893 1.00 173.08 768 ILE C N 1
ATOM 6128 C CA . ILE C 3 6 ? -29.908 -17.108 53.036 1.00 150.98 768 ILE C CA 1
ATOM 6129 C C . ILE C 3 6 ? -28.462 -16.708 53.361 1.00 151.05 768 ILE C C 1
ATOM 6130 O O . ILE C 3 6 ? -28.070 -15.557 53.158 1.00 147.00 768 ILE C O 1
ATOM 6135 N N . MET C 3 7 ? -27.673 -17.655 53.865 1.00 153.64 769 MET C N 1
ATOM 6136 C CA . MET C 3 7 ? -26.234 -17.453 54.030 1.00 155.46 769 MET C CA 1
ATOM 6137 C C . MET C 3 7 ? -25.537 -17.507 52.667 1.00 140.84 769 MET C C 1
ATOM 6138 O O . MET C 3 7 ? -24.646 -16.707 52.394 1.00 125.19 769 MET C O 1
ATOM 6143 N N . TYR C 3 8 ? -25.943 -18.448 51.816 1.00 141.46 770 TYR C N 1
ATOM 6144 C CA . TYR C 3 8 ? -25.406 -18.520 50.453 1.00 133.42 770 TYR C CA 1
ATOM 6145 C C . TYR C 3 8 ? -25.939 -17.396 49.558 1.00 111.48 770 TYR C C 1
ATOM 6146 O O . TYR C 3 8 ? -25.156 -16.663 48.955 1.00 109.74 770 TYR C O 1
ATOM 6155 N N . ALA C 3 9 ? -27.268 -17.265 49.507 1.00 118.95 771 ALA C N 1
ATOM 6156 C CA . ALA C 3 9 ? -27.996 -16.399 48.546 1.00 121.31 771 ALA C CA 1
ATOM 6157 C C . ALA C 3 9 ? -27.303 -15.117 48.055 1.00 97.88 771 ALA C C 1
ATOM 6158 O O . ALA C 3 9 ? -27.223 -14.881 46.847 1.00 91.84 771 ALA C O 1
ATOM 6160 N N . PRO C 3 10 ? -26.839 -14.265 48.980 1.00 102.07 772 PRO C N 1
ATOM 6161 C CA . PRO C 3 10 ? -26.265 -12.995 48.537 1.00 96.96 772 PRO C CA 1
ATOM 6162 C C . PRO C 3 10 ? -25.314 -13.127 47.339 1.00 86.83 772 PRO C C 1
ATOM 6163 O O . PRO C 3 10 ? -25.565 -12.570 46.254 1.00 93.04 772 PRO C O 1
ATOM 6167 N N . MET C 3 11 ? -24.250 -13.894 47.535 1.00 74.85 773 MET C N 1
ATOM 6168 C CA . MET C 3 11 ? -23.246 -14.086 46.505 1.00 78.79 773 MET C CA 1
ATOM 6169 C C . MET C 3 11 ? -23.914 -14.515 45.210 1.00 78.68 773 MET C C 1
ATOM 6170 O O . MET C 3 11 ? -23.536 -14.072 44.133 1.00 68.32 773 MET C O 1
ATOM 6175 N N . VAL C 3 12 ? -24.925 -15.366 45.322 1.00 94.05 774 VAL C N 1
ATOM 6176 C CA . VAL C 3 12 ? -25.708 -15.756 44.163 1.00 74.91 774 VAL C CA 1
ATOM 6177 C C . VAL C 3 12 ? -26.315 -14.518 43.520 1.00 73.31 774 VAL C C 1
ATOM 6178 O O . VAL C 3 12 ? -26.002 -14.196 42.384 1.00 82.63 774 VAL C O 1
ATOM 6182 N N . VAL C 3 13 ? -27.159 -13.813 44.259 1.00 72.17 775 VAL C N 1
ATOM 6183 C CA . VAL C 3 13 ? -27.759 -12.582 43.756 1.00 73.74 775 VAL C CA 1
ATOM 6184 C C . VAL C 3 13 ? -26.719 -11.768 42.998 1.00 78.85 775 VAL C C 1
ATOM 6185 O O . VAL C 3 13 ? -26.962 -11.309 41.871 1.00 78.62 775 VAL C O 1
ATOM 6189 N N . VAL C 3 14 ? -25.551 -11.611 43.619 1.00 85.57 776 VAL C N 1
ATOM 6190 C CA . VAL C 3 14 ? -24.450 -10.871 42.998 1.00 99.02 776 VAL C CA 1
ATOM 6191 C C . VAL C 3 14 ? -24.089 -11.476 41.637 1.00 71.62 776 VAL C C 1
ATOM 6192 O O . VAL C 3 14 ? -24.235 -10.824 40.570 1.00 74.89 776 VAL C O 1
ATOM 6196 N N . ALA C 3 15 ? -23.631 -12.725 41.682 1.00 64.29 777 ALA C N 1
ATOM 6197 C CA . ALA C 3 15 ? -23.256 -13.456 40.486 1.00 80.58 777 ALA C CA 1
ATOM 6198 C C . ALA C 3 15 ? -24.295 -13.250 39.386 1.00 82.86 777 ALA C C 1
ATOM 6199 O O . ALA C 3 15 ? -23.947 -12.957 38.243 1.00 85.23 777 ALA C O 1
ATOM 6201 N N . LEU C 3 16 ? -25.570 -13.371 39.745 1.00 85.40 778 LEU C N 1
ATOM 6202 C CA . LEU C 3 16 ? -26.661 -13.124 38.808 1.00 77.63 778 LEU C CA 1
ATOM 6203 C C . LEU C 3 16 ? -26.542 -11.709 38.250 1.00 78.82 778 LEU C C 1
ATOM 6204 O O . LEU C 3 16 ? -26.374 -11.512 37.029 1.00 102.60 778 LEU C O 1
ATOM 6209 N N . SER C 3 17 ? -26.587 -10.729 39.153 1.00 68.09 779 SER C N 1
ATOM 6210 C CA . SER C 3 17 ? -26.516 -9.328 38.745 1.00 69.10 779 SER C CA 1
ATOM 6211 C C . SER C 3 17 ? -25.387 -9.090 37.750 1.00 84.84 779 SER C C 1
ATOM 6212 O O . SER C 3 17 ? -25.562 -8.336 36.784 1.00 81.19 779 SER C O 1
ATOM 6215 N N . VAL C 3 18 ? -24.240 -9.739 37.981 1.00 80.64 780 VAL C N 1
ATOM 6216 C CA . VAL C 3 18 ? -23.091 -9.602 37.057 1.00 84.62 780 VAL C CA 1
ATOM 6217 C C . VAL C 3 18 ? -23.439 -10.012 35.624 1.00 100.52 780 VAL C C 1
ATOM 6218 O O . VAL C 3 18 ? -23.266 -9.234 34.672 1.00 105.33 780 VAL C O 1
ATOM 6222 N N . VAL C 3 19 ? -23.913 -11.245 35.476 1.00 93.81 781 VAL C N 1
ATOM 6223 C CA . VAL C 3 19 ? -24.194 -11.787 34.148 1.00 93.44 781 VAL C CA 1
ATOM 6224 C C . VAL C 3 19 ? -25.461 -11.195 33.541 1.00 91.59 781 VAL C C 1
ATOM 6225 O O . VAL C 3 19 ? -25.650 -11.277 32.332 1.00 120.36 781 VAL C O 1
ATOM 6229 N N . ALA C 3 20 ? -26.330 -10.623 34.371 1.00 81.61 782 ALA C N 1
ATOM 6230 C CA . ALA C 3 20 ? -27.403 -9.773 33.859 1.00 72.67 782 ALA C CA 1
ATOM 6231 C C . ALA C 3 20 ? -26.784 -8.508 33.254 1.00 89.27 782 ALA C C 1
ATOM 6232 O O . ALA C 3 20 ? -27.074 -8.121 32.095 1.00 103.48 782 ALA C O 1
ATOM 6234 N N . ALA C 3 21 ? -25.906 -7.886 34.041 1.00 87.13 783 ALA C N 1
ATOM 6235 C CA . ALA C 3 21 ? -25.159 -6.706 33.608 1.00 87.08 783 ALA C CA 1
ATOM 6236 C C . ALA C 3 21 ? -24.392 -6.954 32.310 1.00 107.53 783 ALA C C 1
ATOM 6237 O O . ALA C 3 21 ? -24.298 -6.064 31.463 1.00 118.07 783 ALA C O 1
ATOM 6239 N N . PHE C 3 22 ? -23.841 -8.152 32.152 1.00 93.95 784 PHE C N 1
ATOM 6240 C CA . PHE C 3 22 ? -23.327 -8.557 30.842 1.00 101.39 784 PHE C CA 1
ATOM 6241 C C . PHE C 3 22 ? -24.451 -8.659 29.804 1.00 120.01 784 PHE C C 1
ATOM 6242 O O . PHE C 3 22 ? -24.354 -8.076 28.723 1.00 131.13 784 PHE C O 1
ATOM 6250 N N . TRP C 3 23 ? -25.512 -9.393 30.150 1.00 109.19 785 TRP C N 1
ATOM 6251 C CA . TRP C 3 23 ? -26.626 -9.683 29.229 1.00 117.58 785 TRP C CA 1
ATOM 6252 C C . TRP C 3 23 ? -27.286 -8.422 28.665 1.00 113.58 785 TRP C C 1
ATOM 6253 O O . TRP C 3 23 ? -27.821 -8.453 27.550 1.00 157.70 785 TRP C O 1
ATOM 6264 N N . VAL C 3 24 ? -27.251 -7.317 29.411 1.00 116.54 786 VAL C N 1
ATOM 6265 C CA . VAL C 3 24 ? -27.688 -6.034 28.827 1.00 121.23 786 VAL C CA 1
ATOM 6266 C C . VAL C 3 24 ? -26.952 -5.733 27.517 1.00 128.38 786 VAL C C 1
ATOM 6267 O O . VAL C 3 24 ? -27.578 -5.373 26.516 1.00 140.80 786 VAL C O 1
ATOM 6271 N N . GLY C 3 25 ? -25.628 -5.881 27.538 1.00 105.64 787 GLY C N 1
ATOM 6272 C CA . GLY C 3 25 ? -24.788 -5.688 26.352 1.00 123.39 787 GLY C CA 1
ATOM 6273 C C . GLY C 3 25 ? -25.197 -6.475 25.111 1.00 150.59 787 GLY C C 1
ATOM 6274 O O . GLY C 3 25 ? -24.981 -6.026 23.983 1.00 146.30 787 GLY C O 1
ATOM 6275 N N . LEU C 3 26 ? -25.772 -7.659 25.315 1.00 167.73 788 LEU C N 1
ATOM 6276 C CA . LEU C 3 26 ? -26.282 -8.470 24.210 1.00 170.71 788 LEU C CA 1
ATOM 6277 C C . LEU C 3 26 ? -27.724 -8.096 23.879 1.00 153.10 788 LEU C C 1
ATOM 6278 O O . LEU C 3 26 ? -28.064 -7.945 22.707 1.00 160.14 788 LEU C O 1
ATOM 6283 N N . LYS C 3 27 ? -28.571 -7.949 24.899 1.00 145.19 789 LYS C N 1
ATOM 6284 C CA . LYS C 3 27 ? -30.000 -7.738 24.655 1.00 153.56 789 LYS C CA 1
ATOM 6285 C C . LYS C 3 27 ? -30.306 -6.352 24.089 1.00 158.86 789 LYS C C 1
ATOM 6286 O O . LYS C 3 27 ? -30.615 -6.230 22.905 1.00 176.87 789 LYS C O 1
ATOM 6292 N N . ASP C 3 28 ? -30.231 -5.318 24.922 1.00 145.85 790 ASP C N 1
ATOM 6293 C CA . ASP C 3 28 ? -30.599 -3.972 24.486 1.00 141.25 790 ASP C CA 1
ATOM 6294 C C . ASP C 3 28 ? -29.363 -3.089 24.356 1.00 172.25 790 ASP C C 1
ATOM 6295 O O . ASP C 3 28 ? -29.318 -1.979 24.887 1.00 165.32 790 ASP C O 1
ATOM 6300 N N . VAL C 3 29 ? -28.359 -3.612 23.652 1.00 177.64 791 VAL C N 1
ATOM 6301 C CA . VAL C 3 29 ? -27.181 -2.843 23.232 1.00 186.82 791 VAL C CA 1
ATOM 6302 C C . VAL C 3 29 ? -26.742 -3.303 21.833 1.00 180.16 791 VAL C C 1
ATOM 6303 O O . VAL C 3 29 ? -26.643 -2.489 20.914 1.00 162.25 791 VAL C O 1
ATOM 6307 N N . HIS C 3 30 ? -26.483 -4.604 21.682 1.00 183.71 792 HIS C N 1
ATOM 6308 C CA . HIS C 3 30 ? -26.103 -5.200 20.388 1.00 182.56 792 HIS C CA 1
ATOM 6309 C C . HIS C 3 30 ? -27.232 -5.148 19.341 1.00 194.03 792 HIS C C 1
ATOM 6310 O O . HIS C 3 30 ? -27.040 -4.593 18.255 1.00 179.01 792 HIS C O 1
ATOM 6317 N N . VAL C 3 31 ? -28.398 -5.708 19.677 1.00 199.38 793 VAL C N 1
ATOM 6318 C CA . VAL C 3 31 ? -29.527 -5.833 18.723 1.00 210.41 793 VAL C CA 1
ATOM 6319 C C . VAL C 3 31 ? -30.642 -4.780 18.910 1.00 209.00 793 VAL C C 1
ATOM 6320 O O . VAL C 3 31 ? -31.792 -5.010 18.519 1.00 199.54 793 VAL C O 1
ATOM 6324 N N . ASN C 3 32 ? -30.300 -3.627 19.489 1.00 192.64 794 ASN C N 1
ATOM 6325 C CA . ASN C 3 32 ? -31.274 -2.557 19.731 1.00 189.76 794 ASN C CA 1
ATOM 6326 C C . ASN C 3 32 ? -30.572 -1.257 20.143 1.00 177.04 794 ASN C C 1
ATOM 6327 O O . ASN C 3 32 ? -29.399 -1.273 20.527 1.00 163.81 794 ASN C O 1
ATOM 6332 N N . GLU C 3 33 ? -31.303 -0.144 20.054 1.00 193.81 795 GLU C N 1
ATOM 6333 C CA . GLU C 3 33 ? -30.832 1.193 20.465 1.00 170.98 795 GLU C CA 1
ATOM 6334 C C . GLU C 3 33 ? -29.342 1.455 20.193 1.00 161.47 795 GLU C C 1
ATOM 6335 O O . GLU C 3 33 ? -28.939 1.604 19.039 1.00 157.92 795 GLU C O 1
#

Foldseek 3Di:
DQQQQLLVLLVLLLLLLVLLLLVLALCQQQLLVQLLVLLVCCVVVVPCLSVVVSVVSLVLNVLSNVLNVVSLVVSVVSPCAFFVLQCQACVVQLVPLQVQLVVLVVQLVVLSVCLVPPVVPDDDSVVSSVSSVSNNVSSLRSLLSNLLNVQLLQDDDQWDQPVQHTHNGDHCCSSVDLLSVLSSQLSSLLSSLLSLLVQLLVLLVCCQPVNPVRNSVVSNLVSLQSNLVSLVSNVVSVLVSLLSCQVPPCLLVCLLQVQQDKFFWDWGFLDWDQDQPGDTGDGHIDIDDCCVVNVVHNRHIGDHNVVPDPLQHFTNCLNVLCNLLVVLSVVLSVLSVCCNVPCPVHPVCSNPVVNSVVSSVNNVSSSSSVSSVCCSSVRRNQSPCCDPNRHSSPRGDGNPVSNVVSVVVSVVSVCSVVVSVVVSVVSVVVPD/DVLLVVLCLVLLVLVVLLLLLLLQLLLCLAVVLVVCLPPLDLVVLLVVLVPSVVSVVLNVLSVVLSVVSNCLLPVVCCVVVVVPVPPLVVVLVVLVCLVVVLSVCSNPPVPCSRVVSVSSNCSSLVNQLSVLVSVQCQQPDCQAFPDGTHHDDPVPVCDDLLSVLSSLLRRLLSNLSNLLVCLLPVPDPPSPVSLVSNVVSLVSCVPSNLVSLVSNLVVCVNTPVQLNVLLVVLVVLQVLLVVLSVVLVVCSVDDSNSVSNNVSNCSNVVSVSSSVVRSSPQAGNDPCRGSPHPHDDCPVSVVSVVVSCVSVVCSVVVVVVVVCVVPVPD/DCVVPPPVVVVVVVVVVVVVCCVPPNVPHD

Sequence (792 aa):
MNGYDPVLLSRILTELTLTVHIIYATIGVGVPLMIAIAQWVGIRKNDMHYILLARRWTRGFVITVAVGVVTGTAIGLQLSLLWPNFMQLAGQVISLPLFMETFAFFFEAIFLGIYLYTWDRFENQKKHLLLLIPVAIGSSASAMFITMVNAFMNTPQGFELKNGELVNIDPIVAMFNPAMPTKVAHVLATSYMTSAFVLASIAAWHLWKGNRHIYHRKALHLTMKTAFIFSVASALVGDLSGKFLAEYQPEKLAAAEWHFETSSHAPLILFGTLEEDNEVKYALEIPYALSILAHNHPAAVVTGLNDIPEDERPPLYIHYLFDVMVTIGVFLMVVAAVYWLGSIFRWKWTAKNWFFGLLVAGGPLAMIAIEAGWYLAEVGRQPWILRGYMKTAEGATTSAHVDTMLVLFCLLYIVLVIASATVLIRMFRRNPMTLEVIGISVLWLFLFGYIIVASIDFGAGFFSVYSHWANQQHILHRIIQRYLSPVWEVTNVFLVFFFVGIVGFFPKTAYYYGSILLVPASIAIVLLAIRGSYYAFHTYGETERNWYLLAYGLTGLFIPASLSIVLTISEGGFVEENAAGVALDYGKLFASPLSWSVVLLSVTSVLYISAVFLTYYADAAGDEQARALLRRYALLWSGPTMLSALLIIYQLRYHNPEHYDNLWNVAWMLVISFLFFVITVWLLGRQRRFGWAFIALLFQYAFAFYAYGISHYPYLLYPYLTIYDGFTNETMAMALIVAFIAGLLLLIPSLYLLMRLFLFNKFLIMYAPMVVVALSVVAAFWVGLKDVHVNE

B-factor: mean 123.69, std 43.98, range [41.83, 254.24]

Nearest PDB structures (foldseek):
  5ir6-assembly1_A  TM=1.002E+00  e=8.924E-61  Geobacillus stearothermophilus
  7nkz-assembly1_A  TM=9.021E-01  e=3.825E-22  Mycobacterium tuberculosis H37Rv
  6rko-assembly1_A  TM=7.961E-01  e=7.140E-19  Escherichia coli K-12
  6rx4-assembly1_A  TM=8.373E-01  e=4.398E-18  Escherichia coli K-12
  8b4o-assembly1_A  TM=8.298E-01  e=5.415E-17  Corynebacterium glutamicum

Solvent-accessible surface area: 32892 Å² total; per-residue (Å²): 157,136,28,138,39,1,18,101,40,0,69,73,2,27,72,54,0,62,33,14,29,30,59,16,21,9,21,13,20,0,7,2,11,0,2,4,0,0,0,67,0,0,54,123,49,117,21,122,63,3,8,81,5,0,22,13,15,0,62,4,5,26,0,9,20,10,0,5,32,3,0,19,10,1,26,16,34,3,47,5,16,9,36,1,40,12,1,28,21,3,0,2,3,4,0,18,3,20,0,32,32,27,37,5,48,9,66,10,18,41,53,13,25,54,0,21,60,16,68,56,141,112,98,97,52,116,106,5,16,88,30,3,71,17,1,10,100,1,2,11,14,14,6,62,48,49,10,12,18,17,0,4,25,1,18,38,94,5,18,78,84,110,166,40,40,4,23,78,6,58,27,102,70,1,16,103,5,49,0,31,3,9,25,0,0,46,20,3,0,28,1,12,11,0,0,0,2,36,9,0,14,32,3,0,88,24,3,82,104,54,82,87,111,71,42,3,66,58,6,0,3,3,0,0,22,0,0,52,21,0,4,48,2,6,56,86,0,20,84,26,25,10,22,22,24,11,98,123,12,14,27,4,7,1,0,0,1,15,16,40,124,60,49,42,78,3,48,24,25,91,84,1,14,12,47,69,114,120,78,100,109,155,65,104,103,78,88,7,43,15,0,69,161,24,48,105,122,60,65,25,97,7,49,0,1,76,101,28,72,110,81,25,58,2,49,7,108,2,0,59,35,42,9,54,40,54,69,18,26,79,84,0,52,74,9,0,24,47,0,48,71,5,0,2,53,146,172,124,83,5,79,85,83,211,21,3,24,74,2,38,36,0,0,75,42,0,24,90,12,11,27,7,14,68,73,10,24,53,46,2,27,32,13,70,2,53,143,19,19,25,104,8,39,94,0,19,26,44,18,82,41,3,62,79,16,20,91,68,3,39,102,15,6,86,66,3,47,100,23,0,43,66,2,43,85,58,3,26,117,145,68,70,93,95,66,0,44,71,0,5,32,35,0,25,74,0,2,18,6,9,25,43,3,5,2,20,0,6,0,15,0,54,37,29,16,152,71,31,170,69,98,69,52,71,70,69,4,110,93,52,19,98,81,22,17,37,22,3,61,13,0,11,8,7,25,23,0,36,28,2,0,21,9,5,2,7,0,31,4,4,64,64,25,6,27,32,18,17,50,17,12,3,75,20,2,21,15,14,2,42,0,0,4,30,6,2,2,1,51,52,0,60,93,18,14,35,145,68,6,90,7,2,19,85,1,2,56,107,9,10,30,7,40,1,48,35,29,20,41,19,20,15,8,64,68,34,75,88,108,100,45,93,83,36,89,117,41,161,65,128,68,30,82,26,13,145,1,5,42,58,10,20,23,9,4,16,20,1,14,0,3,0,38,51,0,69,100,14,120,66,104,60,15,92,114,27,63,37,71,1,111,119,26,3,104,56,1,43,22,33,3,28,88,0,9,75,57,3,18,112,45,1,125,154,56,39,83,82,0,71,75,35,3,175,80,14,24,145,13,9,80,52,0,71,96,47,10,69,73,1,48,134,6,24,62,160,83,103,160,3,25,130,0,72,78,3,6,53,85,0,12,16,63,6,4,77,0,14,0,56,1,8,24,83,29,6,18,16,88,139,4,28,0,133,46,22,105,2,32,34,68,2,4,108,20,0,31,79,3,1,98,27,0,43,122,37,0,102,42,23,41,141,101,45,59,77,86,128,92,127,93,202,193,117,73,87,146,22,0,61,80,24,7,57,106,6,29,92,40,0,50,155,13,1,51,114,15,0,56,111,82,87